Protein AF-0000000085059309 (afdb_homodimer)

Secondary structure (DSSP, 8-state):
-HHHHHHHHHHHHHHHHHS---HHHH-TT-SHHHHHHHHHHHHHHHHHHHHHHHHHHHHHHHHHHHHHHIIIIIIIIIIT-TT--HHHHHHHHHHHHHHHHHHHHHHHHHHHHHHHHHHHHHHHHHHHHHHHHHHHHHHHHHHHHHHHHHHHHHHHHHHHHHHHHHHHHHHHHHHHHH-TTS-HHHHHHHHHHHHHHHHHHHHHHHHHHHHHHHHHHHHHHIIIIIHHHHHHHHHHHHHHHHHHHHHHHHHHHHHHHTHHHHHHHHHHHHHHHHHT--HHHHHHHHHHHH---PPPPPPPPP---------S---------------------S--GGGTTS-HHHHHHHHHHHHHHHHHHHHHHHHHHHHHHHHHHHGGG-HHHHHHHHHHHHHHHHHHHHHHHHHHHHHHHHHHTT---SGGG--------S---------EEEEESS-B--SSTTB--B-TT-EEEEEEE-TTSEEEEEETTEEEEEEGGGEEEE--/-HHHHHHHHHHHHHHHHHS---HHHH-TT-SHHHHHHHHHHHHHHHHHHHHHHHHHHHHHHHHHHHHHHIIIIIIIIIIT-TT--HHHHHHHHHHHHHHHHHHHHHHHHHHHHHHHHHHHHHHHHHHHHHHHHHHHHHHHHHHHHHHHHHHHHHHHHHHHHHHHHHHHHHHHHHHHHH-TTS-HHHHHHHHHHHHHHHHHHHHHHHHHHHHHHHHHHHHHHIIIIIHHHHHHHHHHHHHHHHHHHHHHHHHHHHHHHTHHHHHHHHHHHHHHHHHT--HHHHHHHHHHHH---PPPPPPPPP---------S---------------------S--GGGTTS-HHHHHHHHHHHHHHHHHHHHHHHHHHHHHHHHHHHGGG-HHHHHHHHHHHHHHHHHHHHHHHHHHHHHHHHHHTT----STT------------------EEEEESS-B--SSTTBPPB-TT-EEEEEEE-TTSEEEEEETTEEEEEEGGGEEEE--

Radius of gyration: 59.21 Å; Cα contacts (8 Å, |Δi|>4): 1140; chains: 2; bounding box: 83×201×114 Å

InterPro domains:
  IPR001060 FCH domain [PF00611] (30-107)
  IPR001060 FCH domain [SM00055] (21-113)
  IPR001452 SH3 domain [PF14604] (449-496)
  IPR001452 SH3 domain [PR00452] (444-454)
  IPR001452 SH3 domain [PR00452] (458-473)
  IPR001452 SH3 domain [PR00452] (475-484)
  IPR001452 SH3 domain [PR00452] (486-498)
  IPR001452 SH3 domain [PS50002] (441-500)
  IPR001452 SH3 domain [SM00326] (444-499)
  IPR011072 HR1 rho-binding domain [PS51860] (340-416)
  IPR027267 AH/BAR domain superfamily [G3DSA:1.20.1270.60] (18-317)
  IPR027267 AH/BAR domain superfamily [SSF103657] (21-305)
  IPR031160 F-BAR domain [PS51741] (21-282)
  IPR036028 SH3-like domain superfamily [SSF50044] (441-499)
  IPR036274 HR1 repeat superfamily [SSF46585] (342-405)
  IPR057870 TOCA, HR1 domain [PF25610] (341-417)

Foldseek 3Di:
DVVVVVVVVVVCVVVVVVPPDALLPPVLVACVVLLVVLVVVLVVLLVVLVVLLVLLVVLLVVLVVLLCCLPVCQVPPPLPDPPDDDLRSVLSVLLSVLSNLLSVLSNVLSVLSNVLSVLSVVLSVVLVVVSVVLVVLRVVLVVVLVVLVVVLVVLVVQLVVLVVVLVVLVVVLVVQVPDPPHDPVVSVVSVVSSVVSVVSSVVSVVVSVVSVVVSVVSVCCSSVPSSSVSSVSSRVSVVVSVVSVVVSVVSNVVSVVVNVVSNVVSVVSSVVSVVSDDPVVGVVVVCLLPPPPDDDDDDDDDDDDDDDPPDDCPVPPLPPPDPPPPPPPVPDFADDPVCPPPDLVRNLVSLVVSLVVLVVVLVVLVVVLVVLVVVLVVCVPPVVVNVVSVVVNVVSVVVSVVSVVSSVRSVVNNVVSPPDPPPVPPPCSVSVSPPVPVPPLPQFWKFFCAFDDPSDQQADTDHGGFTWRFNADDPNQWTWTDGPRGTHTDGNVRIGGDDD/DVVVVVVVVVVCVVVVVVPPDALLPPVLVACVVLLVVLVVVLVVLLVVLVVLLVLLVVLLVVLVVQLCCLPVCQVPPPLPDPPDDDLRSVLSVLLSVLSNLLSVLSNVLSVLSNVLSVLSVVLSVVLVVVSVVLVVLRVVLVVVLVVLVVVLVVLVVQLVVLVVVLVVLVVVLVVQVPDPVHDPVVSVVSVVSSVVSVVSSVVSVVVSVVSVVVSVVSVCCSSVPSSSVSSVSSRVSVVVSVVSVVVSVVSNVVSVVVNVVSVVVSVVSSVVSVVSDDPVVGVVVVCVLQALQADDDDDDDDDDDDDDPPDDPPVPPPPPPDPDPPDPPVPDFADDPVCPPPDLVRNLVSLVVSLVVLVVVLVVLVVVLVVLVVVLVVCVPPVVVNVVSVVVNVVSVVVSVVSVVSSVRSVVNNVVSPDDPPPPPPCCCCPSNRRPPQDPQPFFWKFFCAFDDDPDQQADTDHGGFIWGFRADDPVQWTWTDGPRDIHIDGNVRIGGDDD

pLDDT: mean 81.45, std 21.54, range [22.08, 98.88]

Solvent-accessible surface area (backbone atoms only — not comparable to full-atom values): 52315 Å² total; per-residue (Å²): 113,71,65,57,52,47,46,48,47,43,43,50,47,42,46,55,56,65,58,58,65,38,49,44,78,34,43,67,82,59,56,65,70,55,54,52,46,57,52,42,37,41,52,49,44,49,51,50,18,48,47,28,40,51,50,13,51,53,31,38,52,45,15,52,52,47,40,46,46,38,46,58,50,42,44,63,50,46,65,62,30,88,61,49,52,57,38,58,36,50,23,49,54,51,36,44,51,35,50,41,51,46,19,51,50,32,40,51,48,14,52,51,28,39,49,51,16,50,52,42,46,51,50,41,54,55,47,49,55,52,48,51,51,52,50,52,51,49,50,50,55,52,48,52,52,50,52,44,52,50,52,37,52,51,32,47,49,50,18,42,51,32,39,51,50,17,50,50,31,42,52,50,29,52,52,42,69,70,36,83,84,53,54,68,70,59,42,53,52,33,47,52,50,20,51,51,30,42,50,52,17,51,51,30,44,53,50,26,53,51,40,46,52,53,40,37,52,50,49,50,44,40,62,71,44,54,49,28,53,52,29,44,51,53,45,50,52,50,44,50,52,45,50,53,50,33,49,50,43,35,50,50,16,56,56,48,49,61,48,28,62,56,42,43,48,31,16,51,52,27,32,52,31,25,68,60,42,39,53,69,61,32,49,33,53,50,42,53,56,65,46,76,81,56,70,79,79,73,75,75,76,88,77,80,75,81,76,82,71,81,73,63,87,61,81,73,74,70,72,71,77,71,81,72,72,76,79,75,71,82,71,82,74,55,89,51,84,86,53,67,81,50,52,73,65,54,47,46,50,51,40,51,51,47,47,54,49,47,51,50,48,43,53,51,44,51,52,52,39,53,51,34,56,51,46,31,63,68,26,66,85,38,64,69,57,21,50,52,32,46,51,50,38,52,52,40,50,52,50,43,51,52,47,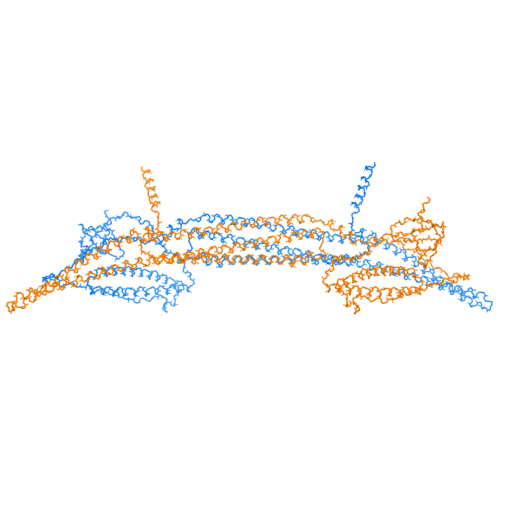51,51,40,46,50,50,29,52,52,54,40,49,70,70,66,48,64,71,75,67,68,69,62,68,77,66,65,44,66,56,61,73,71,61,70,59,74,71,62,66,40,30,23,26,24,71,41,68,38,75,45,89,50,88,58,30,39,60,45,44,52,68,39,68,26,38,35,80,39,85,45,94,83,39,46,24,37,26,35,51,99,89,43,62,16,34,32,55,41,90,38,40,40,88,41,79,133,110,72,65,57,50,45,45,46,47,43,43,49,46,41,48,55,55,66,58,58,65,39,48,44,78,36,43,69,83,59,57,67,71,54,54,51,47,59,53,42,38,42,54,47,44,49,51,50,19,49,48,28,41,51,50,13,51,53,29,37,53,45,15,54,51,48,39,47,46,36,48,59,48,40,44,64,48,45,66,62,30,88,60,50,53,58,38,57,38,50,24,49,53,51,37,44,52,35,51,40,50,47,19,51,50,32,39,51,47,13,53,52,29,39,49,52,17,50,53,42,46,50,52,44,56,55,47,50,55,52,48,52,51,52,49,50,51,50,51,49,53,54,50,52,52,51,50,45,53,50,51,36,53,51,32,45,50,50,19,41,52,32,38,50,50,17,51,52,31,43,51,50,29,53,54,42,69,70,36,82,86,54,55,70,70,57,41,52,52,34,46,52,50,19,51,52,29,41,49,52,18,52,52,29,44,54,50,26,52,51,39,45,53,54,41,37,52,49,51,51,45,39,61,71,44,53,48,28,52,52,28,45,51,53,45,49,52,50,45,51,51,46,50,54,51,34,50,51,43,36,49,50,16,56,56,48,49,61,49,27,63,56,42,42,48,31,16,51,52,27,32,54,32,25,68,59,41,40,53,67,61,33,50,32,52,51,41,71,74,65,40,20,47,43,63,79,78,74,75,74,76,88,78,79,76,78,76,81,68,79,76,61,88,62,82,75,74,73,70,70,77,71,82,73,75,76,80,75,72,82,69,83,74,55,90,52,84,86,52,67,83,50,52,74,66,54,47,45,50,50,41,51,53,45,49,53,48,47,52,50,48,41,53,50,45,52,51,52,37,52,52,36,56,51,46,31,64,70,27,66,84,37,64,70,58,23,50,52,31,48,51,49,38,52,52,42,50,52,50,44,51,53,48,52,52,42,47,51,49,30,53,52,53,41,51,71,71,67,49,69,73,68,77,68,66,66,71,75,68,65,76,61,68,31,27,74,53,74,64,86,59,68,69,43,34,25,28,25,70,43,69,38,76,45,89,50,88,60,30,40,61,45,45,53,67,40,68,26,42,30,70,42,85,47,94,84,40,46,24,36,30,35,50,99,91,42,64,18,34,33,53,41,92,38,41,39,85,41,79,132

Structure (mmCIF, N/CA/C/O backbone):
data_AF-0000000085059309-model_v1
#
loop_
_entity.id
_entity.type
_entity.pdbx_description
1 polymer 'SH3 domain-containing protein'
#
loop_
_atom_site.group_PDB
_atom_site.id
_atom_site.type_symbol
_atom_site.label_atom_id
_atom_site.label_alt_id
_atom_site.label_comp_id
_atom_site.label_asym_id
_atom_site.label_entity_id
_atom_site.label_seq_id
_atom_site.pdbx_PDB_ins_code
_atom_site.Cartn_x
_atom_site.Cartn_y
_atom_site.Cartn_z
_atom_site.occupancy
_atom_site.B_iso_or_equiv
_atom_site.auth_seq_id
_atom_site.auth_comp_id
_atom_site.auth_asym_id
_atom_site.auth_atom_id
_atom_site.pdbx_PDB_model_num
ATOM 1 N N . MET A 1 1 ? 29.406 34.688 46.656 1 37.22 1 MET A N 1
ATOM 2 C CA . MET A 1 1 ? 29.359 35.375 45.344 1 37.22 1 MET A CA 1
ATOM 3 C C . MET A 1 1 ? 28.703 34.469 44.312 1 37.22 1 MET A C 1
ATOM 5 O O . MET A 1 1 ? 27.859 34.938 43.531 1 37.22 1 MET A O 1
ATOM 9 N N . LEU A 1 2 ? 29.016 33.188 44.375 1 51.56 2 LEU A N 1
ATOM 10 C CA . LEU A 1 2 ? 28.438 32.188 43.469 1 51.56 2 LEU A CA 1
ATOM 11 C C . LEU A 1 2 ? 26.984 31.922 43.781 1 51.56 2 LEU A C 1
ATOM 13 O O . LEU A 1 2 ? 26.156 31.719 42.906 1 51.56 2 LEU A O 1
ATOM 17 N N . SER A 1 3 ? 26.656 32.062 45.062 1 51.34 3 SER A N 1
ATOM 18 C CA . SER A 1 3 ? 25.281 31.781 45.469 1 51.34 3 SER A CA 1
ATOM 19 C C . SER A 1 3 ? 24.344 32.906 45.094 1 51.34 3 SER A C 1
ATOM 21 O O . SER A 1 3 ? 23.188 32.688 44.75 1 51.34 3 SER A O 1
ATOM 23 N N . ILE A 1 4 ? 24.797 34.125 45.125 1 48.16 4 ILE A N 1
ATOM 24 C CA . ILE A 1 4 ? 23.953 35.25 44.75 1 48.16 4 ILE A CA 1
ATOM 25 C C . ILE A 1 4 ? 23.781 35.312 43.25 1 48.16 4 ILE A C 1
ATOM 27 O O . ILE A 1 4 ? 22.672 35.562 42.75 1 48.16 4 ILE A O 1
ATOM 31 N N . ILE A 1 5 ? 24.766 34.875 42.438 1 47.62 5 ILE A N 1
ATOM 32 C CA . ILE A 1 5 ? 24.641 34.875 40.969 1 47.62 5 ILE A CA 1
ATOM 33 C C . ILE A 1 5 ? 23.672 33.75 40.562 1 47.62 5 ILE A C 1
ATOM 35 O O . ILE A 1 5 ? 22.844 33.938 39.656 1 47.62 5 ILE A O 1
ATOM 39 N N . LYS A 1 6 ? 23.562 32.781 41.344 1 52.72 6 LYS A N 1
ATOM 40 C CA . LYS A 1 6 ? 22.609 31.734 41.031 1 52.72 6 LYS A CA 1
ATOM 41 C C . LYS A 1 6 ? 21.188 32.156 41.375 1 52.72 6 LYS A C 1
ATOM 43 O O . LYS A 1 6 ? 20.234 31.812 40.688 1 52.72 6 LYS A O 1
ATOM 48 N N . ARG A 1 7 ? 21.297 32.875 42.375 1 52.75 7 ARG A N 1
ATOM 49 C CA . ARG A 1 7 ? 19.969 33.312 42.781 1 52.75 7 ARG A CA 1
ATOM 50 C C . ARG A 1 7 ? 19.438 34.406 41.844 1 52.75 7 ARG A C 1
ATOM 52 O O . ARG A 1 7 ? 18.266 34.406 41.5 1 52.75 7 ARG A O 1
ATOM 59 N N . ILE A 1 8 ? 20.312 35.219 41.344 1 49.66 8 ILE A N 1
ATOM 60 C CA . ILE A 1 8 ? 19.875 36.188 40.375 1 49.66 8 ILE A CA 1
ATOM 61 C C . ILE A 1 8 ? 19.625 35.5 39.031 1 49.66 8 ILE A C 1
ATOM 63 O O . ILE A 1 8 ? 18.625 35.781 38.344 1 49.66 8 ILE A O 1
ATOM 67 N N . GLN A 1 9 ? 20.438 34.5 38.719 1 48 9 GLN A N 1
ATOM 68 C CA . GLN A 1 9 ? 20.156 33.719 37.5 1 48 9 GLN A CA 1
ATOM 69 C C . GLN A 1 9 ? 18.875 32.906 37.688 1 48 9 GLN A C 1
ATOM 71 O O . GLN A 1 9 ? 18.078 32.781 36.75 1 48 9 GLN A O 1
ATOM 76 N N . ILE A 1 10 ? 18.609 32.469 38.875 1 49.62 10 ILE A N 1
ATOM 77 C CA . ILE A 1 10 ? 17.375 31.734 39.125 1 49.62 10 ILE A CA 1
ATOM 78 C C . ILE A 1 10 ? 16.203 32.719 39.156 1 49.62 10 ILE A C 1
ATOM 80 O O . ILE A 1 10 ? 15.148 32.438 38.594 1 49.62 10 ILE A O 1
ATOM 84 N N . VAL A 1 11 ? 16.375 33.875 39.812 1 46.16 11 VAL A N 1
ATOM 85 C CA . VAL A 1 11 ? 15.297 34.844 39.781 1 46.16 11 VAL A CA 1
ATOM 86 C C . VAL A 1 11 ? 15.148 35.406 38.375 1 46.16 11 VAL A C 1
ATOM 88 O O . VAL A 1 11 ? 14.023 35.594 37.875 1 46.16 11 VAL A O 1
ATOM 91 N N . SER A 1 12 ? 16.219 35.812 37.688 1 45.59 12 SER A N 1
ATOM 92 C CA . SER A 1 12 ? 16.109 36.188 36.25 1 45.59 12 SER A CA 1
ATOM 93 C C . SER A 1 12 ? 15.555 35.031 35.438 1 45.59 12 SER A C 1
ATOM 95 O O . SER A 1 12 ? 14.695 35.219 34.562 1 45.59 12 SER A O 1
ATOM 97 N N . LEU A 1 13 ? 16.062 33.812 35.656 1 45.56 13 LEU A N 1
ATOM 98 C CA . LEU A 1 13 ? 15.453 32.625 35.031 1 45.56 13 LEU A CA 1
ATOM 99 C C . LEU A 1 13 ? 14.031 32.406 35.531 1 45.56 13 LEU A C 1
ATOM 101 O O . LEU A 1 13 ? 13.141 32.062 34.75 1 45.56 13 LEU A O 1
ATOM 105 N N . TYR A 1 14 ? 13.805 32.562 36.844 1 43.19 14 TYR A N 1
ATOM 106 C CA . TYR A 1 14 ? 12.453 32.531 37.406 1 43.19 14 TYR A CA 1
ATOM 107 C C . TYR A 1 14 ? 11.633 33.688 36.906 1 43.19 14 TYR A C 1
ATOM 109 O O . TYR A 1 14 ? 10.469 33.531 36.531 1 43.19 14 TYR A O 1
ATOM 117 N N . LEU A 1 15 ? 12.125 34.938 37.031 1 42.12 15 LEU A N 1
ATOM 118 C CA . LEU A 1 15 ? 11.438 36.062 36.438 1 42.12 15 LEU A CA 1
ATOM 119 C C . LEU A 1 15 ? 11.32 35.906 34.938 1 42.12 15 LEU A C 1
ATOM 121 O O . LEU A 1 15 ? 10.305 36.281 34.344 1 42.12 15 LEU A O 1
ATOM 125 N N . LEU A 1 16 ? 12.328 35.562 34.219 1 43.34 16 LEU A N 1
ATOM 126 C CA . LEU A 1 16 ? 12.234 35.125 32.812 1 43.34 16 LEU A CA 1
ATOM 127 C C . LEU A 1 16 ? 11.273 33.969 32.688 1 43.34 16 LEU A C 1
ATOM 129 O O . LEU A 1 16 ? 10.547 33.844 31.688 1 43.34 16 LEU A O 1
ATOM 133 N N . TYR A 1 17 ? 11.367 33 33.562 1 43.72 17 TYR A N 1
ATOM 134 C CA . TYR A 1 17 ? 10.383 31.922 33.625 1 43.72 17 TYR A CA 1
ATOM 135 C C . TYR A 1 17 ? 8.984 32.469 33.875 1 43.72 17 TYR A C 1
ATOM 137 O O . TYR A 1 17 ? 8.008 31.984 33.281 1 43.72 17 TYR A O 1
ATOM 145 N N . LEU A 1 18 ? 8.789 33.344 35 1 43.78 18 LEU A N 1
ATOM 146 C CA . LEU A 1 18 ? 7.465 33.875 35.312 1 43.78 18 LEU A CA 1
ATOM 147 C C . LEU A 1 18 ? 6.969 34.781 34.188 1 43.78 18 LEU A C 1
ATOM 149 O O . LEU A 1 18 ? 5.762 34.938 33.969 1 43.78 18 LEU A O 1
ATOM 153 N N . TYR A 1 19 ? 7.801 35.656 33.656 1 51.78 19 TYR A N 1
ATOM 154 C CA . TYR A 1 19 ? 7.262 36.5 32.594 1 51.78 19 TYR A CA 1
ATOM 155 C C . TYR A 1 19 ? 6.98 35.688 31.328 1 51.78 19 TYR A C 1
ATOM 157 O O . TYR A 1 19 ? 7.867 35.5 30.5 1 51.78 19 TYR A O 1
ATOM 165 N N . LYS A 1 20 ? 6.234 34.688 31.438 1 67.81 20 LYS A N 1
ATOM 166 C CA . LYS A 1 20 ? 5.797 33.875 30.312 1 67.81 20 LYS A CA 1
ATOM 167 C C . LYS A 1 20 ? 5.207 34.75 29.203 1 67.81 20 LYS A C 1
ATOM 169 O O . LYS A 1 20 ? 4.156 35.375 29.391 1 67.81 20 LYS A O 1
ATOM 174 N N . MET A 1 21 ? 6.027 35 28.156 1 79.88 21 MET A N 1
ATOM 175 C CA . MET A 1 21 ? 5.559 35.688 26.969 1 79.88 21 MET A CA 1
ATOM 176 C C . MET A 1 21 ? 4.191 35.188 26.531 1 79.88 21 MET A C 1
ATOM 178 O O . MET A 1 21 ? 3.959 33.969 26.5 1 79.88 21 MET A O 1
ATOM 182 N N . SER A 1 22 ? 3.26 36.062 26.578 1 90.81 22 SER A N 1
ATOM 183 C CA . SER A 1 22 ? 1.893 35.781 26.172 1 90.81 22 SER A CA 1
ATOM 184 C C . SER A 1 22 ? 1.353 36.812 25.219 1 90.81 22 SER A C 1
ATOM 186 O O . SER A 1 22 ? 1.965 37.875 25.031 1 90.81 22 SER A O 1
ATOM 188 N N . TYR A 1 23 ? 0.246 36.5 24.562 1 94.38 23 TYR A N 1
ATOM 189 C CA . TYR A 1 23 ? -0.404 37.469 23.688 1 94.38 23 TYR A CA 1
ATOM 190 C C . TYR A 1 23 ? -0.783 38.75 24.453 1 94.38 23 TYR A C 1
ATOM 192 O O . TYR A 1 23 ? -0.503 39.844 24.016 1 94.38 23 TYR A O 1
ATOM 200 N N . SER A 1 24 ? -1.328 38.562 25.688 1 92.62 24 SER A N 1
ATOM 201 C CA . SER A 1 24 ? -1.916 39.656 26.453 1 92.62 24 SER A CA 1
ATOM 202 C C . SER A 1 24 ? -0.841 40.594 27 1 92.62 24 SER A C 1
ATOM 204 O O . SER A 1 24 ? -1.099 41.75 27.234 1 92.62 24 SER A O 1
ATOM 206 N N . THR A 1 25 ? 0.399 40.125 27.156 1 89 25 THR A N 1
ATOM 207 C CA . THR A 1 25 ? 1.445 40.938 27.766 1 89 25 THR A CA 1
ATOM 208 C C . THR A 1 25 ? 2.363 41.531 26.688 1 89 25 THR A C 1
ATOM 210 O O . THR A 1 25 ? 2.949 42.594 26.891 1 89 25 THR A O 1
ATOM 213 N N . ASP A 1 26 ? 2.375 40.875 25.516 1 91.5 26 ASP A N 1
ATOM 214 C CA . ASP A 1 26 ? 3.494 41.188 24.641 1 91.5 26 ASP A CA 1
ATOM 215 C C . ASP A 1 26 ? 3 41.656 23.266 1 91.5 26 ASP A C 1
ATOM 217 O O . ASP A 1 26 ? 3.793 42.094 22.438 1 91.5 26 ASP A O 1
ATOM 221 N N . LEU A 1 27 ? 1.688 41.562 23 1 92.12 27 LEU A N 1
ATOM 222 C CA . LEU A 1 27 ? 1.18 41.938 21.688 1 92.12 27 LEU A CA 1
ATOM 223 C C . LEU A 1 27 ? 0.144 43.062 21.797 1 92.12 27 LEU A C 1
ATOM 225 O O . LEU A 1 27 ? -0.947 42.969 21.234 1 92.12 27 LEU A O 1
ATOM 229 N N . LEU A 1 28 ? 0.563 44.062 22.438 1 88 28 LEU A N 1
ATOM 230 C CA . LEU A 1 28 ? -0.391 45.125 22.75 1 88 28 LEU A CA 1
ATOM 231 C C . LEU A 1 28 ? -0.456 46.156 21.625 1 88 28 LEU A C 1
ATOM 233 O O . LEU A 1 28 ? -1.072 47.219 21.781 1 88 28 LEU A O 1
ATOM 237 N N . ASP A 1 29 ? 0.149 45.969 20.422 1 84.31 29 ASP A N 1
ATOM 238 C CA . ASP A 1 29 ? 0.228 46.938 19.312 1 84.31 29 ASP A CA 1
ATOM 239 C C . ASP A 1 29 ? -0.991 46.812 18.391 1 84.31 29 ASP A C 1
ATOM 241 O O . ASP A 1 29 ? -1.099 47.531 17.406 1 84.31 29 ASP A O 1
ATOM 245 N N . GLY A 1 30 ? -1.979 45.938 18.75 1 84.94 30 GLY A N 1
ATOM 246 C CA . GLY A 1 30 ? -3.15 45.75 17.906 1 84.94 30 GLY A CA 1
ATOM 247 C C . GLY A 1 30 ? -3.402 44.281 17.562 1 84.94 30 GLY A C 1
ATOM 248 O O . GLY A 1 30 ? -2.734 43.406 18.094 1 84.94 30 GLY A O 1
ATOM 249 N N . PHE A 1 31 ? -4.449 44.188 16.734 1 94.88 31 PHE A N 1
ATOM 250 C CA . PHE A 1 31 ? -4.922 42.812 16.5 1 94.88 31 PHE A CA 1
ATOM 251 C C . PHE A 1 31 ? -4.625 42.375 15.07 1 94.88 31 PHE A C 1
ATOM 253 O O . PHE A 1 31 ? -4.879 41.25 14.703 1 94.88 31 PHE A O 1
ATOM 260 N N . ASP A 1 32 ? -4.023 43.281 14.203 1 93.31 32 ASP A N 1
ATOM 261 C CA . ASP A 1 32 ? -3.865 43 12.781 1 93.31 32 ASP A CA 1
ATOM 262 C C . ASP A 1 32 ? -3.018 41.75 12.547 1 93.31 32 ASP A C 1
ATOM 264 O O . ASP A 1 32 ? -3.357 40.906 11.719 1 93.31 32 ASP A O 1
ATOM 268 N N . THR A 1 33 ? -1.92 41.625 13.289 1 94.69 33 THR A N 1
ATOM 269 C CA . THR A 1 33 ? -1.039 40.469 13.156 1 94.69 33 THR A CA 1
ATOM 270 C C . THR A 1 33 ? -1.776 39.188 13.523 1 94.69 33 THR A C 1
ATOM 272 O O . THR A 1 33 ? -1.569 38.156 12.891 1 94.69 33 THR A O 1
ATOM 275 N N . LEU A 1 34 ? -2.674 39.25 14.492 1 97.12 34 LEU A N 1
ATOM 276 C CA . LEU A 1 34 ? -3.41 38.062 14.945 1 97.12 34 LEU A CA 1
ATOM 277 C C . LEU A 1 34 ? -4.508 37.688 13.953 1 97.12 34 LEU A C 1
ATOM 279 O O . LEU A 1 34 ? -4.816 36.5 13.781 1 97.12 34 LEU A O 1
ATOM 283 N N . TYR A 1 35 ? -5.102 38.781 13.328 1 97.25 35 TYR A N 1
ATOM 284 C CA . TYR A 1 35 ? -6.086 38.5 12.289 1 97.25 35 TYR A CA 1
ATOM 285 C C . TYR A 1 35 ? -5.473 37.656 11.172 1 97.25 35 TYR A C 1
ATOM 287 O O . TYR A 1 35 ? -6.051 36.656 10.734 1 97.25 35 TYR A O 1
ATOM 295 N N . LYS A 1 36 ? -4.297 38.031 10.766 1 96.19 36 LYS A N 1
ATOM 296 C CA . LYS A 1 36 ? -3.592 37.312 9.695 1 96.19 36 LYS A CA 1
ATOM 297 C C . LYS A 1 36 ? -3.162 35.938 10.133 1 96.19 36 LYS A C 1
ATOM 299 O O . LYS A 1 36 ? -3.299 34.969 9.383 1 96.19 36 LYS A O 1
ATOM 304 N N . ARG A 1 37 ? -2.689 35.812 11.336 1 97.5 37 ARG A N 1
ATOM 305 C CA . ARG A 1 37 ? -2.197 34.531 11.844 1 97.5 37 ARG A CA 1
ATOM 306 C C . ARG A 1 37 ? -3.326 33.5 11.938 1 97.5 37 ARG A C 1
ATOM 308 O O . ARG A 1 37 ? -3.176 32.375 11.5 1 97.5 37 ARG A O 1
ATOM 315 N N . THR A 1 38 ? -4.445 33.938 12.547 1 98.31 38 THR A N 1
ATOM 316 C CA . THR A 1 38 ? -5.539 33 12.75 1 98.31 38 THR A CA 1
ATOM 317 C C . THR A 1 38 ? -6.094 32.531 11.406 1 98.31 38 THR A C 1
ATOM 319 O O . THR A 1 38 ? -6.473 31.359 11.273 1 98.31 38 THR A O 1
ATOM 322 N N . GLU A 1 39 ? -6.102 33.438 10.445 1 98 39 GLU A N 1
ATOM 323 C CA . GLU A 1 39 ? -6.539 33.031 9.117 1 98 39 GLU A CA 1
ATOM 324 C C . GLU A 1 39 ? -5.547 32.062 8.477 1 98 39 GLU A C 1
ATOM 326 O O . GLU A 1 39 ? -5.945 31.031 7.926 1 98 39 GLU A O 1
ATOM 331 N N . GLY A 1 40 ? -4.324 32.344 8.555 1 98.06 40 GLY A N 1
ATOM 332 C CA . GLY A 1 40 ? -3.273 31.547 7.949 1 98.06 40 GLY A CA 1
ATOM 333 C C . GLY A 1 40 ? -3.158 30.156 8.555 1 98.06 40 GLY A C 1
ATOM 334 O O . GLY A 1 40 ? -3.014 29.172 7.836 1 98.06 40 GLY A O 1
ATOM 335 N N . VAL A 1 41 ? -3.219 30.047 9.875 1 98.56 41 VAL A N 1
ATOM 336 C CA . VAL A 1 41 ? -3.049 28.766 10.539 1 98.56 41 VAL A CA 1
ATOM 337 C C . VAL A 1 41 ? -4.238 27.859 10.219 1 98.56 41 VAL A C 1
ATOM 339 O O . VAL A 1 41 ? -4.086 26.641 10.109 1 98.56 41 VAL A O 1
ATOM 342 N N . LEU A 1 42 ? -5.406 28.453 10.086 1 98.62 42 LEU A N 1
ATOM 343 C CA . LEU A 1 42 ? -6.562 27.641 9.734 1 98.62 42 LEU A CA 1
ATOM 344 C C . LEU A 1 42 ? -6.445 27.125 8.305 1 98.62 42 LEU A C 1
ATOM 346 O O . LEU A 1 42 ? -6.832 25.984 8.023 1 98.62 42 LEU A O 1
ATOM 350 N N . LYS A 1 43 ? -5.957 27.953 7.379 1 97.75 43 LYS A N 1
ATOM 351 C CA . LYS A 1 43 ? -5.703 27.484 6.02 1 97.75 43 LYS A CA 1
ATOM 352 C C . LYS A 1 43 ? -4.684 26.344 6.016 1 97.75 43 LYS A C 1
ATOM 354 O O . LYS A 1 43 ? -4.805 25.406 5.234 1 97.75 43 LYS A O 1
ATOM 359 N N . CYS A 1 44 ? -3.717 26.469 6.859 1 98.38 44 CYS A N 1
ATOM 360 C CA . CYS A 1 44 ? -2.717 25.422 7 1 98.38 44 CYS A CA 1
ATOM 361 C C . CYS A 1 44 ? -3.355 24.125 7.48 1 98.38 44 CYS A C 1
ATOM 363 O O . CYS A 1 44 ? -3.047 23.047 6.965 1 98.38 44 CYS A O 1
ATOM 365 N N . ASN A 1 45 ? -4.203 24.219 8.461 1 98.62 45 ASN A N 1
ATOM 366 C CA . ASN A 1 45 ? -4.906 23.031 8.938 1 98.62 45 ASN A CA 1
ATOM 367 C C . ASN A 1 45 ? -5.781 22.422 7.848 1 98.62 45 ASN A C 1
ATOM 369 O O . ASN A 1 45 ? -5.957 21.203 7.797 1 98.62 45 ASN A O 1
ATOM 373 N N . GLN A 1 46 ? -6.363 23.281 7.062 1 98.25 46 GLN A N 1
ATOM 374 C CA . GLN A 1 46 ? -7.125 22.766 5.93 1 98.25 46 GLN A CA 1
ATOM 375 C C . GLN A 1 46 ? -6.234 21.953 4.992 1 98.25 46 GLN A C 1
ATOM 377 O O . GLN A 1 46 ? -6.664 20.922 4.449 1 98.25 46 GLN A O 1
ATOM 382 N N . GLU A 1 47 ? -5.059 22.359 4.746 1 98 47 GLU A N 1
ATOM 383 C CA . GLU A 1 47 ? -4.094 21.609 3.941 1 98 47 GLU A CA 1
ATOM 384 C C . GLU A 1 47 ? -3.76 20.266 4.582 1 98 47 GLU A C 1
ATOM 386 O O . GLU A 1 47 ? -3.535 19.281 3.881 1 98 47 GLU A O 1
ATOM 391 N N . MET A 1 48 ? -3.68 20.266 5.914 1 98.31 48 MET A N 1
ATOM 392 C CA . MET A 1 48 ? -3.465 19.016 6.637 1 98.31 48 MET A CA 1
ATOM 393 C C . MET A 1 48 ? -4.609 18.047 6.387 1 98.31 48 MET A C 1
ATOM 395 O O . MET A 1 48 ? -4.375 16.844 6.172 1 98.31 48 MET A O 1
ATOM 399 N N . SER A 1 49 ? -5.816 18.578 6.457 1 98.62 49 SER A N 1
ATOM 400 C CA . SER A 1 49 ? -6.98 17.766 6.141 1 98.62 49 SER A CA 1
ATOM 401 C C . SER A 1 49 ? -6.887 17.188 4.73 1 98.62 49 SER A C 1
ATOM 403 O O . SER A 1 49 ? -7.188 16.016 4.512 1 98.62 49 SER A O 1
ATOM 405 N N . ASN A 1 50 ? -6.488 17.969 3.783 1 98.06 50 ASN A N 1
ATOM 406 C CA . ASN A 1 50 ? -6.312 17.547 2.4 1 98.06 50 ASN A CA 1
ATOM 407 C C . ASN A 1 50 ? -5.273 16.438 2.285 1 98.06 50 ASN A C 1
ATOM 409 O O . ASN A 1 50 ? -5.434 15.508 1.485 1 98.06 50 ASN A O 1
ATOM 413 N N . PHE A 1 51 ? -4.207 16.531 3.033 1 98.75 51 PHE A N 1
ATOM 414 C CA . PHE A 1 51 ? -3.186 15.492 3.047 1 98.75 51 PHE A CA 1
ATOM 415 C C . PHE A 1 51 ? -3.783 14.156 3.465 1 98.75 51 PHE A C 1
ATOM 417 O O . PHE A 1 51 ? -3.566 13.141 2.805 1 98.75 51 PHE A O 1
ATOM 424 N N . PHE A 1 52 ? -4.504 14.18 4.543 1 98.62 52 PHE A N 1
ATOM 425 C CA . PHE A 1 52 ? -5.102 12.945 5.047 1 98.62 52 PHE A CA 1
ATOM 426 C C . PHE A 1 52 ? -6.113 12.391 4.051 1 98.62 52 PHE A C 1
ATOM 428 O O . PHE A 1 52 ? -6.25 11.172 3.916 1 98.62 52 PHE A O 1
ATOM 435 N N . ARG A 1 53 ? -6.844 13.297 3.371 1 98.5 53 ARG A N 1
ATOM 436 C CA . ARG A 1 53 ? -7.789 12.859 2.348 1 98.5 53 ARG A CA 1
ATOM 437 C C . ARG A 1 53 ? -7.074 12.148 1.206 1 98.5 53 ARG A C 1
ATOM 439 O O . ARG A 1 53 ? -7.543 11.117 0.722 1 98.5 53 ARG A O 1
ATOM 446 N N . LYS A 1 54 ? -6.008 12.672 0.753 1 98.56 54 LYS A N 1
ATOM 447 C CA . LYS A 1 54 ? -5.23 12.062 -0.325 1 98.56 54 LYS A CA 1
ATOM 448 C C . LYS A 1 54 ? -4.598 10.75 0.122 1 98.56 54 LYS A C 1
ATOM 450 O O . LYS A 1 54 ? -4.52 9.797 -0.657 1 98.56 54 LYS A O 1
ATOM 455 N N . LEU A 1 55 ? -4.141 10.727 1.398 1 98.69 55 LEU A N 1
ATOM 456 C CA . LEU A 1 55 ? -3.613 9.484 1.952 1 98.69 55 LEU A CA 1
ATOM 457 C C . LEU A 1 55 ? -4.691 8.406 1.985 1 98.69 55 LEU A C 1
ATOM 459 O O . LEU A 1 55 ? -4.422 7.242 1.664 1 98.69 55 LEU A O 1
ATOM 463 N N . SER A 1 56 ? -5.887 8.828 2.393 1 98.81 56 SER A N 1
ATOM 464 C CA . SER A 1 56 ? -7.023 7.914 2.406 1 98.81 56 SER A CA 1
ATOM 465 C C . SER A 1 56 ? -7.293 7.348 1.016 1 98.81 56 SER A C 1
ATOM 467 O O . SER A 1 56 ? -7.48 6.137 0.859 1 98.81 56 SER A O 1
ATOM 469 N N . THR A 1 57 ? -7.293 8.18 -0 1 98.69 57 THR A N 1
ATOM 470 C CA . THR A 1 57 ? -7.562 7.77 -1.375 1 98.69 57 THR A CA 1
ATOM 471 C C . THR A 1 57 ? -6.48 6.824 -1.88 1 98.69 57 THR A C 1
ATOM 473 O O . THR A 1 57 ? -6.781 5.809 -2.514 1 98.69 57 THR A O 1
ATOM 476 N N . LEU A 1 58 ? -5.266 7.156 -1.616 1 98.44 58 LEU A N 1
ATOM 477 C CA . LEU A 1 58 ? -4.121 6.344 -2.01 1 98.44 58 LEU A CA 1
ATOM 478 C C . LEU A 1 58 ? -4.207 4.949 -1.396 1 98.44 58 LEU A C 1
ATOM 480 O O . LEU A 1 58 ? -3.979 3.949 -2.082 1 98.44 58 LEU A O 1
ATOM 484 N N . GLU A 1 59 ? -4.531 4.852 -0.142 1 98.62 59 GLU A N 1
ATOM 485 C CA . GLU A 1 59 ? -4.66 3.58 0.565 1 98.62 59 GLU A CA 1
ATOM 486 C C . GLU A 1 59 ? -5.84 2.773 0.038 1 98.62 59 GLU A C 1
ATOM 488 O O . GLU A 1 59 ? -5.777 1.544 -0.032 1 98.62 59 GLU A O 1
ATOM 493 N N . SER A 1 60 ? -6.898 3.465 -0.266 1 98.75 60 SER A N 1
ATOM 494 C CA . SER A 1 60 ? -8.055 2.811 -0.864 1 98.75 60 SER A CA 1
ATOM 495 C C . SER A 1 60 ? -7.707 2.186 -2.211 1 98.75 60 SER A C 1
ATOM 497 O O . SER A 1 60 ? -8.094 1.051 -2.492 1 98.75 60 SER A O 1
ATOM 499 N N . ASP A 1 61 ? -6.988 2.896 -3.027 1 98.62 61 ASP A N 1
ATOM 500 C CA . ASP A 1 61 ? -6.578 2.404 -4.34 1 98.62 61 ASP A CA 1
ATOM 501 C C . ASP A 1 61 ? -5.676 1.181 -4.207 1 98.62 61 ASP A C 1
ATOM 503 O O . ASP A 1 61 ? -5.82 0.214 -4.961 1 98.62 61 ASP A O 1
ATOM 507 N N . TYR A 1 62 ? -4.754 1.217 -3.309 1 98.69 62 TYR A N 1
ATOM 508 C CA . TYR A 1 62 ? -3.863 0.091 -3.055 1 98.69 62 TYR A CA 1
ATOM 509 C C . TYR A 1 62 ? -4.648 -1.139 -2.615 1 98.69 62 TYR A C 1
ATOM 511 O O . TYR A 1 62 ? -4.434 -2.238 -3.131 1 98.69 62 TYR A O 1
ATOM 519 N N . SER A 1 63 ? -5.531 -0.936 -1.624 1 98.75 63 SER A N 1
ATOM 520 C CA . SER A 1 63 ? -6.363 -2.021 -1.121 1 98.75 63 SER A CA 1
ATOM 521 C C . SER A 1 63 ? -7.172 -2.664 -2.244 1 98.75 63 SER A C 1
ATOM 523 O O . SER A 1 63 ? -7.152 -3.887 -2.41 1 98.75 63 SER A O 1
ATOM 525 N N . LYS A 1 64 ? -7.844 -1.908 -3.035 1 98.56 64 LYS A N 1
ATOM 526 C CA . LYS A 1 64 ? -8.688 -2.402 -4.117 1 98.56 64 LYS A CA 1
ATOM 527 C C . LYS A 1 64 ? -7.867 -3.156 -5.156 1 98.56 64 LYS A C 1
ATOM 529 O O . LYS A 1 64 ? -8.297 -4.195 -5.66 1 98.56 64 LYS A O 1
ATOM 534 N N . ALA A 1 65 ? -6.715 -2.633 -5.492 1 98.69 65 ALA A N 1
ATOM 535 C CA . ALA A 1 65 ? -5.848 -3.275 -6.473 1 98.69 65 ALA A CA 1
ATOM 536 C C . ALA A 1 65 ? -5.363 -4.637 -5.977 1 98.69 65 ALA A C 1
ATOM 538 O O . ALA A 1 65 ? -5.32 -5.605 -6.738 1 98.69 65 ALA A O 1
ATOM 539 N N . LEU A 1 66 ? -4.957 -4.688 -4.703 1 98.69 66 LEU A N 1
ATOM 540 C CA . LEU A 1 66 ? -4.48 -5.938 -4.121 1 98.69 66 LEU A CA 1
ATOM 541 C C . LEU A 1 66 ? -5.598 -6.973 -4.07 1 98.69 66 LEU A C 1
ATOM 543 O O . LEU A 1 66 ? -5.387 -8.141 -4.414 1 98.69 66 LEU A O 1
ATOM 547 N N . LEU A 1 67 ? -6.777 -6.543 -3.666 1 98.69 67 LEU A N 1
ATOM 548 C CA . LEU A 1 67 ? -7.922 -7.445 -3.594 1 98.69 67 LEU A CA 1
ATOM 549 C C . LEU A 1 67 ? -8.32 -7.926 -4.984 1 98.69 67 LEU A C 1
ATOM 551 O O . LEU A 1 67 ? -8.688 -9.094 -5.16 1 98.69 67 LEU A O 1
ATOM 555 N N . LYS A 1 68 ? -8.258 -7.066 -5.949 1 98.62 68 LYS A N 1
ATOM 556 C CA . LYS A 1 68 ? -8.547 -7.441 -7.332 1 98.62 68 LYS A CA 1
ATOM 557 C C . LYS A 1 68 ? -7.539 -8.461 -7.848 1 98.62 68 LYS A C 1
ATOM 559 O O . LYS A 1 68 ? -7.91 -9.422 -8.523 1 98.62 68 LYS A O 1
ATOM 564 N N . LEU A 1 69 ? -6.273 -8.273 -7.562 1 98.62 69 LEU A N 1
ATOM 565 C CA . LEU A 1 69 ? -5.23 -9.203 -7.973 1 98.62 69 LEU A CA 1
ATOM 566 C C . LEU A 1 69 ? -5.48 -10.586 -7.383 1 98.62 69 LEU A C 1
ATOM 568 O O . LEU A 1 69 ? -5.371 -11.594 -8.086 1 98.62 69 LEU A O 1
ATOM 572 N N . VAL A 1 70 ? -5.801 -10.648 -6.094 1 98.56 70 VAL A N 1
ATOM 573 C CA . VAL A 1 70 ? -6.051 -11.906 -5.395 1 98.56 70 VAL A CA 1
ATOM 574 C C . VAL A 1 70 ? -7.23 -12.625 -6.035 1 98.56 70 VAL A C 1
ATOM 576 O O . VAL A 1 70 ? -7.168 -13.836 -6.277 1 98.56 70 VAL A O 1
ATOM 579 N N . LYS A 1 71 ? -8.258 -11.914 -6.371 1 97.62 71 LYS A N 1
ATOM 580 C CA . LYS A 1 71 ? -9.477 -12.508 -6.902 1 97.62 71 LYS A CA 1
ATOM 581 C C . LYS A 1 71 ? -9.305 -12.898 -8.367 1 97.62 71 LYS A C 1
ATOM 583 O O . LYS A 1 71 ? -9.562 -14.039 -8.75 1 97.62 71 LYS A O 1
ATOM 588 N N . SER A 1 72 ? -8.852 -12.039 -9.219 1 96.19 72 SER A N 1
ATOM 589 C CA . SER A 1 72 ? -8.852 -12.211 -10.672 1 96.19 72 SER A CA 1
ATOM 590 C C . SER A 1 72 ? -7.715 -13.117 -11.125 1 96.19 72 SER A C 1
ATOM 592 O O . SER A 1 72 ? -7.914 -14 -11.961 1 96.19 72 SER A O 1
ATOM 594 N N . THR A 1 73 ? -6.531 -12.898 -10.602 1 93.44 73 THR A N 1
ATOM 595 C CA . THR A 1 73 ? -5.387 -13.711 -11.008 1 93.44 73 THR A CA 1
ATOM 596 C C . THR A 1 73 ? -5.184 -14.883 -10.055 1 93.44 73 THR A C 1
ATOM 598 O O . THR A 1 73 ? -4.93 -16 -10.492 1 93.44 73 THR A O 1
ATOM 601 N N . GLY A 1 74 ? -5.348 -14.602 -8.758 1 95.44 74 GLY A N 1
ATOM 602 C CA . GLY A 1 74 ? -5.113 -15.633 -7.762 1 95.44 74 GLY A CA 1
ATOM 603 C C . GLY A 1 74 ? -6.18 -16.719 -7.766 1 95.44 74 GLY A C 1
ATOM 604 O O . GLY A 1 74 ? -5.891 -17.875 -8.062 1 95.44 74 GLY A O 1
ATOM 605 N N . GLN A 1 75 ? -7.379 -16.375 -7.574 1 94.38 75 GLN A N 1
ATOM 606 C CA . GLN A 1 75 ? -8.461 -17.344 -7.43 1 94.38 75 GLN A CA 1
ATOM 607 C C . GLN A 1 75 ? -8.961 -17.812 -8.789 1 94.38 75 GLN A C 1
ATOM 609 O O . GLN A 1 75 ? -8.984 -19.016 -9.062 1 94.38 75 GLN A O 1
ATOM 614 N N . LYS A 1 76 ? -9.211 -17.016 -9.734 1 94.5 76 LYS A N 1
ATOM 615 C CA . LYS A 1 76 ? -9.883 -17.359 -10.984 1 94.5 76 LYS A CA 1
ATOM 616 C C . LYS A 1 76 ? -8.922 -18.031 -11.961 1 94.5 76 LYS A C 1
ATOM 618 O O . LYS A 1 76 ? -9.336 -18.875 -12.758 1 94.5 76 LYS A O 1
ATOM 623 N N . LYS A 1 77 ? -7.672 -17.688 -11.875 1 95.12 77 LYS A N 1
ATOM 624 C CA . LYS A 1 77 ? -6.738 -18.25 -12.852 1 95.12 77 LYS A CA 1
ATOM 625 C C . LYS A 1 77 ? -5.871 -19.328 -12.211 1 95.12 77 LYS A C 1
ATOM 627 O O . LYS A 1 77 ? -5.746 -20.438 -12.75 1 95.12 77 LYS A O 1
ATOM 632 N N . LEU A 1 78 ? -5.328 -19.062 -11.031 1 96.12 78 LEU A N 1
ATOM 633 C CA . LEU A 1 78 ? -4.367 -19.984 -10.43 1 96.12 78 LEU A CA 1
ATOM 634 C C . LEU A 1 78 ? -5.086 -21.125 -9.711 1 96.12 78 LEU A C 1
ATOM 636 O O . LEU A 1 78 ? -4.938 -22.297 -10.07 1 96.12 78 LEU A O 1
ATOM 640 N N . ILE A 1 79 ? -5.906 -20.766 -8.758 1 96.75 79 ILE A N 1
ATOM 641 C CA . ILE A 1 79 ? -6.559 -21.766 -7.934 1 96.75 79 ILE A CA 1
ATOM 642 C C . ILE A 1 79 ? -7.48 -22.625 -8.797 1 96.75 79 ILE A C 1
ATOM 644 O O . ILE A 1 79 ? -7.621 -23.828 -8.57 1 96.75 79 ILE A O 1
ATOM 648 N N . SER A 1 80 ? -8.094 -22.109 -9.844 1 95.19 80 SER A N 1
ATOM 649 C CA . SER A 1 80 ? -9.031 -22.828 -10.711 1 95.19 80 SER A CA 1
ATOM 650 C C . SER A 1 80 ? -8.297 -23.641 -11.766 1 95.19 80 SER A C 1
ATOM 652 O O . SER A 1 80 ? -8.914 -24.438 -12.477 1 95.19 80 SER A O 1
ATOM 654 N N . ASN A 1 81 ? -6.977 -23.469 -11.852 1 96.25 81 ASN A N 1
ATOM 655 C CA . ASN A 1 81 ? -6.195 -24.234 -12.812 1 96.25 81 ASN A CA 1
ATOM 656 C C . ASN A 1 81 ? -6.176 -25.719 -12.469 1 96.25 81 ASN A C 1
ATOM 658 O O . ASN A 1 81 ? -5.766 -26.094 -11.367 1 96.25 81 ASN A O 1
ATOM 662 N N . PRO A 1 82 ? -6.574 -26.578 -13.367 1 94.62 82 PRO A N 1
ATOM 663 C CA . PRO A 1 82 ? -6.656 -28.016 -13.07 1 94.62 82 PRO A CA 1
ATOM 664 C C . PRO A 1 82 ? -5.289 -28.641 -12.812 1 94.62 82 PRO A C 1
ATOM 666 O O . PRO A 1 82 ? -5.203 -29.734 -12.266 1 94.62 82 PRO A O 1
ATOM 669 N N . PHE A 1 83 ? -4.195 -27.969 -13.148 1 96.62 83 PHE A N 1
ATOM 670 C CA . PHE A 1 83 ? -2.859 -28.531 -13 1 96.62 83 PHE A CA 1
ATOM 671 C C . PHE A 1 83 ? -2.215 -28.062 -11.703 1 96.62 83 PHE A C 1
ATOM 673 O O . PHE A 1 83 ? -1.069 -28.406 -11.414 1 96.62 83 PHE A O 1
ATOM 680 N N . LEU A 1 84 ? -2.895 -27.25 -11.008 1 96.94 84 LEU A N 1
ATOM 681 C CA . LEU A 1 84 ? -2.494 -26.922 -9.648 1 96.94 84 LEU A CA 1
ATOM 682 C C . LEU A 1 84 ? -3.23 -27.797 -8.633 1 96.94 84 LEU A C 1
ATOM 684 O O . LEU A 1 84 ? -4.449 -27.672 -8.477 1 96.94 84 LEU A O 1
ATOM 688 N N . ASP A 1 85 ? -2.496 -28.578 -7.961 1 95.62 85 ASP A N 1
ATOM 689 C CA . ASP A 1 85 ? -3.123 -29.531 -7.055 1 95.62 85 ASP A CA 1
ATOM 690 C C . ASP A 1 85 ? -2.213 -29.844 -5.867 1 95.62 85 ASP A C 1
ATOM 692 O O . ASP A 1 85 ? -1.146 -29.25 -5.723 1 95.62 85 ASP A O 1
ATOM 696 N N . GLY A 1 86 ? -2.803 -30.609 -4.91 1 96.69 86 GLY A N 1
ATOM 697 C CA . GLY A 1 86 ? -2.039 -31.094 -3.775 1 96.69 86 GLY A CA 1
ATOM 698 C C . GLY A 1 86 ? -1.705 -30.016 -2.768 1 96.69 86 GLY A C 1
ATOM 699 O O . GLY A 1 86 ? -2.475 -29.062 -2.588 1 96.69 86 GLY A O 1
ATOM 700 N N . SER A 1 87 ? -0.646 -30.219 -2.047 1 98.06 87 SER A N 1
ATOM 701 C CA . SER A 1 87 ? -0.215 -29.312 -0.993 1 98.06 87 SER A CA 1
ATOM 702 C C . SER A 1 87 ? 0.253 -27.984 -1.573 1 98.06 87 SER A C 1
ATOM 704 O O . SER A 1 87 ? 0.183 -26.938 -0.905 1 98.06 87 SER A O 1
ATOM 706 N N . LEU A 1 88 ? 0.725 -28 -2.816 1 97.88 88 LEU A N 1
ATOM 707 C CA . LEU A 1 88 ? 1.1 -26.75 -3.477 1 97.88 88 LEU A CA 1
ATOM 708 C C . LEU A 1 88 ? -0.116 -25.844 -3.664 1 97.88 88 LEU A C 1
ATOM 710 O O . LEU A 1 88 ? -0.034 -24.641 -3.451 1 97.88 88 LEU A O 1
ATOM 714 N N . LYS A 1 89 ? -1.227 -26.406 -4.105 1 98 89 LYS A N 1
ATOM 715 C CA . LYS A 1 89 ? -2.469 -25.656 -4.246 1 98 89 LYS A CA 1
ATOM 716 C C . LYS A 1 89 ? -2.912 -25.062 -2.91 1 98 89 LYS A C 1
ATOM 718 O O . LYS A 1 89 ? -3.34 -23.906 -2.844 1 98 89 LYS A O 1
ATOM 723 N N . GLU A 1 90 ? -2.809 -25.859 -1.911 1 98.12 90 GLU A N 1
ATOM 724 C CA . GLU A 1 90 ? -3.205 -25.391 -0.584 1 98.12 90 GLU A CA 1
ATOM 725 C C . GLU A 1 90 ? -2.332 -24.234 -0.121 1 98.12 90 GLU A C 1
ATOM 727 O O . GLU A 1 90 ? -2.828 -23.281 0.488 1 98.12 90 GLU A O 1
ATOM 732 N N . SER A 1 91 ? -1.076 -24.328 -0.358 1 98.62 91 SER A N 1
ATOM 733 C CA . SER A 1 91 ? -0.168 -23.234 -0.013 1 98.62 91 SER A CA 1
ATOM 734 C C . SER A 1 91 ? -0.566 -21.938 -0.713 1 98.62 91 SER A C 1
ATOM 736 O O . SER A 1 91 ? -0.561 -20.875 -0.1 1 98.62 91 SER A O 1
ATOM 738 N N . TRP A 1 92 ? -0.922 -22.016 -1.937 1 98.56 92 TRP A N 1
ATOM 739 C CA . TRP A 1 92 ? -1.363 -20.844 -2.695 1 98.56 92 TRP A CA 1
ATOM 740 C C . TRP A 1 92 ? -2.678 -20.297 -2.146 1 98.56 92 TRP A C 1
ATOM 742 O O . TRP A 1 92 ? -2.855 -19.094 -2.025 1 98.56 92 TRP A O 1
ATOM 752 N N . ARG A 1 93 ? -3.551 -21.203 -1.87 1 98.38 93 ARG A N 1
ATOM 753 C CA . ARG A 1 93 ? -4.836 -20.781 -1.312 1 98.38 93 ARG A CA 1
ATOM 754 C C . ARG A 1 93 ? -4.641 -19.984 -0.034 1 98.38 93 ARG A C 1
ATOM 756 O O . ARG A 1 93 ? -5.238 -18.906 0.129 1 98.38 93 ARG A O 1
ATOM 763 N N . ILE A 1 94 ? -3.818 -20.469 0.851 1 98.75 94 ILE A N 1
ATOM 764 C CA . ILE A 1 94 ? -3.545 -19.797 2.121 1 98.75 94 ILE A CA 1
ATOM 765 C C . ILE A 1 94 ? -2.865 -18.453 1.868 1 98.75 94 ILE A C 1
ATOM 767 O O . ILE A 1 94 ? -3.229 -17.453 2.471 1 98.75 94 ILE A O 1
ATOM 771 N N . THR A 1 95 ? -1.904 -18.469 0.972 1 98.75 95 THR A N 1
ATOM 772 C CA . THR A 1 95 ? -1.173 -17.25 0.637 1 98.75 95 THR A CA 1
ATOM 773 C C . THR A 1 95 ? -2.123 -16.172 0.123 1 98.75 95 THR A C 1
ATOM 775 O O . THR A 1 95 ? -2.053 -15.016 0.552 1 98.75 95 THR A O 1
ATOM 778 N N . LEU A 1 96 ? -2.992 -16.531 -0.744 1 98.69 96 LEU A N 1
ATOM 779 C CA . LEU A 1 96 ? -3.953 -15.578 -1.299 1 98.69 96 LEU A CA 1
ATOM 780 C C . LEU A 1 96 ? -4.895 -15.062 -0.216 1 98.69 96 LEU A C 1
ATOM 782 O O . LEU A 1 96 ? -5.266 -13.883 -0.216 1 98.69 96 LEU A O 1
ATOM 786 N N . GLY A 1 97 ? -5.25 -15.945 0.688 1 98.75 97 GLY A N 1
ATOM 787 C CA . GLY A 1 97 ? -6.062 -15.523 1.814 1 98.75 97 GLY A CA 1
ATOM 788 C C . GLY A 1 97 ? -5.379 -14.484 2.688 1 98.75 97 GLY A C 1
ATOM 789 O O . GLY A 1 97 ? -6.008 -13.531 3.139 1 98.75 97 GLY A O 1
ATOM 790 N N . GLU A 1 98 ? -4.125 -14.664 2.914 1 98.81 98 GLU A N 1
ATOM 791 C CA . GLU A 1 98 ? -3.357 -13.727 3.727 1 98.81 98 GLU A CA 1
ATOM 792 C C . GLU A 1 98 ? -3.184 -12.391 3.012 1 98.81 98 GLU A C 1
ATOM 794 O O . GLU A 1 98 ? -3.234 -11.328 3.643 1 98.81 98 GLU A O 1
ATOM 799 N N . LEU A 1 99 ? -2.947 -12.406 1.731 1 98.75 99 LEU A N 1
ATOM 800 C CA . LEU A 1 99 ? -2.852 -11.172 0.962 1 98.75 99 LEU A CA 1
ATOM 801 C C . LEU A 1 99 ? -4.176 -10.414 0.978 1 98.75 99 LEU A C 1
ATOM 803 O O . LEU A 1 99 ? -4.195 -9.18 1.004 1 98.75 99 LEU A O 1
ATOM 807 N N . GLU A 1 100 ? -5.234 -11.164 0.917 1 98.69 100 GLU A N 1
ATOM 808 C CA . GLU A 1 100 ? -6.555 -10.555 1.052 1 98.69 100 GLU A CA 1
ATOM 809 C C . GLU A 1 100 ? -6.703 -9.852 2.398 1 98.69 100 GLU A C 1
ATOM 811 O O . GLU A 1 100 ? -7.25 -8.75 2.473 1 98.69 100 GLU A O 1
ATOM 816 N N . SER A 1 101 ? -6.227 -10.445 3.461 1 98.81 101 SER A N 1
ATOM 817 C CA . SER A 1 101 ? -6.258 -9.844 4.789 1 98.81 101 SER A CA 1
ATOM 818 C C . SER A 1 101 ? -5.469 -8.539 4.824 1 98.81 101 SER A C 1
ATOM 820 O O . SER A 1 101 ? -5.887 -7.57 5.461 1 98.81 101 SER A O 1
ATOM 822 N N . ILE A 1 102 ? -4.34 -8.547 4.191 1 98.75 102 ILE A N 1
ATOM 823 C CA . ILE A 1 102 ? -3.531 -7.34 4.109 1 98.75 102 ILE A CA 1
ATOM 824 C C . ILE A 1 102 ? -4.301 -6.254 3.357 1 98.75 102 ILE A C 1
ATOM 826 O O . ILE A 1 102 ? -4.344 -5.102 3.791 1 98.75 102 ILE A O 1
ATOM 830 N N . GLY A 1 103 ? -4.906 -6.629 2.199 1 98.81 103 GLY A N 1
ATOM 831 C CA . GLY A 1 103 ? -5.73 -5.688 1.459 1 98.81 103 GLY A CA 1
ATOM 832 C C . GLY A 1 103 ? -6.852 -5.09 2.291 1 98.81 103 GLY A C 1
ATOM 833 O O . GLY A 1 103 ? -7.09 -3.881 2.248 1 98.81 103 GLY A O 1
ATOM 834 N N . ASN A 1 104 ? -7.492 -5.887 3.086 1 98.81 104 ASN A N 1
ATOM 835 C CA . ASN A 1 104 ? -8.586 -5.434 3.941 1 98.81 104 ASN A CA 1
ATOM 836 C C . ASN A 1 104 ? -8.086 -4.496 5.039 1 98.81 104 ASN A C 1
ATOM 838 O O . ASN A 1 104 ? -8.773 -3.545 5.41 1 98.81 104 ASN A O 1
ATOM 842 N N . GLN A 1 105 ? -6.949 -4.809 5.559 1 98.81 105 GLN A N 1
ATOM 843 C CA . GLN A 1 105 ? -6.371 -3.938 6.574 1 98.81 105 GLN A CA 1
ATOM 844 C C . GLN A 1 105 ? -6.082 -2.549 6.012 1 98.81 105 GLN A C 1
ATOM 846 O O . GLN A 1 105 ? -6.27 -1.542 6.699 1 98.81 105 GLN A O 1
ATOM 851 N N . HIS A 1 106 ? -5.629 -2.459 4.801 1 98.75 106 HIS A N 1
ATOM 852 C CA . HIS A 1 106 ? -5.355 -1.17 4.176 1 98.75 106 HIS A CA 1
ATOM 853 C C . HIS A 1 106 ? -6.648 -0.435 3.834 1 98.75 106 HIS A C 1
ATOM 855 O O . HIS A 1 106 ? -6.68 0.797 3.811 1 98.75 106 HIS A O 1
ATOM 861 N N . ALA A 1 107 ? -7.746 -1.159 3.584 1 98.69 107 ALA A N 1
ATOM 862 C CA . ALA A 1 107 ? -9.055 -0.527 3.465 1 98.69 107 ALA A CA 1
ATOM 863 C C . ALA A 1 107 ? -9.469 0.135 4.777 1 98.69 107 ALA A C 1
ATOM 865 O O . ALA A 1 107 ? -9.992 1.251 4.777 1 98.69 107 ALA A O 1
ATOM 866 N N . THR A 1 108 ? -9.219 -0.586 5.848 1 98.81 108 THR A N 1
ATOM 867 C CA . THR A 1 108 ? -9.508 -0.04 7.168 1 98.81 108 THR A CA 1
ATOM 868 C C . THR A 1 108 ? -8.68 1.218 7.426 1 98.81 108 THR A C 1
ATOM 870 O O . THR A 1 108 ? -9.211 2.223 7.91 1 98.81 108 THR A O 1
ATOM 873 N N . PHE A 1 109 ? -7.398 1.158 7.105 1 98.81 109 PHE A N 1
ATOM 874 C CA . PHE A 1 109 ? -6.516 2.305 7.285 1 98.81 109 PHE A CA 1
ATOM 875 C C . PHE A 1 109 ? -6.992 3.488 6.453 1 98.81 109 PHE A C 1
ATOM 877 O O . PHE A 1 109 ? -6.949 4.633 6.906 1 98.81 109 PHE A O 1
ATOM 884 N N . SER A 1 110 ? -7.418 3.25 5.234 1 98.69 110 SER A N 1
ATOM 885 C CA . SER A 1 110 ? -7.977 4.277 4.363 1 98.69 110 SER A CA 1
ATOM 886 C C . SER A 1 110 ? -9.156 4.984 5.027 1 98.69 110 SER A C 1
ATOM 888 O O . SER A 1 110 ? -9.219 6.215 5.035 1 98.69 110 SER A O 1
ATOM 890 N N . ASN A 1 111 ? -10.047 4.215 5.633 1 98.69 111 ASN A N 1
ATOM 891 C CA . ASN A 1 111 ? -11.219 4.773 6.293 1 98.69 111 ASN A CA 1
ATOM 892 C C . ASN A 1 111 ? -10.836 5.617 7.504 1 98.69 111 ASN A C 1
ATOM 894 O O . ASN A 1 111 ? -11.438 6.664 7.75 1 98.69 111 ASN A O 1
ATOM 898 N N . LEU A 1 112 ? -9.891 5.168 8.203 1 98.56 112 LEU A N 1
ATOM 899 C CA . LEU A 1 112 ? -9.43 5.887 9.383 1 98.56 112 LEU A CA 1
ATOM 900 C C . LEU A 1 112 ? -8.773 7.203 8.992 1 98.56 112 LEU A C 1
ATOM 902 O O . LEU A 1 112 ? -8.961 8.219 9.672 1 98.56 112 LEU A O 1
ATOM 906 N N . ASP A 1 113 ? -8 7.164 7.922 1 98.19 113 ASP A N 1
ATOM 907 C CA . ASP A 1 113 ? -7.402 8.391 7.414 1 98.19 113 ASP A CA 1
ATOM 908 C C . ASP A 1 113 ? -8.477 9.383 6.965 1 98.19 113 ASP A C 1
ATOM 910 O O . ASP A 1 113 ? -8.32 10.594 7.141 1 98.19 113 ASP A O 1
ATOM 914 N N . ASN A 1 114 ? -9.5 8.891 6.352 1 98.44 114 ASN A N 1
ATOM 915 C CA . ASN A 1 114 ? -10.625 9.742 5.973 1 98.44 114 ASN A CA 1
ATOM 916 C C . ASN A 1 114 ? -11.289 10.367 7.195 1 98.44 114 ASN A C 1
ATOM 918 O O . ASN A 1 114 ? -11.68 11.539 7.164 1 98.44 114 ASN A O 1
ATOM 922 N N . ASP A 1 115 ? -11.406 9.617 8.211 1 98.31 115 ASP A N 1
ATOM 923 C CA . ASP A 1 115 ? -11.953 10.125 9.469 1 98.31 115 ASP A CA 1
ATOM 924 C C . ASP A 1 115 ? -11.086 11.242 10.031 1 98.31 115 ASP A C 1
ATOM 926 O O . ASP A 1 115 ? -11.594 12.234 10.562 1 98.31 115 ASP A O 1
ATOM 930 N N . LEU A 1 116 ? -9.797 11.055 9.969 1 98.25 116 LEU A N 1
ATOM 931 C CA . LEU A 1 116 ? -8.867 12.078 10.43 1 98.25 116 LEU A CA 1
ATOM 932 C C . LEU A 1 116 ? -9.055 13.375 9.648 1 98.25 116 LEU A C 1
ATOM 934 O O . LEU A 1 116 ? -9.031 14.461 10.227 1 98.25 116 LEU A O 1
ATOM 938 N N . ALA A 1 117 ? -9.18 13.266 8.312 1 98.56 117 ALA A N 1
ATOM 939 C CA . ALA A 1 117 ? -9.438 14.43 7.473 1 98.56 117 ALA A CA 1
ATOM 940 C C . ALA A 1 117 ? -10.711 15.148 7.91 1 98.56 117 ALA A C 1
ATOM 942 O O . ALA A 1 117 ? -10.742 16.375 8.008 1 98.56 117 ALA A O 1
ATOM 943 N N . ASN A 1 118 ? -11.742 14.406 8.266 1 98.56 118 ASN A N 1
ATOM 944 C CA . ASN A 1 118 ? -13.016 14.969 8.688 1 98.56 118 ASN A CA 1
ATOM 945 C C . ASN A 1 118 ? -12.898 15.672 10.039 1 98.56 118 ASN A C 1
ATOM 947 O O . ASN A 1 118 ? -13.523 16.719 10.25 1 98.56 118 ASN A O 1
ATOM 951 N N . ILE A 1 119 ? -12.141 15.094 10.898 1 98.38 119 ILE A N 1
ATOM 952 C CA . ILE A 1 119 ? -11.93 15.664 12.219 1 98.38 119 ILE A CA 1
ATOM 953 C C . ILE A 1 119 ? -11.273 17.031 12.094 1 98.38 119 ILE A C 1
ATOM 955 O O . ILE A 1 119 ? -11.711 18 12.719 1 98.38 119 ILE A O 1
ATOM 959 N N . ILE A 1 120 ? -10.25 17.156 11.25 1 98.62 120 ILE A N 1
ATOM 960 C CA . ILE A 1 120 ? -9.531 18.406 11.062 1 98.62 120 ILE A CA 1
ATOM 961 C C . ILE A 1 120 ? -10.43 19.422 10.352 1 98.62 120 ILE A C 1
ATOM 963 O O . ILE A 1 120 ? -10.438 20.609 10.688 1 98.62 120 ILE A O 1
ATOM 967 N N . GLU A 1 121 ? -11.18 18.953 9.406 1 98.38 121 GLU A N 1
ATOM 968 C CA . GLU A 1 121 ? -12.102 19.828 8.688 1 98.38 121 GLU A CA 1
ATOM 969 C C . GLU A 1 121 ? -13.141 20.422 9.633 1 98.38 121 GLU A C 1
ATOM 971 O O . GLU A 1 121 ? -13.469 21.609 9.539 1 98.38 121 GLU A O 1
ATOM 976 N N . LYS A 1 122 ? -13.672 19.609 10.453 1 98.56 122 LYS A N 1
ATOM 977 C CA . LYS A 1 122 ? -14.641 20.078 11.438 1 98.56 122 LYS A CA 1
ATOM 978 C C . LYS A 1 122 ? -14.008 21.094 12.383 1 98.56 122 LYS A C 1
ATOM 980 O O . LYS A 1 122 ? -14.625 22.109 12.711 1 98.56 122 LYS A O 1
ATOM 985 N N . MET A 1 123 ? -12.812 20.797 12.852 1 98.5 123 MET A N 1
ATOM 986 C CA . MET A 1 123 ? -12.078 21.734 13.703 1 98.5 123 MET A CA 1
ATOM 987 C C . MET A 1 123 ? -11.914 23.078 13.016 1 98.5 123 MET A C 1
ATOM 989 O O . MET A 1 123 ? -12.133 24.125 13.625 1 98.5 123 MET A O 1
ATOM 993 N N . VAL A 1 124 ? -11.562 23.062 11.727 1 98.69 124 VAL A N 1
ATOM 994 C CA . VAL A 1 124 ? -11.344 24.281 10.953 1 98.69 124 VAL A CA 1
ATOM 995 C C . VAL A 1 124 ? -12.648 25.078 10.883 1 98.69 124 VAL A C 1
ATOM 997 O O . VAL A 1 124 ? -12.648 26.297 11.07 1 98.69 124 VAL A O 1
ATOM 1000 N N . LYS A 1 125 ? -13.742 24.438 10.664 1 98.38 125 LYS A N 1
ATOM 1001 C CA . LYS A 1 125 ? -15.039 25.094 10.586 1 98.38 125 LYS A CA 1
ATOM 1002 C C . LYS A 1 125 ? -15.422 25.734 11.914 1 98.38 125 LYS A C 1
ATOM 1004 O O . LYS A 1 125 ? -15.859 26.891 11.953 1 98.38 125 LYS A O 1
ATOM 1009 N N . ASP A 1 126 ? -15.234 25.016 12.969 1 98.56 126 ASP A N 1
ATOM 1010 C CA . ASP A 1 126 ? -15.539 25.516 14.297 1 98.56 126 ASP A CA 1
ATOM 1011 C C . ASP A 1 126 ? -14.656 26.719 14.641 1 98.56 126 ASP A C 1
ATOM 1013 O O . ASP A 1 126 ? -15.141 27.719 15.18 1 98.56 126 ASP A O 1
ATOM 1017 N N . LYS A 1 127 ? -13.414 26.625 14.297 1 98.62 127 LYS A N 1
ATOM 1018 C CA . LYS A 1 127 ? -12.461 27.672 14.648 1 98.62 127 LYS A CA 1
ATOM 1019 C C . LYS A 1 127 ? -12.641 28.906 13.758 1 98.62 127 LYS A C 1
ATOM 1021 O O . LYS A 1 127 ? -12.352 30.031 14.18 1 98.62 127 LYS A O 1
ATOM 1026 N N . GLU A 1 128 ? -13.133 28.641 12.562 1 98.62 128 GLU A N 1
ATOM 1027 C CA . GLU A 1 128 ? -13.469 29.766 11.703 1 98.62 128 GLU A CA 1
ATOM 1028 C C . GLU A 1 128 ? -14.562 30.625 12.328 1 98.62 128 GLU A C 1
ATOM 1030 O O . GLU A 1 128 ? -14.508 31.859 12.25 1 98.62 128 GLU A O 1
ATOM 1035 N N . ASN A 1 129 ? -15.531 30.047 12.977 1 98.44 129 ASN A N 1
ATOM 1036 C CA . ASN A 1 129 ? -16.578 30.781 13.672 1 98.44 129 ASN A CA 1
ATOM 1037 C C . ASN A 1 129 ? -16.016 31.562 14.852 1 98.44 129 ASN A C 1
ATOM 1039 O O . ASN A 1 129 ? -16.406 32.719 15.07 1 98.44 129 ASN A O 1
ATOM 1043 N N . VAL A 1 130 ? -15.109 30.969 15.555 1 98.69 130 VAL A N 1
ATOM 1044 C CA . VAL A 1 130 ? -14.469 31.625 16.672 1 98.69 130 VAL A CA 1
ATOM 1045 C C . VAL A 1 130 ? -13.641 32.812 16.172 1 98.69 130 VAL A C 1
ATOM 1047 O O . VAL A 1 130 ? -13.68 33.906 16.75 1 98.69 130 VAL A O 1
ATOM 1050 N N . ARG A 1 131 ? -12.922 32.562 15.094 1 98.56 131 ARG A N 1
ATOM 1051 C CA . ARG A 1 131 ? -12.078 33.594 14.5 1 98.56 131 ARG A CA 1
ATOM 1052 C C . ARG A 1 131 ? -12.914 34.812 14.086 1 98.56 131 ARG A C 1
ATOM 1054 O O . ARG A 1 131 ? -12.531 35.938 14.336 1 98.56 131 ARG A O 1
ATOM 1061 N N . LYS A 1 132 ? -14.039 34.562 13.484 1 98.31 132 LYS A N 1
ATOM 1062 C CA . LYS A 1 132 ? -14.93 35.656 13.047 1 98.31 132 LYS A CA 1
ATOM 1063 C C . LYS A 1 132 ? -15.391 36.5 14.227 1 98.31 132 LYS A C 1
ATOM 1065 O O . LYS A 1 132 ? -15.398 37.719 14.148 1 98.31 132 LYS A O 1
ATOM 1070 N N . LYS A 1 133 ? -15.742 35.875 15.242 1 98.56 133 LYS A N 1
ATOM 1071 C CA . LYS A 1 133 ? -16.172 36.562 16.438 1 98.56 133 LYS A CA 1
ATOM 1072 C C . LYS A 1 133 ? -15.039 37.406 17.047 1 98.56 133 LYS A C 1
ATOM 1074 O O . LYS A 1 133 ? -15.227 38.562 17.375 1 98.56 133 LYS A O 1
ATOM 1079 N N . LEU A 1 134 ? -13.875 36.844 17.188 1 98.56 134 LEU A N 1
ATOM 1080 C CA . LEU A 1 134 ? -12.727 37.5 17.781 1 98.56 134 LEU A CA 1
ATOM 1081 C C . LEU A 1 134 ? -12.312 38.719 16.938 1 98.56 134 LEU A C 1
ATOM 1083 O O . LEU A 1 134 ? -12.008 39.781 17.469 1 98.56 134 LEU A O 1
ATOM 1087 N N . THR A 1 135 ? -12.344 38.531 15.617 1 98.31 135 THR A N 1
ATOM 1088 C CA . THR A 1 135 ? -11.977 39.594 14.695 1 98.31 135 THR A CA 1
ATOM 1089 C C . THR A 1 135 ? -12.977 40.75 14.781 1 98.31 135 THR A C 1
ATOM 1091 O O . THR A 1 135 ? -12.594 41.906 14.789 1 98.31 135 THR A O 1
ATOM 1094 N N . ALA A 1 136 ? -14.289 40.375 14.859 1 98.31 136 ALA A N 1
ATOM 1095 C CA . ALA A 1 136 ? -15.328 41.406 14.992 1 98.31 136 ALA A CA 1
ATOM 1096 C C . ALA A 1 136 ? -15.164 42.188 16.297 1 98.31 136 ALA A C 1
ATOM 1098 O O . ALA A 1 136 ? -15.297 43.406 16.312 1 98.31 136 ALA A O 1
ATOM 1099 N N . ASP A 1 137 ? -14.859 41.469 17.359 1 98.31 137 ASP A N 1
ATOM 1100 C CA . ASP A 1 137 ? -14.656 42.094 18.656 1 98.31 137 ASP A CA 1
ATOM 1101 C C . ASP A 1 137 ? -13.438 43.031 18.625 1 98.31 137 ASP A C 1
ATOM 1103 O O . ASP A 1 137 ? -13.477 44.125 19.172 1 98.31 137 ASP A O 1
ATOM 1107 N N . GLY A 1 138 ? -12.352 42.5 18 1 98 138 GLY A N 1
ATOM 1108 C CA . GLY A 1 138 ? -11.148 43.312 17.891 1 98 138 GLY A CA 1
ATOM 1109 C C . GLY A 1 138 ? -11.359 44.562 17.062 1 98 138 GLY A C 1
ATOM 1110 O O . GLY A 1 138 ? -10.883 45.656 17.438 1 98 138 GLY A O 1
ATOM 1111 N N . GLN A 1 139 ? -12.07 44.531 15.977 1 97.38 139 GLN A N 1
ATOM 1112 C CA . GLN A 1 139 ? -12.359 45.656 15.109 1 97.38 139 GLN A CA 1
ATOM 1113 C C . GLN A 1 139 ? -13.242 46.688 15.82 1 97.38 139 GLN A C 1
ATOM 1115 O O . GLN A 1 139 ? -13.008 47.875 15.727 1 97.38 139 GLN A O 1
ATOM 1120 N N . LYS A 1 140 ? -14.242 46.156 16.5 1 98.12 140 LYS A N 1
ATOM 1121 C CA . LYS A 1 140 ? -15.117 47.031 17.266 1 98.12 140 LYS A CA 1
ATOM 1122 C C . LYS A 1 140 ? -14.344 47.812 18.344 1 98.12 140 LYS A C 1
ATOM 1124 O O . LYS A 1 140 ? -14.508 49.031 18.484 1 98.12 140 LYS A O 1
ATOM 1129 N N . LEU A 1 141 ? -13.516 47.062 19.078 1 97.06 141 LEU A N 1
ATOM 1130 C CA . LEU A 1 141 ? -12.719 47.656 20.141 1 97.06 141 LEU A CA 1
ATOM 1131 C C . LEU A 1 141 ? -11.805 48.75 19.594 1 97.06 141 LEU A C 1
ATOM 1133 O O . LEU A 1 141 ? -11.711 49.844 20.156 1 97.06 141 LEU A O 1
ATOM 1137 N N . THR A 1 142 ? -11.117 48.531 18.5 1 96.06 142 THR A N 1
ATOM 1138 C CA . THR A 1 142 ? -10.188 49.469 17.875 1 96.06 142 THR A CA 1
ATOM 1139 C C . THR A 1 142 ? -10.93 50.688 17.328 1 96.06 142 THR A C 1
ATOM 1141 O O . THR A 1 142 ? -10.477 51.812 17.484 1 96.06 142 THR A O 1
ATOM 1144 N N . LYS A 1 143 ? -12.07 50.438 16.719 1 96.62 143 LYS A N 1
ATOM 1145 C CA . LYS A 1 143 ? -12.875 51.5 16.156 1 96.62 143 LYS A CA 1
ATOM 1146 C C . LYS A 1 143 ? -13.398 52.438 17.25 1 96.62 143 LYS A C 1
ATOM 1148 O O . LYS A 1 143 ? -13.383 53.656 17.094 1 96.62 143 LYS A O 1
ATOM 1153 N N . ASP A 1 144 ? -13.875 51.844 18.344 1 97.25 144 ASP A N 1
ATOM 1154 C CA . ASP A 1 144 ? -14.398 52.625 19.453 1 97.25 144 ASP A CA 1
ATOM 1155 C C . ASP A 1 144 ? -13.328 53.531 20.031 1 97.25 144 ASP A C 1
ATOM 1157 O O . ASP A 1 144 ? -13.594 54.719 20.344 1 97.25 144 ASP A O 1
ATOM 1161 N N . MET A 1 145 ? -12.195 53 20.219 1 95.69 145 MET A N 1
ATOM 1162 C CA . MET A 1 145 ? -11.094 53.781 20.766 1 95.69 145 MET A CA 1
ATOM 1163 C C . MET A 1 145 ? -10.688 54.906 19.812 1 95.69 145 MET A C 1
ATOM 1165 O O . MET A 1 145 ? -10.453 56.031 20.234 1 95.69 145 MET A O 1
ATOM 1169 N N . LYS A 1 146 ? -10.602 54.625 18.531 1 94.88 146 LYS A N 1
ATOM 1170 C CA . LYS A 1 146 ? -10.273 55.625 17.516 1 94.88 146 LYS A CA 1
ATOM 1171 C C . LYS A 1 146 ? -11.32 56.75 17.484 1 94.88 146 LYS A C 1
ATOM 1173 O O . LYS A 1 146 ? -10.977 57.938 17.406 1 94.88 146 LYS A O 1
ATOM 1178 N N . THR A 1 147 ? -12.586 56.312 17.562 1 97.62 147 THR A N 1
ATOM 1179 C CA . THR A 1 147 ? -13.68 57.281 17.562 1 97.62 147 THR A CA 1
ATOM 1180 C C . THR A 1 147 ? -13.562 58.25 18.75 1 97.62 147 THR A C 1
ATOM 1182 O O . THR A 1 147 ? -13.766 59.438 18.609 1 97.62 147 THR A O 1
ATOM 1185 N N . GLN A 1 148 ? -13.25 57.656 19.906 1 97.44 148 GLN A N 1
ATOM 1186 C CA . GLN A 1 148 ? -13.109 58.469 21.109 1 97.44 148 GLN A CA 1
ATOM 1187 C C . GLN A 1 148 ? -11.945 59.438 20.984 1 97.44 148 GLN A C 1
ATOM 1189 O O . GLN A 1 148 ? -12.039 60.594 21.406 1 97.44 148 GLN A O 1
ATOM 1194 N N . LEU A 1 149 ? -10.859 59 20.422 1 96.25 149 LEU A N 1
ATOM 1195 C CA . LEU A 1 149 ? -9.695 59.844 20.203 1 96.25 149 LEU A CA 1
ATOM 1196 C C . LEU A 1 149 ? -10.016 60.969 19.219 1 96.25 149 LEU A C 1
ATOM 1198 O O . LEU A 1 149 ? -9.57 62.094 19.391 1 96.25 149 LEU A O 1
ATOM 1202 N N . ASP A 1 150 ? -10.773 60.688 18.203 1 96.75 150 ASP A N 1
ATOM 1203 C CA . ASP A 1 150 ? -11.211 61.688 17.234 1 96.75 150 ASP A CA 1
ATOM 1204 C C . ASP A 1 150 ? -12.086 62.75 17.906 1 96.75 150 ASP A C 1
ATOM 1206 O O . ASP A 1 150 ? -11.969 63.938 17.609 1 96.75 150 ASP A O 1
ATOM 1210 N N . LEU A 1 151 ? -13.008 62.312 18.797 1 97.69 151 LEU A N 1
ATOM 1211 C CA . LEU A 1 151 ? -13.867 63.219 19.531 1 97.69 151 LEU A CA 1
ATOM 1212 C C . LEU A 1 151 ? -13.031 64.188 20.391 1 97.69 151 LEU A C 1
ATOM 1214 O O . LEU A 1 151 ? -13.336 65.375 20.484 1 97.69 151 LEU A O 1
ATOM 1218 N N . LEU A 1 152 ? -12.023 63.625 20.984 1 97.44 152 LEU A N 1
ATOM 1219 C CA . LEU A 1 152 ? -11.141 64.438 21.812 1 97.44 152 LEU A CA 1
ATOM 1220 C C . LEU A 1 152 ? -10.414 65.5 20.953 1 97.44 152 LEU A C 1
ATOM 1222 O O . LEU A 1 152 ? -10.305 66.625 21.344 1 97.44 152 LEU A O 1
ATOM 1226 N N . THR A 1 153 ? -9.914 65.062 19.828 1 96.62 153 THR A N 1
ATOM 1227 C CA . THR A 1 153 ? -9.227 66 18.906 1 96.62 153 THR A CA 1
ATOM 1228 C C . THR A 1 153 ? -10.156 67.125 18.469 1 96.62 153 THR A C 1
ATOM 1230 O O . THR A 1 153 ? -9.75 68.312 18.453 1 96.62 153 THR A O 1
ATOM 1233 N N . LYS A 1 154 ? -11.375 66.812 18.203 1 97.25 154 LYS A N 1
ATOM 1234 C CA . LYS A 1 154 ? -12.359 67.812 17.781 1 97.25 154 LYS A CA 1
ATOM 1235 C C . LYS A 1 154 ? -12.672 68.812 18.922 1 97.25 154 LYS A C 1
ATOM 1237 O O . LYS A 1 154 ? -12.797 70 18.688 1 97.25 154 LYS A O 1
ATOM 1242 N N . ALA A 1 155 ? -12.812 68.25 20.125 1 97.56 155 ALA A N 1
ATOM 1243 C CA . ALA A 1 155 ? -13.086 69.062 21.281 1 97.56 155 ALA A CA 1
ATOM 1244 C C . ALA A 1 155 ? -11.938 70 21.547 1 97.56 155 ALA A C 1
ATOM 1246 O O . ALA A 1 155 ? -12.164 71.188 21.859 1 97.56 155 ALA A O 1
ATOM 1247 N N . LYS A 1 156 ? -10.766 69.562 21.422 1 96.44 156 LYS A N 1
ATOM 1248 C CA . LYS A 1 156 ? -9.57 70.375 21.594 1 96.44 156 LYS A CA 1
ATOM 1249 C C . LYS A 1 156 ? -9.508 71.5 20.547 1 96.44 156 LYS A C 1
ATOM 1251 O O . LYS A 1 156 ? -9.273 72.625 20.891 1 96.44 156 LYS A O 1
ATOM 1256 N N . MET A 1 157 ? -9.781 71.188 19.375 1 96.5 157 MET A N 1
ATOM 1257 C CA . MET A 1 157 ? -9.734 72.125 18.281 1 96.5 157 MET A CA 1
ATOM 1258 C C . MET A 1 157 ? -10.805 73.188 18.453 1 96.5 157 MET A C 1
ATOM 1260 O O . MET A 1 157 ? -10.555 74.375 18.219 1 96.5 157 MET A O 1
ATOM 1264 N N . ASN A 1 158 ? -11.961 72.75 18.844 1 97.31 158 ASN A N 1
ATOM 1265 C CA . ASN A 1 158 ? -13.047 73.688 19.062 1 97.31 158 ASN A CA 1
ATOM 1266 C C . ASN A 1 158 ? -12.727 74.688 20.203 1 97.31 158 ASN A C 1
ATOM 1268 O O . ASN A 1 158 ? -13 75.875 20.094 1 97.31 158 ASN A O 1
ATOM 1272 N N . TYR A 1 159 ? -12.172 74.125 21.281 1 97.19 159 TYR A N 1
ATOM 1273 C CA . TYR A 1 159 ? -11.758 74.938 22.406 1 97.19 159 TYR A CA 1
ATOM 1274 C C . TYR A 1 159 ? -10.719 76 21.984 1 97.19 159 TYR A C 1
ATOM 1276 O O . TYR A 1 159 ? -10.852 77.188 22.281 1 97.19 159 TYR A O 1
ATOM 1284 N N . HIS A 1 160 ? -9.734 75.562 21.266 1 94.69 160 HIS A N 1
ATOM 1285 C CA . HIS A 1 160 ? -8.68 76.438 20.812 1 94.69 160 HIS A CA 1
ATOM 1286 C C . HIS A 1 160 ? -9.219 77.5 19.859 1 94.69 160 HIS A C 1
ATOM 1288 O O . HIS A 1 160 ? -8.836 78.688 19.938 1 94.69 160 HIS A O 1
ATOM 1294 N N . LYS A 1 161 ? -10.062 77.125 18.984 1 95.94 161 LYS A N 1
ATOM 1295 C CA . LYS A 1 161 ? -10.68 78.062 18.047 1 95.94 161 LYS A CA 1
ATOM 1296 C C . LYS A 1 161 ? -11.469 79.125 18.781 1 95.94 161 LYS A C 1
ATOM 1298 O O . LYS A 1 161 ? -11.289 80.312 18.516 1 95.94 161 LYS A O 1
ATOM 1303 N N . LEU A 1 162 ? -12.312 78.688 19.703 1 96.62 162 LEU A N 1
ATOM 1304 C CA . LEU A 1 162 ? -13.172 79.625 20.422 1 96.62 162 LEU A CA 1
ATOM 1305 C C . LEU A 1 162 ? -12.359 80.5 21.375 1 96.62 162 LEU A C 1
ATOM 1307 O O . LEU A 1 162 ? -12.711 81.625 21.625 1 96.62 162 LEU A O 1
ATOM 1311 N N . SER A 1 163 ? -11.281 79.875 21.906 1 95 163 SER A N 1
ATOM 1312 C CA . SER A 1 163 ? -10.375 80.688 22.75 1 95 163 SER A CA 1
ATOM 1313 C C . SER A 1 163 ? -9.672 81.75 21.953 1 95 163 SER A C 1
ATOM 1315 O O . SER A 1 163 ? -9.492 82.875 22.438 1 95 163 SER A O 1
ATOM 1317 N N . LYS A 1 164 ? -9.32 81.5 20.766 1 94.5 164 LYS A N 1
ATOM 1318 C CA . LYS A 1 164 ? -8.719 82.5 19.891 1 94.5 164 LYS A CA 1
ATOM 1319 C C . LYS A 1 164 ? -9.711 83.562 19.562 1 94.5 164 LYS A C 1
ATOM 1321 O O . LYS A 1 164 ? -9.352 84.75 19.547 1 94.5 164 LYS A O 1
ATOM 1326 N N . GLU A 1 165 ? -10.906 83.188 19.281 1 95.31 165 GLU A N 1
ATOM 1327 C CA . GLU A 1 165 ? -11.961 84.188 19.016 1 95.31 165 GLU A CA 1
ATOM 1328 C C . GLU A 1 165 ? -12.211 85.062 20.219 1 95.31 165 GLU A C 1
ATOM 1330 O O . GLU A 1 165 ? -12.43 86.25 20.078 1 95.31 165 GLU A O 1
ATOM 1335 N N . ALA A 1 166 ? -12.227 84.375 21.391 1 94.94 166 ALA A N 1
ATOM 1336 C CA . ALA A 1 166 ? -12.422 85.125 22.625 1 94.94 166 ALA A CA 1
ATOM 1337 C C . ALA A 1 166 ? -11.281 86.125 22.844 1 94.94 166 ALA A C 1
ATOM 1339 O O . ALA A 1 166 ? -11.5 87.25 23.281 1 94.94 166 ALA A O 1
ATOM 1340 N N . GLU A 1 167 ? -10.102 85.688 22.562 1 93.19 167 GLU A N 1
ATOM 1341 C CA . GLU A 1 167 ? -8.938 86.562 22.672 1 93.19 167 GLU A CA 1
ATOM 1342 C C . GLU A 1 167 ? -9.023 87.75 21.703 1 93.19 167 GLU A C 1
ATOM 1344 O O . GLU A 1 167 ? -8.734 88.875 22.078 1 93.19 167 GLU A O 1
ATOM 1349 N N . LEU A 1 168 ? -9.43 87.5 20.516 1 93.75 168 LEU A N 1
ATOM 1350 C CA . LEU A 1 168 ? -9.578 88.5 19.5 1 93.75 168 LEU A CA 1
ATOM 1351 C C . LEU A 1 168 ? -10.664 89.5 19.891 1 93.75 168 LEU A C 1
ATOM 1353 O O . LEU A 1 168 ? -10.5 90.75 19.719 1 93.75 168 LEU A O 1
ATOM 1357 N N . ALA A 1 169 ? -11.758 89 20.391 1 95.06 169 ALA A N 1
ATOM 1358 C CA . ALA A 1 169 ? -12.859 89.875 20.828 1 95.06 169 ALA A CA 1
ATOM 1359 C C . ALA A 1 169 ? -12.43 90.75 22 1 95.06 169 ALA A C 1
ATOM 1361 O O . ALA A 1 169 ? -12.812 91.938 22.062 1 95.06 169 ALA A O 1
ATOM 1362 N N . GLN A 1 170 ? -11.703 90.188 22.844 1 93.12 170 GLN A N 1
ATOM 1363 C CA . GLN A 1 170 ? -11.211 90.938 24 1 93.12 170 GLN A CA 1
ATOM 1364 C C . GLN A 1 170 ? -10.219 92 23.562 1 93.12 170 GLN A C 1
ATOM 1366 O O . GLN A 1 170 ? -10.227 93.125 24.109 1 93.12 170 GLN A O 1
ATOM 1371 N N . THR A 1 171 ? -9.352 91.75 22.578 1 92.12 171 THR A N 1
ATOM 1372 C CA . THR A 1 171 ? -8.398 92.688 22.047 1 92.12 171 THR A CA 1
ATOM 1373 C C . THR A 1 171 ? -9.125 93.812 21.344 1 92.12 171 THR A C 1
ATOM 1375 O O . THR A 1 171 ? -8.75 95 21.5 1 92.12 171 THR A O 1
ATOM 1378 N N . THR A 1 172 ? -10.164 93.5 20.625 1 92.88 172 THR A N 1
ATOM 1379 C CA . THR A 1 172 ? -10.969 94.5 19.938 1 92.88 172 THR A CA 1
ATOM 1380 C C . THR A 1 172 ? -11.664 95.438 20.938 1 92.88 172 THR A C 1
ATOM 1382 O O . THR A 1 172 ? -11.75 96.625 20.703 1 92.88 172 THR A O 1
ATOM 1385 N N . LEU A 1 173 ? -12.156 94.875 21.969 1 93.88 173 LEU A N 1
ATOM 1386 C CA . LEU A 1 173 ? -12.805 95.625 23.016 1 93.88 173 LEU A CA 1
ATOM 1387 C C . LEU A 1 173 ? -11.82 96.562 23.688 1 93.88 173 LEU A C 1
ATOM 1389 O O . LEU A 1 173 ? -12.125 97.75 23.906 1 93.88 173 LEU A O 1
ATOM 1393 N N . THR A 1 174 ? -10.625 96.062 23.969 1 91.38 174 THR A N 1
ATOM 1394 C CA . THR A 1 174 ? -9.586 96.875 24.609 1 91.38 174 THR A CA 1
ATOM 1395 C C . THR A 1 174 ? -9.188 98 23.703 1 91.38 174 THR A C 1
ATOM 1397 O O . THR A 1 174 ? -9.023 99.125 24.188 1 91.38 174 THR A O 1
ATOM 1400 N N . LYS A 1 175 ? -9.125 97.812 22.469 1 90.38 175 LYS A N 1
ATOM 1401 C CA . LYS A 1 175 ? -8.797 98.875 21.516 1 90.38 175 LYS A CA 1
ATOM 1402 C C . LYS A 1 175 ? -9.93 99.875 21.391 1 90.38 175 LYS A C 1
ATOM 1404 O O . LYS A 1 175 ? -9.68 101.062 21.266 1 90.38 175 LYS A O 1
ATOM 1409 N N . GLY A 1 176 ? -11.102 99.312 21.453 1 89.31 176 GLY A N 1
ATOM 1410 C CA . GLY A 1 176 ? -12.266 100.188 21.391 1 89.31 176 GLY A CA 1
ATOM 1411 C C . GLY A 1 176 ? -12.422 101.062 22.609 1 89.31 176 GLY A C 1
ATOM 1412 O O . GLY A 1 176 ? -12.797 102.25 22.5 1 89.31 176 GLY A O 1
ATOM 1413 N N . GLN A 1 177 ? -12.102 100.562 23.75 1 88.75 177 GLN A N 1
ATOM 1414 C CA . GLN A 1 177 ? -12.18 101.312 25.016 1 88.75 177 GLN A CA 1
ATOM 1415 C C . GLN A 1 177 ? -11.094 102.375 25.078 1 88.75 177 GLN A C 1
ATOM 1417 O O . GLN A 1 177 ? -11.273 103.438 25.703 1 88.75 177 GLN A O 1
ATOM 1422 N N . ALA A 1 178 ? -9.984 102.125 24.375 1 86.62 178 ALA A N 1
ATOM 1423 C CA . ALA A 1 178 ? -8.852 103.062 24.391 1 86.62 178 ALA A CA 1
ATOM 1424 C C . ALA A 1 178 ? -9.031 104.188 23.359 1 86.62 178 ALA A C 1
ATOM 1426 O O . ALA A 1 178 ? -8.344 105.188 23.391 1 86.62 178 ALA A O 1
ATOM 1427 N N . ASP A 1 179 ? -9.969 104 22.516 1 88.5 179 ASP A N 1
ATOM 1428 C CA . ASP A 1 179 ? -10.211 105 21.469 1 88.5 179 ASP A CA 1
ATOM 1429 C C . ASP A 1 179 ? -11.172 106.062 21.953 1 88.5 179 ASP A C 1
ATOM 1431 O O . ASP A 1 179 ? -12.359 105.812 22.141 1 88.5 179 ASP A O 1
ATOM 1435 N N . PRO A 1 180 ? -10.703 107.25 22.188 1 86.44 180 PRO A N 1
ATOM 1436 C CA . PRO A 1 180 ? -11.547 108.312 22.719 1 86.44 180 PRO A CA 1
ATOM 1437 C C . PRO A 1 180 ? -12.648 108.75 21.75 1 86.44 180 PRO A C 1
ATOM 1439 O O . PRO A 1 180 ? -13.648 109.312 22.156 1 86.44 180 PRO A O 1
ATOM 1442 N N . LYS A 1 181 ? -12.508 108.5 20.5 1 90.81 181 LYS A N 1
ATOM 1443 C CA . LYS A 1 181 ? -13.492 108.938 19.5 1 90.81 181 LYS A CA 1
ATOM 1444 C C . LYS A 1 181 ? -14.633 107.938 19.406 1 90.81 181 LYS A C 1
ATOM 1446 O O . LYS A 1 181 ? -15.664 108.188 18.797 1 90.81 181 LYS A O 1
ATOM 1451 N N . MET A 1 182 ? -14.508 106.938 20.078 1 88.44 182 MET A N 1
ATOM 1452 C CA . MET A 1 182 ? -15.5 105.875 19.938 1 88.44 182 MET A CA 1
ATOM 1453 C C . MET A 1 182 ? -16.703 106.125 20.844 1 88.44 182 MET A C 1
ATOM 1455 O O . MET A 1 182 ? -16.547 106.438 22.016 1 88.44 182 MET A O 1
ATOM 1459 N N . LYS A 1 183 ? -17.891 106 20.297 1 92.56 183 LYS A N 1
ATOM 1460 C CA . LYS A 1 183 ? -19.125 106.25 21.031 1 92.56 183 LYS A CA 1
ATOM 1461 C C . LYS A 1 183 ? -19.359 105.188 22.094 1 92.56 183 LYS A C 1
ATOM 1463 O O . LYS A 1 183 ? -18.969 104 21.922 1 92.56 183 LYS A O 1
ATOM 1468 N N . GLN A 1 184 ? -19.984 105.5 23.047 1 87 184 GLN A N 1
ATOM 1469 C CA . GLN A 1 184 ? -20.219 104.625 24.203 1 87 184 GLN A CA 1
ATOM 1470 C C . GLN A 1 184 ? -21.078 103.438 23.812 1 87 184 GLN A C 1
ATOM 1472 O O . GLN A 1 184 ? -20.922 102.375 24.359 1 87 184 GLN A O 1
ATOM 1477 N N . ASP A 1 185 ? -21.953 103.625 22.844 1 89.88 185 ASP A N 1
ATOM 1478 C CA . ASP A 1 185 ? -22.828 102.562 22.391 1 89.88 185 ASP A CA 1
ATOM 1479 C C . ASP A 1 185 ? -22.031 101.438 21.688 1 89.88 185 ASP A C 1
ATOM 1481 O O . ASP A 1 185 ? -22.312 100.25 21.859 1 89.88 185 ASP A O 1
ATOM 1485 N N . LYS A 1 186 ? -21 101.875 20.969 1 91.38 186 LYS A N 1
ATOM 1486 C CA . LYS A 1 186 ? -20.172 100.938 20.25 1 91.38 186 LYS A CA 1
ATOM 1487 C C . LYS A 1 186 ? -19.281 100.125 21.219 1 91.38 186 LYS A C 1
ATOM 1489 O O . LYS A 1 186 ? -19.031 98.938 21.016 1 91.38 186 LYS A O 1
ATOM 1494 N N . VAL A 1 187 ? -18.844 100.75 22.219 1 90.19 187 VAL A N 1
ATOM 1495 C CA . VAL A 1 187 ? -18.016 100.125 23.234 1 90.19 187 VAL A CA 1
ATOM 1496 C C . VAL A 1 187 ? -18.844 99.062 24 1 90.19 187 VAL A C 1
ATOM 1498 O O . VAL A 1 187 ? -18.328 98 24.328 1 90.19 187 VAL A O 1
ATOM 1501 N N . SER A 1 188 ? -20.109 99.375 24.234 1 89.62 188 SER A N 1
ATOM 1502 C CA . SER A 1 188 ? -21 98.438 24.922 1 89.62 188 SER A CA 1
ATOM 1503 C C . SER A 1 188 ? -21.266 97.25 24.078 1 89.62 188 SER A C 1
ATOM 1505 O O . SER A 1 188 ? -21.359 96.125 24.609 1 89.62 188 SER A O 1
ATOM 1507 N N . GLN A 1 189 ? -21.344 97.438 22.734 1 92.75 189 GLN A N 1
ATOM 1508 C CA . GLN A 1 189 ? -21.531 96.312 21.812 1 92.75 189 GLN A CA 1
ATOM 1509 C C . GLN A 1 189 ? -20.312 95.438 21.797 1 92.75 189 GLN A C 1
ATOM 1511 O O . GLN A 1 189 ? -20.422 94.188 21.781 1 92.75 189 GLN A O 1
ATOM 1516 N N . LEU A 1 190 ? -19.109 96 21.781 1 93.06 190 LEU A N 1
ATOM 1517 C CA . LEU A 1 190 ? -17.859 95.25 21.812 1 93.06 190 LEU A CA 1
ATOM 1518 C C . LEU A 1 190 ? -17.719 94.438 23.109 1 93.06 190 LEU A C 1
ATOM 1520 O O . LEU A 1 190 ? -17.203 93.312 23.125 1 93.06 190 LEU A O 1
ATOM 1524 N N . SER A 1 191 ? -18.188 95.062 24.188 1 90.62 191 SER A N 1
ATOM 1525 C CA . SER A 1 191 ? -18.125 94.438 25.5 1 90.62 191 SER A CA 1
ATOM 1526 C C . SER A 1 191 ? -19.016 93.188 25.547 1 90.62 191 SER A C 1
ATOM 1528 O O . SER A 1 191 ? -18.641 92.125 26.109 1 90.62 191 SER A O 1
ATOM 1530 N N . THR A 1 192 ? -20.234 93.31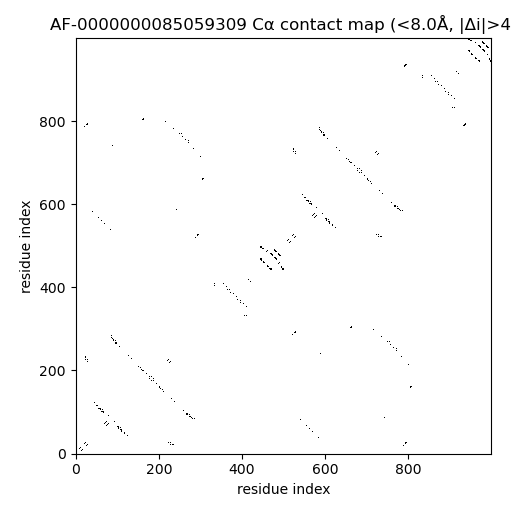2 24.953 1 93.44 192 THR A N 1
ATOM 1531 C CA . THR A 1 192 ? -21.156 92.188 24.906 1 93.44 192 THR A CA 1
ATOM 1532 C C . THR A 1 192 ? -20.578 91.062 24.047 1 93.44 192 THR A C 1
ATOM 1534 O O . THR A 1 192 ? -20.672 89.875 24.422 1 93.44 192 THR A O 1
ATOM 1537 N N . LYS A 1 193 ? -19.984 91.438 22.953 1 93.81 193 LYS A N 1
ATOM 1538 C CA . LYS A 1 193 ? -19.375 90.438 22.078 1 93.81 193 LYS A CA 1
ATOM 1539 C C . LYS A 1 193 ? -18.203 89.75 22.766 1 93.81 193 LYS A C 1
ATOM 1541 O O . LYS A 1 193 ? -18.062 88.5 22.641 1 93.81 193 LYS A O 1
ATOM 1546 N N . ALA A 1 194 ? -17.344 90.375 23.438 1 93.12 194 ALA A N 1
ATOM 1547 C CA . ALA A 1 194 ? -16.203 89.812 24.141 1 93.12 194 ALA A CA 1
ATOM 1548 C C . ALA A 1 194 ? -16.672 88.875 25.266 1 93.12 194 ALA A C 1
ATOM 1550 O O . ALA A 1 194 ? -16.078 87.812 25.484 1 93.12 194 ALA A O 1
ATOM 1551 N N . SER A 1 195 ? -17.734 89.375 25.938 1 93.38 195 SER A N 1
ATOM 1552 C CA . SER A 1 195 ? -18.281 88.5 27.016 1 93.38 195 SER A CA 1
ATOM 1553 C C . SER A 1 195 ? -18.859 87.25 26.484 1 93.38 195 SER A C 1
ATOM 1555 O O . SER A 1 195 ? -18.672 86.188 27.078 1 93.38 195 SER A O 1
ATOM 1557 N N . GLN A 1 196 ? -19.547 87.375 25.375 1 95.19 196 GLN A N 1
ATOM 1558 C CA . GLN A 1 196 ? -20.156 86.188 24.766 1 95.19 196 GLN A CA 1
ATOM 1559 C C . GLN A 1 196 ? -19.078 85.25 24.234 1 95.19 196 GLN A C 1
ATOM 1561 O O . GLN A 1 196 ? -19.203 84 24.391 1 95.19 196 GLN A O 1
ATOM 1566 N N . ALA A 1 197 ? -18.062 85.75 23.641 1 95.88 197 ALA A N 1
ATOM 1567 C CA . ALA A 1 197 ? -16.969 84.875 23.141 1 95.88 197 ALA A CA 1
ATOM 1568 C C . ALA A 1 197 ? -16.234 84.188 24.281 1 95.88 197 ALA A C 1
ATOM 1570 O O . ALA A 1 197 ? -15.82 83.062 24.141 1 95.88 197 ALA A O 1
ATOM 1571 N N . SER A 1 198 ? -16.047 84.875 25.328 1 93.5 198 SER A N 1
ATOM 1572 C CA . SER A 1 198 ? -15.383 84.312 26.5 1 93.5 198 SER A CA 1
ATOM 1573 C C . SER A 1 198 ? -16.203 83.188 27.094 1 93.5 198 SER A C 1
ATOM 1575 O O . SER A 1 198 ? -15.656 82.188 27.531 1 93.5 198 SER A O 1
ATOM 1577 N N . GLU A 1 199 ? -17.531 83.375 27.125 1 95.12 199 GLU A N 1
ATOM 1578 C CA . GLU A 1 199 ? -18.422 82.375 27.641 1 95.12 199 GLU A CA 1
ATOM 1579 C C . GLU A 1 199 ? -18.375 81.125 26.781 1 95.12 199 GLU A C 1
ATOM 1581 O O . GLU A 1 199 ? -18.344 80 27.312 1 95.12 199 GLU A O 1
ATOM 1586 N N . LYS A 1 200 ? -18.375 81.312 25.516 1 96.75 200 LYS A N 1
ATOM 1587 C CA . LYS A 1 200 ? -18.297 80.188 24.594 1 96.75 200 LYS A CA 1
ATOM 1588 C C . LYS A 1 200 ? -16.969 79.438 24.75 1 96.75 200 LYS A C 1
ATOM 1590 O O . LYS A 1 200 ? -16.922 78.25 24.688 1 96.75 200 LYS A O 1
ATOM 1595 N N . SER A 1 201 ? -15.898 80.188 24.875 1 95.94 201 SER A N 1
ATOM 1596 C CA . SER A 1 201 ? -14.586 79.562 25.078 1 95.94 201 SER A CA 1
ATOM 1597 C C . SER A 1 201 ? -14.523 78.75 26.375 1 95.94 201 SER A C 1
ATOM 1599 O O . SER A 1 201 ? -13.969 77.688 26.406 1 95.94 201 SER A O 1
ATOM 1601 N N . ASN A 1 202 ? -15.141 79.375 27.422 1 93.62 202 ASN A N 1
ATOM 1602 C CA . ASN A 1 202 ? -15.164 78.688 28.703 1 93.62 202 ASN A CA 1
ATOM 1603 C C . ASN A 1 202 ? -15.969 77.375 28.641 1 93.62 202 ASN A C 1
ATOM 1605 O O . ASN A 1 202 ? -15.594 76.375 29.234 1 93.62 202 ASN A O 1
ATOM 1609 N N . GLN A 1 203 ? -17.062 77.5 27.938 1 95.94 203 GLN A N 1
ATOM 1610 C CA . GLN A 1 203 ? -17.859 76.25 27.766 1 95.94 203 GLN A CA 1
ATOM 1611 C C . GLN A 1 203 ? -17.109 75.188 26.969 1 95.94 203 GLN A C 1
ATOM 1613 O O . GLN A 1 203 ? -17.156 74 27.312 1 95.94 203 GLN A O 1
ATOM 1618 N N . ALA A 1 204 ? -16.453 75.562 25.938 1 97.19 204 ALA A N 1
ATOM 1619 C CA . ALA A 1 204 ? -15.656 74.688 25.141 1 97.19 204 ALA A CA 1
ATOM 1620 C C . ALA A 1 204 ? -14.516 74.062 25.953 1 97.19 204 ALA A C 1
ATOM 1622 O O . ALA A 1 204 ? -14.148 72.938 25.766 1 97.19 204 ALA A O 1
ATOM 1623 N N . ASP A 1 205 ? -13.914 74.875 26.797 1 95.5 205 ASP A N 1
ATOM 1624 C CA . ASP A 1 205 ? -12.859 74.375 27.688 1 95.5 205 ASP A CA 1
ATOM 1625 C C . ASP A 1 205 ? -13.375 73.25 28.594 1 95.5 205 ASP A C 1
ATOM 1627 O O . ASP A 1 205 ? -12.719 72.25 28.781 1 95.5 205 ASP A O 1
ATOM 1631 N N . GLN A 1 206 ? -14.633 73.562 29.156 1 94.62 206 GLN A N 1
ATOM 1632 C CA . GLN A 1 206 ? -15.25 72.562 30.031 1 94.62 206 GLN A CA 1
ATOM 1633 C C . GLN A 1 206 ? -15.539 71.25 29.266 1 94.62 206 GLN A C 1
ATOM 1635 O O . GLN A 1 206 ? -15.297 70.125 29.766 1 94.62 206 GLN A O 1
ATOM 1640 N N . GLU A 1 207 ? -16.016 71.438 28.078 1 97 207 GLU A N 1
ATOM 1641 C CA . GLU A 1 207 ? -16.297 70.25 27.234 1 97 207 GLU A CA 1
ATOM 1642 C C . GLU A 1 207 ? -15.016 69.5 26.891 1 97 207 GLU A C 1
ATOM 1644 O O . GLU A 1 207 ? -15.008 68.312 26.891 1 97 207 GLU A O 1
ATOM 1649 N N . TYR A 1 208 ? -13.914 70.188 26.531 1 97.38 208 TYR A N 1
ATOM 1650 C CA . TYR A 1 208 ? -12.617 69.562 26.234 1 97.38 208 TYR A CA 1
ATOM 1651 C C . TYR A 1 208 ? -12.086 68.812 27.438 1 97.38 208 TYR A C 1
ATOM 1653 O O . TYR A 1 208 ? -11.641 67.625 27.312 1 97.38 208 TYR A O 1
ATOM 1661 N N . ARG A 1 209 ? -12.188 69.375 28.594 1 95.31 209 ARG A N 1
ATOM 1662 C CA . ARG A 1 209 ? -11.719 68.75 29.828 1 95.31 209 ARG A CA 1
ATOM 1663 C C . ARG A 1 209 ? -12.523 67.5 30.125 1 95.31 209 ARG A C 1
ATOM 1665 O O . ARG A 1 209 ? -11.969 66.438 30.547 1 95.31 209 ARG A O 1
ATOM 1672 N N . GLU A 1 210 ? -13.828 67.625 29.953 1 95.88 210 GLU A N 1
ATOM 1673 C CA . GLU A 1 210 ? -14.688 66.438 30.172 1 95.88 210 GLU A CA 1
ATOM 1674 C C . GLU A 1 210 ? -14.367 65.312 29.172 1 95.88 210 GLU A C 1
ATOM 1676 O O . GLU A 1 210 ? -14.281 64.188 29.562 1 95.88 210 GLU A O 1
ATOM 1681 N N . CYS A 1 211 ? -14.219 65.688 27.906 1 97.38 211 CYS A N 1
ATOM 1682 C CA . CYS A 1 211 ? -13.891 64.75 26.875 1 97.38 211 CYS A CA 1
ATOM 1683 C C . CYS A 1 211 ? -12.531 64.062 27.141 1 97.38 211 CYS A C 1
ATOM 1685 O O . CYS A 1 211 ? -12.352 62.906 26.906 1 97.38 211 CYS A O 1
ATOM 1687 N N . LEU A 1 212 ? -11.586 64.875 27.578 1 96.56 212 LEU A N 1
ATOM 1688 C CA . LEU A 1 212 ? -10.25 64.375 27.922 1 96.56 212 LEU A CA 1
ATOM 1689 C C . LEU A 1 212 ? -10.32 63.344 29.031 1 96.56 212 LEU A C 1
ATOM 1691 O O . LEU A 1 212 ? -9.672 62.312 28.938 1 96.56 212 LEU A O 1
ATOM 1695 N N . ASN A 1 213 ? -11.148 63.656 30.078 1 95.88 213 ASN A N 1
ATOM 1696 C CA . ASN A 1 213 ? -11.328 62.719 31.172 1 95.88 213 ASN A CA 1
ATOM 1697 C C . ASN A 1 213 ? -11.93 61.406 30.688 1 95.88 213 ASN A C 1
ATOM 1699 O O . ASN A 1 213 ? -11.445 60.344 31.047 1 95.88 213 ASN A O 1
ATOM 1703 N N . VAL A 1 214 ? -12.977 61.5 29.891 1 97.19 214 VAL A N 1
ATOM 1704 C CA . VAL A 1 214 ? -13.641 60.312 29.359 1 97.19 214 VAL A CA 1
ATOM 1705 C C . VAL A 1 214 ? -12.664 59.5 28.5 1 97.19 214 VAL A C 1
ATOM 1707 O O . VAL A 1 214 ? -12.625 58.281 28.578 1 97.19 214 VAL A O 1
ATOM 1710 N N . THR A 1 215 ? -11.883 60.156 27.641 1 97.75 215 THR A N 1
ATOM 1711 C CA . THR A 1 215 ? -10.93 59.531 26.75 1 97.75 215 THR A CA 1
ATOM 1712 C C . THR A 1 215 ? -9.852 58.781 27.547 1 97.75 215 THR A C 1
ATOM 1714 O O . THR A 1 215 ? -9.477 57.656 27.219 1 97.75 215 THR A O 1
ATOM 1717 N N . ASN A 1 216 ? -9.344 59.406 28.578 1 95.56 216 ASN A N 1
ATOM 1718 C CA . ASN A 1 216 ? -8.305 58.812 29.406 1 95.56 216 ASN A CA 1
ATOM 1719 C C . ASN A 1 216 ? -8.82 57.562 30.125 1 95.56 216 ASN A C 1
ATOM 1721 O O . ASN A 1 216 ? -8.102 56.594 30.266 1 95.56 216 ASN A O 1
ATOM 1725 N N . VAL A 1 217 ? -10.062 57.656 30.594 1 96.12 217 VAL A N 1
ATOM 1726 C CA . VAL A 1 217 ? -10.672 56.469 31.234 1 96.12 217 VAL A CA 1
ATOM 1727 C C . VAL A 1 217 ? -10.805 55.344 30.219 1 96.12 217 VAL A C 1
ATOM 1729 O O . VAL A 1 217 ? -10.461 54.188 30.516 1 96.12 217 VAL A O 1
ATOM 1732 N N . LYS A 1 218 ? -11.281 55.688 29.062 1 97.12 218 LYS A N 1
ATOM 1733 C CA . LYS A 1 218 ? -11.461 54.688 28 1 97.12 218 LYS A CA 1
ATOM 1734 C C . LYS A 1 218 ? -10.125 54.094 27.562 1 97.12 218 LYS A C 1
ATOM 1736 O O . LYS A 1 218 ? -10.031 52.875 27.297 1 97.12 218 LYS A O 1
ATOM 1741 N N . GLN A 1 219 ? -9.141 54.938 27.438 1 95.19 219 GLN A N 1
ATOM 1742 C CA . GLN A 1 219 ? -7.812 54.5 27.047 1 95.19 219 GLN A CA 1
ATOM 1743 C C . GLN A 1 219 ? -7.238 53.531 28.062 1 95.19 219 GLN A C 1
ATOM 1745 O O . GLN A 1 219 ? -6.656 52.5 27.703 1 95.19 219 GLN A O 1
ATOM 1750 N N . ASN A 1 220 ? -7.363 53.906 29.344 1 93.88 220 ASN A N 1
ATOM 1751 C CA . ASN A 1 220 ? -6.91 53.031 30.406 1 93.88 220 ASN A CA 1
ATOM 1752 C C . ASN A 1 220 ? -7.633 51.688 30.359 1 93.88 220 ASN A C 1
ATOM 1754 O O . ASN A 1 220 ? -7.008 50.625 30.484 1 93.88 220 ASN A O 1
ATOM 1758 N N . GLU A 1 221 ? -8.953 51.688 30.172 1 95.5 221 GLU A N 1
ATOM 1759 C CA . GLU A 1 221 ? -9.742 50.469 30.078 1 95.5 221 GLU A CA 1
ATOM 1760 C C . GLU A 1 221 ? -9.336 49.625 28.859 1 95.5 221 GLU A C 1
ATOM 1762 O O . GLU A 1 221 ? -9.273 48.406 28.938 1 95.5 221 GLU A O 1
ATOM 1767 N N . TYR A 1 222 ? -9.117 50.312 27.781 1 96 222 TYR A N 1
ATOM 1768 C CA . TYR A 1 222 ? -8.727 49.688 26.516 1 96 222 TYR A CA 1
ATOM 1769 C C . TYR A 1 222 ? -7.441 48.875 26.688 1 96 222 TYR A C 1
ATOM 1771 O O . TYR A 1 222 ? -7.395 47.688 26.359 1 96 222 TYR A O 1
ATOM 1779 N N . TYR A 1 223 ? -6.383 49.406 27.281 1 93.38 223 TYR A N 1
ATOM 1780 C CA . TYR A 1 223 ? -5.059 48.812 27.297 1 93.38 223 TYR A CA 1
ATOM 1781 C C . TYR A 1 223 ? -4.875 47.906 28.5 1 93.38 223 TYR A C 1
ATOM 1783 O O . TYR A 1 223 ? -4.074 46.969 28.484 1 93.38 223 TYR A O 1
ATOM 1791 N N . MET A 1 224 ? -5.625 48.094 29.578 1 92.06 224 MET A N 1
ATOM 1792 C CA . MET A 1 224 ? -5.395 47.375 30.828 1 92.06 224 MET A CA 1
ATOM 1793 C C . MET A 1 224 ? -6.344 46.188 30.922 1 92.06 224 MET A C 1
ATOM 1795 O O . MET A 1 224 ? -6.031 45.188 31.578 1 92.06 224 MET A O 1
ATOM 1799 N N . ASN A 1 225 ? -7.531 46.281 30.219 1 94.69 225 ASN A N 1
ATOM 1800 C CA . ASN A 1 225 ? -8.523 45.219 30.422 1 94.69 225 ASN A CA 1
ATOM 1801 C C . ASN A 1 225 ? -9.039 44.688 29.094 1 94.69 225 ASN A C 1
ATOM 1803 O O . ASN A 1 225 ? -8.891 43.5 28.797 1 94.69 225 ASN A O 1
ATOM 1807 N N . GLU A 1 226 ? -9.57 45.469 28.219 1 96.5 226 GLU A N 1
ATOM 1808 C CA . GLU A 1 226 ? -10.297 45 27.031 1 96.5 226 GLU A CA 1
ATOM 1809 C C . GLU A 1 226 ? -9.352 44.312 26.062 1 96.5 226 GLU A C 1
ATOM 1811 O O . GLU A 1 226 ? -9.609 43.188 25.625 1 96.5 226 GLU A O 1
ATOM 1816 N N . MET A 1 227 ? -8.273 45.062 25.719 1 95.56 227 MET A N 1
ATOM 1817 C CA . MET A 1 227 ? -7.332 44.5 24.75 1 95.56 227 MET A CA 1
ATOM 1818 C C . MET A 1 227 ? -6.652 43.25 25.312 1 95.56 227 MET A C 1
ATOM 1820 O O . MET A 1 227 ? -6.645 42.219 24.656 1 95.56 227 MET A O 1
ATOM 1824 N N . PRO A 1 228 ? -6.098 43.219 26.547 1 94.44 228 PRO A N 1
ATOM 1825 C CA . PRO A 1 228 ? -5.477 42.031 27.094 1 94.44 228 PRO A CA 1
ATOM 1826 C C . PRO A 1 228 ? -6.445 40.844 27.172 1 94.44 228 PRO A C 1
ATOM 1828 O O . PRO A 1 228 ? -6.055 39.719 26.906 1 94.44 228 PRO A O 1
ATOM 1831 N N . ASN A 1 229 ? -7.723 41.094 27.484 1 97 229 ASN A N 1
ATOM 1832 C CA . ASN A 1 229 ? -8.711 40.031 27.562 1 97 229 ASN A CA 1
ATOM 1833 C C . ASN A 1 229 ? -8.969 39.375 26.203 1 97 229 ASN A C 1
ATOM 1835 O O . ASN A 1 229 ? -9.07 38.156 26.078 1 97 229 ASN A O 1
ATOM 1839 N N . LEU A 1 230 ? -9.094 40.25 25.219 1 98.06 230 LEU A N 1
ATOM 1840 C CA . LEU A 1 230 ? -9.305 39.719 23.859 1 98.06 230 LEU A CA 1
ATOM 1841 C C . LEU A 1 230 ? -8.07 38.969 23.375 1 98.06 230 LEU A C 1
ATOM 1843 O O . LEU A 1 230 ? -8.195 37.969 22.672 1 98.06 230 LEU A O 1
ATOM 1847 N N . LEU A 1 231 ? -6.883 39.5 23.703 1 97.19 231 LEU A N 1
ATOM 1848 C CA . LEU A 1 231 ? -5.637 38.844 23.344 1 97.19 231 LEU A CA 1
ATOM 1849 C C . LEU A 1 231 ? -5.543 37.469 23.984 1 97.19 231 LEU A C 1
ATOM 1851 O O . LEU A 1 231 ? -5.039 36.5 23.375 1 97.19 231 LEU A O 1
ATOM 1855 N N . LYS A 1 232 ? -6.023 37.312 25.203 1 97.25 232 LYS A N 1
ATOM 1856 C CA . LYS A 1 232 ? -6.082 36 25.875 1 97.25 232 LYS A CA 1
ATOM 1857 C C . LYS A 1 232 ? -6.98 35.031 25.109 1 97.25 232 LYS A C 1
ATOM 1859 O O . LYS A 1 232 ? -6.68 33.844 25.031 1 97.25 232 LYS A O 1
ATOM 1864 N N . GLU A 1 233 ? -8.07 35.562 24.625 1 98.19 233 GLU A N 1
ATOM 1865 C CA . GLU A 1 233 ? -8.977 34.719 23.844 1 98.19 233 GLU A CA 1
ATOM 1866 C C . GLU A 1 233 ? -8.32 34.25 22.547 1 98.19 233 GLU A C 1
ATOM 1868 O O . GLU A 1 233 ? -8.492 33.094 22.125 1 98.19 233 GLU A O 1
ATOM 1873 N N . PHE A 1 234 ? -7.57 35.156 21.906 1 98.38 234 PHE A N 1
ATOM 1874 C CA . PHE A 1 234 ? -6.824 34.781 20.703 1 98.38 234 PHE A CA 1
ATOM 1875 C C . PHE A 1 234 ? -5.801 33.688 21.031 1 98.38 234 PHE A C 1
ATOM 1877 O O . PHE A 1 234 ? -5.578 32.781 20.234 1 98.38 234 PHE A O 1
ATOM 1884 N N . GLN A 1 235 ? -5.168 33.812 22.125 1 97.75 235 GLN A N 1
ATOM 1885 C CA . GLN A 1 235 ? -4.18 32.844 22.531 1 97.75 235 GLN A CA 1
ATOM 1886 C C . GLN A 1 235 ? -4.84 31.484 22.797 1 97.75 235 GLN A C 1
ATOM 1888 O O . GLN A 1 235 ? -4.297 30.438 22.438 1 97.75 235 GLN A O 1
ATOM 1893 N N . THR A 1 236 ? -5.965 31.5 23.469 1 98.31 236 THR A N 1
ATOM 1894 C CA . THR A 1 236 ? -6.723 30.281 23.703 1 98.31 236 THR A CA 1
ATOM 1895 C C . THR A 1 236 ? -7.086 29.594 22.391 1 98.31 236 THR A C 1
ATOM 1897 O O . THR A 1 236 ? -7.043 28.375 22.281 1 98.31 236 THR A O 1
ATOM 1900 N N . PHE A 1 237 ? -7.477 30.422 21.438 1 98.56 237 PHE A N 1
ATOM 1901 C CA . PHE A 1 237 ? -7.734 29.938 20.094 1 98.56 237 PHE A CA 1
ATOM 1902 C C . PHE A 1 237 ? -6.551 29.125 19.562 1 98.56 237 PHE A C 1
ATOM 1904 O O . PHE A 1 237 ? -6.719 28.016 19.078 1 98.56 237 PHE A O 1
ATOM 1911 N N . GLU A 1 238 ? -5.41 29.656 19.672 1 98.19 238 GLU A N 1
ATOM 1912 C CA . GLU A 1 238 ? -4.199 29.016 19.156 1 98.19 238 GLU A CA 1
ATOM 1913 C C . GLU A 1 238 ? -3.838 27.781 19.969 1 98.19 238 GLU A C 1
ATOM 1915 O O . GLU A 1 238 ? -3.443 26.75 19.391 1 98.19 238 GLU A O 1
ATOM 1920 N N . GLU A 1 239 ? -3.924 27.859 21.266 1 98.06 239 GLU A N 1
ATOM 1921 C CA . GLU A 1 239 ? -3.648 26.719 22.125 1 98.06 239 GLU A CA 1
ATOM 1922 C C . GLU A 1 239 ? -4.531 25.531 21.766 1 98.06 239 GLU A C 1
ATOM 1924 O O . GLU A 1 239 ? -4.047 24.406 21.656 1 98.06 239 GLU A O 1
ATOM 1929 N N . ASP A 1 240 ? -5.758 25.812 21.594 1 98.38 240 ASP A N 1
ATOM 1930 C CA . ASP A 1 240 ? -6.715 24.75 21.25 1 98.38 240 ASP A CA 1
ATOM 1931 C C . ASP A 1 240 ? -6.402 24.156 19.875 1 98.38 240 ASP A C 1
ATOM 1933 O O . ASP A 1 240 ? -6.504 22.938 19.688 1 98.38 240 ASP A O 1
ATOM 1937 N N . ARG A 1 241 ? -6.148 25 18.984 1 98.44 241 ARG A N 1
ATOM 1938 C CA . ARG A 1 241 ? -5.836 24.547 17.625 1 98.44 241 ARG A CA 1
ATOM 1939 C C . ARG A 1 241 ? -4.637 23.609 17.625 1 98.44 241 ARG A C 1
ATOM 1941 O O . ARG A 1 241 ? -4.68 22.531 17.016 1 98.44 241 ARG A O 1
ATOM 1948 N N . ILE A 1 242 ? -3.561 23.953 18.281 1 98.56 242 ILE A N 1
ATOM 1949 C CA . ILE A 1 242 ? -2.35 23.141 18.344 1 98.56 242 ILE A CA 1
ATOM 1950 C C . ILE A 1 242 ? -2.646 21.812 19.031 1 98.56 242 ILE A C 1
ATOM 1952 O O . ILE A 1 242 ? -2.221 20.75 18.562 1 98.56 242 ILE A O 1
ATOM 1956 N N . SER A 1 243 ? -3.42 21.891 20.094 1 98.44 243 SER A N 1
ATOM 1957 C CA . SER A 1 243 ? -3.752 20.688 20.844 1 98.44 243 SER A CA 1
ATOM 1958 C C . SER A 1 243 ? -4.562 19.703 20 1 98.44 243 SER A C 1
ATOM 1960 O O . SER A 1 243 ? -4.312 18.5 20.031 1 98.44 243 SER A O 1
ATOM 1962 N N . GLN A 1 244 ? -5.52 20.203 19.312 1 98.38 244 GLN A N 1
ATOM 1963 C CA . GLN A 1 244 ? -6.355 19.344 18.469 1 98.38 244 GLN A CA 1
ATOM 1964 C C . GLN A 1 244 ? -5.555 18.75 17.328 1 98.38 244 GLN A C 1
ATOM 1966 O O . GLN A 1 244 ? -5.777 17.594 16.938 1 98.38 244 GLN A O 1
ATOM 1971 N N . THR A 1 245 ? -4.672 19.516 16.75 1 98.31 245 THR A N 1
ATOM 1972 C CA . THR A 1 245 ? -3.816 19 15.688 1 98.31 245 THR A CA 1
ATOM 1973 C C . THR A 1 245 ? -2.881 17.922 16.219 1 98.31 245 THR A C 1
ATOM 1975 O O . THR A 1 245 ? -2.648 16.906 15.562 1 98.31 245 THR A O 1
ATOM 1978 N N . LYS A 1 246 ? -2.324 18.203 17.422 1 98.5 246 LYS A N 1
ATOM 1979 C CA . LYS A 1 246 ? -1.516 17.188 18.109 1 98.5 246 LYS A CA 1
ATOM 1980 C C . LYS A 1 246 ? -2.281 15.883 18.266 1 98.5 246 LYS A C 1
ATOM 1982 O O . LYS A 1 246 ? -1.733 14.805 18.016 1 98.5 246 LYS A O 1
ATOM 1987 N N . ASP A 1 247 ? -3.48 15.961 18.656 1 98.5 247 ASP A N 1
ATOM 1988 C CA . ASP A 1 247 ? -4.324 14.789 18.844 1 98.5 247 ASP A CA 1
ATOM 1989 C C . ASP A 1 247 ? -4.5 14.031 17.516 1 98.5 247 ASP A C 1
ATOM 1991 O O . ASP A 1 247 ? -4.512 12.797 17.5 1 98.5 247 ASP A O 1
ATOM 1995 N N . ALA A 1 248 ? -4.699 14.773 16.484 1 98.31 248 ALA A N 1
ATOM 1996 C CA . ALA A 1 248 ? -4.859 14.156 15.172 1 98.31 248 ALA A CA 1
ATOM 1997 C C . ALA A 1 248 ? -3.6 13.391 14.773 1 98.31 248 ALA A C 1
ATOM 1999 O O . ALA A 1 248 ? -3.682 12.273 14.242 1 98.31 248 ALA A O 1
ATOM 2000 N N . MET A 1 249 ? -2.445 13.945 15.031 1 98.12 249 MET A N 1
ATOM 2001 C CA . MET A 1 249 ? -1.183 13.289 14.711 1 98.12 249 MET A CA 1
ATOM 2002 C C . MET A 1 249 ? -1.001 12.023 15.547 1 98.12 249 MET A C 1
ATOM 2004 O O . MET A 1 249 ? -0.505 11.008 15.047 1 98.12 249 MET A O 1
ATOM 2008 N N . HIS A 1 250 ? -1.396 12.156 16.781 1 98.5 250 HIS A N 1
ATOM 2009 C CA . HIS A 1 250 ? -1.34 10.992 17.656 1 98.5 250 HIS A CA 1
ATOM 2010 C C . HIS A 1 250 ? -2.242 9.875 17.141 1 98.5 250 HIS A C 1
ATOM 2012 O O . HIS A 1 250 ? -1.853 8.703 17.156 1 98.5 250 HIS A O 1
ATOM 2018 N N . LYS A 1 251 ? -3.412 10.172 16.734 1 98.56 251 LYS A N 1
ATOM 2019 C CA . LYS A 1 251 ? -4.34 9.195 16.188 1 98.56 251 LYS A CA 1
ATOM 2020 C C . LYS A 1 251 ? -3.752 8.523 14.945 1 98.56 251 LYS A C 1
ATOM 2022 O O . LYS A 1 251 ? -3.908 7.32 14.75 1 98.56 251 LYS A O 1
ATOM 2027 N N . LEU A 1 252 ? -3.107 9.328 14.094 1 98.69 252 LEU A N 1
ATOM 2028 C CA . LEU A 1 252 ? -2.461 8.75 12.922 1 98.69 252 LEU A CA 1
ATOM 2029 C C . LEU A 1 252 ? -1.496 7.641 13.312 1 98.69 252 LEU A C 1
ATOM 2031 O O . LEU A 1 252 ? -1.464 6.586 12.68 1 98.69 252 LEU A O 1
ATOM 2035 N N . SER A 1 253 ? -0.666 7.895 14.344 1 98.62 253 SER A N 1
ATOM 2036 C CA . SER A 1 253 ? 0.304 6.898 14.789 1 98.62 253 SER A CA 1
ATOM 2037 C C . SER A 1 253 ? -0.387 5.617 15.242 1 98.62 253 SER A C 1
ATOM 2039 O O . SER A 1 253 ? 0.1 4.516 14.977 1 98.62 253 SER A O 1
ATOM 2041 N N . LEU A 1 254 ? -1.535 5.734 15.914 1 98.5 254 LEU A N 1
ATOM 2042 C CA . LEU A 1 254 ? -2.297 4.578 16.375 1 98.5 254 LEU A CA 1
ATOM 2043 C C . LEU A 1 254 ? -2.838 3.783 15.188 1 98.5 254 LEU A C 1
ATOM 2045 O O . LEU A 1 254 ? -2.854 2.549 15.219 1 98.5 254 LEU A O 1
ATOM 2049 N N . TYR A 1 255 ? -3.295 4.5 14.203 1 98.62 255 TYR A N 1
ATOM 2050 C CA . TYR A 1 255 ? -3.844 3.852 13.016 1 98.62 255 TYR A CA 1
ATOM 2051 C C . TYR A 1 255 ? -2.758 3.092 12.266 1 98.62 255 TYR A C 1
ATOM 2053 O O . TYR A 1 255 ? -2.982 1.969 11.805 1 98.62 255 TYR A O 1
ATOM 2061 N N . ILE A 1 256 ? -1.579 3.684 12.102 1 98.69 256 ILE A N 1
ATOM 2062 C CA . ILE A 1 256 ? -0.461 3.018 11.438 1 98.69 256 ILE A CA 1
ATOM 2063 C C . ILE A 1 256 ? -0.065 1.771 12.227 1 98.69 256 ILE A C 1
ATOM 2065 O O . ILE A 1 256 ? 0.271 0.739 11.641 1 98.69 256 ILE A O 1
ATOM 2069 N N . LYS A 1 257 ? -0.129 1.803 13.5 1 98.44 257 LYS A N 1
ATOM 2070 C CA . LYS A 1 257 ? 0.315 0.744 14.406 1 98.44 257 LYS A CA 1
ATOM 2071 C C . LYS A 1 257 ? -0.548 -0.506 14.25 1 98.44 257 LYS A C 1
ATOM 2073 O O . LYS A 1 257 ? -0.137 -1.602 14.641 1 98.44 257 LYS A O 1
ATOM 2078 N N . GLU A 1 258 ? -1.7 -0.417 13.633 1 98.5 258 GLU A N 1
ATOM 2079 C CA . GLU A 1 258 ? -2.613 -1.541 13.453 1 98.5 258 GLU A CA 1
ATOM 2080 C C . GLU A 1 258 ? -2.178 -2.42 12.281 1 98.5 258 GLU A C 1
ATOM 2082 O O . GLU A 1 258 ? -2.631 -3.559 12.148 1 98.5 258 GLU A O 1
ATOM 2087 N N . ILE A 1 259 ? -1.291 -2.018 11.445 1 98.75 259 ILE A N 1
ATOM 2088 C CA . ILE A 1 259 ? -0.977 -2.684 10.188 1 98.75 259 ILE A CA 1
ATOM 2089 C C . ILE A 1 259 ? 0.044 -3.793 10.43 1 98.75 259 ILE A C 1
ATOM 2091 O O . ILE A 1 259 ? -0.14 -4.926 9.977 1 98.75 259 ILE A O 1
ATOM 2095 N N . PRO A 1 260 ? 1.112 -3.549 11.242 1 98.69 260 PRO A N 1
ATOM 2096 C CA . PRO A 1 260 ? 2.213 -4.512 11.336 1 98.69 260 PRO A CA 1
ATOM 2097 C C . PRO A 1 260 ? 1.765 -5.867 11.875 1 98.69 260 PRO A C 1
ATOM 2099 O O . PRO A 1 260 ? 2.195 -6.906 11.367 1 98.69 260 PRO A O 1
ATOM 2102 N N . PRO A 1 261 ? 0.861 -6.012 12.812 1 98.69 261 PRO A N 1
ATOM 2103 C CA . PRO A 1 261 ? 0.456 -7.34 13.281 1 98.69 261 PRO A CA 1
ATOM 2104 C C . PRO A 1 261 ? -0.197 -8.18 12.188 1 98.69 261 PRO A C 1
ATOM 2106 O O . PRO A 1 261 ? 0.026 -9.391 12.117 1 98.69 261 PRO A O 1
ATOM 2109 N N . VAL A 1 262 ? -1.004 -7.559 11.367 1 98.81 262 VAL A N 1
ATOM 2110 C CA . VAL A 1 262 ? -1.693 -8.266 10.297 1 98.81 262 VAL A CA 1
ATOM 2111 C C . VAL A 1 262 ? -0.677 -8.766 9.273 1 98.81 262 VAL A C 1
ATOM 2113 O O . VAL A 1 262 ? -0.743 -9.922 8.836 1 98.81 262 VAL A O 1
ATOM 2116 N N . VAL A 1 263 ? 0.265 -7.953 8.891 1 98.75 263 VAL A N 1
ATOM 2117 C CA . VAL A 1 263 ? 1.261 -8.297 7.883 1 98.75 263 VAL A CA 1
ATOM 2118 C C . VAL A 1 263 ? 2.223 -9.344 8.438 1 98.75 263 VAL A C 1
ATOM 2120 O O . VAL A 1 263 ? 2.627 -10.266 7.73 1 98.75 263 VAL A O 1
ATOM 2123 N N . SER A 1 264 ? 2.625 -9.203 9.734 1 98.75 264 SER A N 1
ATOM 2124 C CA . SER A 1 264 ? 3.48 -10.195 10.375 1 98.75 264 SER A CA 1
ATOM 2125 C C . SER A 1 264 ? 2.807 -11.562 10.414 1 98.75 264 SER A C 1
ATOM 2127 O O . SER A 1 264 ? 3.445 -12.578 10.141 1 98.75 264 SER A O 1
ATOM 2129 N N . HIS A 1 265 ? 1.56 -11.531 10.781 1 98.81 265 HIS A N 1
ATOM 2130 C CA . HIS A 1 265 ? 0.793 -12.773 10.789 1 98.81 265 HIS A CA 1
ATOM 2131 C C . HIS A 1 265 ? 0.746 -13.398 9.406 1 98.81 265 HIS A C 1
ATOM 2133 O O . HIS A 1 265 ? 0.932 -14.609 9.258 1 98.81 265 HIS A O 1
ATOM 2139 N N . ALA A 1 266 ? 0.48 -12.617 8.391 1 98.75 266 ALA A N 1
ATOM 2140 C CA . ALA A 1 266 ? 0.429 -13.086 7.012 1 98.75 266 ALA A CA 1
ATOM 2141 C C . ALA A 1 266 ? 1.749 -13.742 6.605 1 98.75 266 ALA A C 1
ATOM 2143 O O . ALA A 1 266 ? 1.759 -14.812 6.004 1 98.75 266 ALA A O 1
ATOM 2144 N N . ALA A 1 267 ? 2.873 -13.086 6.953 1 98.62 267 ALA A N 1
ATOM 2145 C CA . ALA A 1 267 ? 4.191 -13.617 6.617 1 98.62 267 ALA A CA 1
ATOM 2146 C C . ALA A 1 267 ? 4.414 -14.977 7.266 1 98.62 267 ALA A C 1
ATOM 2148 O O . ALA A 1 267 ? 4.887 -15.914 6.617 1 98.62 267 ALA A O 1
ATOM 2149 N N . ASP A 1 268 ? 4.031 -15.109 8.5 1 98.81 268 ASP A N 1
ATOM 2150 C CA . ASP A 1 268 ? 4.227 -16.344 9.242 1 98.81 268 ASP A CA 1
ATOM 2151 C C . ASP A 1 268 ? 3.361 -17.469 8.68 1 98.81 268 ASP A C 1
ATOM 2153 O O . ASP A 1 268 ? 3.822 -18.609 8.539 1 98.81 268 ASP A O 1
ATOM 2157 N N . VAL A 1 269 ? 2.127 -17.141 8.406 1 98.88 269 VAL A N 1
ATOM 2158 C CA . VAL A 1 269 ? 1.187 -18.141 7.91 1 98.88 269 VAL A CA 1
ATOM 2159 C C . VAL A 1 269 ? 1.598 -18.594 6.512 1 98.88 269 VAL A C 1
ATOM 2161 O O . VAL A 1 269 ? 1.524 -19.781 6.188 1 98.88 269 VAL A O 1
ATOM 2164 N N . VAL A 1 270 ? 2.031 -17.688 5.645 1 98.75 270 VAL A N 1
ATOM 2165 C CA . VAL A 1 270 ? 2.51 -18.016 4.309 1 98.75 270 VAL A CA 1
ATOM 2166 C C . VAL A 1 270 ? 3.742 -18.922 4.406 1 98.75 270 VAL A C 1
ATOM 2168 O O . VAL A 1 270 ? 3.885 -19.875 3.645 1 98.75 270 VAL A O 1
ATOM 2171 N N . GLN A 1 271 ? 4.605 -18.578 5.332 1 98.81 271 GLN A N 1
ATOM 2172 C CA . GLN A 1 271 ? 5.801 -19.406 5.543 1 98.81 271 GLN A CA 1
ATOM 2173 C C . GLN A 1 271 ? 5.43 -20.828 5.941 1 98.81 271 GLN A C 1
ATOM 2175 O O . GLN A 1 271 ? 5.973 -21.781 5.398 1 98.81 271 GLN A O 1
ATOM 2180 N N . GLN A 1 272 ? 4.535 -20.922 6.855 1 98.81 272 GLN A N 1
ATOM 2181 C CA . GLN A 1 272 ? 4.098 -22.234 7.324 1 98.81 272 GLN A CA 1
ATOM 2182 C C . GLN A 1 272 ? 3.434 -23.031 6.203 1 98.81 272 GLN A C 1
ATOM 2184 O O . GLN A 1 272 ? 3.652 -24.234 6.074 1 98.81 272 GLN A O 1
ATOM 2189 N N . ALA A 1 273 ? 2.607 -22.344 5.398 1 98.69 273 ALA A N 1
ATOM 2190 C CA . ALA A 1 273 ? 1.943 -22.984 4.273 1 98.69 273 ALA A CA 1
ATOM 2191 C C . ALA A 1 273 ? 2.961 -23.516 3.268 1 98.69 273 ALA A C 1
ATOM 2193 O O . ALA A 1 273 ? 2.809 -24.625 2.742 1 98.69 273 ALA A O 1
ATOM 2194 N N . ALA A 1 274 ? 3.998 -22.719 2.986 1 98.62 274 ALA A N 1
ATOM 2195 C CA . ALA A 1 274 ? 5.055 -23.156 2.07 1 98.62 274 ALA A CA 1
ATOM 2196 C C . ALA A 1 274 ? 5.785 -24.375 2.609 1 98.62 274 ALA A C 1
ATOM 2198 O O . ALA A 1 274 ? 6.105 -25.297 1.854 1 98.62 274 ALA A O 1
ATOM 2199 N N . GLU A 1 275 ? 6.008 -24.406 3.891 1 98.38 275 GLU A N 1
ATOM 2200 C CA . GLU A 1 275 ? 6.73 -25.5 4.527 1 98.38 275 GLU A CA 1
ATOM 2201 C C . GLU A 1 275 ? 5.926 -26.797 4.484 1 98.38 275 GLU A C 1
ATOM 2203 O O . GLU A 1 275 ? 6.492 -27.891 4.539 1 98.38 275 GLU A O 1
ATOM 2208 N N . GLN A 1 276 ? 4.66 -26.719 4.344 1 98.31 276 GLN A N 1
ATOM 2209 C CA . GLN A 1 276 ? 3.775 -27.875 4.363 1 98.31 276 GLN A CA 1
ATOM 2210 C C . GLN A 1 276 ? 3.654 -28.5 2.973 1 98.31 276 GLN A C 1
ATOM 2212 O O . GLN A 1 276 ? 3.047 -29.562 2.812 1 98.31 276 GLN A O 1
ATOM 2217 N N . VAL A 1 277 ? 4.234 -27.859 1.921 1 98.62 277 VAL A N 1
ATOM 2218 C CA . VAL A 1 277 ? 4.23 -28.453 0.583 1 98.62 277 VAL A CA 1
ATOM 2219 C C . VAL A 1 277 ? 5.031 -29.75 0.582 1 98.62 277 VAL A C 1
ATOM 2221 O O . VAL A 1 277 ? 6.207 -29.766 0.958 1 98.62 277 VAL A O 1
ATOM 2224 N N . ASP A 1 278 ? 4.395 -30.797 0.224 1 98 278 ASP A N 1
ATOM 2225 C CA . ASP A 1 278 ? 4.977 -32.125 0.234 1 98 278 ASP A CA 1
ATOM 2226 C C . ASP A 1 278 ? 4.949 -32.75 -1.161 1 98 278 ASP A C 1
ATOM 2228 O O . ASP A 1 278 ? 3.963 -33.375 -1.549 1 98 278 ASP A O 1
ATOM 2232 N N . LYS A 1 279 ? 6.098 -32.656 -1.844 1 97.19 279 LYS A N 1
ATOM 2233 C CA . LYS A 1 279 ? 6.164 -33.094 -3.229 1 97.19 279 LYS A CA 1
ATOM 2234 C C . LYS A 1 279 ? 5.867 -34.594 -3.33 1 97.19 279 LYS A C 1
ATOM 2236 O O . LYS A 1 279 ? 5.215 -35.031 -4.277 1 97.19 279 LYS A O 1
ATOM 2241 N N . ASP A 1 280 ? 6.324 -35.438 -2.361 1 96.56 280 ASP A N 1
ATOM 2242 C CA . ASP A 1 280 ? 6.109 -36.875 -2.4 1 96.56 280 ASP A CA 1
ATOM 2243 C C . ASP A 1 280 ? 4.629 -37.219 -2.242 1 96.56 280 ASP A C 1
ATOM 2245 O O . ASP A 1 280 ? 4.094 -38.031 -2.98 1 96.56 280 ASP A O 1
ATOM 2249 N N . ALA A 1 281 ? 4.023 -36.531 -1.271 1 95.88 281 ALA A N 1
ATOM 2250 C CA . ALA A 1 281 ? 2.596 -36.75 -1.054 1 95.88 281 ALA A CA 1
ATOM 2251 C C . ALA A 1 281 ? 1.784 -36.312 -2.266 1 95.88 281 ALA A C 1
ATOM 2253 O O . ALA A 1 281 ? 0.813 -36.969 -2.648 1 95.88 281 ALA A O 1
ATOM 2254 N N . ASP A 1 282 ? 2.184 -35.25 -2.902 1 96.88 282 ASP A N 1
ATOM 2255 C CA . ASP A 1 282 ? 1.485 -34.719 -4.074 1 96.88 282 ASP A CA 1
ATOM 2256 C C . ASP A 1 282 ? 1.584 -35.688 -5.25 1 96.88 282 ASP A C 1
ATOM 2258 O O . ASP A 1 282 ? 0.59 -35.969 -5.93 1 96.88 282 ASP A O 1
ATOM 2262 N N . ILE A 1 283 ? 2.768 -36.156 -5.445 1 96.56 283 ILE A N 1
ATOM 2263 C CA . ILE A 1 283 ? 2.996 -37.062 -6.559 1 96.56 283 ILE A CA 1
ATOM 2264 C C . ILE A 1 283 ? 2.232 -38.375 -6.316 1 96.56 283 ILE A C 1
ATOM 2266 O O . ILE A 1 283 ? 1.575 -38.906 -7.227 1 96.56 283 ILE A O 1
ATOM 2270 N N . ARG A 1 284 ? 2.258 -38.906 -5.121 1 94.88 284 ARG A N 1
ATOM 2271 C CA . ARG A 1 284 ? 1.529 -40.125 -4.785 1 94.88 284 ARG A CA 1
ATOM 2272 C C . ARG A 1 284 ? 0.032 -39.938 -5.012 1 94.88 284 ARG A C 1
ATOM 2274 O O . ARG A 1 284 ? -0.628 -40.844 -5.547 1 94.88 284 ARG A O 1
ATOM 2281 N N . GLN A 1 285 ? -0.449 -38.812 -4.562 1 94.19 285 GLN A N 1
ATOM 2282 C CA . GLN A 1 285 ? -1.87 -38.531 -4.738 1 94.19 285 GLN A CA 1
ATOM 2283 C C . GLN A 1 285 ? -2.238 -38.469 -6.219 1 94.19 285 GLN A C 1
ATOM 2285 O O . GLN A 1 285 ? -3.258 -39.031 -6.633 1 94.19 285 GLN A O 1
ATOM 2290 N N . TRP A 1 286 ? -1.435 -37.844 -7.012 1 95.75 286 TRP A N 1
ATOM 2291 C CA . TRP A 1 286 ? -1.729 -37.719 -8.438 1 95.75 286 TRP A CA 1
ATOM 2292 C C . TRP A 1 286 ? -1.659 -39.094 -9.117 1 95.75 286 TRP A C 1
ATOM 2294 O O . TRP A 1 286 ? -2.492 -39.406 -9.969 1 95.75 286 TRP A O 1
ATOM 2304 N N . VAL A 1 287 ? -0.624 -39.875 -8.766 1 95.06 287 VAL A N 1
ATOM 2305 C CA . VAL A 1 287 ? -0.471 -41.219 -9.336 1 95.06 287 VAL A CA 1
ATOM 2306 C C . VAL A 1 287 ? -1.689 -42.062 -8.992 1 95.06 287 VAL A C 1
ATOM 2308 O O . VAL A 1 287 ? -2.223 -42.781 -9.844 1 95.06 287 VAL A O 1
ATOM 2311 N N . ALA A 1 288 ? -2.188 -41.969 -7.77 1 91.81 288 ALA A N 1
ATOM 2312 C CA . ALA A 1 288 ? -3.355 -42.719 -7.32 1 91.81 288 ALA A CA 1
ATOM 2313 C C . ALA A 1 288 ? -4.59 -42.375 -8.141 1 91.81 288 ALA A C 1
ATOM 2315 O O . ALA A 1 288 ? -5.426 -43.219 -8.422 1 91.81 288 ALA A O 1
ATOM 2316 N N . GLU A 1 289 ? -4.629 -41.156 -8.57 1 90.81 289 GLU A N 1
ATOM 2317 C CA . GLU A 1 289 ? -5.797 -40.656 -9.289 1 90.81 289 GLU A CA 1
ATOM 2318 C C . GLU A 1 289 ? -5.691 -40.969 -10.781 1 90.81 289 GLU A C 1
ATOM 2320 O O . GLU A 1 289 ? -6.699 -40.969 -11.492 1 90.81 289 GLU A O 1
ATOM 2325 N N . ASN A 1 290 ? -4.457 -41.25 -11.281 1 91.12 290 ASN A N 1
ATOM 2326 C CA . ASN A 1 290 ? -4.281 -41.344 -12.727 1 91.12 290 ASN A CA 1
ATOM 2327 C C . ASN A 1 290 ? -3.713 -42.688 -13.141 1 91.12 290 ASN A C 1
ATOM 2329 O O . ASN A 1 290 ? -3.449 -42.906 -14.32 1 91.12 290 ASN A O 1
ATOM 2333 N N . LYS A 1 291 ? -3.553 -43.625 -12.164 1 88.19 291 LYS A N 1
ATOM 2334 C CA . LYS A 1 291 ? -3.016 -44.938 -12.484 1 88.19 291 LYS A CA 1
ATOM 2335 C C . LYS A 1 291 ? -4.008 -45.75 -13.32 1 88.19 291 LYS A C 1
ATOM 2337 O O . LYS A 1 291 ? -5.219 -45.594 -13.18 1 88.19 291 LYS A O 1
ATOM 2342 N N . THR A 1 292 ? -3.629 -46.438 -14.328 1 77.62 292 THR A N 1
ATOM 2343 C CA . THR A 1 292 ? -4.484 -47.25 -15.18 1 77.62 292 THR A CA 1
ATOM 2344 C C . THR A 1 292 ? -4.32 -48.719 -14.828 1 77.62 292 THR A C 1
ATOM 2346 O O . THR A 1 292 ? -5.066 -49.562 -15.328 1 77.62 292 THR A O 1
ATOM 2349 N N . ASN A 1 293 ? -3.5 -49.281 -13.906 1 77.81 293 ASN A N 1
ATOM 2350 C CA . ASN A 1 293 ? -3.256 -50.625 -13.438 1 77.81 293 ASN A CA 1
ATOM 2351 C C . ASN A 1 293 ? -2.885 -51.562 -14.594 1 77.81 293 ASN A C 1
ATOM 2353 O O . ASN A 1 293 ? -3.283 -52.719 -14.609 1 77.81 293 ASN A O 1
ATOM 2357 N N . VAL A 1 294 ? -2.24 -51 -15.625 1 80.88 294 VAL A N 1
ATOM 2358 C CA . VAL A 1 294 ? -1.773 -51.812 -16.75 1 80.88 294 VAL A CA 1
ATOM 2359 C C . VAL A 1 294 ? -0.6 -52.688 -16.312 1 80.88 294 VAL A C 1
ATOM 2361 O O . VAL A 1 294 ? 0.281 -52.219 -15.586 1 80.88 294 VAL A O 1
ATOM 2364 N N . THR A 1 295 ? -0.689 -53.969 -16.641 1 84.12 295 THR A N 1
ATOM 2365 C CA . THR A 1 295 ? 0.417 -54.875 -16.391 1 84.12 295 THR A CA 1
ATOM 2366 C C . THR A 1 295 ? 1.171 -55.188 -17.688 1 84.12 295 THR A C 1
ATOM 2368 O O . THR A 1 295 ? 0.563 -55.312 -18.75 1 84.12 295 THR A O 1
ATOM 2371 N N . PRO A 1 296 ? 2.527 -55.156 -17.609 1 87.19 296 PRO A N 1
ATOM 2372 C CA . PRO A 1 296 ? 3.303 -55.531 -18.797 1 87.19 296 PRO A CA 1
ATOM 2373 C C . PRO A 1 296 ? 2.828 -56.844 -19.438 1 87.19 296 PRO A C 1
ATOM 2375 O O . PRO A 1 296 ? 2.496 -57.781 -18.734 1 87.19 296 PRO A O 1
ATOM 2378 N N . PRO A 1 297 ? 2.691 -56.812 -20.766 1 87.94 297 PRO A N 1
ATOM 2379 C CA . PRO A 1 297 ? 2.23 -58.031 -21.453 1 87.94 297 PRO A CA 1
ATOM 2380 C C . PRO A 1 297 ? 3.248 -59.156 -21.391 1 87.94 297 PRO A C 1
ATOM 2382 O O . PRO A 1 297 ? 4.449 -58.906 -21.266 1 87.94 297 PRO A O 1
ATOM 2385 N N . GLY A 1 298 ? 2.787 -60.406 -21.344 1 87.62 298 GLY A N 1
ATOM 2386 C CA . GLY A 1 298 ? 3.668 -61.562 -21.484 1 87.62 298 GLY A CA 1
ATOM 2387 C C . GLY A 1 298 ? 4.223 -61.719 -22.875 1 87.62 298 GLY A C 1
ATOM 2388 O O . GLY A 1 298 ? 3.891 -60.969 -23.781 1 87.62 298 GLY A O 1
ATOM 2389 N N . PRO A 1 299 ? 5.184 -62.688 -23 1 91.5 299 PRO A N 1
ATOM 2390 C CA . PRO A 1 299 ? 5.738 -62.938 -24.328 1 91.5 299 PRO A CA 1
ATOM 2391 C C . PRO A 1 299 ? 4.672 -63.312 -25.344 1 91.5 299 PRO A C 1
ATOM 2393 O O . PRO A 1 299 ? 3.715 -64 -25.016 1 91.5 299 PRO A O 1
ATOM 2396 N N . ILE A 1 300 ? 4.852 -62.812 -26.5 1 93.69 300 ILE A N 1
ATOM 2397 C CA . ILE A 1 300 ? 3.955 -63.156 -27.594 1 93.69 300 ILE A CA 1
ATOM 2398 C C . ILE A 1 300 ? 4.215 -64.562 -28.047 1 93.69 300 ILE A C 1
ATOM 2400 O O . ILE A 1 300 ? 5.367 -65 -28.219 1 93.69 300 ILE A O 1
ATOM 2404 N N . ASP A 1 301 ? 3.199 -65.312 -28.188 1 92 301 ASP A N 1
ATOM 2405 C CA . ASP A 1 301 ? 3.312 -66.75 -28.531 1 92 301 ASP A CA 1
ATOM 2406 C C . ASP A 1 301 ? 3.43 -66.938 -30.047 1 92 301 ASP A C 1
ATOM 2408 O O . ASP A 1 301 ? 2.977 -66.125 -30.828 1 92 301 ASP A O 1
ATOM 2412 N N . TYR A 1 302 ? 4.164 -68.062 -30.328 1 94.25 302 TYR A N 1
ATOM 2413 C CA . TYR A 1 302 ? 4.219 -68.438 -31.719 1 94.25 302 TYR A CA 1
ATOM 2414 C C . TYR A 1 302 ? 2.889 -69.062 -32.188 1 94.25 302 TYR A C 1
ATOM 2416 O O . TYR A 1 302 ? 2.297 -69.875 -31.469 1 94.25 302 TYR A O 1
ATOM 2424 N N . TYR A 1 303 ? 2.408 -68.625 -33.344 1 90.44 303 TYR A N 1
ATOM 2425 C CA . TYR A 1 303 ? 1.177 -69.188 -33.938 1 90.44 303 TYR A CA 1
ATOM 2426 C C . TYR A 1 303 ? 1.444 -69.875 -35.25 1 90.44 303 TYR A C 1
ATOM 2428 O O . TYR A 1 303 ? 1.562 -69.188 -36.281 1 90.44 303 TYR A O 1
ATOM 2436 N N . PRO A 1 304 ? 1.578 -71.188 -35.25 1 88.5 304 PRO A N 1
ATOM 2437 C CA . PRO A 1 304 ? 1.831 -71.875 -36.5 1 88.5 304 PRO A CA 1
ATOM 2438 C C . PRO A 1 304 ? 0.647 -71.812 -37.469 1 88.5 304 PRO A C 1
ATOM 2440 O O . PRO A 1 304 ? -0.479 -71.562 -37.031 1 88.5 304 PRO A O 1
ATOM 2443 N N . PHE A 1 305 ? 1.027 -72 -38.812 1 88.88 305 PHE A N 1
ATOM 2444 C CA . PHE A 1 305 ? -0.026 -72.125 -39.812 1 88.88 305 PHE A CA 1
ATOM 2445 C C . PHE A 1 305 ? -0.81 -73.438 -39.656 1 88.88 305 PHE A C 1
ATOM 2447 O O . PHE A 1 305 ? -0.224 -74.5 -39.594 1 88.88 305 PHE A O 1
ATOM 2454 N N . GLU A 1 306 ? -2.188 -73.562 -39.406 1 77 306 GLU A N 1
ATOM 2455 C CA . GLU A 1 306 ? -3.043 -74.75 -39.312 1 77 306 GLU A CA 1
ATOM 2456 C C . GLU A 1 306 ? -3.736 -75.062 -40.625 1 77 306 GLU A C 1
ATOM 2458 O O . GLU A 1 306 ? -4.391 -74.188 -41.219 1 77 306 GLU A O 1
ATOM 2463 N N . GLY A 1 307 ? -3.168 -76 -41.562 1 63.09 307 GLY A N 1
ATOM 2464 C CA . GLY A 1 307 ? -3.637 -76.438 -42.875 1 63.09 307 GLY A CA 1
ATOM 2465 C C . GLY A 1 307 ? -5.148 -76.562 -42.938 1 63.09 307 GLY A C 1
ATOM 2466 O O . GLY A 1 307 ? -5.84 -76.438 -41.938 1 63.09 307 GLY A O 1
ATOM 2467 N N . GLU A 1 308 ? -5.727 -76.625 -44.25 1 49.22 308 GLU A N 1
ATOM 2468 C CA . GLU A 1 308 ? -7.105 -77 -44.531 1 49.22 308 GLU A CA 1
ATOM 2469 C C . GLU A 1 308 ? -7.344 -78.438 -44.188 1 49.22 308 GLU A C 1
ATOM 2471 O O . GLU A 1 308 ? -6.699 -79.375 -44.75 1 49.22 308 GLU A O 1
ATOM 2476 N N . ALA A 1 309 ? -7.516 -79.125 -43.094 1 39.62 309 ALA A N 1
ATOM 2477 C CA . ALA A 1 309 ? -8 -80.5 -42.969 1 39.62 309 ALA A CA 1
ATOM 2478 C C . ALA A 1 309 ? -8.844 -80.875 -44.188 1 39.62 309 ALA A C 1
ATOM 2480 O O . ALA A 1 309 ? -9.477 -80 -44.812 1 39.62 309 ALA A O 1
ATOM 2481 N N . GLN A 1 310 ? -8.555 -82 -45 1 34.91 310 GLN A N 1
ATOM 2482 C CA . GLN A 1 310 ? -9.617 -82.625 -45.75 1 34.91 310 GLN A CA 1
ATOM 2483 C C . GLN A 1 310 ? -10.969 -82.5 -45.062 1 34.91 310 GLN A C 1
ATOM 2485 O O . GLN A 1 310 ? -11.102 -82.812 -43.875 1 34.91 310 GLN A O 1
ATOM 2490 N N . ALA A 1 311 ? -11.812 -81.75 -45.625 1 35.25 311 ALA A N 1
ATOM 2491 C CA . ALA A 1 311 ? -13.211 -81.5 -45.281 1 35.25 311 ALA A CA 1
ATOM 2492 C C . ALA A 1 311 ? -13.945 -82.75 -44.938 1 35.25 311 ALA A C 1
ATOM 2494 O O . ALA A 1 311 ? -14.32 -83.562 -45.812 1 35.25 311 ALA A O 1
ATOM 2495 N N . SER A 1 312 ? -13.57 -83.812 -44.25 1 27.73 312 SER A N 1
ATOM 2496 C CA . SER A 1 312 ? -14.82 -84.5 -43.906 1 27.73 312 SER A CA 1
ATOM 2497 C C . SER A 1 312 ? -15.906 -83.5 -43.531 1 27.73 312 SER A C 1
ATOM 2499 O O . SER A 1 312 ? -15.641 -82.312 -43.406 1 27.73 312 SER A O 1
ATOM 2501 N N . ASN A 1 313 ? -17.125 -84 -42.781 1 25.38 313 ASN A N 1
ATOM 2502 C CA . ASN A 1 313 ? -18.453 -83.375 -42.562 1 25.38 313 ASN A CA 1
ATOM 2503 C C . ASN A 1 313 ? -18.344 -82.062 -41.875 1 25.38 313 ASN A C 1
ATOM 2505 O O . ASN A 1 313 ? -18 -81.938 -40.719 1 25.38 313 ASN A O 1
ATOM 2509 N N . SER A 1 314 ? -17.828 -81.188 -42.5 1 25.48 314 SER A N 1
ATOM 2510 C CA . SER A 1 314 ? -17.859 -79.812 -42.031 1 25.48 314 SER A CA 1
ATOM 2511 C C . SER A 1 314 ? -19.25 -79.438 -41.562 1 25.48 314 SER A C 1
ATOM 2513 O O . SER A 1 314 ? -20.234 -79.5 -42.312 1 25.48 314 SER A O 1
ATOM 2515 N N . PRO A 1 315 ? -19.656 -79.875 -40.25 1 25.12 315 PRO A N 1
ATOM 2516 C CA . PRO A 1 315 ? -20.984 -79.375 -39.906 1 25.12 315 PRO A CA 1
ATOM 2517 C C . PRO A 1 315 ? -21.203 -77.938 -40.406 1 25.12 315 PRO A C 1
ATOM 2519 O O . PRO A 1 315 ? -20.328 -77.062 -40.188 1 25.12 315 PRO A O 1
ATOM 2522 N N . SER A 1 316 ? -21.734 -77.812 -41.625 1 24.05 316 SER A N 1
ATOM 2523 C CA . SER A 1 316 ? -22.203 -76.625 -42.406 1 24.05 316 SER A CA 1
ATOM 2524 C C . SER A 1 316 ? -22.766 -75.562 -41.5 1 24.05 316 SER A C 1
ATOM 2526 O O . SER A 1 316 ? -22.781 -74.375 -41.875 1 24.05 316 SER A O 1
ATOM 2528 N N . ASN A 1 317 ? -23.672 -76 -40.5 1 22.58 317 ASN A N 1
ATOM 2529 C CA . ASN A 1 317 ? -24.734 -75.062 -40.188 1 22.58 317 ASN A CA 1
ATOM 2530 C C . ASN A 1 317 ? -24.25 -73.938 -39.281 1 22.58 317 ASN A C 1
ATOM 2532 O O . ASN A 1 317 ? -24.578 -73.875 -38.125 1 22.58 317 ASN A O 1
ATOM 2536 N N . PHE A 1 318 ? -23 -73.812 -39.219 1 23.28 318 PHE A N 1
ATOM 2537 C CA . PHE A 1 318 ? -22.703 -72.75 -38.219 1 23.28 318 PHE A CA 1
ATOM 2538 C C . PHE A 1 318 ? -23.312 -71.438 -38.625 1 23.28 318 PHE A C 1
ATOM 2540 O O . PHE A 1 318 ? -22.828 -70.75 -39.562 1 23.28 318 PHE A O 1
ATOM 2547 N N . ARG A 1 319 ? -24.734 -71.438 -38.656 1 23.64 319 ARG A N 1
ATOM 2548 C CA . ARG A 1 319 ? -25.469 -70.188 -38.938 1 23.64 319 ARG A CA 1
ATOM 2549 C C . ARG A 1 319 ? -24.891 -69 -38.125 1 23.64 319 ARG A C 1
ATOM 2551 O O . ARG A 1 319 ? -24.766 -69.125 -36.906 1 23.64 319 ARG A O 1
ATOM 2558 N N . VAL A 1 320 ? -24 -68.438 -38.625 1 25.23 320 VAL A N 1
ATOM 2559 C CA . VAL A 1 320 ? -23.422 -67.125 -38.188 1 25.23 320 VAL A CA 1
ATOM 2560 C C . VAL A 1 320 ? -24.531 -66.188 -37.719 1 25.23 320 VAL A C 1
ATOM 2562 O O . VAL A 1 320 ? -25.438 -65.875 -38.5 1 25.23 320 VAL A O 1
ATOM 2565 N N . GLY A 1 321 ? -25.078 -66.5 -36.5 1 25.33 321 GLY A N 1
ATOM 2566 C CA . GLY A 1 321 ? -26.094 -65.562 -36 1 25.33 321 GLY A CA 1
ATOM 2567 C C . GLY A 1 321 ? -25.75 -64.125 -36.25 1 25.33 321 GLY A C 1
ATOM 2568 O O . GLY A 1 321 ? -24.625 -63.688 -35.969 1 25.33 321 GLY A O 1
ATOM 2569 N N . THR A 1 322 ? -26.234 -63.562 -37.281 1 26.52 322 THR A N 1
ATOM 2570 C CA . THR A 1 322 ? -26.219 -62.156 -37.688 1 26.52 322 THR A CA 1
ATOM 2571 C C . THR A 1 322 ? -26.578 -61.25 -36.531 1 26.52 322 THR A C 1
ATOM 2573 O O . THR A 1 322 ? -27.469 -61.594 -35.75 1 26.52 322 THR A O 1
ATOM 2576 N N . TYR A 1 323 ? -25.672 -60.531 -35.938 1 27.27 323 TYR A N 1
ATOM 2577 C CA . TYR A 1 323 ? -25.922 -59.438 -35 1 27.27 323 TYR A CA 1
ATOM 2578 C C . TYR A 1 323 ? -27.125 -58.594 -35.469 1 27.27 323 TYR A C 1
ATOM 2580 O O . TYR A 1 323 ? -27.172 -58.156 -36.625 1 27.27 323 TYR A O 1
ATOM 2588 N N . LYS A 1 324 ? -28.344 -59 -35.031 1 29.66 324 LYS A N 1
ATOM 2589 C CA . LYS A 1 324 ? -29.453 -58.094 -35.312 1 29.66 324 LYS A CA 1
ATOM 2590 C C . LYS A 1 324 ? -29.219 -56.719 -34.656 1 29.66 324 LYS A C 1
ATOM 2592 O O . LYS A 1 324 ? -28.922 -56.625 -33.469 1 29.66 324 LYS A O 1
ATOM 2597 N N . PRO A 1 325 ? -28.953 -55.656 -35.344 1 29.98 325 PRO A N 1
ATOM 2598 C CA . PRO A 1 325 ? -28.828 -54.281 -34.844 1 29.98 325 PRO A CA 1
ATOM 2599 C C . PRO A 1 325 ? -29.938 -53.906 -33.875 1 29.98 325 PRO A C 1
ATOM 2601 O O . PRO A 1 325 ? -31.094 -54.312 -34.062 1 29.98 325 PRO A O 1
ATOM 2604 N N . PRO A 1 326 ? -29.688 -53.812 -32.625 1 31.42 326 PRO A N 1
ATOM 2605 C CA . PRO A 1 326 ? -30.781 -53.312 -31.781 1 31.42 326 PRO A CA 1
ATOM 2606 C C . PRO A 1 326 ? -31.594 -52.219 -32.469 1 31.42 326 PRO A C 1
ATOM 2608 O O . PRO A 1 326 ? -31.062 -51.5 -33.281 1 31.42 326 PRO A O 1
ATOM 2611 N N . THR A 1 327 ? -32.812 -52.531 -32.812 1 32.28 327 THR A N 1
ATOM 2612 C CA . THR A 1 327 ? -33.781 -51.562 -33.344 1 32.28 327 THR A CA 1
ATOM 2613 C C . THR A 1 327 ? -33.594 -50.188 -32.688 1 32.28 327 THR A C 1
ATOM 2615 O O . THR A 1 327 ? -33.5 -50.094 -31.469 1 32.28 327 THR A O 1
ATOM 2618 N N . SER A 1 328 ? -32.844 -49.281 -33.344 1 36.25 328 SER A N 1
ATOM 2619 C CA . SER A 1 328 ? -32.688 -47.844 -33.031 1 36.25 328 SER A CA 1
ATOM 2620 C C . SER A 1 328 ? -34.031 -47.219 -32.656 1 36.25 328 SER A C 1
ATOM 2622 O O . SER A 1 328 ? -34.875 -47 -33.531 1 36.25 328 SER A O 1
ATOM 2624 N N . GLN A 1 329 ? -34.781 -47.719 -31.75 1 36.84 329 GLN A N 1
ATOM 2625 C CA . GLN A 1 329 ? -35.875 -46.781 -31.453 1 36.84 329 GLN A CA 1
ATOM 2626 C C . GLN A 1 329 ? -35.344 -45.375 -31.25 1 36.84 329 GLN A C 1
ATOM 2628 O O . GLN A 1 329 ? -34.438 -45.125 -30.469 1 36.84 329 GLN A O 1
ATOM 2633 N N . THR A 1 330 ? -35.406 -44.531 -32.25 1 46.47 330 THR A N 1
ATOM 2634 C CA . THR A 1 330 ? -35.125 -43.125 -32.25 1 46.47 330 THR A CA 1
ATOM 2635 C C . THR A 1 330 ? -35.812 -42.406 -31.078 1 46.47 330 THR A C 1
ATOM 2637 O O . THR A 1 330 ? -37.031 -42.188 -31.109 1 46.47 330 THR A O 1
ATOM 2640 N N . LYS A 1 331 ? -35.5 -42.719 -29.859 1 60.38 331 LYS A N 1
ATOM 2641 C CA . LYS A 1 331 ? -36.062 -42 -28.734 1 60.38 331 LYS A CA 1
ATOM 2642 C C . LYS A 1 331 ? -35.688 -40.5 -28.828 1 60.38 331 LYS A C 1
ATOM 2644 O O . LYS A 1 331 ? -34.562 -40.156 -29.109 1 60.38 331 LYS A O 1
ATOM 2649 N N . ASP A 1 332 ? -36.531 -39.656 -28.828 1 67.75 332 ASP A N 1
ATOM 2650 C CA . ASP A 1 332 ? -36.375 -38.219 -28.828 1 67.75 332 ASP A CA 1
ATOM 2651 C C . ASP A 1 332 ? -35.844 -37.719 -27.5 1 67.75 332 ASP A C 1
ATOM 2653 O O . ASP A 1 332 ? -36.469 -37.875 -26.453 1 67.75 332 ASP A O 1
ATOM 2657 N N . TRP A 1 333 ? -34.469 -37.375 -27.516 1 75.69 333 TRP A N 1
ATOM 2658 C CA . TRP A 1 333 ? -33.781 -36.875 -26.328 1 75.69 333 TRP A CA 1
ATOM 2659 C C . TRP A 1 333 ? -33.969 -35.344 -26.219 1 75.69 333 TRP A C 1
ATOM 2661 O O . TRP A 1 333 ? -34.031 -34.656 -27.234 1 75.69 333 TRP A O 1
ATOM 2671 N N . GLY A 1 334 ? -34.219 -34.875 -25.094 1 77.12 334 GLY A N 1
ATOM 2672 C CA . GLY A 1 334 ? -34.406 -33.469 -24.844 1 77.12 334 GLY A CA 1
ATOM 2673 C C . GLY A 1 334 ? -35.875 -33.062 -24.781 1 77.12 334 GLY A C 1
ATOM 2674 O O . GLY A 1 334 ? -36.75 -33.906 -24.844 1 77.12 334 GLY A O 1
ATOM 2675 N N . LEU A 1 335 ? -36.125 -31.828 -24.531 1 80 335 LEU A N 1
ATOM 2676 C CA . LEU A 1 335 ? -37.469 -31.297 -24.547 1 80 335 LEU A CA 1
ATOM 2677 C C . LEU A 1 335 ? -37.969 -31.125 -25.969 1 80 335 LEU A C 1
ATOM 2679 O O . LEU A 1 335 ? -37.25 -30.625 -26.844 1 80 335 LEU A O 1
ATOM 2683 N N . THR A 1 336 ? -39.156 -31.812 -26.391 1 74.19 336 THR A N 1
ATOM 2684 C CA . THR A 1 336 ? -39.781 -31.734 -27.703 1 74.19 336 THR A CA 1
ATOM 2685 C C . THR A 1 336 ? -41.031 -30.828 -27.672 1 74.19 336 THR A C 1
ATOM 2687 O O . THR A 1 336 ? -41.5 -30.453 -26.578 1 74.19 336 THR A O 1
ATOM 2690 N N . PRO A 1 337 ? -41.531 -30.312 -28.672 1 74.69 337 PRO A N 1
ATOM 2691 C CA . PRO A 1 337 ? -42.75 -29.469 -28.688 1 74.69 337 PRO A CA 1
ATOM 2692 C C . PRO A 1 337 ? -43.906 -30.109 -27.953 1 74.69 337 PRO A C 1
ATOM 2694 O O . PRO A 1 337 ? -44.812 -29.391 -27.5 1 74.69 337 PRO A O 1
ATOM 2697 N N . LYS A 1 338 ? -43.906 -31.359 -27.734 1 76.75 338 LYS A N 1
ATOM 2698 C CA . LYS A 1 338 ? -44.969 -32.062 -27.016 1 76.75 338 LYS A CA 1
ATOM 2699 C C . LYS A 1 338 ? -44.875 -31.812 -25.516 1 76.75 338 LYS A C 1
ATOM 2701 O O . LYS A 1 338 ? -45.812 -32.062 -24.781 1 76.75 338 LYS A O 1
ATOM 2706 N N . ASP A 1 339 ? -43.562 -31.375 -25.125 1 76.56 339 ASP A N 1
ATOM 2707 C CA . ASP A 1 339 ? -43.312 -31.141 -23.703 1 76.56 339 ASP A CA 1
ATOM 2708 C C . ASP A 1 339 ? -43.531 -29.688 -23.328 1 76.56 339 ASP A C 1
ATOM 2710 O O . ASP A 1 339 ? -43.188 -29.266 -22.219 1 76.56 339 ASP A O 1
ATOM 2714 N N . SER A 1 340 ? -44.062 -28.906 -24.172 1 76.88 340 SER A N 1
ATOM 2715 C CA . SER A 1 340 ? -44.281 -27.484 -23.969 1 76.88 340 SER A CA 1
ATOM 2716 C C . SER A 1 340 ? -45.281 -27.234 -22.828 1 76.88 340 SER A C 1
ATOM 2718 O O . SER A 1 340 ? -45.188 -26.203 -22.156 1 76.88 340 SER A O 1
ATOM 2720 N N . GLY A 1 341 ? -46.188 -28.094 -22.531 1 77.69 341 GLY A N 1
ATOM 2721 C CA . GLY A 1 341 ? -47.188 -27.938 -21.484 1 77.69 341 GLY A CA 1
ATOM 2722 C C . GLY A 1 341 ? -46.688 -28.328 -20.109 1 77.69 341 GLY A C 1
ATOM 2723 O O . GLY A 1 341 ? -47.375 -28.156 -19.109 1 77.69 341 GLY A O 1
ATOM 2724 N N . LEU A 1 342 ? -45.562 -28.906 -20.047 1 76.62 342 LEU A N 1
ATOM 2725 C CA . LEU A 1 342 ? -45 -29.359 -18.781 1 76.62 342 LEU A CA 1
ATOM 2726 C C . LEU A 1 342 ? -44.531 -28.172 -17.953 1 76.62 342 LEU A C 1
ATOM 2728 O O . LEU A 1 342 ? -44.094 -27.156 -18.516 1 76.62 342 LEU A O 1
ATOM 2732 N N . THR A 1 343 ? -44.719 -28.188 -16.672 1 79 343 THR A N 1
ATOM 2733 C CA . THR A 1 343 ? -44.219 -27.172 -15.773 1 79 343 THR A CA 1
ATOM 2734 C C . THR A 1 343 ? -42.688 -27.203 -15.734 1 79 343 THR A C 1
ATOM 2736 O O . THR A 1 343 ? -42.062 -28.203 -16.125 1 79 343 THR A O 1
ATOM 2739 N N . PRO A 1 344 ? -41.969 -26.188 -15.406 1 74.44 344 PRO A N 1
ATOM 2740 C CA . PRO A 1 344 ? -40.5 -26.156 -15.344 1 74.44 344 PRO A CA 1
ATOM 2741 C C . PRO A 1 344 ? -39.938 -27.281 -14.469 1 74.44 344 PRO A C 1
ATOM 2743 O O . PRO A 1 344 ? -38.875 -27.844 -14.805 1 74.44 344 PRO A O 1
ATOM 2746 N N . ASP A 1 345 ? -40.562 -27.578 -13.531 1 78.62 345 ASP A N 1
ATOM 2747 C CA . ASP A 1 345 ? -40.156 -28.656 -12.641 1 78.62 345 ASP A CA 1
ATOM 2748 C C . ASP A 1 345 ? -40.281 -30.016 -13.32 1 78.62 345 ASP A C 1
ATOM 2750 O O . ASP A 1 345 ? -39.406 -30.875 -13.172 1 78.62 345 ASP A O 1
ATOM 2754 N N . GLN A 1 346 ? -41.344 -30.203 -14.016 1 79.19 346 GLN A N 1
ATOM 2755 C CA . GLN A 1 346 ? -41.562 -31.438 -14.758 1 79.19 346 GLN A CA 1
ATOM 2756 C C . GLN A 1 346 ? -40.594 -31.594 -15.906 1 79.19 346 GLN A C 1
ATOM 2758 O O . GLN A 1 346 ? -40.125 -32.719 -16.188 1 79.19 346 GLN A O 1
ATOM 2763 N N . LYS A 1 347 ? -40.281 -30.531 -16.469 1 80.44 347 LYS A N 1
ATOM 2764 C CA . LYS A 1 347 ? -39.281 -30.516 -17.516 1 80.44 347 LYS A CA 1
ATOM 2765 C C . LYS A 1 347 ? -37.906 -30.891 -16.969 1 80.44 347 LYS A C 1
ATOM 2767 O O . LYS A 1 347 ? -37.156 -31.672 -17.594 1 80.44 347 LYS A O 1
ATOM 2772 N N . THR A 1 348 ? -37.719 -30.359 -15.859 1 79.81 348 THR A N 1
ATOM 2773 C CA . THR A 1 348 ? -36.438 -30.656 -15.195 1 79.81 348 THR A CA 1
ATOM 2774 C C . THR A 1 348 ? -36.375 -32.125 -14.812 1 79.81 348 THR A C 1
ATOM 2776 O O . THR A 1 348 ? -35.344 -32.781 -14.992 1 79.81 348 THR A O 1
ATOM 2779 N N . GLN A 1 349 ? -37.406 -32.656 -14.328 1 80.75 349 GLN A N 1
ATOM 2780 C CA . GLN A 1 349 ? -37.469 -34.062 -13.938 1 80.75 349 GLN A CA 1
ATOM 2781 C C . GLN A 1 349 ? -37.312 -34.969 -15.148 1 80.75 349 GLN A C 1
ATOM 2783 O O . GLN A 1 349 ? -36.594 -35.969 -15.086 1 80.75 349 GLN A O 1
ATOM 2788 N N . LYS A 1 350 ? -37.938 -34.594 -16.203 1 81.31 350 LYS A N 1
ATOM 2789 C CA . LYS A 1 350 ? -37.812 -35.344 -17.438 1 81.31 350 LYS A CA 1
ATOM 2790 C C . LYS A 1 350 ? -36.375 -35.312 -17.969 1 81.31 350 LYS A C 1
ATOM 2792 O O . LYS A 1 350 ? -35.844 -36.375 -18.359 1 81.31 350 LYS A O 1
ATOM 2797 N N . LEU A 1 351 ? -35.875 -34.188 -17.906 1 81.56 351 LEU A N 1
ATOM 2798 C CA . LEU A 1 351 ? -34.5 -34.031 -18.391 1 81.56 351 LEU A CA 1
ATOM 2799 C C . LEU A 1 351 ? -33.531 -34.75 -17.484 1 81.56 351 LEU A C 1
ATOM 2801 O O . LEU A 1 351 ? -32.562 -35.375 -17.969 1 81.56 351 LEU A O 1
ATOM 2805 N N . GLU A 1 352 ? -33.781 -34.719 -16.203 1 81.25 352 GLU A N 1
ATOM 2806 C CA . GLU A 1 352 ? -32.969 -35.469 -15.258 1 81.25 352 GLU A CA 1
ATOM 2807 C C . GLU A 1 352 ? -33.062 -36.969 -15.477 1 81.25 352 GLU A C 1
ATOM 2809 O O . GLU A 1 352 ? -32.062 -37.688 -15.43 1 81.25 352 GLU A O 1
ATOM 2814 N N . SER A 1 353 ? -34.25 -37.438 -15.727 1 80.94 353 SER A N 1
ATOM 2815 C CA . SER A 1 353 ? -34.469 -38.844 -16.031 1 80.94 353 SER A CA 1
ATOM 2816 C C . SER A 1 353 ? -33.812 -39.25 -17.344 1 80.94 353 SER A C 1
ATOM 2818 O O . SER A 1 353 ? -33.156 -40.281 -17.422 1 80.94 353 SER A O 1
ATOM 2820 N N . GLN A 1 354 ? -33.906 -38.344 -18.25 1 80.69 354 GLN A N 1
ATOM 2821 C CA . GLN A 1 354 ? -33.281 -38.594 -19.547 1 80.69 354 GLN A CA 1
ATOM 2822 C C . GLN A 1 354 ? -31.75 -38.594 -19.422 1 80.69 354 GLN A C 1
ATOM 2824 O O . GLN A 1 354 ? -31.062 -39.375 -20.078 1 80.69 354 GLN A O 1
ATOM 2829 N N . LEU A 1 355 ? -31.359 -37.688 -18.594 1 81.25 355 LEU A N 1
ATOM 2830 C CA . LEU A 1 355 ? -29.922 -37.594 -18.391 1 81.25 355 LEU A CA 1
ATOM 2831 C C . LEU A 1 355 ? -29.375 -38.875 -17.75 1 81.25 355 LEU A C 1
ATOM 2833 O O . LEU A 1 355 ? -28.312 -39.344 -18.141 1 81.25 355 LEU A O 1
ATOM 2837 N N . SER A 1 356 ? -30.062 -39.375 -16.766 1 80.88 356 SER A N 1
ATOM 2838 C CA . SER A 1 356 ? -29.688 -40.625 -16.141 1 80.88 356 SER A CA 1
ATOM 2839 C C . SER A 1 356 ? -29.75 -41.781 -17.125 1 80.88 356 SER A C 1
ATOM 2841 O O . SER A 1 356 ? -28.844 -42.625 -17.188 1 80.88 356 SER A O 1
ATOM 2843 N N . GLU A 1 357 ? -30.75 -41.781 -17.953 1 79 357 GLU A N 1
ATOM 2844 C CA . GLU A 1 357 ? -30.953 -42.844 -18.938 1 79 357 GLU A CA 1
ATOM 2845 C C . GLU A 1 357 ? -29.875 -42.812 -20.016 1 79 357 GLU A C 1
ATOM 2847 O O . GLU A 1 357 ? -29.312 -43.844 -20.359 1 79 357 GLU A O 1
ATOM 2852 N N . ILE A 1 358 ? -29.625 -41.625 -20.484 1 80.25 358 ILE A N 1
ATOM 2853 C CA . ILE A 1 358 ? -28.672 -41.5 -21.594 1 80.25 358 ILE A CA 1
ATOM 2854 C C . ILE A 1 358 ? -27.266 -41.781 -21.094 1 80.25 358 ILE A C 1
ATOM 2856 O O . ILE A 1 358 ? -26.453 -42.375 -21.797 1 80.25 358 ILE A O 1
ATOM 2860 N N . SER A 1 359 ? -27.031 -41.406 -19.844 1 80.25 359 SER A N 1
ATOM 2861 C CA . SER A 1 359 ? -25.734 -41.719 -19.234 1 80.25 359 SER A CA 1
ATOM 2862 C C . SER A 1 359 ? -25.547 -43.219 -19.094 1 80.25 359 SER A C 1
ATOM 2864 O O . SER A 1 359 ? -24.469 -43.75 -19.375 1 80.25 359 SER A O 1
ATOM 2866 N N . ASN A 1 360 ? -26.547 -43.938 -18.703 1 78.31 360 ASN A N 1
ATOM 2867 C CA . ASN A 1 360 ? -26.516 -45.375 -18.578 1 78.31 360 ASN A CA 1
ATOM 2868 C C . ASN A 1 360 ? -26.391 -46.062 -19.953 1 78.31 360 ASN A C 1
ATOM 2870 O O . ASN A 1 360 ? -25.672 -47.031 -20.094 1 78.31 360 ASN A O 1
ATOM 2874 N N . THR A 1 361 ? -27.078 -45.469 -20.875 1 77.38 361 THR A N 1
ATOM 2875 C CA . THR A 1 361 ? -27.031 -46.031 -22.234 1 77.38 361 THR A CA 1
ATOM 2876 C C . THR A 1 361 ? -25.625 -45.875 -22.828 1 77.38 361 THR A C 1
ATOM 2878 O O . THR A 1 361 ? -25.125 -46.781 -23.469 1 77.38 361 THR A O 1
ATOM 2881 N N . ILE A 1 362 ? -25.078 -44.719 -22.562 1 80.12 362 ILE A N 1
ATOM 2882 C CA . ILE A 1 362 ? -23.719 -44.5 -23.047 1 80.12 362 ILE A CA 1
ATOM 2883 C C . ILE A 1 362 ? -22.766 -45.5 -22.406 1 80.12 362 ILE A C 1
ATOM 2885 O O . ILE A 1 362 ? -21.906 -46.062 -23.078 1 80.12 362 ILE A O 1
ATOM 2889 N N . LYS A 1 363 ? -22.938 -45.719 -21.109 1 76.19 363 LYS A N 1
ATOM 2890 C CA . LYS A 1 363 ? -22.109 -46.656 -20.391 1 76.19 363 LYS A CA 1
ATOM 2891 C C . LYS A 1 363 ? -22.266 -48.062 -20.969 1 76.19 363 LYS A C 1
ATOM 2893 O O . LYS A 1 363 ? -21.266 -48.781 -21.188 1 76.19 363 LYS A O 1
ATOM 2898 N N . GLN A 1 364 ? -23.422 -48.469 -21.312 1 70.31 364 GLN A N 1
ATOM 2899 C CA . GLN A 1 364 ? -23.703 -49.781 -21.875 1 70.31 364 GLN A CA 1
ATOM 2900 C C . GLN A 1 364 ? -23.109 -49.906 -23.281 1 70.31 364 GLN A C 1
ATOM 2902 O O . GLN A 1 364 ? -22.531 -50.938 -23.609 1 70.31 364 GLN A O 1
ATOM 2907 N N . GLU A 1 365 ? -23.25 -48.812 -23.984 1 74.12 365 GLU A N 1
ATOM 2908 C CA . GLU A 1 365 ? -22.734 -48.812 -25.344 1 74.12 365 GLU A CA 1
ATOM 2909 C C . GLU A 1 365 ? -21.203 -48.875 -25.359 1 74.12 365 GLU A C 1
ATOM 2911 O O . GLU A 1 365 ? -20.594 -49.531 -26.203 1 74.12 365 GLU A O 1
ATOM 2916 N N . ILE A 1 366 ? -20.656 -48.188 -24.422 1 76.38 366 ILE A N 1
ATOM 2917 C CA . ILE A 1 366 ? -19.203 -48.188 -24.281 1 76.38 366 ILE A CA 1
ATOM 2918 C C . ILE A 1 366 ? -18.719 -49.594 -23.906 1 76.38 366 ILE A C 1
ATOM 2920 O O . ILE A 1 366 ? -17.719 -50.062 -24.453 1 76.38 366 ILE A O 1
ATOM 2924 N N . GLN A 1 367 ? -19.406 -50.25 -23.094 1 65.69 367 GLN A N 1
ATOM 2925 C CA . GLN A 1 367 ? -19.078 -51.625 -22.688 1 65.69 367 GLN A CA 1
ATOM 2926 C C . GLN A 1 367 ? -19.266 -52.594 -23.859 1 65.69 367 GLN A C 1
ATOM 2928 O O . GLN A 1 367 ? -18.422 -53.469 -24.078 1 65.69 367 GLN A O 1
ATOM 2933 N N . ALA A 1 368 ? -20.328 -52.406 -24.609 1 65.5 368 ALA A N 1
ATOM 2934 C CA . ALA A 1 368 ? -20.562 -53.219 -25.797 1 65.5 368 ALA A CA 1
ATOM 2935 C C . ALA A 1 368 ? -19.453 -53 -26.828 1 65.5 368 ALA A C 1
ATOM 2937 O O . ALA A 1 368 ? -18.984 -53.969 -27.453 1 65.5 368 ALA A O 1
ATOM 2938 N N . ARG A 1 369 ? -19.062 -51.719 -27 1 74.94 369 ARG A N 1
ATOM 2939 C CA . ARG A 1 369 ? -17.969 -51.344 -27.891 1 74.94 369 ARG A CA 1
ATOM 2940 C C . ARG A 1 369 ? -16.688 -52.062 -27.484 1 74.94 369 ARG A C 1
ATOM 2942 O O . ARG A 1 369 ? -15.953 -52.562 -28.344 1 74.94 369 ARG A O 1
ATOM 2949 N N . ALA A 1 370 ? -16.359 -52.156 -26.188 1 70.44 370 ALA A N 1
ATOM 2950 C CA . ALA A 1 370 ? -15.18 -52.812 -25.672 1 70.44 370 ALA A CA 1
ATOM 2951 C C . ALA A 1 370 ? -15.219 -54.312 -25.984 1 70.44 370 ALA A C 1
ATOM 2953 O O . ALA A 1 370 ? -14.195 -54.906 -26.312 1 70.44 370 ALA A O 1
ATOM 2954 N N . GLY A 1 371 ? -16.359 -54.875 -25.922 1 61.44 371 GLY A N 1
ATOM 2955 C CA . GLY A 1 371 ? -16.562 -56.281 -26.312 1 61.44 371 GLY A CA 1
ATOM 2956 C C . GLY A 1 371 ? -16.281 -56.531 -27.781 1 61.44 371 GLY A C 1
ATOM 2957 O O . GLY A 1 371 ? -15.641 -57.5 -28.141 1 61.44 371 GLY A O 1
ATOM 2958 N N . ILE A 1 372 ? -16.75 -55.594 -28.641 1 67.25 372 ILE A N 1
ATOM 2959 C CA . ILE A 1 372 ? -16.516 -55.688 -30.078 1 67.25 372 ILE A CA 1
ATOM 2960 C C . ILE A 1 372 ? -15.031 -55.562 -30.375 1 67.25 372 ILE A C 1
ATOM 2962 O O . ILE A 1 372 ? -14.5 -56.312 -31.219 1 67.25 372 ILE A O 1
ATOM 2966 N N . GLU A 1 373 ? -14.391 -54.688 -29.656 1 70.81 373 GLU A N 1
ATOM 2967 C CA . GLU A 1 373 ? -12.953 -54.531 -29.828 1 70.81 373 GLU A CA 1
ATOM 2968 C C . GLU A 1 373 ? -12.195 -55.812 -29.516 1 70.81 373 GLU A C 1
ATOM 2970 O O . GLU A 1 373 ? -11.258 -56.188 -30.219 1 70.81 373 GLU A O 1
ATOM 2975 N N . LYS A 1 374 ? -12.602 -56.5 -28.516 1 63.69 374 LYS A N 1
ATOM 2976 C CA . LYS A 1 374 ? -12.016 -57.781 -28.156 1 63.69 374 LYS A CA 1
ATOM 2977 C C . LYS A 1 374 ? -12.328 -58.844 -29.219 1 63.69 374 LYS A C 1
ATOM 2979 O O . LYS A 1 374 ? -11.461 -59.656 -29.562 1 63.69 374 LYS A O 1
ATOM 2984 N N . LEU A 1 375 ? -13.492 -58.75 -29.75 1 57.25 375 LEU A N 1
ATOM 2985 C CA . LEU A 1 375 ? -13.891 -59.688 -30.812 1 57.25 375 LEU A CA 1
ATOM 2986 C C . LEU A 1 375 ? -13.062 -59.469 -32.062 1 57.25 375 LEU A C 1
ATOM 2988 O O . LEU A 1 375 ? -12.68 -60.438 -32.75 1 57.25 375 LEU A O 1
ATOM 2992 N N . ILE A 1 376 ? -12.781 -58.25 -32.344 1 63.78 376 ILE A N 1
ATOM 2993 C CA . ILE A 1 376 ? -11.922 -57.938 -33.5 1 63.78 376 ILE A CA 1
ATOM 2994 C C . ILE A 1 376 ? -10.555 -58.594 -33.312 1 63.78 376 ILE A C 1
ATOM 2996 O O . ILE A 1 376 ? -9.984 -59.125 -34.25 1 63.78 376 ILE A O 1
ATOM 3000 N N . GLN A 1 377 ? -10.102 -58.562 -32.094 1 60.38 377 GLN A N 1
ATOM 3001 C CA . GLN A 1 377 ? -8.828 -59.188 -31.797 1 60.38 377 GLN A CA 1
ATOM 3002 C C . GLN A 1 377 ? -8.914 -60.688 -31.922 1 60.38 377 GLN A C 1
ATOM 3004 O O . GLN A 1 377 ? -7.969 -61.344 -32.406 1 60.38 377 GLN A O 1
ATOM 3009 N N . PHE A 1 378 ? -10.023 -61.219 -31.625 1 52.5 378 PHE A N 1
ATOM 3010 C CA . PHE A 1 378 ? -10.25 -62.656 -31.703 1 52.5 378 PHE A CA 1
ATOM 3011 C C . PHE A 1 378 ? -10.406 -63.094 -33.156 1 52.5 378 PHE A C 1
ATOM 3013 O O . PHE A 1 378 ? -9.961 -64.188 -33.5 1 52.5 378 PHE A O 1
ATOM 3020 N N . TYR A 1 379 ? -10.953 -62.312 -34 1 49.31 379 TYR A N 1
ATOM 3021 C CA . TYR A 1 379 ? -11.148 -62.656 -35.406 1 49.31 379 TYR A CA 1
ATOM 3022 C C . TYR A 1 379 ? -9.938 -62.25 -36.219 1 49.31 379 TYR A C 1
ATOM 3024 O O . TYR A 1 379 ? -10.039 -62.125 -37.469 1 49.31 379 TYR A O 1
ATOM 3032 N N . ALA A 1 380 ? -8.938 -62.062 -35.625 1 53.34 380 ALA A N 1
ATOM 3033 C CA . ALA A 1 380 ? -7.746 -61.594 -36.344 1 53.34 380 ALA A CA 1
ATOM 3034 C C . ALA A 1 380 ? -7.418 -62.531 -37.531 1 53.34 380 ALA A C 1
ATOM 3036 O O . ALA A 1 380 ? -6.914 -62.062 -38.562 1 53.34 380 ALA A O 1
ATOM 3037 N N . ASN A 1 381 ? -7.887 -63.719 -37.5 1 52.88 381 ASN A N 1
ATOM 3038 C CA . ASN A 1 381 ? -7.523 -64.688 -38.531 1 52.88 381 ASN A CA 1
ATOM 3039 C C . ASN A 1 381 ? -8.664 -64.938 -39.531 1 52.88 381 ASN A C 1
ATOM 3041 O O . ASN A 1 381 ? -8.578 -65.75 -40.406 1 52.88 381 ASN A O 1
ATOM 3045 N N . ASP A 1 382 ? -9.844 -64.375 -39.406 1 49.38 382 ASP A N 1
ATOM 3046 C CA . ASP A 1 382 ? -10.961 -64.438 -40.344 1 49.38 382 ASP A CA 1
ATOM 3047 C C . ASP A 1 382 ? -11.328 -63 -40.844 1 49.38 382 ASP A C 1
ATOM 3049 O O . ASP A 1 382 ? -12.086 -62.312 -40.188 1 49.38 382 ASP A O 1
ATOM 3053 N N . PRO A 1 383 ? -10.625 -62.688 -41.906 1 62.12 383 PRO A N 1
ATOM 3054 C CA . PRO A 1 383 ? -10.773 -61.312 -42.375 1 62.12 383 PRO A CA 1
ATOM 3055 C C . PRO A 1 383 ? -12.234 -60.906 -42.594 1 62.12 383 PRO A C 1
ATOM 3057 O O . PRO A 1 383 ? -12.594 -59.75 -42.375 1 62.12 383 PRO A O 1
ATOM 3060 N N . LYS A 1 384 ? -13.039 -61.844 -42.969 1 60.97 384 LYS A N 1
ATOM 3061 C CA . LYS A 1 384 ? -14.438 -61.531 -43.25 1 60.97 384 LYS A CA 1
ATOM 3062 C C . LYS A 1 384 ? -15.172 -61.188 -41.938 1 60.97 384 LYS A C 1
ATOM 3064 O O . LYS A 1 384 ? -15.906 -60.188 -41.875 1 60.97 384 LYS A O 1
ATOM 3069 N N . GLU A 1 385 ? -14.883 -61.938 -41 1 60.81 385 GLU A N 1
ATOM 3070 C CA . GLU A 1 385 ? -15.523 -61.719 -39.719 1 60.81 385 GLU A CA 1
ATOM 3071 C C . GLU A 1 385 ? -14.883 -60.531 -38.969 1 60.81 385 GLU A C 1
ATOM 3073 O O . GLU A 1 385 ? -15.578 -59.781 -38.281 1 60.81 385 GLU A O 1
ATOM 3078 N N . GLN A 1 386 ? -13.672 -60.344 -39.219 1 64.31 386 GLN A N 1
ATOM 3079 C CA . GLN A 1 386 ? -12.977 -59.188 -38.656 1 64.31 386 GLN A CA 1
ATOM 3080 C C . GLN A 1 386 ? -13.516 -57.875 -39.219 1 64.31 386 GLN A C 1
ATOM 3082 O O . GLN A 1 386 ? -13.734 -56.906 -38.469 1 64.31 386 GLN A O 1
ATOM 3087 N N . LYS A 1 387 ? -13.672 -57.875 -40.469 1 72 387 LYS A N 1
ATOM 3088 C CA . LYS A 1 387 ? -14.219 -56.688 -41.125 1 72 387 LYS A CA 1
ATOM 3089 C C . LYS A 1 387 ? -15.641 -56.406 -40.656 1 72 387 LYS A C 1
ATOM 3091 O O . LYS A 1 387 ? -16.016 -55.25 -40.438 1 72 387 LYS A O 1
ATOM 3096 N N . LYS A 1 388 ? -16.359 -57.438 -40.531 1 68.94 388 LYS A N 1
ATOM 3097 C CA . LYS A 1 388 ? -17.719 -57.312 -40 1 68.94 388 LYS A CA 1
ATOM 3098 C C . LYS A 1 388 ? -17.719 -56.75 -38.594 1 68.94 388 LYS A C 1
ATOM 3100 O O . LYS A 1 388 ? -18.5 -55.875 -38.281 1 68.94 388 LYS A O 1
ATOM 3105 N N . ALA A 1 389 ? -16.75 -57.156 -37.844 1 68.12 389 ALA A N 1
ATOM 3106 C CA . ALA A 1 389 ? -16.625 -56.719 -36.438 1 68.12 389 ALA A CA 1
ATOM 3107 C C . ALA A 1 389 ? -16.109 -55.281 -36.375 1 68.12 389 ALA A C 1
ATOM 3109 O O . ALA A 1 389 ? -16.547 -54.5 -35.531 1 68.12 389 ALA A O 1
ATOM 3110 N N . GLU A 1 390 ? -15.328 -54.969 -37.281 1 75.12 390 GLU A N 1
ATOM 3111 C CA . GLU A 1 390 ? -14.859 -53.594 -37.406 1 75.12 390 GLU A CA 1
ATOM 3112 C C . GLU A 1 390 ? -15.992 -52.656 -37.781 1 75.12 390 GLU A C 1
ATOM 3114 O O . GLU A 1 390 ? -16.078 -51.531 -37.281 1 75.12 390 GLU A O 1
ATOM 3119 N N . GLY A 1 391 ? -16.766 -53.156 -38.75 1 74.94 391 GLY A N 1
ATOM 3120 C CA . GLY A 1 391 ? -17.953 -52.406 -39.094 1 74.94 391 GLY A CA 1
ATOM 3121 C C . GLY A 1 391 ? -18.906 -52.219 -37.938 1 74.94 391 GLY A C 1
ATOM 3122 O O . GLY A 1 391 ? -19.438 -51.125 -37.75 1 74.94 391 GLY A O 1
ATOM 3123 N N . GLU A 1 392 ? -18.984 -53.156 -37.156 1 72.19 392 GLU A N 1
ATOM 3124 C CA . GLU A 1 392 ? -19.812 -53.094 -35.969 1 72.19 392 GLU A CA 1
ATOM 3125 C C . GLU A 1 392 ? -19.219 -52.125 -34.938 1 72.19 392 GLU A C 1
ATOM 3127 O O . GLU A 1 392 ? -19.953 -51.406 -34.25 1 72.19 392 GLU A O 1
ATOM 3132 N N . LEU A 1 393 ? -17.938 -52.125 -34.938 1 76.62 393 LEU A N 1
ATOM 3133 C CA . LEU A 1 393 ? -17.234 -51.219 -34.031 1 76.62 393 LEU A CA 1
ATOM 3134 C C . LEU A 1 393 ? -17.453 -49.781 -34.438 1 76.62 393 LEU A C 1
ATOM 3136 O O . LEU A 1 393 ? -17.688 -48.906 -33.594 1 76.62 393 LEU A O 1
ATOM 3140 N N . MET A 1 394 ? -17.438 -49.562 -35.719 1 78.56 394 MET A N 1
ATOM 3141 C CA . MET A 1 394 ? -17.688 -48.219 -36.25 1 78.56 394 MET A CA 1
ATOM 3142 C C . MET A 1 394 ? -19.125 -47.781 -35.969 1 78.56 394 MET A C 1
ATOM 3144 O O . MET A 1 394 ? -19.359 -46.625 -35.625 1 78.56 394 MET A O 1
ATOM 3148 N N . GLU A 1 395 ? -20.031 -48.656 -36.094 1 76.06 395 GLU A N 1
ATOM 3149 C CA . GLU A 1 395 ? -21.422 -48.375 -35.812 1 76.06 395 GLU A CA 1
ATOM 3150 C C . GLU A 1 395 ? -21.641 -48.094 -34.312 1 76.06 395 GLU A C 1
ATOM 3152 O O . GLU A 1 395 ? -22.406 -47.188 -33.969 1 76.06 395 GLU A O 1
ATOM 3157 N N . ALA A 1 396 ? -20.922 -48.812 -33.531 1 75.5 396 ALA A N 1
ATOM 3158 C CA . ALA A 1 396 ? -21 -48.594 -32.062 1 75.5 396 ALA A CA 1
ATOM 3159 C C . ALA A 1 396 ? -20.438 -47.219 -31.703 1 75.5 396 ALA A C 1
ATOM 3161 O O . ALA A 1 396 ? -21 -46.531 -30.875 1 75.5 396 ALA A O 1
ATOM 3162 N N . ASP A 1 397 ? -19.406 -46.906 -32.375 1 80.12 397 ASP A N 1
ATOM 3163 C CA . ASP A 1 397 ? -18.797 -45.594 -32.156 1 80.12 397 ASP A CA 1
ATOM 3164 C C . ASP A 1 397 ? -19.734 -44.469 -32.562 1 80.12 397 ASP A C 1
ATOM 3166 O O . ASP A 1 397 ? -19.859 -43.469 -31.875 1 80.12 397 ASP A O 1
ATOM 3170 N N . LYS A 1 398 ? -20.375 -44.625 -33.688 1 80.06 398 LYS A N 1
ATOM 3171 C CA . LYS A 1 398 ? -21.328 -43.625 -34.188 1 80.06 398 LYS A CA 1
ATOM 3172 C C . LYS A 1 398 ? -22.5 -43.5 -33.219 1 80.06 398 LYS A C 1
ATOM 3174 O O . LYS A 1 398 ? -22.938 -42.375 -32.938 1 80.06 398 LYS A O 1
ATOM 3179 N N . LYS A 1 399 ? -22.922 -44.469 -32.688 1 78.56 399 LYS A N 1
ATOM 3180 C CA . LYS A 1 399 ? -24.031 -44.469 -31.75 1 78.56 399 LYS A CA 1
ATOM 3181 C C . LYS A 1 399 ? -23.641 -43.812 -30.438 1 78.56 399 LYS A C 1
ATOM 3183 O O . LYS A 1 399 ? -24.391 -43 -29.906 1 78.56 399 LYS A O 1
ATOM 3188 N N . ILE A 1 400 ? -22.484 -44.125 -30 1 81 400 ILE A N 1
ATOM 3189 C CA . ILE A 1 400 ? -21.984 -43.531 -28.766 1 81 400 ILE A CA 1
ATOM 3190 C C . ILE A 1 400 ? -21.844 -42.031 -28.938 1 81 400 ILE A C 1
ATOM 3192 O O . ILE A 1 400 ? -22.234 -41.25 -28.062 1 81 400 ILE A O 1
ATOM 3196 N N . ASN A 1 401 ? -21.328 -41.656 -30.062 1 81.81 401 ASN A N 1
ATOM 3197 C CA . ASN A 1 401 ? -21.172 -40.25 -30.359 1 81.81 401 ASN A CA 1
ATOM 3198 C C . ASN A 1 401 ? -22.531 -39.531 -30.422 1 81.81 401 ASN A C 1
ATOM 3200 O O . ASN A 1 401 ? -22.688 -38.438 -29.906 1 81.81 401 ASN A O 1
ATOM 3204 N N . ALA A 1 402 ? -23.469 -40.188 -31 1 80.69 402 ALA A N 1
ATOM 3205 C CA . ALA A 1 402 ? -24.828 -39.625 -31.094 1 80.69 402 ALA A CA 1
ATOM 3206 C C . ALA A 1 402 ? -25.453 -39.5 -29.719 1 80.69 402 ALA A C 1
ATOM 3208 O O . ALA A 1 402 ? -26.094 -38.469 -29.422 1 80.69 402 ALA A O 1
ATOM 3209 N N . LEU A 1 403 ? -25.219 -40.406 -28.875 1 81.81 403 LEU A N 1
ATOM 3210 C CA . LEU A 1 403 ? -25.75 -40.375 -27.516 1 81.81 403 LEU A CA 1
ATOM 3211 C C . LEU A 1 403 ? -25.078 -39.312 -26.703 1 81.81 403 LEU A C 1
ATOM 3213 O O . LEU A 1 403 ? -25.734 -38.594 -25.922 1 81.81 403 LEU A O 1
ATOM 3217 N N . LYS A 1 404 ? -23.797 -39.125 -26.906 1 83 404 LYS A N 1
ATOM 3218 C CA . LYS A 1 404 ? -23.062 -38.094 -26.203 1 83 404 LYS A CA 1
ATOM 3219 C C . LYS A 1 404 ? -23.531 -36.688 -26.656 1 83 404 LYS A C 1
ATOM 3221 O O . LYS A 1 404 ? -23.625 -35.781 -25.844 1 83 404 LYS A O 1
ATOM 3226 N N . GLU A 1 405 ? -23.828 -36.594 -27.906 1 81.56 405 GLU A N 1
ATOM 3227 C CA . GLU A 1 405 ? -24.391 -35.344 -28.406 1 81.56 405 GLU A CA 1
ATOM 3228 C C . GLU A 1 405 ? -25.75 -35.031 -27.797 1 81.56 405 GLU A C 1
ATOM 3230 O O . GLU A 1 405 ? -26.047 -33.906 -27.422 1 81.56 405 GLU A O 1
ATOM 3235 N N . ASN A 1 406 ? -26.516 -36 -27.625 1 81.75 406 ASN A N 1
ATOM 3236 C CA . ASN A 1 406 ? -27.812 -35.844 -26.984 1 81.75 406 ASN A CA 1
ATOM 3237 C C . ASN A 1 406 ? -27.688 -35.562 -25.5 1 81.75 406 ASN A C 1
ATOM 3239 O O . ASN A 1 406 ? -28.469 -34.781 -24.938 1 81.75 406 ASN A O 1
ATOM 3243 N N . GLN A 1 407 ? -26.734 -36.156 -24.906 1 80.81 407 GLN A N 1
ATOM 3244 C CA . GLN A 1 407 ? -26.438 -35.875 -23.5 1 80.81 407 GLN A CA 1
ATOM 3245 C C . GLN A 1 407 ? -26.094 -34.406 -23.297 1 80.81 407 GLN A C 1
ATOM 3247 O O . GLN A 1 407 ? -26.547 -33.781 -22.328 1 80.81 407 GLN A O 1
ATOM 3252 N N . ARG A 1 408 ? -25.281 -33.906 -24.188 1 83.5 408 ARG A N 1
ATOM 3253 C CA . ARG A 1 408 ? -24.938 -32.5 -24.156 1 83.5 408 ARG A CA 1
ATOM 3254 C C . ARG A 1 408 ? -26.188 -31.625 -24.328 1 83.5 408 ARG A C 1
ATOM 3256 O O . ARG A 1 408 ? -26.328 -30.609 -23.641 1 83.5 408 ARG A O 1
ATOM 3263 N N . LEU A 1 409 ? -27.031 -32.062 -25.203 1 81 409 LEU A N 1
ATOM 3264 C CA . LEU A 1 409 ? -28.266 -31.328 -25.469 1 81 409 LEU A CA 1
ATOM 3265 C C . LEU A 1 409 ? -29.156 -31.281 -24.219 1 81 409 LEU A C 1
ATOM 3267 O O . LEU A 1 409 ? -29.688 -30.234 -23.875 1 81 409 LEU A O 1
ATOM 3271 N N . ILE A 1 410 ? -29.25 -32.312 -23.562 1 82.62 410 ILE A N 1
ATOM 3272 C CA . ILE A 1 410 ? -30.047 -32.406 -22.344 1 82.62 410 ILE A CA 1
ATOM 3273 C C . ILE A 1 410 ? -29.438 -31.531 -21.266 1 82.62 410 ILE A C 1
ATOM 3275 O O . ILE A 1 410 ? -30.156 -30.797 -20.562 1 82.62 410 ILE A O 1
ATOM 3279 N N . SER A 1 411 ? -28.141 -31.594 -21.141 1 81.31 411 SER A N 1
ATOM 3280 C CA . SER A 1 411 ? -27.422 -30.781 -20.156 1 81.31 411 SER A CA 1
ATOM 3281 C C . SER A 1 411 ? -27.609 -29.297 -20.422 1 81.31 411 SER A C 1
ATOM 3283 O O . SER A 1 411 ? -27.781 -28.516 -19.5 1 81.31 411 SER A O 1
ATOM 3285 N N . GLN A 1 412 ? -27.578 -28.938 -21.625 1 81.19 412 GLN A N 1
ATOM 3286 C CA . GLN A 1 412 ? -27.797 -27.547 -22.031 1 81.19 412 GLN A CA 1
ATOM 3287 C C . GLN A 1 412 ? -29.219 -27.094 -21.719 1 81.19 412 GLN A C 1
ATOM 3289 O O . GLN A 1 412 ? -29.422 -25.984 -21.219 1 81.19 412 GLN A O 1
ATOM 3294 N N . GLN A 1 413 ? -30.188 -27.859 -21.875 1 81 413 GLN A N 1
ATOM 3295 C CA . GLN A 1 413 ? -31.594 -27.547 -21.625 1 81 413 GLN A CA 1
ATOM 3296 C C . GLN A 1 413 ? -31.875 -27.453 -20.125 1 81 413 GLN A C 1
ATOM 3298 O O . GLN A 1 413 ? -32.656 -26.609 -19.688 1 81 413 GLN A O 1
ATOM 3303 N N . MET A 1 414 ? -31.203 -28.234 -19.438 1 79.88 414 MET A N 1
ATOM 3304 C CA . MET A 1 414 ? -31.297 -28.156 -17.984 1 79.88 414 MET A CA 1
ATOM 3305 C C . MET A 1 414 ? -30.734 -26.828 -17.469 1 79.88 414 MET A C 1
ATOM 3307 O O . MET A 1 414 ? -31.312 -26.219 -16.562 1 79.88 414 MET A O 1
ATOM 3311 N N . GLU A 1 415 ? -29.578 -26.422 -17.938 1 79.12 415 GLU A N 1
ATOM 3312 C CA . GLU A 1 415 ? -28.984 -25.141 -17.578 1 79.12 415 GLU A CA 1
ATOM 3313 C C . GLU A 1 415 ? -29.906 -23.969 -17.922 1 79.12 415 GLU A C 1
ATOM 3315 O O . GLU A 1 415 ? -30.016 -23.016 -17.156 1 79.12 415 GLU A O 1
ATOM 3320 N N . GLU A 1 416 ? -30.594 -24.047 -18.922 1 77.94 416 GLU A N 1
ATOM 3321 C CA . GLU A 1 416 ? -31.5 -23 -19.375 1 77.94 416 GLU A CA 1
ATOM 3322 C C . GLU A 1 416 ? -32.719 -22.891 -18.469 1 77.94 416 GLU A C 1
ATOM 3324 O O . GLU A 1 416 ? -33.312 -21.812 -18.328 1 77.94 416 GLU A O 1
ATOM 3329 N N . LEU A 1 417 ? -33.188 -23.938 -17.891 1 75.38 417 LEU A N 1
ATOM 3330 C CA . LEU A 1 417 ? -34.312 -23.922 -16.984 1 75.38 417 LEU A CA 1
ATOM 3331 C C . LEU A 1 417 ? -33.906 -23.5 -15.586 1 75.38 417 LEU A C 1
ATOM 3333 O O . LEU A 1 417 ? -34.719 -23.469 -14.672 1 75.38 417 LEU A O 1
ATOM 3337 N N . GLY A 1 418 ? -32.812 -22.797 -15.328 1 63.91 418 GLY A N 1
ATOM 3338 C CA . GLY A 1 418 ? -32.344 -22.109 -14.141 1 63.91 418 GLY A CA 1
ATOM 3339 C C . GLY A 1 418 ? -31.688 -23.047 -13.133 1 63.91 418 GLY A C 1
ATOM 3340 O O . GLY A 1 418 ? -31.438 -22.656 -11.992 1 63.91 418 GLY A O 1
ATOM 3341 N N . ARG A 1 419 ? -31.922 -24.281 -13.055 1 50.97 419 ARG A N 1
ATOM 3342 C CA . ARG A 1 419 ? -31.328 -25.141 -12.039 1 50.97 419 ARG A CA 1
ATOM 3343 C C . ARG A 1 419 ? -29.891 -25.5 -12.406 1 50.97 419 ARG A C 1
ATOM 3345 O O . ARG A 1 419 ? -29.625 -25.969 -13.516 1 50.97 419 ARG A O 1
ATOM 3352 N N . ALA A 1 420 ? -28.984 -24.719 -11.773 1 40.28 420 ALA A N 1
ATOM 3353 C CA . ALA A 1 420 ? -27.562 -25.078 -11.883 1 40.28 420 ALA A CA 1
ATOM 3354 C C . ALA A 1 420 ? -27.375 -26.578 -11.797 1 40.28 420 ALA A C 1
ATOM 3356 O O . ALA A 1 420 ? -28.016 -27.25 -10.977 1 40.28 420 ALA A O 1
ATOM 3357 N N . PRO A 1 421 ? -27 -27.125 -12.844 1 35.53 421 PRO A N 1
ATOM 3358 C CA . PRO A 1 421 ? -26.812 -28.562 -12.609 1 35.53 421 PRO A CA 1
ATOM 3359 C C . PRO A 1 421 ? -26.188 -28.859 -11.25 1 35.53 421 PRO A C 1
ATOM 3361 O O . PRO A 1 421 ? -25.297 -28.141 -10.797 1 35.53 421 PRO A O 1
ATOM 3364 N N . ALA A 1 422 ? -26.969 -29.031 -10.18 1 30.56 422 ALA A N 1
ATOM 3365 C CA . ALA A 1 422 ? -26.266 -29.297 -8.93 1 30.56 422 ALA A CA 1
ATOM 3366 C C . ALA A 1 422 ? -24.812 -29.719 -9.211 1 30.56 422 ALA A C 1
ATOM 3368 O O . ALA A 1 422 ? -23.875 -29.078 -8.711 1 30.56 422 ALA A O 1
ATOM 3369 N N . GLY A 1 423 ? -24.578 -30.875 -8.68 1 28.78 423 GLY A N 1
ATOM 3370 C CA . GLY A 1 423 ? -23.344 -31.578 -8.328 1 28.78 423 GLY A CA 1
ATOM 3371 C C . GLY A 1 423 ? -22.453 -31.859 -9.516 1 28.78 423 GLY A C 1
ATOM 3372 O O . GLY A 1 423 ? -21.656 -32.781 -9.492 1 28.78 423 GLY A O 1
ATOM 3373 N N . ALA A 1 424 ? -22.719 -31.141 -10.562 1 29.47 424 ALA A N 1
ATOM 3374 C CA . ALA A 1 424 ? -21.969 -31.812 -11.609 1 29.47 424 ALA A CA 1
ATOM 3375 C C . ALA A 1 424 ? -20.5 -31.953 -11.234 1 29.47 424 ALA A C 1
ATOM 3377 O O . ALA A 1 424 ? -19.688 -32.438 -12.039 1 29.47 424 ALA A O 1
ATOM 3378 N N . GLY A 1 425 ? -20.203 -30.922 -10.398 1 26.39 425 GLY A N 1
ATOM 3379 C CA . GLY A 1 425 ? -18.75 -30.859 -10.453 1 26.39 425 GLY A CA 1
ATOM 3380 C C . GLY A 1 425 ? -18.078 -32.156 -10 1 26.39 425 GLY A C 1
ATOM 3381 O O . GLY A 1 425 ? -16.875 -32.156 -9.75 1 26.39 425 GLY A O 1
ATOM 3382 N N . GLY A 1 426 ? -18.859 -32.875 -9.148 1 25.36 426 GLY A N 1
ATOM 3383 C CA . GLY A 1 426 ? -17.984 -33.906 -8.625 1 25.36 426 GLY A CA 1
ATOM 3384 C C . GLY A 1 426 ? -17.234 -34.656 -9.711 1 25.36 426 GLY A C 1
ATOM 3385 O O . GLY A 1 426 ? -17.812 -35.031 -10.742 1 25.36 426 GLY A O 1
ATOM 3386 N N . ASP A 1 427 ? -16.062 -34.062 -10.023 1 24.92 427 ASP A N 1
ATOM 3387 C CA . ASP A 1 427 ? -15.047 -34.844 -10.727 1 24.92 427 ASP A CA 1
ATOM 3388 C C . ASP A 1 427 ? -15.172 -36.344 -10.414 1 24.92 427 ASP A C 1
ATOM 3390 O O . ASP A 1 427 ? -15.117 -36.75 -9.258 1 24.92 427 ASP A O 1
ATOM 3394 N N . PHE A 1 428 ? -16.125 -36.906 -10.961 1 25.16 428 PHE A N 1
ATOM 3395 C CA . PHE A 1 428 ? -16.125 -38.375 -10.914 1 25.16 428 PHE A CA 1
ATOM 3396 C C . PHE A 1 428 ? -14.727 -38.938 -11.195 1 25.16 428 PHE A C 1
ATOM 3398 O O . PHE A 1 428 ? -14.43 -39.344 -12.32 1 25.16 428 PHE A O 1
ATOM 3405 N N . ASN A 1 429 ? -13.719 -37.969 -10.898 1 22.67 429 ASN A N 1
ATOM 3406 C CA . ASN A 1 429 ? -12.445 -38.688 -10.93 1 22.67 429 ASN A CA 1
ATOM 3407 C C . ASN A 1 429 ? -12.438 -39.875 -9.992 1 22.67 429 ASN A C 1
ATOM 3409 O O . ASN A 1 429 ? -12.219 -39.75 -8.789 1 22.67 429 ASN A O 1
ATOM 3413 N N . GLY A 1 430 ? -13.508 -40.531 -9.883 1 23.95 430 GLY A N 1
ATOM 3414 C CA . GLY A 1 430 ? -13.547 -41.75 -9.094 1 23.95 430 GLY A CA 1
ATOM 3415 C C . GLY A 1 430 ? -12.281 -42.562 -9.211 1 23.95 430 GLY A C 1
ATOM 3416 O O . GLY A 1 430 ? -11.992 -43.156 -10.258 1 23.95 430 GLY A O 1
ATOM 3417 N N . SER A 1 431 ? -11.156 -41.812 -9 1 22.53 431 SER A N 1
ATOM 3418 C CA . SER A 1 431 ? -10.008 -42.719 -8.938 1 22.53 431 SER A CA 1
ATOM 3419 C C . SER A 1 431 ? -10.32 -43.938 -8.102 1 22.53 431 SER A C 1
ATOM 3421 O O . SER A 1 431 ? -10.734 -43.844 -6.949 1 22.53 431 SER A O 1
ATOM 3423 N N . ALA A 1 432 ? -10.922 -44.844 -8.68 1 24.81 432 ALA A N 1
ATOM 3424 C CA . ALA A 1 432 ? -11.25 -46.219 -8.273 1 24.81 432 ALA A CA 1
ATOM 3425 C C . ALA A 1 432 ? -10.086 -46.844 -7.516 1 24.81 432 ALA A C 1
ATOM 3427 O O . ALA A 1 432 ? -10.078 -48.062 -7.273 1 24.81 432 ALA A O 1
ATOM 3428 N N . SER A 1 433 ? -9.148 -45.938 -7.18 1 24.06 433 SER A N 1
ATOM 3429 C CA . SER A 1 433 ? -8.062 -46.812 -6.781 1 24.06 433 SER A CA 1
ATOM 3430 C C . SER A 1 433 ? -8.453 -47.656 -5.559 1 24.06 433 SER A C 1
ATOM 3432 O O . SER A 1 433 ? -7.59 -48.25 -4.902 1 24.06 433 SER A O 1
ATOM 3434 N N . GLY A 1 434 ? -9.594 -47.219 -4.969 1 24.11 434 GLY A N 1
ATOM 3435 C CA . GLY A 1 434 ? -9.633 -48 -3.742 1 24.11 434 GLY A CA 1
ATOM 3436 C C . GLY A 1 434 ? -9.297 -49.438 -3.957 1 24.11 434 GLY A C 1
ATOM 3437 O O . GLY A 1 434 ? -9.367 -49.938 -5.082 1 24.11 434 GLY A O 1
ATOM 3438 N N . GLY A 1 435 ? -8.305 -49.844 -3.166 1 24.41 435 GLY A N 1
ATOM 3439 C CA . GLY A 1 435 ? -7.906 -51.25 -3.135 1 24.41 435 GLY A CA 1
ATOM 3440 C C . GLY A 1 435 ? -9.078 -52.188 -3.211 1 24.41 435 GLY A C 1
ATOM 3441 O O . GLY A 1 435 ? -10.07 -52.031 -2.492 1 24.41 435 GLY A O 1
ATOM 3442 N N . ILE A 1 436 ? -9.531 -52.375 -4.445 1 24.64 436 ILE A N 1
ATOM 3443 C CA . ILE A 1 436 ? -10.414 -53.5 -4.719 1 24.64 436 ILE A CA 1
ATOM 3444 C C . ILE A 1 436 ? -10.062 -54.656 -3.799 1 24.64 436 ILE A C 1
ATOM 3446 O O . ILE A 1 436 ? -8.969 -55.219 -3.9 1 24.64 436 ILE A O 1
ATOM 3450 N N . SER A 1 437 ? -10.141 -54.25 -2.498 1 26.97 437 SER A N 1
ATOM 3451 C CA . SER A 1 437 ? -10.109 -55.469 -1.699 1 26.97 437 SER A CA 1
ATOM 3452 C C . SER A 1 437 ? -10.859 -56.625 -2.395 1 26.97 437 SER A C 1
ATOM 3454 O O . SER A 1 437 ? -11.898 -56.375 -3.023 1 26.97 437 SER A O 1
ATOM 3456 N N . GLN A 1 438 ? -10.07 -57.406 -3.02 1 25.83 438 GLN A N 1
ATOM 3457 C CA . GLN A 1 438 ? -10.633 -58.656 -3.559 1 25.83 438 GLN A CA 1
ATOM 3458 C C . GLN A 1 438 ? -11.773 -59.156 -2.688 1 25.83 438 GLN A C 1
ATOM 3460 O O . GLN A 1 438 ? -11.578 -59.469 -1.514 1 25.83 438 GLN A O 1
ATOM 3465 N N . PRO A 1 439 ? -12.875 -58.375 -2.641 1 29.84 439 PRO A N 1
ATOM 3466 C CA . PRO A 1 439 ? -13.82 -59.156 -1.845 1 29.84 439 PRO A CA 1
ATOM 3467 C C . PRO A 1 439 ? -13.625 -60.656 -1.995 1 29.84 439 PRO A C 1
ATOM 3469 O O . PRO A 1 439 ? -13.055 -61.094 -2.992 1 29.84 439 PRO A O 1
ATOM 3472 N N . SER A 1 440 ? -13.336 -61.281 -0.889 1 32.22 440 SER A N 1
ATOM 3473 C CA . SER A 1 440 ? -13.43 -62.75 -0.958 1 32.22 440 SER A CA 1
ATOM 3474 C C . SER A 1 440 ? -14.492 -63.188 -1.961 1 32.22 440 SER A C 1
ATOM 3476 O O . SER A 1 440 ? -15.633 -62.719 -1.904 1 32.22 440 SER A O 1
ATOM 3478 N N . ALA A 1 441 ? -14.078 -63.219 -3.186 1 33.88 441 ALA A N 1
ATOM 3479 C CA . ALA A 1 441 ? -14.93 -63.781 -4.227 1 33.88 441 ALA A CA 1
ATOM 3480 C C . ALA A 1 441 ? -15.898 -64.812 -3.645 1 33.88 441 ALA A C 1
ATOM 3482 O O . ALA A 1 441 ? -15.477 -65.875 -3.199 1 33.88 441 ALA A O 1
ATOM 3483 N N . LYS A 1 442 ? -16.688 -64.25 -2.895 1 40.44 442 LYS A N 1
ATOM 3484 C CA . LYS A 1 442 ? -17.75 -65.188 -2.527 1 40.44 442 LYS A CA 1
ATOM 3485 C C . LYS A 1 442 ? -18.188 -66 -3.723 1 40.44 442 LYS A C 1
ATOM 3487 O O . LYS A 1 442 ? -18.578 -65.438 -4.758 1 40.44 442 LYS A O 1
ATOM 3492 N N . LEU A 1 443 ? -17.422 -67.125 -3.914 1 47.84 443 LEU A N 1
ATOM 3493 C CA . LEU A 1 443 ? -17.859 -68.188 -4.84 1 47.84 443 LEU A CA 1
ATOM 3494 C C . LEU A 1 443 ? -19.391 -68.188 -4.906 1 47.84 443 LEU A C 1
ATOM 3496 O O . LEU A 1 443 ? -20.047 -68.5 -3.91 1 47.84 443 LEU A O 1
ATOM 3500 N N . VAL A 1 444 ? -19.859 -67.25 -5.586 1 67.06 444 VAL A N 1
ATOM 3501 C CA . VAL A 1 444 ? -21.312 -67.312 -5.73 1 67.06 444 VAL A CA 1
ATOM 3502 C C . VAL A 1 444 ? -21.703 -68.5 -6.605 1 67.06 444 VAL A C 1
ATOM 3504 O O . VAL A 1 444 ? -21.188 -68.688 -7.715 1 67.06 444 VAL A O 1
ATOM 3507 N N . ARG A 1 445 ? -22.219 -69.375 -5.895 1 74.75 445 ARG A N 1
ATOM 3508 C CA . ARG A 1 445 ? -22.734 -70.562 -6.598 1 74.75 445 ARG A CA 1
ATOM 3509 C C . ARG A 1 445 ? -24.078 -70.25 -7.246 1 74.75 445 ARG A C 1
ATOM 3511 O O . ARG A 1 445 ? -24.922 -69.562 -6.648 1 74.75 445 ARG A O 1
ATOM 3518 N N . VAL A 1 446 ? -24.031 -70.438 -8.508 1 78.75 446 VAL A N 1
ATOM 3519 C CA . VAL A 1 446 ? -25.297 -70.25 -9.219 1 78.75 446 VAL A CA 1
ATOM 3520 C C . VAL A 1 446 ? -25.781 -71.562 -9.758 1 78.75 446 VAL A C 1
ATOM 3522 O O . VAL A 1 446 ? -24.984 -72.5 -10.016 1 78.75 446 VAL A O 1
ATOM 3525 N N . ARG A 1 447 ? -27.031 -71.75 -9.688 1 85.5 447 ARG A N 1
ATOM 3526 C CA . ARG A 1 447 ? -27.688 -73 -10.188 1 85.5 447 ARG A CA 1
ATOM 3527 C C . ARG A 1 447 ? -28.281 -72.75 -11.57 1 85.5 447 ARG A C 1
ATOM 3529 O O . ARG A 1 447 ? -28.906 -71.688 -11.812 1 85.5 447 ARG A O 1
ATOM 3536 N N . GLY A 1 448 ? -27.891 -73.562 -12.516 1 83.88 448 GLY A N 1
ATOM 3537 C CA . GLY A 1 448 ? -28.484 -73.5 -13.836 1 83.88 448 GLY A CA 1
ATOM 3538 C C . GLY A 1 448 ? -30 -73.625 -13.82 1 83.88 448 GLY A C 1
ATOM 3539 O O . GLY A 1 448 ? -30.531 -74.562 -13.273 1 83.88 448 GLY A O 1
ATOM 3540 N N . LEU A 1 449 ? -30.781 -72.625 -14.281 1 81.5 449 LEU A N 1
ATOM 3541 C CA . LEU A 1 449 ? -32.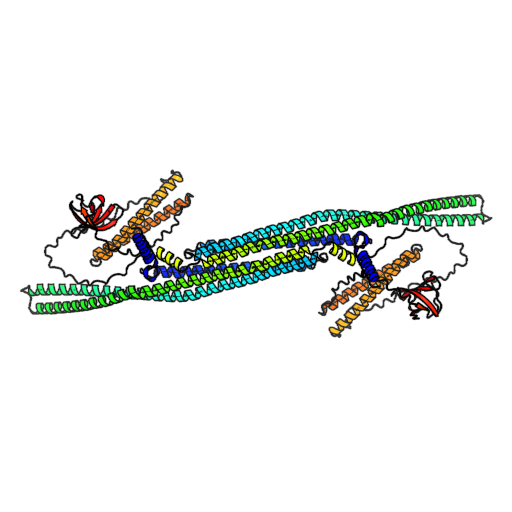25 -72.625 -14.375 1 81.5 449 LEU A CA 1
ATOM 3542 C C . LEU A 1 449 ? -32.719 -73.438 -15.555 1 81.5 449 LEU A C 1
ATOM 3544 O O . LEU A 1 449 ? -33.75 -74.125 -15.492 1 81.5 449 LEU A O 1
ATOM 3548 N N . TYR A 1 450 ? -32 -73.438 -16.688 1 80 450 TYR A N 1
ATOM 3549 C CA . TYR A 1 450 ? -32.281 -74.125 -17.938 1 80 450 TYR A CA 1
ATOM 3550 C C . TYR A 1 450 ? -31 -74.688 -18.531 1 80 450 TYR A C 1
ATOM 3552 O O . TYR A 1 450 ? -29.906 -74.25 -18.219 1 80 450 TYR A O 1
ATOM 3560 N N . ASP A 1 451 ? -31.141 -75.812 -19.219 1 79.88 451 ASP A N 1
ATOM 3561 C CA . ASP A 1 451 ? -29.984 -76.312 -19.969 1 79.88 451 ASP A CA 1
ATOM 3562 C C . ASP A 1 451 ? -29.422 -75.25 -20.891 1 79.88 451 ASP A C 1
ATOM 3564 O O . ASP A 1 451 ? -30.172 -74.5 -21.516 1 79.88 451 ASP A O 1
ATOM 3568 N N . TYR A 1 452 ? -28.094 -75.062 -20.734 1 79.62 452 TYR A N 1
ATOM 3569 C CA . TYR A 1 452 ? -27.375 -74.125 -21.641 1 79.62 452 TYR A CA 1
ATOM 3570 C C . TYR A 1 452 ? -26.25 -74.875 -22.359 1 79.62 452 TYR A C 1
ATOM 3572 O O . TYR A 1 452 ? -25.375 -75.438 -21.719 1 79.62 452 TYR A O 1
ATOM 3580 N N . GLU A 1 453 ? -26.438 -74.938 -23.547 1 78.06 453 GLU A N 1
ATOM 3581 C CA . GLU A 1 453 ? -25.375 -75.5 -24.391 1 78.06 453 GLU A CA 1
ATOM 3582 C C . GLU A 1 453 ? -24.516 -74.438 -25.016 1 78.06 453 GLU A C 1
ATOM 3584 O O . GLU A 1 453 ? -25.031 -73.562 -25.703 1 78.06 453 GLU A O 1
ATOM 3589 N N . ALA A 1 454 ? -23.172 -74.438 -24.531 1 74.38 454 ALA A N 1
ATOM 3590 C CA . ALA A 1 454 ? -22.219 -73.438 -25 1 74.38 454 ALA A CA 1
ATOM 3591 C C . ALA A 1 454 ? -22.219 -73.375 -26.531 1 74.38 454 ALA A C 1
ATOM 3593 O O . ALA A 1 454 ? -22.25 -74.375 -27.219 1 74.38 454 ALA A O 1
ATOM 3594 N N . SER A 1 455 ? -22.531 -72.312 -27.078 1 62.31 455 SER A N 1
ATOM 3595 C CA . SER A 1 455 ? -22.578 -72.062 -28.516 1 62.31 455 SER A CA 1
ATOM 3596 C C . SER A 1 455 ? -21.188 -71.875 -29.094 1 62.31 455 SER A C 1
ATOM 3598 O O . SER A 1 455 ? -20.984 -71.938 -30.312 1 62.31 455 SER A O 1
ATOM 3600 N N . CYS A 1 456 ? -20.219 -71.5 -28.188 1 60.81 456 CYS A N 1
ATOM 3601 C CA . CYS A 1 456 ? -18.812 -71.375 -28.547 1 60.81 456 CYS A CA 1
ATOM 3602 C C . CYS A 1 456 ? -17.906 -71.812 -27.391 1 60.81 456 CYS A C 1
ATOM 3604 O O . CYS A 1 456 ? -18.375 -72.062 -26.281 1 60.81 456 CYS A O 1
ATOM 3606 N N . ASP A 1 457 ? -16.547 -71.938 -27.656 1 64.38 457 ASP A N 1
ATOM 3607 C CA . ASP A 1 457 ? -15.586 -72.5 -26.719 1 64.38 457 ASP A CA 1
ATOM 3608 C C . ASP A 1 457 ? -15.406 -71.625 -25.484 1 64.38 457 ASP A C 1
ATOM 3610 O O . ASP A 1 457 ? -14.883 -72.062 -24.469 1 64.38 457 ASP A O 1
ATOM 3614 N N . THR A 1 458 ? -15.898 -70.5 -25.516 1 71.88 458 THR A N 1
ATOM 3615 C CA . THR A 1 458 ? -15.703 -69.562 -24.391 1 71.88 458 THR A CA 1
ATOM 3616 C C . THR A 1 458 ? -16.859 -69.688 -23.406 1 71.88 458 THR A C 1
ATOM 3618 O O . THR A 1 458 ? -16.797 -69.125 -22.297 1 71.88 458 THR A O 1
ATOM 3621 N N . GLU A 1 459 ? -17.891 -70.188 -23.938 1 73.75 459 GLU A N 1
ATOM 3622 C CA . GLU A 1 459 ? -19.047 -70.375 -23.078 1 73.75 459 GLU A CA 1
ATOM 3623 C C . GLU A 1 459 ? -19.016 -71.75 -22.391 1 73.75 459 GLU A C 1
ATOM 3625 O O . GLU A 1 459 ? -18.344 -72.688 -22.859 1 73.75 459 GLU A O 1
ATOM 3630 N N . LEU A 1 460 ? -19.672 -71.812 -21.266 1 80.12 460 LEU A N 1
ATOM 3631 C CA . LEU A 1 460 ? -19.766 -73 -20.469 1 80.12 460 LEU A CA 1
ATOM 3632 C C . LEU A 1 460 ? -21.141 -73.625 -20.594 1 80.12 460 LEU A C 1
ATOM 3634 O O . LEU A 1 460 ? -22.156 -72.938 -20.422 1 80.12 460 LEU A O 1
ATOM 3638 N N . SER A 1 461 ? -21.125 -74.875 -21.172 1 80.56 461 SER A N 1
ATOM 3639 C CA . SER A 1 461 ? -22.391 -75.625 -21.172 1 80.56 461 SER A CA 1
ATOM 3640 C C . SER A 1 461 ? -22.719 -76.125 -19.781 1 80.56 461 SER A C 1
ATOM 3642 O O . SER A 1 461 ? -21.828 -76.562 -19.031 1 80.56 461 SER A O 1
ATOM 3644 N N . PHE A 1 462 ? -23.984 -75.938 -19.375 1 83.62 462 PHE A N 1
ATOM 3645 C CA . PHE A 1 462 ? -24.438 -76.5 -18.125 1 83.62 462 PHE A CA 1
ATOM 3646 C C . PHE A 1 462 ? -25.891 -76.938 -18.234 1 83.62 462 PHE A C 1
ATOM 3648 O O . PHE A 1 462 ? -26.594 -76.625 -19.188 1 83.62 462 PHE A O 1
ATOM 3655 N N . LYS A 1 463 ? -26.234 -77.875 -17.438 1 83.62 463 LYS A N 1
ATOM 3656 C CA . LYS A 1 463 ? -27.594 -78.438 -17.359 1 83.62 463 LYS A CA 1
ATOM 3657 C C . LYS A 1 463 ? -28.391 -77.75 -16.234 1 83.62 463 LYS A C 1
ATOM 3659 O O . LYS A 1 463 ? -27.797 -77.25 -15.297 1 83.62 463 LYS A O 1
ATOM 3664 N N . GLU A 1 464 ? -29.688 -77.688 -16.531 1 82.5 464 GLU A N 1
ATOM 3665 C CA . GLU A 1 464 ? -30.547 -77.25 -15.453 1 82.5 464 GLU A CA 1
ATOM 3666 C C . GLU A 1 464 ? -30.203 -77.938 -14.141 1 82.5 464 GLU A C 1
ATOM 3668 O O . GLU A 1 464 ? -30.078 -79.188 -14.102 1 82.5 464 GLU A O 1
ATOM 3673 N N . GLY A 1 465 ? -29.922 -77.188 -13.031 1 82.69 465 GLY A N 1
ATOM 3674 C CA . GLY A 1 465 ? -29.625 -77.75 -11.711 1 82.69 465 GLY A CA 1
ATOM 3675 C C . GLY A 1 465 ? -28.141 -77.75 -11.406 1 82.69 465 GLY A C 1
ATOM 3676 O O . GLY A 1 465 ? -27.734 -77.938 -10.258 1 82.69 465 GLY A O 1
ATOM 3677 N N . ASP A 1 466 ? -27.266 -77.562 -12.43 1 82.31 466 ASP A N 1
ATOM 3678 C CA . ASP A 1 466 ? -25.828 -77.5 -12.188 1 82.31 466 ASP A CA 1
ATOM 3679 C C . ASP A 1 466 ? -25.453 -76.312 -11.336 1 82.31 466 ASP A C 1
ATOM 3681 O O . ASP A 1 466 ? -26.031 -75.188 -11.5 1 82.31 466 ASP A O 1
ATOM 3685 N N . ILE A 1 467 ? -24.609 -76.5 -10.281 1 86.25 467 ILE A N 1
ATOM 3686 C CA . ILE A 1 467 ? -24.109 -75.438 -9.445 1 86.25 467 ILE A CA 1
ATOM 3687 C C . ILE A 1 467 ? -22.766 -74.938 -9.992 1 86.25 467 ILE A C 1
ATOM 3689 O O . ILE A 1 467 ? -21.797 -75.688 -10.031 1 86.25 467 ILE A O 1
ATOM 3693 N N . LEU A 1 468 ? -22.781 -73.75 -10.586 1 81 468 LEU A N 1
ATOM 3694 C CA . LEU A 1 468 ? -21.609 -73.125 -11.172 1 81 468 LEU A CA 1
ATOM 3695 C C . LEU A 1 468 ? -20.969 -72.188 -10.188 1 81 468 LEU A C 1
ATOM 3697 O O . LEU A 1 468 ? -21.656 -71.562 -9.383 1 81 468 LEU A O 1
ATOM 3701 N N . SER A 1 469 ? -19.688 -72.188 -10.117 1 81.81 469 SER A N 1
ATOM 3702 C CA . SER A 1 469 ? -18.938 -71.188 -9.344 1 81.81 469 SER A CA 1
ATOM 3703 C C . SER A 1 469 ? -18.578 -70 -10.188 1 81.81 469 SER A C 1
ATOM 3705 O O . SER A 1 469 ? -17.797 -70.062 -11.133 1 81.81 469 SER A O 1
ATOM 3707 N N . VAL A 1 470 ? -19.359 -69 -9.945 1 76.81 470 VAL A N 1
ATOM 3708 C CA . VAL A 1 470 ? -19.188 -67.75 -10.703 1 76.81 470 VAL A CA 1
ATOM 3709 C C . VAL A 1 470 ? -18.016 -66.938 -10.125 1 76.81 470 VAL A C 1
ATOM 3711 O O . VAL A 1 470 ? -18.016 -66.625 -8.93 1 76.81 470 VAL A O 1
ATOM 3714 N N . THR A 1 471 ? -16.984 -66.75 -10.93 1 76.06 471 THR A N 1
ATOM 3715 C CA . THR A 1 471 ? -15.812 -66.062 -10.469 1 76.06 471 THR A CA 1
ATOM 3716 C C . THR A 1 471 ? -15.898 -64.562 -10.875 1 76.06 471 THR A C 1
ATOM 3718 O O . THR A 1 471 ? -15.25 -63.719 -10.258 1 76.06 471 THR A O 1
ATOM 3721 N N . GLU A 1 472 ? -16.609 -64.375 -11.992 1 72.75 472 GLU A N 1
ATOM 3722 C CA . GLU A 1 472 ? -16.75 -63 -12.453 1 72.75 472 GLU A CA 1
ATOM 3723 C C . GLU A 1 472 ? -18.188 -62.719 -12.898 1 72.75 472 GLU A C 1
ATOM 3725 O O . GLU A 1 472 ? -18.766 -63.469 -13.68 1 72.75 472 GLU A O 1
ATOM 3730 N N . GLN A 1 473 ? -18.844 -61.844 -12.188 1 70.06 473 GLN A N 1
ATOM 3731 C CA . GLN A 1 473 ? -20.156 -61.344 -12.555 1 70.06 473 GLN A CA 1
ATOM 3732 C C . GLN A 1 473 ? -20.062 -60.031 -13.312 1 70.06 473 GLN A C 1
ATOM 3734 O O . GLN A 1 473 ? -19.469 -59.062 -12.82 1 70.06 473 GLN A O 1
ATOM 3739 N N . ASP A 1 474 ? -20.25 -60.125 -14.602 1 62.09 474 ASP A N 1
ATOM 3740 C CA . ASP A 1 474 ? -20.203 -58.938 -15.453 1 62.09 474 ASP A CA 1
ATOM 3741 C C . ASP A 1 474 ? -21.609 -58.406 -15.688 1 62.09 474 ASP A C 1
ATOM 3743 O O . ASP A 1 474 ? -22.594 -59.156 -15.672 1 62.09 474 ASP A O 1
ATOM 3747 N N . SER A 1 475 ? -21.828 -57.156 -15.695 1 62.84 475 SER A N 1
ATOM 3748 C CA . SER A 1 475 ? -23.109 -56.469 -15.898 1 62.84 475 SER A CA 1
ATOM 3749 C C . SER A 1 475 ? -23.656 -56.75 -17.297 1 62.84 475 SER A C 1
ATOM 3751 O O . SER A 1 475 ? -24.812 -56.438 -17.594 1 62.84 475 SER A O 1
ATOM 3753 N N . SER A 1 476 ? -23 -57.344 -18.172 1 59 476 SER A N 1
ATOM 3754 C CA . SER A 1 476 ? -23.406 -57.688 -19.547 1 59 476 SER A CA 1
ATOM 3755 C C . SER A 1 476 ? -24.422 -58.812 -19.562 1 59 476 SER A C 1
ATOM 3757 O O . SER A 1 476 ? -25 -59.125 -20.609 1 59 476 SER A O 1
ATOM 3759 N N . GLY A 1 477 ? -24.625 -59.406 -18.484 1 67.12 477 GLY A N 1
ATOM 3760 C CA . GLY A 1 477 ? -25.484 -60.562 -18.391 1 67.12 477 GLY A CA 1
ATOM 3761 C C . GLY A 1 477 ? -24.766 -61.875 -18.609 1 67.12 477 GLY A C 1
ATOM 3762 O O . GLY A 1 477 ? -25.359 -62.969 -18.484 1 67.12 477 GLY A O 1
ATOM 3763 N N . TRP A 1 478 ? -23.469 -61.75 -19.047 1 71.62 478 TRP A N 1
ATOM 3764 C CA . TRP A 1 478 ? -22.641 -62.969 -19.125 1 71.62 478 TRP A CA 1
ATOM 3765 C C . TRP A 1 478 ? -21.703 -63.062 -17.938 1 71.62 478 TRP A C 1
ATOM 3767 O O . TRP A 1 478 ? -21.016 -62.094 -17.594 1 71.62 478 TRP A O 1
ATOM 3777 N N . TRP A 1 479 ? -21.812 -64.188 -17.172 1 76.31 479 TRP A N 1
ATOM 3778 C CA . TRP A 1 479 ? -20.969 -64.438 -16 1 76.31 479 TRP A CA 1
ATOM 3779 C C . TRP A 1 479 ? -19.938 -65.5 -16.312 1 76.31 479 TRP A C 1
ATOM 3781 O O . TRP A 1 479 ? -20.188 -66.438 -17.094 1 76.31 479 TRP A O 1
ATOM 3791 N N . PHE A 1 480 ? -18.703 -65.312 -15.875 1 78.69 480 PHE A N 1
ATOM 3792 C CA . PHE A 1 480 ? -17.672 -66.312 -16.031 1 78.69 480 PHE A CA 1
ATOM 3793 C C . PHE A 1 480 ? -17.75 -67.312 -14.891 1 78.69 480 PHE A C 1
ATOM 3795 O O . PHE A 1 480 ? -17.672 -66.938 -13.711 1 78.69 480 PHE A O 1
ATOM 3802 N N . ALA A 1 481 ? -18.062 -68.562 -15.336 1 80.69 481 ALA A N 1
ATOM 3803 C CA . ALA A 1 481 ? -18.359 -69.562 -14.344 1 80.69 481 ALA A CA 1
ATOM 3804 C C . ALA A 1 481 ? -17.516 -70.812 -14.586 1 80.69 481 ALA A C 1
ATOM 3806 O O . ALA A 1 481 ? -16.984 -71 -15.68 1 80.69 481 ALA A O 1
ATOM 3807 N N . GLU A 1 482 ? -17.281 -71.5 -13.484 1 81.69 482 GLU A N 1
ATOM 3808 C CA . GLU A 1 482 ? -16.609 -72.75 -13.516 1 81.69 482 GLU A CA 1
ATOM 3809 C C . GLU A 1 482 ? -17.562 -73.875 -13.164 1 81.69 482 GLU A C 1
ATOM 3811 O O . GLU A 1 482 ? -18.359 -73.75 -12.234 1 81.69 482 GLU A O 1
ATOM 3816 N N . LEU A 1 483 ? -17.625 -74.875 -14.07 1 81.62 483 LEU A N 1
ATOM 3817 C CA . LEU A 1 483 ? -18.391 -76.125 -13.828 1 81.62 483 LEU A CA 1
ATOM 3818 C C . LEU A 1 483 ? -17.562 -77.375 -14.133 1 81.62 483 LEU A C 1
ATOM 3820 O O . LEU A 1 483 ? -17.109 -77.562 -15.273 1 81.62 483 LEU A O 1
ATOM 3824 N N . ASN A 1 484 ? -17.266 -78.188 -13.117 1 79.56 484 ASN A N 1
ATOM 3825 C CA . ASN A 1 484 ? -16.531 -79.5 -13.227 1 79.56 484 ASN A CA 1
ATOM 3826 C C . ASN A 1 484 ? -15.188 -79.312 -13.914 1 79.56 484 ASN A C 1
ATOM 3828 O O . ASN A 1 484 ? -14.812 -80.062 -14.781 1 79.56 484 ASN A O 1
ATOM 3832 N N . GLY A 1 485 ? -14.469 -78.125 -13.648 1 75.44 485 GLY A N 1
ATOM 3833 C CA . GLY A 1 485 ? -13.133 -77.875 -14.156 1 75.44 485 GLY A CA 1
ATOM 3834 C C . GLY A 1 485 ? -13.109 -77.062 -15.445 1 75.44 485 GLY A C 1
ATOM 3835 O O . GLY A 1 485 ? -12.047 -76.625 -15.906 1 75.44 485 GLY A O 1
ATOM 3836 N N . SER A 1 486 ? -14.188 -76.938 -16.047 1 77.75 486 SER A N 1
ATOM 3837 C CA . SER A 1 486 ? -14.289 -76.125 -17.234 1 77.75 486 SER A CA 1
ATOM 3838 C C . SER A 1 486 ? -14.789 -74.688 -16.906 1 77.75 486 SER A C 1
ATOM 3840 O O . SER A 1 486 ? -15.641 -74.562 -16.031 1 77.75 486 SER A O 1
ATOM 3842 N N . THR A 1 487 ? -14.117 -73.75 -17.531 1 80.38 487 THR A N 1
ATOM 3843 C CA . THR A 1 487 ? -14.508 -72.375 -17.312 1 80.38 487 THR A CA 1
ATOM 3844 C C . THR A 1 487 ? -15.07 -71.75 -18.594 1 80.38 487 THR A C 1
ATOM 3846 O O . THR A 1 487 ? -14.742 -72.188 -19.688 1 80.38 487 THR A O 1
ATOM 3849 N N . GLY A 1 488 ? -16.016 -70.938 -18.484 1 77.75 488 GLY A N 1
ATOM 3850 C CA . GLY A 1 488 ? -16.594 -70.188 -19.594 1 77.75 488 GLY A CA 1
ATOM 3851 C C . GLY A 1 488 ? -17.656 -69.188 -19.172 1 77.75 488 GLY A C 1
ATOM 3852 O O . GLY A 1 488 ? -18 -69.125 -17.984 1 77.75 488 GLY A O 1
ATOM 3853 N N . PHE A 1 489 ? -18.125 -68.562 -20.125 1 77.94 489 PHE A N 1
ATOM 3854 C CA . PHE A 1 489 ? -19.172 -67.562 -19.891 1 77.94 489 PHE A CA 1
ATOM 3855 C C . PHE A 1 489 ? -20.547 -68.25 -19.875 1 77.94 489 PHE A C 1
ATOM 3857 O O . PHE A 1 489 ? -20.812 -69.125 -20.656 1 77.94 489 PHE A O 1
ATOM 3864 N N . VAL A 1 490 ? -21.344 -67.812 -18.922 1 81.12 490 VAL A N 1
ATOM 3865 C CA . VAL A 1 490 ? -22.719 -68.25 -18.812 1 81.12 490 VAL A CA 1
ATOM 3866 C C . VAL A 1 490 ? -23.688 -67.062 -18.766 1 81.12 490 VAL A C 1
ATOM 3868 O O . VAL A 1 490 ? -23.375 -66.062 -18.188 1 81.12 490 VAL A O 1
ATOM 3871 N N . PRO A 1 491 ? -24.734 -67.188 -19.547 1 76.88 491 PRO A N 1
ATOM 3872 C CA . PRO A 1 491 ? -25.719 -66.125 -19.484 1 76.88 491 PRO A CA 1
ATOM 3873 C C . PRO A 1 491 ? -26.391 -66 -18.125 1 76.88 491 PRO A C 1
ATOM 3875 O O . PRO A 1 491 ? -26.844 -67 -17.562 1 76.88 491 PRO A O 1
ATOM 3878 N N . GLN A 1 492 ? -26.438 -64.875 -17.688 1 77.81 492 GLN A N 1
ATOM 3879 C CA . GLN A 1 492 ? -26.969 -64.562 -16.359 1 77.81 492 GLN A CA 1
ATOM 3880 C C . GLN A 1 492 ? -28.422 -65 -16.234 1 77.81 492 GLN A C 1
ATOM 3882 O O . GLN A 1 492 ? -28.828 -65.5 -15.18 1 77.81 492 GLN A O 1
ATOM 3887 N N . ASN A 1 493 ? -29.203 -64.938 -17.281 1 76.62 493 ASN A N 1
ATOM 3888 C CA . ASN A 1 493 ? -30.625 -65.25 -17.234 1 76.62 493 ASN A CA 1
ATOM 3889 C C . ASN A 1 493 ? -30.875 -66.75 -17.203 1 76.62 493 ASN A C 1
ATOM 3891 O O . ASN A 1 493 ? -32 -67.188 -17.016 1 76.62 493 ASN A O 1
ATOM 3895 N N . TYR A 1 494 ? -29.766 -67.5 -17.391 1 78.81 494 TYR A N 1
ATOM 3896 C CA . TYR A 1 494 ? -29.906 -69 -17.344 1 78.81 494 TYR A CA 1
ATOM 3897 C C . TYR A 1 494 ? -29.5 -69.5 -15.977 1 78.81 494 TYR A C 1
ATOM 3899 O O . TYR A 1 494 ? -29.578 -70.75 -15.742 1 78.81 494 TYR A O 1
ATOM 3907 N N . VAL A 1 495 ? -28.938 -68.5 -15.133 1 80.88 495 VAL A N 1
ATOM 3908 C CA . VAL A 1 495 ? -28.469 -69 -13.836 1 80.88 495 VAL A CA 1
ATOM 3909 C C . VAL A 1 495 ? -29.094 -68.188 -12.719 1 80.88 495 VAL A C 1
ATOM 3911 O O . VAL A 1 495 ? -29.547 -67.062 -12.953 1 80.88 495 VAL A O 1
ATOM 3914 N N . GLU A 1 496 ? -29.375 -68.75 -11.586 1 81.19 496 GLU A N 1
ATOM 3915 C CA . GLU A 1 496 ? -29.859 -68.062 -10.391 1 81.19 496 GLU A CA 1
ATOM 3916 C C . GLU A 1 496 ? -28.875 -68.188 -9.234 1 81.19 496 GLU A C 1
ATOM 3918 O O . GLU A 1 496 ? -28.172 -69.188 -9.125 1 81.19 496 GLU A O 1
ATOM 3923 N N . LEU A 1 497 ? -28.859 -67.25 -8.469 1 78.62 497 LEU A N 1
ATOM 3924 C CA . LEU A 1 497 ? -28 -67.25 -7.297 1 78.62 497 LEU A CA 1
ATOM 3925 C C . LEU A 1 497 ? -28.375 -68.438 -6.383 1 78.62 497 LEU A C 1
ATOM 3927 O O . LEU A 1 497 ? -29.547 -68.625 -6.105 1 78.62 497 LEU A O 1
ATOM 3931 N N . TYR A 1 498 ? -27.328 -69.375 -6.242 1 78.06 498 TYR A N 1
ATOM 3932 C CA . TYR A 1 498 ? -27.5 -70.5 -5.355 1 78.06 498 TYR A CA 1
ATOM 3933 C C . TYR A 1 498 ? -26.891 -70.188 -3.984 1 78.06 498 TYR A C 1
ATOM 3935 O O . TYR A 1 498 ? -25.688 -70 -3.863 1 78.06 498 TYR A O 1
ATOM 3943 N N . GLU A 1 499 ? -27.562 -69.938 -2.971 1 68.12 499 GLU A N 1
ATOM 3944 C CA . GLU A 1 499 ? -27.156 -69.875 -1.573 1 68.12 499 GLU A CA 1
ATOM 3945 C C . GLU A 1 499 ? -27.156 -71.25 -0.948 1 68.12 499 GLU A C 1
ATOM 3947 O O . GLU A 1 499 ? -28.156 -72 -1.043 1 68.12 499 GLU A O 1
ATOM 3952 N N . ALA A 1 500 ? -26.078 -71.812 -0.568 1 50.94 500 ALA A N 1
ATOM 3953 C CA . ALA A 1 500 ? -26.125 -73.062 0.223 1 50.94 500 ALA A CA 1
ATOM 3954 C C . ALA A 1 500 ? -26.953 -72.875 1.493 1 50.94 500 ALA A C 1
ATOM 3956 O O . ALA A 1 500 ? -26.938 -71.75 2.092 1 50.94 500 ALA A O 1
ATOM 3957 N N . MET B 1 1 ? -3.447 -62.594 18.703 1 36.53 1 MET B N 1
ATOM 3958 C CA . MET B 1 1 ? -4.34 -62.25 17.578 1 36.53 1 MET B CA 1
ATOM 3959 C C . MET B 1 1 ? -4.273 -60.781 17.234 1 36.53 1 MET B C 1
ATOM 3961 O O . MET B 1 1 ? -4.203 -60.406 16.062 1 36.53 1 MET B O 1
ATOM 3965 N N . LEU B 1 2 ? -4.195 -59.938 18.266 1 50.53 2 LEU B N 1
ATOM 3966 C CA . LEU B 1 2 ? -4.062 -58.5 18.094 1 50.53 2 LEU B CA 1
ATOM 3967 C C . LEU B 1 2 ? -2.674 -58.156 17.578 1 50.53 2 LEU B C 1
ATOM 3969 O O . LEU B 1 2 ? -2.527 -57.219 16.75 1 50.53 2 LEU B O 1
ATOM 3973 N N . SER B 1 3 ? -1.703 -58.969 17.938 1 50.31 3 SER B N 1
ATOM 3974 C CA . SER B 1 3 ? -0.333 -58.688 17.531 1 50.31 3 SER B CA 1
ATOM 3975 C C . SER B 1 3 ? -0.107 -59.031 16.062 1 50.31 3 SER B C 1
ATOM 3977 O O . SER B 1 3 ? 0.612 -58.344 15.352 1 50.31 3 SER B O 1
ATOM 3979 N N . ILE B 1 4 ? -0.737 -60.062 15.586 1 47.72 4 ILE B N 1
ATOM 3980 C CA . ILE B 1 4 ? -0.579 -60.469 14.195 1 47.72 4 ILE B CA 1
ATOM 3981 C C . ILE B 1 4 ? -1.363 -59.531 13.289 1 47.72 4 ILE B C 1
ATOM 3983 O O . ILE B 1 4 ? -0.872 -59.125 12.234 1 47.72 4 ILE B O 1
ATOM 3987 N N . ILE B 1 5 ? -2.5 -58.938 13.75 1 46.53 5 ILE B N 1
ATOM 3988 C CA . ILE B 1 5 ? -3.262 -58 12.945 1 46.53 5 ILE B CA 1
ATOM 3989 C C . ILE B 1 5 ? -2.502 -56.656 12.852 1 46.53 5 ILE B C 1
ATOM 3991 O O . ILE B 1 5 ? -2.438 -56.062 11.789 1 46.53 5 ILE B O 1
ATOM 3995 N N . LYS B 1 6 ? -1.749 -56.375 13.82 1 50.44 6 LYS B N 1
ATOM 3996 C CA . LYS B 1 6 ? -0.942 -55.156 13.758 1 50.44 6 LYS B CA 1
ATOM 3997 C C . LYS B 1 6 ? 0.261 -55.344 12.836 1 50.44 6 LYS B C 1
ATOM 3999 O O . LYS B 1 6 ? 0.659 -54.406 12.133 1 50.44 6 LYS B O 1
ATOM 4004 N N . ARG B 1 7 ? 0.626 -56.562 13 1 50.97 7 ARG B N 1
ATOM 4005 C CA . ARG B 1 7 ? 1.781 -56.781 12.141 1 50.97 7 ARG B CA 1
ATOM 4006 C C . ARG B 1 7 ? 1.368 -56.844 10.68 1 50.97 7 ARG B C 1
ATOM 4008 O O . ARG B 1 7 ? 2.066 -56.344 9.805 1 50.97 7 ARG B O 1
ATOM 4015 N N . ILE B 1 8 ? 0.204 -57.375 10.453 1 48.44 8 ILE B N 1
ATOM 4016 C CA . ILE B 1 8 ? -0.281 -57.375 9.078 1 48.44 8 ILE B CA 1
ATOM 4017 C C . ILE B 1 8 ? -0.697 -55.938 8.688 1 48.44 8 ILE B C 1
ATOM 4019 O O . ILE B 1 8 ? -0.405 -55.5 7.574 1 48.44 8 ILE B O 1
ATOM 4023 N N . GLN B 1 9 ? -1.287 -55.219 9.609 1 47.5 9 GLN B N 1
ATOM 4024 C CA . GLN B 1 9 ? -1.572 -53.812 9.336 1 47.5 9 GLN B CA 1
ATOM 4025 C C . GLN B 1 9 ? -0.284 -53.031 9.18 1 47.5 9 GLN B C 1
ATOM 4027 O O . GLN B 1 9 ? -0.189 -52.156 8.312 1 47.5 9 GLN B O 1
ATOM 4032 N N . ILE B 1 10 ? 0.699 -53.375 9.938 1 49.12 10 ILE B N 1
ATOM 4033 C CA . ILE B 1 10 ? 1.985 -52.719 9.789 1 49.12 10 ILE B CA 1
ATOM 4034 C C . ILE B 1 10 ? 2.652 -53.156 8.492 1 49.12 10 ILE B C 1
ATOM 4036 O O . ILE B 1 10 ? 3.191 -52.344 7.746 1 49.12 10 ILE B O 1
ATOM 4040 N N . VAL B 1 11 ? 2.598 -54.469 8.219 1 45.81 11 VAL B N 1
ATOM 4041 C CA . VAL B 1 11 ? 3.168 -54.906 6.953 1 45.81 11 VAL B CA 1
ATOM 4042 C C . VAL B 1 11 ? 2.322 -54.406 5.797 1 45.81 11 VAL B C 1
ATOM 4044 O O . VAL B 1 11 ? 2.859 -53.938 4.781 1 45.81 11 VAL B O 1
ATOM 4047 N N . SER B 1 12 ? 0.989 -54.531 5.848 1 45.34 12 SER B N 1
ATOM 4048 C CA . SER B 1 12 ? 0.152 -53.875 4.832 1 45.34 12 SER B CA 1
ATOM 4049 C C . SER B 1 12 ? 0.38 -52.375 4.785 1 45.34 12 SER B C 1
ATOM 4051 O O . SER B 1 12 ? 0.497 -51.781 3.707 1 45.34 12 SER B O 1
ATOM 4053 N N . LEU B 1 13 ? 0.387 -51.75 5.945 1 45.25 13 LEU B N 1
ATOM 4054 C CA . LEU B 1 13 ? 0.789 -50.344 6.016 1 45.25 13 LEU B CA 1
ATOM 4055 C C . LEU B 1 13 ? 2.236 -50.156 5.566 1 45.25 13 LEU B C 1
ATOM 4057 O O . LEU B 1 13 ? 2.564 -49.188 4.879 1 45.25 13 LEU B O 1
ATOM 4061 N N . TYR B 1 14 ? 3.135 -51.031 6.035 1 43.16 14 TYR B N 1
ATOM 4062 C CA . TYR B 1 14 ? 4.508 -51.031 5.547 1 43.16 14 TYR B CA 1
ATOM 4063 C C . TYR B 1 14 ? 4.562 -51.406 4.062 1 43.16 14 TYR B C 1
ATOM 4065 O O . TYR B 1 14 ? 5.289 -50.75 3.297 1 43.16 14 TYR B O 1
ATOM 4073 N N . LEU B 1 15 ? 3.977 -52.531 3.658 1 41.84 15 LEU B N 1
ATOM 4074 C CA . LEU B 1 15 ? 3.889 -52.812 2.234 1 41.84 15 LEU B CA 1
ATOM 4075 C C . LEU B 1 15 ? 3.139 -51.719 1.492 1 41.84 15 LEU B C 1
ATOM 4077 O O . LEU B 1 15 ? 3.498 -51.375 0.367 1 41.84 15 LEU B O 1
ATOM 4081 N N . LEU B 1 16 ? 2.018 -51.25 1.913 1 43.47 16 LEU B N 1
ATOM 4082 C CA . LEU B 1 16 ? 1.403 -50.031 1.438 1 43.47 16 LEU B CA 1
ATOM 4083 C C . LEU B 1 16 ? 2.375 -48.844 1.552 1 43.47 16 LEU B C 1
ATOM 4085 O O . LEU B 1 16 ? 2.396 -47.969 0.687 1 43.47 16 LEU B O 1
ATOM 4089 N N . TYR B 1 17 ? 3.051 -48.75 2.676 1 43.72 17 TYR B N 1
ATOM 4090 C CA . TYR B 1 17 ? 4.113 -47.75 2.809 1 43.72 17 TYR B CA 1
ATOM 4091 C C . TYR B 1 17 ? 5.211 -48 1.776 1 43.72 17 TYR B C 1
ATOM 4093 O O . TYR B 1 17 ? 5.754 -47.031 1.211 1 43.72 17 TYR B O 1
ATOM 4101 N N . LEU B 1 18 ? 5.762 -49.312 1.697 1 43.81 18 LEU B N 1
ATOM 4102 C CA . LEU B 1 18 ? 6.844 -49.562 0.755 1 43.81 18 LEU B CA 1
ATOM 4103 C C . LEU B 1 18 ? 6.367 -49.406 -0.683 1 43.81 18 LEU B C 1
ATOM 4105 O O . LEU B 1 18 ? 7.152 -49.031 -1.563 1 43.81 18 LEU B O 1
ATOM 4109 N N . TYR B 1 19 ? 5.227 -49.938 -1.024 1 51.81 19 TYR B N 1
ATOM 4110 C CA . TYR B 1 19 ? 4.824 -49.75 -2.414 1 51.81 19 TYR B CA 1
ATOM 4111 C C . TYR B 1 19 ? 4.504 -48.281 -2.705 1 51.81 19 TYR B C 1
ATOM 4113 O O . TYR B 1 19 ? 3.377 -47.844 -2.494 1 51.81 19 TYR B O 1
ATOM 4121 N N . LYS B 1 20 ? 5.391 -47.438 -2.473 1 68.06 20 LYS B N 1
ATOM 4122 C CA . LYS B 1 20 ? 5.254 -46.031 -2.807 1 68.06 20 LYS B CA 1
ATOM 4123 C C . LYS B 1 20 ? 4.863 -45.844 -4.27 1 68.06 20 LYS B C 1
ATOM 4125 O O . LYS B 1 20 ? 5.641 -46.156 -5.172 1 68.06 20 LYS B O 1
ATOM 4130 N N . MET B 1 21 ? 3.543 -45.594 -4.484 1 79.81 21 MET B N 1
ATOM 4131 C CA . MET B 1 21 ? 3.053 -45.25 -5.82 1 79.81 21 MET B CA 1
ATOM 4132 C C . MET B 1 21 ? 3.99 -44.281 -6.512 1 79.81 21 MET B C 1
ATOM 4134 O O . MET B 1 21 ? 4.441 -43.312 -5.902 1 79.81 21 MET B O 1
ATOM 4138 N N . SER B 1 22 ? 4.531 -44.75 -7.594 1 91.06 22 SER B N 1
ATOM 4139 C CA . SER B 1 22 ? 5.43 -43.938 -8.398 1 91.06 22 SER B CA 1
ATOM 4140 C C . SER B 1 22 ? 5.047 -43.969 -9.875 1 91.06 22 SER B C 1
ATOM 4142 O O . SER B 1 22 ? 4.215 -44.812 -10.281 1 91.06 22 SER B O 1
ATOM 4144 N N . TYR B 1 23 ? 5.594 -43.094 -10.664 1 94.38 23 TYR B N 1
ATOM 4145 C CA . TYR B 1 23 ? 5.359 -43.094 -12.102 1 94.38 23 TYR B CA 1
ATOM 4146 C C . TYR B 1 23 ? 5.797 -44.406 -12.719 1 94.38 23 TYR B C 1
ATOM 4148 O O . TYR B 1 23 ? 5.051 -45.031 -13.492 1 94.38 23 TYR B O 1
ATOM 4156 N N . SER B 1 24 ? 7 -44.906 -12.273 1 92.75 24 SER B N 1
ATOM 4157 C CA . SER B 1 24 ? 7.637 -46.031 -12.914 1 92.75 24 SER B CA 1
ATOM 4158 C C . SER B 1 24 ? 6.887 -47.344 -12.609 1 92.75 24 SER B C 1
ATOM 4160 O O . SER B 1 24 ? 6.941 -48.281 -13.391 1 92.75 24 SER B O 1
ATOM 4162 N N . THR B 1 25 ? 6.109 -47.438 -11.547 1 89.06 25 THR B N 1
ATOM 4163 C CA . THR B 1 25 ? 5.449 -48.656 -11.148 1 89.06 25 THR B CA 1
ATOM 4164 C C . THR B 1 25 ? 3.975 -48.656 -11.539 1 89.06 25 THR B C 1
ATOM 4166 O O . THR B 1 25 ? 3.373 -49.688 -11.773 1 89.06 25 THR B O 1
ATOM 4169 N N . ASP B 1 26 ? 3.451 -47.406 -11.695 1 91.5 26 ASP B N 1
ATOM 4170 C CA . ASP B 1 26 ? 1.992 -47.375 -11.719 1 91.5 26 ASP B CA 1
ATOM 4171 C C . ASP B 1 26 ? 1.478 -46.719 -13.008 1 91.5 26 ASP B C 1
ATOM 4173 O O . ASP B 1 26 ? 0.272 -46.719 -13.266 1 91.5 26 ASP B O 1
ATOM 4177 N N . LEU B 1 27 ? 2.361 -46.156 -13.844 1 92.06 27 LEU B N 1
ATOM 4178 C CA . LEU B 1 27 ? 1.91 -45.5 -15.055 1 92.06 27 LEU B CA 1
ATOM 4179 C C . LEU B 1 27 ? 2.521 -46.125 -16.297 1 92.06 27 LEU B C 1
ATOM 4181 O O . LEU B 1 27 ? 3.076 -45.438 -17.156 1 92.06 27 LEU B O 1
ATOM 4185 N N . LEU B 1 28 ? 2.312 -47.344 -16.375 1 88.06 28 LEU B N 1
ATOM 4186 C CA . LEU B 1 28 ? 2.992 -48.094 -17.422 1 88.06 28 LEU B CA 1
ATOM 4187 C C . LEU B 1 28 ? 2.15 -48.125 -18.703 1 88.06 28 LEU B C 1
ATOM 4189 O O . LEU B 1 28 ? 2.473 -48.844 -19.641 1 88.06 28 LEU B O 1
ATOM 4193 N N . ASP B 1 29 ? 1 -47.406 -18.844 1 84 29 ASP B N 1
ATOM 4194 C CA . ASP B 1 29 ? 0.074 -47.438 -19.969 1 84 29 ASP B CA 1
ATOM 4195 C C . ASP B 1 29 ? 0.534 -46.469 -21.078 1 84 29 ASP B C 1
ATOM 4197 O O . ASP B 1 29 ? -0.118 -46.375 -22.109 1 84 29 ASP B O 1
ATOM 4201 N N . GLY B 1 30 ? 1.701 -45.812 -20.922 1 84.62 30 GLY B N 1
ATOM 4202 C CA . GLY B 1 30 ? 2.182 -44.844 -21.906 1 84.62 30 GLY B CA 1
ATOM 4203 C C . GLY B 1 30 ? 2.529 -43.5 -21.312 1 84.62 30 GLY B C 1
ATOM 4204 O O . GLY B 1 30 ? 2.52 -43.344 -20.094 1 84.62 30 GLY B O 1
ATOM 4205 N N . PHE B 1 31 ? 2.9 -42.656 -22.281 1 94.88 31 PHE B N 1
ATOM 4206 C CA . PHE B 1 31 ? 3.461 -41.375 -21.828 1 94.88 31 PHE B CA 1
ATOM 4207 C C . PHE B 1 31 ? 2.508 -40.219 -22.125 1 94.88 31 PHE B C 1
ATOM 4209 O O . PHE B 1 31 ? 2.766 -39.094 -21.719 1 94.88 31 PHE B O 1
ATOM 4216 N N . ASP B 1 32 ? 1.332 -40.469 -22.766 1 93.31 32 ASP B N 1
ATOM 4217 C CA . ASP B 1 32 ? 0.45 -39.406 -23.234 1 93.31 32 ASP B CA 1
ATOM 4218 C C . ASP B 1 32 ? -0.047 -38.531 -22.078 1 93.31 32 ASP B C 1
ATOM 4220 O O . ASP B 1 32 ? -0.056 -37.312 -22.172 1 93.31 32 ASP B O 1
ATOM 4224 N N . THR B 1 33 ? -0.453 -39.188 -20.984 1 94.75 33 THR B N 1
ATOM 4225 C CA . THR B 1 33 ? -0.937 -38.469 -19.812 1 94.75 33 THR B CA 1
ATOM 4226 C C . THR B 1 33 ? 0.156 -37.594 -19.234 1 94.75 33 THR B C 1
ATOM 4228 O O . THR B 1 33 ? -0.121 -36.469 -18.797 1 94.75 33 THR B O 1
ATOM 4231 N N . LEU B 1 34 ? 1.414 -38 -19.297 1 97.12 34 LEU B N 1
ATOM 4232 C CA . LEU B 1 34 ? 2.531 -37.25 -18.75 1 97.12 34 LEU B CA 1
ATOM 4233 C C . LEU B 1 34 ? 2.908 -36.094 -19.656 1 97.12 34 LEU B C 1
ATOM 4235 O O . LEU B 1 34 ? 3.33 -35.031 -19.172 1 97.12 34 LEU B O 1
ATOM 4239 N N . TYR B 1 35 ? 2.748 -36.344 -21 1 97.31 35 TYR B N 1
ATOM 4240 C CA . TYR B 1 35 ? 2.98 -35.25 -21.922 1 97.31 35 TYR B CA 1
ATOM 4241 C C . TYR B 1 35 ? 2.055 -34.094 -21.625 1 97.31 35 TYR B C 1
ATOM 4243 O O . TYR B 1 35 ? 2.5 -32.938 -21.562 1 97.31 35 TYR B O 1
ATOM 4251 N N . LYS B 1 36 ? 0.826 -34.375 -21.375 1 96.19 36 LYS B N 1
ATOM 4252 C CA . LYS B 1 36 ? -0.176 -33.344 -21.094 1 96.19 36 LYS B CA 1
ATOM 4253 C C . LYS B 1 36 ? 0.077 -32.719 -19.719 1 96.19 36 LYS B C 1
ATOM 4255 O O . LYS B 1 36 ? -0.013 -31.484 -19.578 1 96.19 36 LYS B O 1
ATOM 4260 N N . ARG B 1 37 ? 0.433 -33.5 -18.766 1 97.44 37 ARG B N 1
ATOM 4261 C CA . ARG B 1 37 ? 0.648 -33 -17.406 1 97.44 37 ARG B CA 1
ATOM 4262 C C . ARG B 1 37 ? 1.83 -32.031 -17.359 1 97.44 37 ARG B C 1
ATOM 4264 O O . ARG B 1 37 ? 1.731 -30.938 -16.781 1 97.44 37 ARG B O 1
ATOM 4271 N N . THR B 1 38 ? 2.947 -32.469 -17.953 1 98.31 38 THR B N 1
ATOM 4272 C CA . THR B 1 38 ? 4.145 -31.625 -17.891 1 98.31 38 THR B CA 1
ATOM 4273 C C . THR B 1 38 ? 3.922 -30.297 -18.594 1 98.31 38 THR B C 1
ATOM 4275 O O . THR B 1 38 ? 4.418 -29.266 -18.141 1 98.31 38 THR B O 1
ATOM 4278 N N . GLU B 1 39 ? 3.154 -30.344 -19.672 1 98 39 GLU B N 1
ATOM 4279 C CA . GLU B 1 39 ? 2.822 -29.109 -20.359 1 98 39 GLU B CA 1
ATOM 4280 C C . GLU B 1 39 ? 1.915 -28.219 -19.5 1 98 39 GLU B C 1
ATOM 4282 O O . GLU B 1 39 ? 2.154 -27.031 -19.359 1 98 39 GLU B O 1
ATOM 4287 N N . GLY B 1 40 ? 0.931 -28.766 -18.938 1 98.06 40 GLY B N 1
ATOM 4288 C CA . GLY B 1 40 ? -0.044 -28.047 -18.125 1 98.06 40 GLY B CA 1
ATOM 4289 C C . GLY B 1 40 ? 0.549 -27.438 -16.875 1 98.06 40 GLY B C 1
ATOM 4290 O O . GLY B 1 40 ? 0.259 -26.297 -16.531 1 98.06 40 GLY B O 1
ATOM 4291 N N . VAL B 1 41 ? 1.384 -28.188 -16.156 1 98.5 41 VAL B N 1
ATOM 4292 C CA . VAL B 1 41 ? 1.941 -27.703 -14.906 1 98.5 41 VAL B CA 1
ATOM 4293 C C . VAL B 1 41 ? 2.902 -26.547 -15.18 1 98.5 41 VAL B C 1
ATOM 4295 O O . VAL B 1 41 ? 3.014 -25.625 -14.383 1 98.5 41 VAL B O 1
ATOM 4298 N N . LEU B 1 42 ? 3.59 -26.625 -16.312 1 98.62 42 LEU B N 1
ATOM 4299 C CA . LEU B 1 42 ? 4.488 -25.516 -16.641 1 98.62 42 LEU B CA 1
ATOM 4300 C C . LEU B 1 42 ? 3.697 -24.266 -16.984 1 98.62 42 LEU B C 1
ATOM 4302 O O . LEU B 1 42 ? 4.109 -23.156 -16.625 1 98.62 42 LEU B O 1
ATOM 4306 N N . LYS B 1 43 ? 2.592 -24.406 -17.703 1 97.75 43 LYS B N 1
ATOM 4307 C CA . LYS B 1 43 ? 1.717 -23.266 -17.953 1 97.75 43 LYS B CA 1
ATOM 4308 C C . LYS B 1 43 ? 1.189 -22.672 -16.656 1 97.75 43 LYS B C 1
ATOM 4310 O O . LYS B 1 43 ? 1.062 -21.453 -16.531 1 97.75 43 LYS B O 1
ATOM 4315 N N . CYS B 1 44 ? 0.899 -23.531 -15.742 1 98.38 44 CYS B N 1
ATOM 4316 C CA . CYS B 1 44 ? 0.455 -23.078 -14.422 1 98.38 44 CYS B CA 1
ATOM 4317 C C . CYS B 1 44 ? 1.542 -22.266 -13.727 1 98.38 44 CYS B C 1
ATOM 4319 O O . CYS B 1 44 ? 1.263 -21.234 -13.133 1 98.38 44 CYS B O 1
ATOM 4321 N N . ASN B 1 45 ? 2.75 -22.75 -13.773 1 98.62 45 ASN B N 1
ATOM 4322 C CA . ASN B 1 45 ? 3.859 -22.016 -13.18 1 98.62 45 ASN B CA 1
ATOM 4323 C C . ASN B 1 45 ? 4.062 -20.672 -13.859 1 98.62 45 ASN B C 1
ATOM 4325 O O . ASN B 1 45 ? 4.465 -19.688 -13.219 1 98.62 45 ASN B O 1
ATOM 4329 N N . GLN B 1 46 ? 3.846 -20.656 -15.133 1 98.25 46 GLN B N 1
ATOM 4330 C CA . GLN B 1 46 ? 3.908 -19.375 -15.836 1 98.25 46 GLN B CA 1
ATOM 4331 C C . GLN B 1 46 ? 2.869 -18.391 -15.289 1 98.25 46 GLN B C 1
ATOM 4333 O O . GLN B 1 46 ? 3.137 -17.203 -15.172 1 98.25 46 GLN B O 1
ATOM 4338 N N . GLU B 1 47 ? 1.714 -18.828 -15 1 98 47 GLU B N 1
ATOM 4339 C CA . GLU B 1 47 ? 0.676 -18 -14.391 1 98 47 GLU B CA 1
ATOM 4340 C C . GLU B 1 47 ? 1.109 -17.5 -13.016 1 98 47 GLU B C 1
ATOM 4342 O O . GLU B 1 47 ? 0.77 -16.391 -12.625 1 98 47 GLU B O 1
ATOM 4347 N N . MET B 1 48 ? 1.816 -18.359 -12.289 1 98.31 48 MET B N 1
ATOM 4348 C CA . MET B 1 48 ? 2.367 -17.953 -11 1 98.31 48 MET B CA 1
ATOM 4349 C C . MET B 1 48 ? 3.35 -16.797 -11.172 1 98.31 48 MET B C 1
ATOM 4351 O O . MET B 1 48 ? 3.328 -15.836 -10.391 1 98.31 48 MET B O 1
ATOM 4355 N N . SER B 1 49 ? 4.203 -16.938 -12.164 1 98.62 49 SER B N 1
ATOM 4356 C CA . SER B 1 49 ? 5.125 -15.852 -12.484 1 98.62 49 SER B CA 1
ATOM 4357 C C . SER B 1 49 ? 4.375 -14.562 -12.789 1 98.62 49 SER B C 1
ATOM 4359 O O . SER B 1 49 ? 4.77 -13.484 -12.336 1 98.62 49 SER B O 1
ATOM 4361 N N . ASN B 1 50 ? 3.328 -14.641 -13.547 1 98.12 50 ASN B N 1
ATOM 4362 C CA . ASN B 1 50 ? 2.494 -13.5 -13.891 1 98.12 50 ASN B CA 1
ATOM 4363 C C . ASN B 1 50 ? 1.884 -12.852 -12.648 1 98.12 50 ASN B C 1
ATOM 4365 O O . ASN B 1 50 ? 1.767 -11.633 -12.57 1 98.12 50 ASN B O 1
ATOM 4369 N N . PHE B 1 51 ? 1.473 -13.664 -11.703 1 98.75 51 PHE B N 1
ATOM 4370 C CA . PHE B 1 51 ? 0.933 -13.148 -10.453 1 98.75 51 PHE B CA 1
ATOM 4371 C C . PHE B 1 51 ? 1.963 -12.289 -9.734 1 98.75 51 PHE B C 1
ATOM 4373 O O . PHE B 1 51 ? 1.655 -11.172 -9.305 1 98.75 51 PHE B O 1
ATOM 4380 N N . PHE B 1 52 ? 3.133 -12.805 -9.617 1 98.62 52 PHE B N 1
ATOM 4381 C CA . PHE B 1 52 ? 4.184 -12.078 -8.922 1 98.62 52 PHE B CA 1
ATOM 4382 C C . PHE B 1 52 ? 4.535 -10.789 -9.664 1 98.62 52 PHE B C 1
ATOM 4384 O O . PHE B 1 52 ? 4.863 -9.781 -9.047 1 98.62 52 PHE B O 1
ATOM 4391 N N . ARG B 1 53 ? 4.496 -10.844 -11 1 98.56 53 ARG B N 1
ATOM 4392 C CA . ARG B 1 53 ? 4.75 -9.648 -11.805 1 98.56 53 ARG B CA 1
ATOM 4393 C C . ARG B 1 53 ? 3.703 -8.578 -11.531 1 98.56 53 ARG B C 1
ATOM 4395 O O . ARG B 1 53 ? 4.039 -7.398 -11.398 1 98.56 53 ARG B O 1
ATOM 4402 N N . LYS B 1 54 ? 2.484 -8.945 -11.477 1 98.62 54 LYS B N 1
ATOM 4403 C CA . LYS B 1 54 ? 1.4 -8 -11.203 1 98.62 54 LYS B CA 1
ATOM 4404 C C . LYS B 1 54 ? 1.481 -7.469 -9.773 1 98.62 54 LYS B C 1
ATOM 4406 O O . LYS B 1 54 ? 1.197 -6.293 -9.531 1 98.62 54 LYS B O 1
ATOM 4411 N N . LEU B 1 55 ? 1.867 -8.367 -8.836 1 98.69 55 LEU B N 1
ATOM 4412 C CA . LEU B 1 55 ? 2.076 -7.926 -7.461 1 98.69 55 LEU B CA 1
ATOM 4413 C C . LEU B 1 55 ? 3.193 -6.891 -7.383 1 98.69 55 LEU B C 1
ATOM 4415 O O . LEU B 1 55 ? 3.076 -5.898 -6.66 1 98.69 55 LEU B O 1
ATOM 4419 N N . SER B 1 56 ? 4.258 -7.168 -8.133 1 98.81 56 SER B N 1
ATOM 4420 C CA . SER B 1 56 ? 5.371 -6.227 -8.203 1 98.81 56 SER B CA 1
ATOM 4421 C C . SER B 1 56 ? 4.914 -4.867 -8.719 1 98.81 56 SER B C 1
ATOM 4423 O O . SER B 1 56 ? 5.266 -3.832 -8.148 1 98.81 56 SER B O 1
ATOM 4425 N N . THR B 1 57 ? 4.121 -4.844 -9.766 1 98.69 57 THR B N 1
ATOM 4426 C CA . THR B 1 57 ? 3.637 -3.609 -10.375 1 98.69 57 THR B CA 1
ATOM 4427 C C . THR B 1 57 ? 2.727 -2.852 -9.414 1 98.69 57 THR B C 1
ATOM 4429 O O . THR B 1 57 ? 2.838 -1.632 -9.273 1 98.69 57 THR B O 1
ATOM 4432 N N . LEU B 1 58 ? 1.852 -3.564 -8.781 1 98.44 58 LEU B N 1
ATOM 4433 C CA . LEU B 1 58 ? 0.925 -2.986 -7.816 1 98.44 58 LEU B CA 1
ATOM 4434 C C . LEU B 1 58 ? 1.681 -2.328 -6.664 1 98.44 58 LEU B C 1
ATOM 4436 O O . LEU B 1 58 ? 1.347 -1.214 -6.258 1 98.44 58 LEU B O 1
ATOM 4440 N N . GLU B 1 59 ? 2.686 -2.969 -6.152 1 98.69 59 GLU B N 1
ATOM 4441 C CA . GLU B 1 59 ? 3.5 -2.449 -5.059 1 98.69 59 GLU B CA 1
ATOM 4442 C C . GLU B 1 59 ? 4.312 -1.236 -5.504 1 98.69 59 GLU B C 1
ATOM 4444 O O . GLU B 1 59 ? 4.516 -0.301 -4.727 1 98.69 59 GLU B O 1
ATOM 4449 N N . SER B 1 60 ? 4.793 -1.294 -6.703 1 98.75 60 SER B N 1
ATOM 4450 C CA . SER B 1 60 ? 5.508 -0.156 -7.27 1 98.75 60 SER B CA 1
ATOM 4451 C C . SER B 1 60 ? 4.609 1.07 -7.371 1 98.75 60 SER B C 1
ATOM 4453 O O . SER B 1 60 ? 5.023 2.18 -7.027 1 98.75 60 SER B O 1
ATOM 4455 N N . ASP B 1 61 ? 3.41 0.885 -7.816 1 98.62 61 ASP B N 1
ATOM 4456 C CA . ASP B 1 61 ? 2.451 1.978 -7.949 1 98.62 61 ASP B CA 1
ATOM 4457 C C . ASP B 1 61 ? 2.113 2.582 -6.59 1 98.62 61 ASP B C 1
ATOM 4459 O O . ASP B 1 61 ? 2.021 3.803 -6.453 1 98.62 61 ASP B O 1
ATOM 4463 N N . TYR B 1 62 ? 1.902 1.766 -5.621 1 98.69 62 TYR B N 1
ATOM 4464 C CA . TYR B 1 62 ? 1.623 2.223 -4.262 1 98.69 62 TYR B CA 1
ATOM 4465 C C . TYR B 1 62 ? 2.787 3.039 -3.713 1 98.69 62 TYR B C 1
ATOM 4467 O O . TYR B 1 62 ? 2.586 4.121 -3.16 1 98.69 62 TYR B O 1
ATOM 4475 N N . SER B 1 63 ? 4.004 2.475 -3.838 1 98.75 63 SER B N 1
ATOM 4476 C CA . SER B 1 63 ? 5.211 3.154 -3.373 1 98.75 63 SER B CA 1
ATOM 4477 C C . SER B 1 63 ? 5.348 4.531 -4.012 1 98.75 63 SER B C 1
ATOM 4479 O O . SER B 1 63 ? 5.535 5.531 -3.312 1 98.75 63 SER B O 1
ATOM 4481 N N . LYS B 1 64 ? 5.223 4.641 -5.281 1 98.56 64 LYS B N 1
ATOM 4482 C CA . LYS B 1 64 ? 5.379 5.891 -6.016 1 98.56 64 LYS B CA 1
ATOM 4483 C C . LYS B 1 64 ? 4.32 6.91 -5.605 1 98.56 64 LYS B C 1
ATOM 4485 O O . LYS B 1 64 ? 4.617 8.094 -5.457 1 98.56 64 LYS B O 1
ATOM 4490 N N . ALA B 1 65 ? 3.098 6.457 -5.438 1 98.69 65 ALA B N 1
ATOM 4491 C CA . ALA B 1 65 ? 2.006 7.34 -5.039 1 98.69 65 ALA B CA 1
ATOM 4492 C C . ALA B 1 65 ? 2.244 7.91 -3.643 1 98.69 65 ALA B C 1
ATOM 4494 O O . ALA B 1 65 ? 2.002 9.094 -3.4 1 98.69 65 ALA B O 1
ATOM 4495 N N . LEU B 1 66 ? 2.686 7.051 -2.732 1 98.62 66 LEU B N 1
ATOM 4496 C CA . LEU B 1 66 ? 2.949 7.488 -1.366 1 98.62 66 LEU B CA 1
ATOM 4497 C C . LEU B 1 66 ? 4.102 8.484 -1.329 1 98.62 66 LEU B C 1
ATOM 4499 O O . LEU B 1 66 ? 4.02 9.508 -0.646 1 98.62 66 LEU B O 1
ATOM 4503 N N . LEU B 1 67 ? 5.148 8.195 -2.072 1 98.69 67 LEU B N 1
ATOM 4504 C CA . LEU B 1 67 ? 6.301 9.094 -2.125 1 98.69 67 LEU B CA 1
ATOM 4505 C C . LEU B 1 67 ? 5.926 10.422 -2.77 1 98.69 67 LEU B C 1
ATOM 4507 O O . LEU B 1 67 ? 6.391 11.477 -2.334 1 98.69 67 LEU B O 1
ATOM 4511 N N . LYS B 1 68 ? 5.109 10.391 -3.766 1 98.62 68 LYS B N 1
ATOM 4512 C CA . LYS B 1 68 ? 4.625 11.609 -4.41 1 98.62 68 LYS B CA 1
ATOM 4513 C C . LYS B 1 68 ? 3.787 12.445 -3.447 1 98.62 68 LYS B C 1
ATOM 4515 O O . LYS B 1 68 ? 3.92 13.664 -3.402 1 98.62 68 LYS B O 1
ATOM 4520 N N . LEU B 1 69 ? 2.912 11.812 -2.697 1 98.62 69 LEU B N 1
ATOM 4521 C CA . LEU B 1 69 ? 2.086 12.5 -1.715 1 98.62 69 LEU B CA 1
ATOM 4522 C C . LEU B 1 69 ? 2.953 13.211 -0.677 1 98.62 69 LEU B C 1
ATOM 4524 O O . LEU B 1 69 ? 2.703 14.367 -0.338 1 98.62 69 LEU B O 1
ATOM 4528 N N . VAL B 1 70 ? 3.963 12.523 -0.175 1 98.56 70 VAL B N 1
ATOM 4529 C CA . VAL B 1 70 ? 4.867 13.062 0.836 1 98.56 70 VAL B CA 1
ATOM 4530 C C . VAL B 1 70 ? 5.594 14.289 0.282 1 98.56 70 VAL B C 1
ATOM 4532 O O . VAL B 1 70 ? 5.695 15.312 0.958 1 98.56 70 VAL B O 1
ATOM 4535 N N . LYS B 1 71 ? 6.027 14.219 -0.931 1 97.62 71 LYS B N 1
ATOM 4536 C CA . LYS B 1 71 ? 6.816 15.289 -1.534 1 97.62 71 LYS B CA 1
ATOM 4537 C C . LYS B 1 71 ? 5.93 16.469 -1.951 1 97.62 71 LYS B C 1
ATOM 4539 O O . LYS B 1 71 ? 6.188 17.609 -1.575 1 97.62 71 LYS B O 1
ATOM 4544 N N . SER B 1 72 ? 4.863 16.25 -2.666 1 96.25 72 SER B N 1
ATOM 4545 C CA . SER B 1 72 ? 4.07 17.297 -3.309 1 96.25 72 SER B CA 1
ATOM 4546 C C . SER B 1 72 ? 3.139 17.969 -2.312 1 96.25 72 SER B C 1
ATOM 4548 O O . SER B 1 72 ? 3.016 19.203 -2.305 1 96.25 72 SER B O 1
ATOM 4550 N N . THR B 1 73 ? 2.471 17.188 -1.487 1 93.94 73 THR B N 1
ATOM 4551 C CA . THR B 1 73 ? 1.534 17.766 -0.527 1 93.94 73 THR B CA 1
ATOM 4552 C C . THR B 1 73 ? 2.207 17.984 0.826 1 93.94 73 THR B C 1
ATOM 4554 O O . THR B 1 73 ? 2.029 19.016 1.458 1 93.94 73 THR B O 1
ATOM 4557 N N . GLY B 1 74 ? 3.027 17 1.213 1 95.5 74 GLY B N 1
ATOM 4558 C CA . GLY B 1 74 ? 3.668 17.062 2.516 1 95.5 74 GLY B CA 1
ATOM 4559 C C . GLY B 1 74 ? 4.758 18.125 2.588 1 95.5 74 GLY B C 1
ATOM 4560 O O . GLY B 1 74 ? 4.645 19.094 3.338 1 95.5 74 GLY B O 1
ATOM 4561 N N . GLN B 1 75 ? 5.723 18.047 1.778 1 94.5 75 GLN B N 1
ATOM 4562 C CA . GLN B 1 75 ? 6.887 18.938 1.841 1 94.5 75 GLN B CA 1
ATOM 4563 C C . GLN B 1 75 ? 6.605 20.266 1.155 1 94.5 75 GLN B C 1
ATOM 4565 O O . GLN B 1 75 ? 6.766 21.328 1.762 1 94.5 75 GLN B O 1
ATOM 4570 N N . LYS B 1 76 ? 6.059 20.328 0.019 1 94.62 76 LYS B N 1
ATOM 4571 C CA . LYS B 1 76 ? 5.945 21.531 -0.8 1 94.62 76 LYS B CA 1
ATOM 4572 C C . LYS B 1 76 ? 4.793 22.406 -0.326 1 94.62 76 LYS B C 1
ATOM 4574 O O . LYS B 1 76 ? 4.855 23.641 -0.44 1 94.62 76 LYS B O 1
ATOM 4579 N N . LYS B 1 77 ? 3.777 21.797 0.227 1 95.12 77 LYS B N 1
ATOM 4580 C CA . LYS B 1 77 ? 2.621 22.594 0.619 1 95.12 77 LYS B CA 1
ATOM 4581 C C . LYS B 1 77 ? 2.566 22.781 2.133 1 95.12 77 LYS B C 1
ATOM 4583 O O . LYS B 1 77 ? 2.408 23.906 2.623 1 95.12 77 LYS B O 1
ATOM 4588 N N . LEU B 1 78 ? 2.777 21.719 2.883 1 96.12 78 LEU B N 1
ATOM 4589 C CA . LEU B 1 78 ? 2.596 21.781 4.328 1 96.12 78 LEU B CA 1
ATOM 4590 C C . LEU B 1 78 ? 3.846 22.328 5.008 1 96.12 78 LEU B C 1
ATOM 4592 O O . LEU B 1 78 ? 3.799 23.375 5.652 1 96.12 78 LEU B O 1
ATOM 4596 N N . ILE B 1 79 ? 4.949 21.656 4.793 1 96.81 79 ILE B N 1
ATOM 4597 C CA . ILE B 1 79 ? 6.172 22.031 5.488 1 96.81 79 ILE B CA 1
ATOM 4598 C C . ILE B 1 79 ? 6.602 23.438 5.051 1 96.81 79 ILE B C 1
ATOM 4600 O O . ILE B 1 79 ? 7.133 24.203 5.852 1 96.81 79 ILE B O 1
ATOM 4604 N N . SER B 1 80 ? 6.352 23.875 3.834 1 95.31 80 SER B N 1
ATOM 4605 C CA . SER B 1 80 ? 6.758 25.172 3.301 1 95.31 80 SER B CA 1
ATOM 4606 C C . SER B 1 80 ? 5.773 26.266 3.699 1 95.31 80 SER B C 1
ATOM 4608 O O . SER B 1 80 ? 6.031 27.453 3.477 1 95.31 80 SER B O 1
ATOM 4610 N N . ASN B 1 81 ? 4.645 25.859 4.305 1 96.25 81 ASN B N 1
ATOM 4611 C CA . ASN B 1 81 ? 3.658 26.844 4.746 1 96.25 81 ASN B CA 1
ATOM 4612 C C . ASN B 1 81 ? 4.203 27.719 5.879 1 96.25 81 ASN B C 1
ATOM 4614 O O . ASN B 1 81 ? 4.605 27.203 6.922 1 96.25 81 ASN B O 1
ATOM 4618 N N . PRO B 1 82 ? 4.223 29.016 5.723 1 94.69 82 PRO B N 1
ATOM 4619 C CA . PRO B 1 82 ? 4.805 29.906 6.738 1 94.69 82 PRO B CA 1
ATOM 4620 C C . PRO B 1 82 ? 4.031 29.875 8.055 1 94.69 82 PRO B C 1
ATOM 4622 O O . PRO B 1 82 ? 4.547 30.312 9.086 1 94.69 82 PRO B O 1
ATOM 4625 N N . PHE B 1 83 ? 2.812 29.328 8.094 1 96.69 83 PHE B N 1
ATOM 4626 C CA . PHE B 1 83 ? 1.985 29.328 9.297 1 96.69 83 PHE B CA 1
ATOM 4627 C C . PHE B 1 83 ? 2.115 28 10.039 1 96.69 83 PHE B C 1
ATOM 4629 O O . PHE B 1 83 ? 1.473 27.797 11.07 1 96.69 83 PHE B O 1
ATOM 4636 N N . LEU B 1 84 ? 2.863 27.125 9.477 1 97 84 LEU B N 1
ATOM 4637 C CA . LEU B 1 84 ? 3.258 25.922 10.203 1 97 84 LEU B CA 1
ATOM 4638 C C . LEU B 1 84 ? 4.625 26.109 10.852 1 97 84 LEU B C 1
ATOM 4640 O O . LEU B 1 84 ? 5.637 26.219 10.156 1 97 84 LEU B O 1
ATOM 4644 N N . ASP B 1 85 ? 4.637 26.078 12.125 1 95.75 85 ASP B N 1
ATOM 4645 C CA . ASP B 1 85 ? 5.879 26.344 12.836 1 95.75 85 ASP B CA 1
ATOM 4646 C C . ASP B 1 85 ? 5.926 25.609 14.172 1 95.75 85 ASP B C 1
ATOM 4648 O O . ASP B 1 85 ? 5.031 24.828 14.484 1 95.75 85 ASP B O 1
ATOM 4652 N N . GLY B 1 86 ? 7.109 25.719 14.805 1 96.69 86 GLY B N 1
ATOM 4653 C CA . GLY B 1 86 ? 7.281 25.172 16.141 1 96.69 86 GLY B CA 1
ATOM 4654 C C . GLY B 1 86 ? 7.34 23.656 16.172 1 96.69 86 GLY B C 1
ATOM 4655 O O . GLY B 1 86 ? 7.816 23.031 15.219 1 96.69 86 GLY B O 1
ATOM 4656 N N . SER B 1 87 ? 6.98 23.094 17.281 1 98.12 87 SER B N 1
ATOM 4657 C CA . SER B 1 87 ? 7.031 21.656 17.484 1 98.12 87 SER B CA 1
ATOM 4658 C C . SER B 1 87 ? 6.016 20.938 16.609 1 98.12 87 SER B C 1
ATOM 4660 O O . SER B 1 87 ? 6.207 19.766 16.266 1 98.12 87 SER B O 1
ATOM 4662 N N . LEU B 1 88 ? 4.941 21.625 16.266 1 97.88 88 LEU B N 1
ATOM 4663 C CA . LEU B 1 88 ? 3.971 21.031 15.344 1 97.88 88 LEU B CA 1
ATOM 4664 C C . LEU B 1 88 ? 4.598 20.781 13.977 1 97.88 88 LEU B C 1
ATOM 4666 O O . LEU B 1 88 ? 4.359 19.734 13.359 1 97.88 88 LEU B O 1
ATOM 4670 N N . LYS B 1 89 ? 5.348 21.75 13.477 1 98 89 LYS B N 1
ATOM 4671 C CA . LYS B 1 89 ? 6.055 21.578 12.211 1 98 89 LYS B CA 1
ATOM 4672 C C . LYS B 1 89 ? 7.031 20.406 12.273 1 98 89 LYS B C 1
ATOM 4674 O O . LYS B 1 89 ? 7.129 19.625 11.328 1 98 89 LYS B O 1
ATOM 4679 N N . GLU B 1 90 ? 7.719 20.328 13.344 1 98.19 90 GLU B N 1
ATOM 4680 C CA . GLU B 1 90 ? 8.68 19.25 13.508 1 98.19 90 GLU B CA 1
ATOM 4681 C C . GLU B 1 90 ? 7.984 17.891 13.516 1 98.19 90 GLU B C 1
ATOM 4683 O O . GLU B 1 90 ? 8.492 16.922 12.945 1 98.19 90 GLU B O 1
ATOM 4688 N N . SER B 1 91 ? 6.887 17.797 14.172 1 98.62 91 SER B N 1
ATOM 4689 C CA . SER B 1 91 ? 6.113 16.562 14.188 1 98.62 91 SER B CA 1
ATOM 4690 C C . SER B 1 91 ? 5.715 16.141 12.773 1 98.62 91 SER B C 1
ATOM 4692 O O . SER B 1 91 ? 5.805 14.969 12.422 1 98.62 91 SER B O 1
ATOM 4694 N N . TRP B 1 92 ? 5.289 17.062 11.984 1 98.56 92 TRP B N 1
ATOM 4695 C CA . TRP B 1 92 ? 4.918 16.797 10.602 1 98.56 92 TRP B CA 1
ATOM 4696 C C . TRP B 1 92 ? 6.133 16.359 9.789 1 98.56 92 TRP B C 1
ATOM 4698 O O . TRP B 1 92 ? 6.047 15.438 8.977 1 98.56 92 TRP B O 1
ATOM 4708 N N . ARG B 1 93 ? 7.191 17.062 9.992 1 98.38 93 ARG B N 1
ATOM 4709 C CA . ARG B 1 93 ? 8.414 16.703 9.281 1 98.38 93 ARG B CA 1
ATOM 4710 C C . ARG B 1 93 ? 8.805 15.258 9.547 1 98.38 93 ARG B C 1
ATOM 4712 O O . ARG B 1 93 ? 9.109 14.516 8.609 1 98.38 93 ARG B O 1
ATOM 4719 N N . ILE B 1 94 ? 8.797 14.867 10.789 1 98.75 94 ILE B N 1
ATOM 4720 C CA . ILE B 1 94 ? 9.148 13.508 11.18 1 98.75 94 ILE B CA 1
ATOM 4721 C C . ILE B 1 94 ? 8.148 12.523 10.594 1 98.75 94 ILE B C 1
ATOM 4723 O O . ILE B 1 94 ? 8.531 11.484 10.055 1 98.75 94 ILE B O 1
ATOM 4727 N N . THR B 1 95 ? 6.883 12.859 10.688 1 98.75 95 THR B N 1
ATOM 4728 C CA . THR B 1 95 ? 5.828 12 10.164 1 98.75 95 THR B CA 1
ATOM 4729 C C . THR B 1 95 ? 6.016 11.766 8.664 1 98.75 95 THR B C 1
ATOM 4731 O O . THR B 1 95 ? 5.93 10.625 8.203 1 98.75 95 THR B O 1
ATOM 4734 N N . LEU B 1 96 ? 6.27 12.781 7.941 1 98.75 96 LEU B N 1
ATOM 4735 C CA . LEU B 1 96 ? 6.473 12.664 6.504 1 98.75 96 LEU B CA 1
ATOM 4736 C C . LEU B 1 96 ? 7.711 11.828 6.195 1 98.75 96 LEU B C 1
ATOM 4738 O O . LEU B 1 96 ? 7.719 11.047 5.234 1 98.75 96 LEU B O 1
ATOM 4742 N N . GLY B 1 97 ? 8.727 12 7.016 1 98.75 97 GLY B N 1
ATOM 4743 C CA . GLY B 1 97 ? 9.906 11.172 6.855 1 98.75 97 GLY B CA 1
ATOM 4744 C C . GLY B 1 97 ? 9.625 9.688 7.051 1 98.75 97 GLY B C 1
ATOM 4745 O O . GLY B 1 97 ? 10.148 8.852 6.312 1 98.75 97 GLY B O 1
ATOM 4746 N N . GLU B 1 98 ? 8.828 9.367 8.008 1 98.81 98 GLU B N 1
ATOM 4747 C CA . GLU B 1 98 ? 8.469 7.977 8.273 1 98.81 98 GLU B CA 1
ATOM 4748 C C . GLU B 1 98 ? 7.602 7.406 7.156 1 98.81 98 GLU B C 1
ATOM 4750 O O . GLU B 1 98 ? 7.75 6.238 6.785 1 98.81 98 GLU B O 1
ATOM 4755 N N . LEU B 1 99 ? 6.672 8.172 6.645 1 98.75 99 LEU B N 1
ATOM 4756 C CA . LEU B 1 99 ? 5.859 7.723 5.52 1 98.75 99 LEU B CA 1
ATOM 4757 C C . LEU B 1 99 ? 6.723 7.473 4.289 1 98.75 99 LEU B C 1
ATOM 4759 O O . LEU B 1 99 ? 6.453 6.551 3.512 1 98.75 99 LEU B O 1
ATOM 4763 N N . GLU B 1 100 ? 7.691 8.336 4.117 1 98.69 100 GLU B N 1
ATOM 4764 C CA . GLU B 1 100 ? 8.648 8.109 3.039 1 98.69 100 GLU B CA 1
ATOM 4765 C C . GLU B 1 100 ? 9.375 6.777 3.207 1 98.69 100 GLU B C 1
ATOM 4767 O O . GLU B 1 100 ? 9.578 6.051 2.232 1 98.69 100 GLU B O 1
ATOM 4772 N N . SER B 1 101 ? 9.766 6.43 4.41 1 98.81 101 SER B N 1
ATOM 4773 C CA . SER B 1 101 ? 10.406 5.148 4.695 1 98.81 101 SER B CA 1
ATOM 4774 C C . SER B 1 101 ? 9.492 3.98 4.344 1 98.81 101 SER B C 1
ATOM 4776 O O . SER B 1 101 ? 9.953 2.961 3.826 1 98.81 101 SER B O 1
ATOM 4778 N N . ILE B 1 102 ? 8.25 4.105 4.676 1 98.75 102 ILE B N 1
ATOM 4779 C CA . ILE B 1 102 ? 7.285 3.068 4.332 1 98.75 102 ILE B CA 1
ATOM 4780 C C . ILE B 1 102 ? 7.188 2.932 2.814 1 98.75 102 ILE B C 1
ATOM 4782 O O . ILE B 1 102 ? 7.195 1.819 2.281 1 98.75 102 ILE B O 1
ATOM 4786 N N . GLY B 1 103 ? 7.078 4.094 2.102 1 98.81 103 GLY B N 1
ATOM 4787 C CA . GLY B 1 103 ? 7.066 4.066 0.648 1 98.81 103 GLY B CA 1
ATOM 4788 C C . GLY B 1 103 ? 8.273 3.369 0.057 1 98.81 103 GLY B C 1
ATOM 4789 O O . GLY B 1 103 ? 8.148 2.566 -0.87 1 98.81 103 GLY B O 1
ATOM 4790 N N . ASN B 1 104 ? 9.43 3.617 0.602 1 98.81 104 ASN B N 1
ATOM 4791 C CA . ASN B 1 104 ? 10.664 3.002 0.125 1 98.81 104 ASN B CA 1
ATOM 4792 C C . ASN B 1 104 ? 10.688 1.499 0.39 1 98.81 104 ASN B C 1
ATOM 4794 O O . ASN B 1 104 ? 11.203 0.728 -0.417 1 98.81 104 ASN B O 1
ATOM 4798 N N . GLN B 1 105 ? 10.188 1.121 1.516 1 98.81 105 GLN B N 1
ATOM 4799 C CA . GLN B 1 105 ? 10.109 -0.303 1.823 1 98.81 105 GLN B CA 1
ATOM 4800 C C . GLN B 1 105 ? 9.227 -1.037 0.818 1 98.81 105 GLN B C 1
ATOM 4802 O O . GLN B 1 105 ? 9.531 -2.166 0.427 1 98.81 105 GLN B O 1
ATOM 4807 N N . HIS B 1 106 ? 8.148 -0.443 0.396 1 98.75 106 HIS B N 1
ATOM 4808 C CA . HIS B 1 106 ? 7.262 -1.063 -0.585 1 98.75 106 HIS B CA 1
ATOM 4809 C C . HIS B 1 106 ? 7.902 -1.079 -1.97 1 98.75 106 HIS B C 1
ATOM 4811 O O . HIS B 1 106 ? 7.621 -1.966 -2.777 1 98.75 106 HIS B O 1
ATOM 4817 N N . ALA B 1 107 ? 8.773 -0.117 -2.271 1 98.69 107 ALA B N 1
ATOM 4818 C CA . ALA B 1 107 ? 9.578 -0.193 -3.49 1 98.69 107 ALA B CA 1
ATOM 4819 C C . ALA B 1 107 ? 10.5 -1.411 -3.467 1 98.69 107 ALA B C 1
ATOM 4821 O O . ALA B 1 107 ? 10.641 -2.107 -4.477 1 98.69 107 ALA B O 1
ATOM 4822 N N . THR B 1 108 ? 11.102 -1.626 -2.324 1 98.81 108 THR B N 1
ATOM 4823 C CA . THR B 1 108 ? 11.961 -2.795 -2.156 1 98.81 108 THR B CA 1
ATOM 4824 C C . THR B 1 108 ? 11.156 -4.082 -2.342 1 98.81 108 THR B C 1
ATOM 4826 O O . THR B 1 108 ? 11.602 -5 -3.031 1 98.81 108 THR B O 1
ATOM 4829 N N . PHE B 1 109 ? 9.992 -4.141 -1.72 1 98.81 109 PHE B N 1
ATOM 4830 C CA . PHE B 1 109 ? 9.133 -5.309 -1.842 1 98.81 109 PHE B CA 1
ATOM 4831 C C . PHE B 1 109 ? 8.734 -5.539 -3.295 1 98.81 109 PHE B C 1
ATOM 4833 O O . PHE B 1 109 ? 8.688 -6.684 -3.758 1 98.81 109 PHE B O 1
ATOM 4840 N N . SER B 1 110 ? 8.406 -4.496 -4.02 1 98.69 110 SER B N 1
ATOM 4841 C CA . SER B 1 110 ? 8.102 -4.574 -5.441 1 98.69 110 SER B CA 1
ATOM 4842 C C . SER B 1 110 ? 9.234 -5.234 -6.219 1 98.69 110 SER B C 1
ATOM 4844 O O . SER B 1 110 ? 9 -6.129 -7.031 1 98.69 110 SER B O 1
ATOM 4846 N N . ASN B 1 111 ? 10.469 -4.816 -5.941 1 98.75 1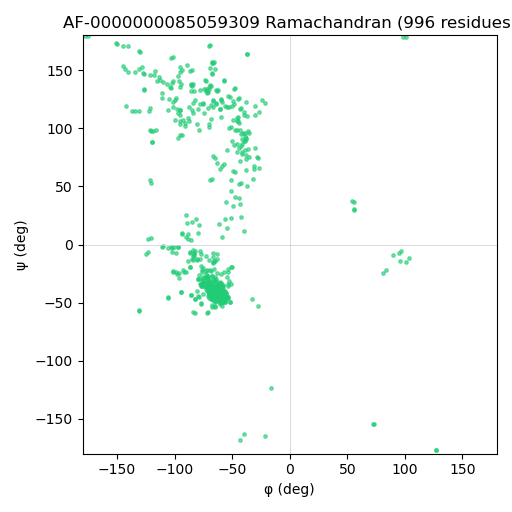11 ASN B N 1
ATOM 4847 C CA . ASN B 1 111 ? 11.633 -5.363 -6.633 1 98.75 111 ASN B CA 1
ATOM 4848 C C . ASN B 1 111 ? 11.828 -6.844 -6.32 1 98.75 111 ASN B C 1
ATOM 4850 O O . ASN B 1 111 ? 12.18 -7.629 -7.203 1 98.75 111 ASN B O 1
ATOM 4854 N N . LEU B 1 112 ? 11.609 -7.199 -5.125 1 98.56 112 LEU B N 1
ATOM 4855 C CA . LEU B 1 112 ? 11.758 -8.586 -4.703 1 98.56 112 LEU B CA 1
ATOM 4856 C C . LEU B 1 112 ? 10.703 -9.469 -5.363 1 98.56 112 LEU B C 1
ATOM 4858 O O . LEU B 1 112 ? 10.992 -10.594 -5.766 1 98.56 112 LEU B O 1
ATOM 4862 N N . ASP B 1 113 ? 9.484 -8.945 -5.445 1 98.25 113 ASP B N 1
ATOM 4863 C CA . ASP B 1 113 ? 8.43 -9.672 -6.141 1 98.25 113 ASP B CA 1
ATOM 4864 C C . ASP B 1 113 ? 8.766 -9.859 -7.617 1 98.25 113 ASP B C 1
ATOM 4866 O O . ASP B 1 113 ? 8.461 -10.898 -8.203 1 98.25 113 ASP B O 1
ATOM 4870 N N . ASN B 1 114 ? 9.336 -8.859 -8.211 1 98.5 114 ASN B N 1
ATOM 4871 C CA . ASN B 1 114 ? 9.789 -8.977 -9.594 1 98.5 114 ASN B CA 1
ATOM 4872 C C . ASN B 1 114 ? 10.859 -10.055 -9.734 1 98.5 114 ASN B C 1
ATOM 4874 O O . ASN B 1 114 ? 10.867 -10.797 -10.719 1 98.5 114 ASN B O 1
ATOM 4878 N N . ASP B 1 115 ? 11.727 -10.117 -8.805 1 98.38 115 ASP B N 1
ATOM 4879 C CA . ASP B 1 115 ? 12.758 -11.156 -8.797 1 98.38 115 ASP B CA 1
ATOM 4880 C C . ASP B 1 115 ? 12.125 -12.547 -8.711 1 98.38 115 ASP B C 1
ATOM 4882 O O . ASP B 1 115 ? 12.594 -13.484 -9.359 1 98.38 115 ASP B O 1
ATOM 4886 N N . LEU B 1 116 ? 11.141 -12.672 -7.879 1 98.31 116 LEU B N 1
ATOM 4887 C CA . LEU B 1 116 ? 10.438 -13.945 -7.754 1 98.31 116 LEU B CA 1
ATOM 4888 C C . LEU B 1 116 ? 9.828 -14.359 -9.086 1 98.31 116 LEU B C 1
ATOM 4890 O O . LEU B 1 116 ? 9.883 -15.531 -9.461 1 98.31 116 LEU B O 1
ATOM 4894 N N . ALA B 1 117 ? 9.164 -13.406 -9.773 1 98.56 117 ALA B N 1
ATOM 4895 C CA . ALA B 1 117 ? 8.609 -13.672 -11.094 1 98.56 117 ALA B CA 1
ATOM 4896 C C . ALA B 1 117 ? 9.68 -14.164 -12.055 1 98.56 117 ALA B C 1
ATOM 4898 O O . ALA B 1 117 ? 9.469 -15.133 -12.797 1 98.56 117 ALA B O 1
ATOM 4899 N N . ASN B 1 118 ? 10.867 -13.594 -12.008 1 98.56 118 ASN B N 1
ATOM 4900 C CA . ASN B 1 118 ? 11.977 -13.969 -12.875 1 98.56 118 ASN B CA 1
ATOM 4901 C C . ASN B 1 118 ? 12.492 -15.367 -12.562 1 98.56 118 ASN B C 1
ATOM 4903 O O . ASN B 1 118 ? 12.852 -16.125 -13.469 1 98.56 118 ASN B O 1
ATOM 4907 N N . ILE B 1 119 ? 12.539 -15.672 -11.312 1 98.44 119 ILE B N 1
ATOM 4908 C CA . ILE B 1 119 ? 13 -16.984 -10.867 1 98.44 119 ILE B CA 1
ATOM 4909 C C . ILE B 1 119 ? 12.078 -18.062 -11.43 1 98.44 119 ILE B C 1
ATOM 4911 O O . ILE B 1 119 ? 12.547 -19.062 -11.977 1 98.44 119 ILE B O 1
ATOM 4915 N N . ILE B 1 120 ? 10.766 -17.875 -11.344 1 98.62 120 ILE B N 1
ATOM 4916 C CA . ILE B 1 120 ? 9.805 -18.859 -11.82 1 98.62 120 ILE B CA 1
ATOM 4917 C C . ILE B 1 120 ? 9.852 -18.938 -13.344 1 98.62 120 ILE B C 1
ATOM 4919 O O . ILE B 1 120 ? 9.766 -20.016 -13.922 1 98.62 120 ILE B O 1
ATOM 4923 N N . GLU B 1 121 ? 9.992 -17.812 -13.969 1 98.38 121 GLU B N 1
ATOM 4924 C CA . GLU B 1 121 ? 10.086 -17.781 -15.422 1 98.38 121 GLU B CA 1
ATOM 4925 C C . GLU B 1 121 ? 11.297 -18.562 -15.914 1 98.38 121 GLU B C 1
ATOM 4927 O O . GLU B 1 121 ? 11.211 -19.297 -16.906 1 98.38 121 GLU B O 1
ATOM 4932 N N . LYS B 1 122 ? 12.398 -18.344 -15.273 1 98.56 122 LYS B N 1
ATOM 4933 C CA . LYS B 1 122 ? 13.609 -19.078 -15.625 1 98.56 122 LYS B CA 1
ATOM 4934 C C . LYS B 1 122 ? 13.422 -20.578 -15.414 1 98.56 122 LYS B C 1
ATOM 4936 O O . LYS B 1 122 ? 13.844 -21.391 -16.25 1 98.56 122 LYS B O 1
ATOM 4941 N N . MET B 1 123 ? 12.82 -20.953 -14.297 1 98.56 123 MET B N 1
ATOM 4942 C CA . MET B 1 123 ? 12.516 -22.359 -14.031 1 98.56 123 MET B CA 1
ATOM 4943 C C . MET B 1 123 ? 11.664 -22.953 -15.141 1 98.56 123 MET B C 1
ATOM 4945 O O . MET B 1 123 ? 11.93 -24.062 -15.617 1 98.56 123 MET B O 1
ATOM 4949 N N . VAL B 1 124 ? 10.641 -22.203 -15.586 1 98.69 124 VAL B N 1
ATOM 4950 C CA . VAL B 1 124 ? 9.742 -22.672 -16.641 1 98.69 124 VAL B CA 1
ATOM 4951 C C . VAL B 1 124 ? 10.516 -22.906 -17.922 1 98.69 124 VAL B C 1
ATOM 4953 O O . VAL B 1 124 ? 10.336 -23.922 -18.594 1 98.69 124 VAL B O 1
ATOM 4956 N N . LYS B 1 125 ? 11.398 -22.031 -18.266 1 98.38 125 LYS B N 1
ATOM 4957 C CA . LYS B 1 125 ? 12.211 -22.156 -19.469 1 98.38 125 LYS B CA 1
ATOM 4958 C C . LYS B 1 125 ? 13.117 -23.375 -19.406 1 98.38 125 LYS B C 1
ATOM 4960 O O . LYS B 1 125 ? 13.203 -24.156 -20.359 1 98.38 125 LYS B O 1
ATOM 4965 N N . ASP B 1 126 ? 13.766 -23.547 -18.281 1 98.56 126 ASP B N 1
ATOM 4966 C CA . ASP B 1 126 ? 14.648 -24.703 -18.094 1 98.56 126 ASP B CA 1
ATOM 4967 C C . ASP B 1 126 ? 13.867 -26 -18.172 1 98.56 126 ASP B C 1
ATOM 4969 O O . ASP B 1 126 ? 14.312 -26.969 -18.812 1 98.56 126 ASP B O 1
ATOM 4973 N N . LYS B 1 127 ? 12.727 -26.031 -17.578 1 98.62 127 LYS B N 1
ATOM 4974 C CA . LYS B 1 127 ? 11.93 -27.25 -17.516 1 98.62 127 LYS B CA 1
ATOM 4975 C C . LYS B 1 127 ? 11.266 -27.547 -18.859 1 98.62 127 LYS B C 1
ATOM 4977 O O . LYS B 1 127 ? 11.016 -28.703 -19.188 1 98.62 127 LYS B O 1
ATOM 4982 N N . GLU B 1 128 ? 11.008 -26.469 -19.578 1 98.62 128 GLU B N 1
ATOM 4983 C CA . GLU B 1 128 ? 10.508 -26.688 -20.938 1 98.62 128 GLU B CA 1
ATOM 4984 C C . GLU B 1 128 ? 11.508 -27.453 -21.781 1 98.62 128 GLU B C 1
ATOM 4986 O O . GLU B 1 128 ? 11.125 -28.328 -22.578 1 98.62 128 GLU B O 1
ATOM 4991 N N . ASN B 1 129 ? 12.797 -27.188 -21.641 1 98.44 129 ASN B N 1
ATOM 4992 C CA . ASN B 1 129 ? 13.836 -27.922 -22.344 1 98.44 129 ASN B CA 1
ATOM 4993 C C . ASN B 1 129 ? 13.891 -29.391 -21.906 1 98.44 129 ASN B C 1
ATOM 4995 O O . ASN B 1 129 ? 14.039 -30.281 -22.75 1 98.44 129 ASN B O 1
ATOM 4999 N N . VAL B 1 130 ? 13.742 -29.594 -20.656 1 98.69 130 VAL B N 1
ATOM 5000 C CA . VAL B 1 130 ? 13.727 -30.953 -20.125 1 98.69 130 VAL B CA 1
ATOM 5001 C C . VAL B 1 130 ? 12.508 -31.703 -20.656 1 98.69 130 VAL B C 1
ATOM 5003 O O . VAL B 1 130 ? 12.609 -32.875 -21.062 1 98.69 130 VAL B O 1
ATOM 5006 N N . ARG B 1 131 ? 11.359 -31.016 -20.641 1 98.56 131 ARG B N 1
ATOM 5007 C CA . ARG B 1 131 ? 10.117 -31.609 -21.125 1 98.56 131 ARG B CA 1
ATOM 5008 C C . ARG B 1 131 ? 10.242 -32.031 -22.578 1 98.56 131 ARG B C 1
ATOM 5010 O O . ARG B 1 131 ? 9.812 -33.125 -22.953 1 98.56 131 ARG B O 1
ATOM 5017 N N . LYS B 1 132 ? 10.828 -31.203 -23.391 1 98.31 132 LYS B N 1
ATOM 5018 C CA . LYS B 1 132 ? 11.008 -31.5 -24.812 1 98.31 132 LYS B CA 1
ATOM 5019 C C . LYS B 1 132 ? 11.844 -32.781 -25 1 98.31 132 LYS B C 1
ATOM 5021 O O . LYS B 1 132 ? 11.508 -33.625 -25.828 1 98.31 132 LYS B O 1
ATOM 5026 N N . LYS B 1 133 ? 12.867 -32.844 -24.281 1 98.56 133 LYS B N 1
ATOM 5027 C CA . LYS B 1 133 ? 13.727 -34.031 -24.359 1 98.56 133 LYS B CA 1
ATOM 5028 C C . LYS B 1 133 ? 12.984 -35.281 -23.922 1 98.56 133 LYS B C 1
ATOM 5030 O O . LYS B 1 133 ? 13.031 -36.312 -24.594 1 98.56 133 LYS B O 1
ATOM 5035 N N . LEU B 1 134 ? 12.297 -35.25 -22.812 1 98.56 134 LEU B N 1
ATOM 5036 C CA . LEU B 1 134 ? 11.57 -36.406 -22.266 1 98.56 134 LEU B CA 1
ATOM 5037 C C . LEU B 1 134 ? 10.477 -36.844 -23.234 1 98.56 134 LEU B C 1
ATOM 5039 O O . LEU B 1 134 ? 10.281 -38.031 -23.453 1 98.56 134 LEU B O 1
ATOM 5043 N N . THR B 1 135 ? 9.773 -35.875 -23.812 1 98.31 135 THR B N 1
ATOM 5044 C CA . THR B 1 135 ? 8.703 -36.156 -24.75 1 98.31 135 THR B CA 1
ATOM 5045 C C . THR B 1 135 ? 9.25 -36.812 -26.016 1 98.31 135 THR B C 1
ATOM 5047 O O . THR B 1 135 ? 8.672 -37.781 -26.531 1 98.31 135 THR B O 1
ATOM 5050 N N . ALA B 1 136 ? 10.406 -36.281 -26.5 1 98.31 136 ALA B N 1
ATOM 5051 C CA . ALA B 1 136 ? 11.047 -36.875 -27.672 1 98.31 136 ALA B CA 1
ATOM 5052 C C . ALA B 1 136 ? 11.484 -38.312 -27.406 1 98.31 136 ALA B C 1
ATOM 5054 O O . ALA B 1 136 ? 11.289 -39.188 -28.25 1 98.31 136 ALA B O 1
ATOM 5055 N N . ASP B 1 137 ? 12.039 -38.531 -26.234 1 98.38 137 ASP B N 1
ATOM 5056 C CA . ASP B 1 137 ? 12.477 -39.875 -25.859 1 98.38 137 ASP B CA 1
ATOM 5057 C C . ASP B 1 137 ? 11.289 -40.812 -25.75 1 98.38 137 ASP B C 1
ATOM 5059 O O . ASP B 1 137 ? 11.375 -41.969 -26.188 1 98.38 137 ASP B O 1
ATOM 5063 N N . GLY B 1 138 ? 10.203 -40.312 -25.109 1 98 138 GLY B N 1
ATOM 5064 C CA . GLY B 1 138 ? 9.008 -41.125 -24.984 1 98 138 GLY B CA 1
ATOM 5065 C C . GLY B 1 138 ? 8.391 -41.469 -26.328 1 98 138 GLY B C 1
ATOM 5066 O O . GLY B 1 138 ? 7.984 -42.625 -26.547 1 98 138 GLY B O 1
ATOM 5067 N N . GLN B 1 139 ? 8.32 -40.562 -27.266 1 97.44 139 GLN B N 1
ATOM 5068 C CA . GLN B 1 139 ? 7.773 -40.781 -28.609 1 97.44 139 GLN B CA 1
ATOM 5069 C C . GLN B 1 139 ? 8.633 -41.781 -29.391 1 97.44 139 GLN B C 1
ATOM 5071 O O . GLN B 1 139 ? 8.102 -42.656 -30.078 1 97.44 139 GLN B O 1
ATOM 5076 N N . LYS B 1 140 ? 9.922 -41.594 -29.281 1 98.12 140 LYS B N 1
ATOM 5077 C CA . LYS B 1 140 ? 10.836 -42.5 -29.953 1 98.12 140 LYS B CA 1
ATOM 5078 C C . LYS B 1 140 ? 10.664 -43.938 -29.438 1 98.12 140 LYS B C 1
ATOM 5080 O O . LYS B 1 140 ? 10.586 -44.875 -30.219 1 98.12 140 LYS B O 1
ATOM 5085 N N . LEU B 1 141 ? 10.633 -44.062 -28.109 1 97.12 141 LEU B N 1
ATOM 5086 C CA . LEU B 1 141 ? 10.484 -45.375 -27.484 1 97.12 141 LEU B CA 1
ATOM 5087 C C . LEU B 1 141 ? 9.188 -46.031 -27.922 1 97.12 141 LEU B C 1
ATOM 5089 O O . LEU B 1 141 ? 9.188 -47.219 -28.266 1 97.12 141 LEU B O 1
ATOM 5093 N N . THR B 1 142 ? 8.07 -45.375 -27.953 1 96.12 142 THR B N 1
ATOM 5094 C CA . THR B 1 142 ? 6.762 -45.875 -28.328 1 96.12 142 THR B CA 1
ATOM 5095 C C . THR B 1 142 ? 6.738 -46.25 -29.812 1 96.12 142 THR B C 1
ATOM 5097 O O . THR B 1 142 ? 6.191 -47.281 -30.188 1 96.12 142 THR B O 1
ATOM 5100 N N . LYS B 1 143 ? 7.324 -45.406 -30.625 1 96.69 143 LYS B N 1
ATOM 5101 C CA . LYS B 1 143 ? 7.371 -45.625 -32.062 1 96.69 143 LYS B CA 1
ATOM 5102 C C . LYS B 1 143 ? 8.188 -46.875 -32.406 1 96.69 143 LYS B C 1
ATOM 5104 O O . LYS B 1 143 ? 7.793 -47.688 -33.25 1 96.69 143 LYS B O 1
ATOM 5109 N N . ASP B 1 144 ? 9.328 -47 -31.734 1 97.31 144 ASP B N 1
ATOM 5110 C CA . ASP B 1 144 ? 10.195 -48.156 -31.953 1 97.31 144 ASP B CA 1
ATOM 5111 C C . ASP B 1 144 ? 9.477 -49.469 -31.625 1 97.31 144 ASP B C 1
ATOM 5113 O O . ASP B 1 144 ? 9.578 -50.438 -32.375 1 97.31 144 ASP B O 1
ATOM 5117 N N . MET B 1 145 ? 8.836 -49.469 -30.516 1 95.75 145 MET B N 1
ATOM 5118 C CA . MET B 1 145 ? 8.102 -50.656 -30.094 1 95.75 145 MET B CA 1
ATOM 5119 C C . MET B 1 145 ? 6.973 -50.969 -31.062 1 95.75 145 MET B C 1
ATOM 5121 O O . MET B 1 145 ? 6.762 -52.125 -31.438 1 95.75 145 MET B O 1
ATOM 5125 N N . LYS B 1 146 ? 6.215 -50 -31.516 1 94.88 146 LYS B N 1
ATOM 5126 C CA . LYS B 1 146 ? 5.141 -50.156 -32.469 1 94.88 146 LYS B CA 1
ATOM 5127 C C . LYS B 1 146 ? 5.676 -50.719 -33.812 1 94.88 146 LYS B C 1
ATOM 5129 O O . LYS B 1 146 ? 5.074 -51.625 -34.406 1 94.88 146 LYS B O 1
ATOM 5134 N N . THR B 1 147 ? 6.805 -50.156 -34.219 1 97.62 147 THR B N 1
ATOM 5135 C CA . THR B 1 147 ? 7.426 -50.594 -35.469 1 97.62 147 THR B CA 1
ATOM 5136 C C . THR B 1 147 ? 7.793 -52.062 -35.406 1 97.62 147 THR B C 1
ATOM 5138 O O . THR B 1 147 ? 7.57 -52.812 -36.344 1 97.62 147 THR B O 1
ATOM 5141 N N . GLN B 1 148 ? 8.367 -52.438 -34.25 1 97.44 148 GLN B N 1
ATOM 5142 C CA . GLN B 1 148 ? 8.758 -53.812 -34.062 1 97.44 148 GLN B CA 1
ATOM 5143 C C . GLN B 1 148 ? 7.535 -54.75 -34.062 1 97.44 148 GLN B C 1
ATOM 5145 O O . GLN B 1 148 ? 7.582 -55.844 -34.625 1 97.44 148 GLN B O 1
ATOM 5150 N N . LEU B 1 149 ? 6.465 -54.344 -33.469 1 96.31 149 LEU B N 1
ATOM 5151 C CA . LEU B 1 149 ? 5.234 -55.125 -33.438 1 96.31 149 LEU B CA 1
ATOM 5152 C C . LEU B 1 149 ? 4.645 -55.25 -34.844 1 96.31 149 LEU B C 1
ATOM 5154 O O . LEU B 1 149 ? 4.125 -56.281 -35.219 1 96.31 149 LEU B O 1
ATOM 5158 N N . ASP B 1 150 ? 4.707 -54.188 -35.625 1 96.75 150 ASP B N 1
ATOM 5159 C CA . ASP B 1 150 ? 4.25 -54.219 -37 1 96.75 150 ASP B CA 1
ATOM 5160 C C . ASP B 1 150 ? 5.066 -55.188 -37.844 1 96.75 150 ASP B C 1
ATOM 5162 O O . ASP B 1 150 ? 4.52 -55.906 -38.688 1 96.75 150 ASP B O 1
ATOM 5166 N N . LEU B 1 151 ? 6.41 -55.219 -37.656 1 97.81 151 LEU B N 1
ATOM 5167 C CA . LEU B 1 151 ? 7.289 -56.156 -38.344 1 97.81 151 LEU B CA 1
ATOM 5168 C C . LEU B 1 151 ? 6.906 -57.594 -38.031 1 97.81 151 LEU B C 1
ATOM 5170 O O . LEU B 1 151 ? 6.91 -58.438 -38.906 1 97.81 151 LEU B O 1
ATOM 5174 N N . LEU B 1 152 ? 6.609 -57.812 -36.781 1 97.5 152 LEU B N 1
ATOM 5175 C CA . LEU B 1 152 ? 6.195 -59.156 -36.375 1 97.5 152 LEU B CA 1
ATOM 5176 C C . LEU B 1 152 ? 4.895 -59.531 -37.062 1 97.5 152 LEU B C 1
ATOM 5178 O O . LEU B 1 152 ? 4.758 -60.688 -37.531 1 97.5 152 LEU B O 1
ATOM 5182 N N . THR B 1 153 ? 3.934 -58.656 -37.094 1 96.69 153 THR B N 1
ATOM 5183 C CA . THR B 1 153 ? 2.654 -58.906 -37.75 1 96.69 153 THR B CA 1
ATOM 5184 C C . THR B 1 153 ? 2.855 -59.25 -39.219 1 96.69 153 THR B C 1
ATOM 5186 O O . THR B 1 153 ? 2.25 -60.188 -39.75 1 96.69 153 THR B O 1
ATOM 5189 N N . LYS B 1 154 ? 3.723 -58.531 -39.875 1 97.31 154 LYS B N 1
ATOM 5190 C CA . LYS B 1 154 ? 4.016 -58.75 -41.281 1 97.31 154 LYS B CA 1
ATOM 5191 C C . LYS B 1 154 ? 4.672 -60.125 -41.5 1 97.31 154 LYS B C 1
ATOM 5193 O O . LYS B 1 154 ? 4.352 -60.844 -42.469 1 97.31 154 LYS B O 1
ATOM 5198 N N . ALA B 1 155 ? 5.625 -60.438 -40.594 1 97.62 155 ALA B N 1
ATOM 5199 C CA . ALA B 1 155 ? 6.309 -61.719 -40.688 1 97.62 155 ALA B CA 1
ATOM 5200 C C . ALA B 1 155 ? 5.324 -62.875 -40.531 1 97.62 155 ALA B C 1
ATOM 5202 O O . ALA B 1 155 ? 5.402 -63.875 -41.219 1 97.62 155 ALA B O 1
ATOM 5203 N N . LYS B 1 156 ? 4.457 -62.75 -39.594 1 96.56 156 LYS B N 1
ATOM 5204 C CA . LYS B 1 156 ? 3.43 -63.75 -39.344 1 96.56 156 LYS B CA 1
ATOM 5205 C C . LYS B 1 156 ? 2.516 -63.938 -40.562 1 96.56 156 LYS B C 1
ATOM 5207 O O . LYS B 1 156 ? 2.246 -65.062 -41 1 96.56 156 LYS B O 1
ATOM 5212 N N . MET B 1 157 ? 2.1 -62.875 -41.125 1 96.62 157 MET B N 1
ATOM 5213 C CA . MET B 1 157 ? 1.204 -62.906 -42.281 1 96.62 157 MET B CA 1
ATOM 5214 C C . MET B 1 157 ? 1.889 -63.562 -43.5 1 96.62 157 MET B C 1
ATOM 5216 O O . MET B 1 157 ? 1.272 -64.312 -44.219 1 96.62 157 MET B O 1
ATOM 5220 N N . ASN B 1 158 ? 3.115 -63.188 -43.688 1 97.44 158 ASN B N 1
ATOM 5221 C CA . ASN B 1 158 ? 3.877 -63.75 -44.781 1 97.44 158 ASN B CA 1
ATOM 5222 C C . ASN B 1 158 ? 4.043 -65.25 -44.625 1 97.44 158 ASN B C 1
ATOM 5224 O O . ASN B 1 158 ? 3.906 -66 -45.594 1 97.44 158 ASN B O 1
ATOM 5228 N N . TYR B 1 159 ? 4.371 -65.688 -43.406 1 97.31 159 TYR B N 1
ATOM 5229 C CA . TYR B 1 159 ? 4.492 -67.125 -43.125 1 97.31 159 TYR B CA 1
ATOM 5230 C C . TYR B 1 159 ? 3.186 -67.812 -43.406 1 97.31 159 TYR B C 1
ATOM 5232 O O . TYR B 1 159 ? 3.176 -68.875 -44.094 1 97.31 159 TYR B O 1
ATOM 5240 N N . HIS B 1 160 ? 2.104 -67.312 -42.906 1 94.62 160 HIS B N 1
ATOM 5241 C CA . HIS B 1 160 ? 0.802 -67.938 -43.125 1 94.62 160 HIS B CA 1
ATOM 5242 C C . HIS B 1 160 ? 0.424 -68 -44.594 1 94.62 160 HIS B C 1
ATOM 5244 O O . HIS B 1 160 ? -0.117 -69 -45.062 1 94.62 160 HIS B O 1
ATOM 5250 N N . LYS B 1 161 ? 0.675 -66.938 -45.281 1 96.06 161 LYS B N 1
ATOM 5251 C CA . LYS B 1 161 ? 0.397 -66.875 -46.688 1 96.06 161 LYS B CA 1
ATOM 5252 C C . LYS B 1 161 ? 1.172 -67.938 -47.469 1 96.06 161 LYS B C 1
ATOM 5254 O O . LYS B 1 161 ? 0.594 -68.688 -48.25 1 96.06 161 LYS B O 1
ATOM 5259 N N . LEU B 1 162 ? 2.473 -68 -47.188 1 96.69 162 LEU B N 1
ATOM 5260 C CA . LEU B 1 162 ? 3.33 -68.938 -47.906 1 96.69 162 LEU B CA 1
ATOM 5261 C C . LEU B 1 162 ? 3.037 -70.375 -47.5 1 96.69 162 LEU B C 1
ATOM 5263 O O . LEU B 1 162 ? 3.174 -71.312 -48.312 1 96.69 162 LEU B O 1
ATOM 5267 N N . SER B 1 163 ? 2.646 -70.562 -46.219 1 95.06 163 SER B N 1
ATOM 5268 C CA . SER B 1 163 ? 2.234 -71.875 -45.75 1 95.06 163 SER B CA 1
ATOM 5269 C C . SER B 1 163 ? 0.964 -72.312 -46.469 1 95.06 163 SER B C 1
ATOM 5271 O O . SER B 1 163 ? 0.836 -73.5 -46.844 1 95.06 163 SER B O 1
ATOM 5273 N N . LYS B 1 164 ? 0.069 -71.438 -46.688 1 94.5 164 LYS B N 1
ATOM 5274 C CA . LYS B 1 164 ? -1.146 -71.75 -47.438 1 94.5 164 LYS B CA 1
ATOM 5275 C C . LYS B 1 164 ? -0.823 -72.125 -48.906 1 94.5 164 LYS B C 1
ATOM 5277 O O . LYS B 1 164 ? -1.393 -73.062 -49.438 1 94.5 164 LYS B O 1
ATOM 5282 N N . GLU B 1 165 ? 0.053 -71.375 -49.469 1 95.5 165 GLU B N 1
ATOM 5283 C CA . GLU B 1 165 ? 0.489 -71.688 -50.844 1 95.5 165 GLU B CA 1
ATOM 5284 C C . GLU B 1 165 ? 1.168 -73 -50.938 1 95.5 165 GLU B C 1
ATOM 5286 O O . GLU B 1 165 ? 0.966 -73.75 -51.906 1 95.5 165 GLU B O 1
ATOM 5291 N N . ALA B 1 166 ? 2.014 -73.25 -49.906 1 95 166 ALA B N 1
ATOM 5292 C CA . ALA B 1 166 ? 2.697 -74.562 -49.875 1 95 166 ALA B CA 1
ATOM 5293 C C . ALA B 1 166 ? 1.698 -75.688 -49.719 1 95 166 ALA B C 1
ATOM 5295 O O . ALA B 1 166 ? 1.85 -76.75 -50.344 1 95 166 ALA B O 1
ATOM 5296 N N . GLU B 1 167 ? 0.718 -75.5 -48.938 1 93.31 167 GLU B N 1
ATOM 5297 C CA . GLU B 1 167 ? -0.333 -76.5 -48.75 1 93.31 167 GLU B CA 1
ATOM 5298 C C . GLU B 1 167 ? -1.106 -76.688 -50.062 1 93.31 167 GLU B C 1
ATOM 5300 O O . GLU B 1 167 ? -1.398 -77.875 -50.406 1 93.31 167 GLU B O 1
ATOM 5305 N N . LEU B 1 168 ? -1.428 -75.688 -50.719 1 93.88 168 LEU B N 1
ATOM 5306 C CA . LEU B 1 168 ? -2.145 -75.75 -52 1 93.88 168 LEU B CA 1
ATOM 5307 C C . LEU B 1 168 ? -1.305 -76.438 -53.062 1 93.88 168 LEU B C 1
ATOM 5309 O O . LEU B 1 168 ? -1.824 -77.25 -53.812 1 93.88 168 LEU B O 1
ATOM 5313 N N . ALA B 1 169 ? -0.039 -76.125 -53.094 1 95.12 169 ALA B N 1
ATOM 5314 C CA . ALA B 1 169 ? 0.87 -76.75 -54.031 1 95.12 169 ALA B CA 1
ATOM 5315 C C . ALA B 1 169 ? 0.995 -78.25 -53.75 1 95.12 169 ALA B C 1
ATOM 5317 O O . ALA B 1 169 ? 1.04 -79.062 -54.688 1 95.12 169 ALA B O 1
ATOM 5318 N N . GLN B 1 170 ? 1.057 -78.562 -52.562 1 93.12 170 GLN B N 1
ATOM 5319 C CA . GLN B 1 170 ? 1.149 -80 -52.156 1 93.12 170 GLN B CA 1
ATOM 5320 C C . GLN B 1 170 ? -0.133 -80.75 -52.5 1 93.12 170 GLN B C 1
ATOM 5322 O O . GLN B 1 170 ? -0.086 -81.875 -52.938 1 93.12 170 GLN B O 1
ATOM 5327 N N . THR B 1 171 ? -1.295 -80.125 -52.312 1 92.38 171 THR B N 1
ATOM 5328 C CA . THR B 1 171 ? -2.584 -80.688 -52.656 1 92.38 171 THR B CA 1
ATOM 5329 C C . THR B 1 171 ? -2.693 -80.875 -54.156 1 92.38 171 THR B C 1
ATOM 5331 O O . THR B 1 171 ? -3.168 -81.938 -54.625 1 92.38 171 THR B O 1
ATOM 5334 N N . THR B 1 172 ? -2.227 -80 -54.938 1 93 172 THR B N 1
ATOM 5335 C CA . THR B 1 172 ? -2.238 -80.062 -56.375 1 93 172 THR B CA 1
ATOM 5336 C C . THR B 1 172 ? -1.341 -81.188 -56.875 1 93 172 THR B C 1
ATOM 5338 O O . THR B 1 172 ? -1.693 -81.938 -57.781 1 93 172 THR B O 1
ATOM 5341 N N . LEU B 1 173 ? -0.203 -81.312 -56.219 1 93.81 173 LEU B N 1
ATOM 5342 C CA . LEU B 1 173 ? 0.722 -82.375 -56.562 1 93.81 173 LEU B CA 1
ATOM 5343 C C . LEU B 1 173 ? 0.102 -83.75 -56.25 1 93.81 173 LEU B C 1
ATOM 5345 O O . LEU B 1 173 ? 0.179 -84.688 -57.062 1 93.81 173 LEU B O 1
ATOM 5349 N N . THR B 1 174 ? -0.54 -83.812 -55.094 1 91.25 174 THR B N 1
ATOM 5350 C CA . THR B 1 174 ? -1.179 -85.062 -54.688 1 91.25 174 THR B CA 1
ATOM 5351 C C . THR B 1 174 ? -2.289 -85.5 -55.656 1 91.25 174 THR B C 1
ATOM 5353 O O . THR B 1 174 ? -2.414 -86.625 -56.031 1 91.25 174 THR B O 1
ATOM 5356 N N . LYS B 1 175 ? -3.01 -84.562 -56.094 1 90.5 175 LYS B N 1
ATOM 5357 C CA . LYS B 1 175 ? -4.074 -84.75 -57.094 1 90.5 175 LYS B CA 1
ATOM 5358 C C . LYS B 1 175 ? -3.504 -85.188 -58.438 1 90.5 175 LYS B C 1
ATOM 5360 O O . LYS B 1 175 ? -4.059 -86 -59.125 1 90.5 175 LYS B O 1
ATOM 5365 N N . GLY B 1 176 ? -2.408 -84.5 -58.75 1 89.5 176 GLY B N 1
ATOM 5366 C CA . GLY B 1 176 ? -1.747 -84.812 -60 1 89.5 176 GLY B CA 1
ATOM 5367 C C . GLY B 1 176 ? -1.131 -86.188 -60.031 1 89.5 176 GLY B C 1
ATOM 5368 O O . GLY B 1 176 ? -1.184 -86.875 -61.062 1 89.5 176 GLY B O 1
ATOM 5369 N N . GLN B 1 177 ? -0.604 -86.625 -58.938 1 88.56 177 GLN B N 1
ATOM 5370 C CA . GLN B 1 177 ? -0.004 -88 -58.812 1 88.56 177 GLN B CA 1
ATOM 5371 C C . GLN B 1 177 ? -1.07 -89.062 -58.812 1 88.56 177 GLN B C 1
ATOM 5373 O O . GLN B 1 177 ? -0.812 -90.188 -59.281 1 88.56 177 GLN B O 1
ATOM 5378 N N . ALA B 1 178 ? -2.291 -88.75 -58.375 1 86.56 178 ALA B N 1
ATOM 5379 C CA . ALA B 1 178 ? -3.385 -89.688 -58.312 1 86.56 178 ALA B CA 1
ATOM 5380 C C . ALA B 1 178 ? -4.102 -89.812 -59.656 1 86.56 178 ALA B C 1
ATOM 5382 O O . ALA B 1 178 ? -4.859 -90.75 -59.906 1 86.56 178 ALA B O 1
ATOM 5383 N N . ASP B 1 179 ? -3.789 -88.875 -60.5 1 88.62 179 ASP B N 1
ATOM 5384 C CA . ASP B 1 179 ? -4.434 -88.875 -61.812 1 88.62 179 ASP B CA 1
ATOM 5385 C C . ASP B 1 179 ? -3.66 -89.75 -62.812 1 88.62 179 ASP B C 1
ATOM 5387 O O . ASP B 1 179 ? -2.561 -89.375 -63.219 1 88.62 179 ASP B O 1
ATOM 5391 N N . PRO B 1 180 ? -4.191 -90.938 -63.156 1 86.56 180 PRO B N 1
ATOM 5392 C CA . PRO B 1 180 ? -3.482 -91.812 -64.062 1 86.56 180 PRO B CA 1
ATOM 5393 C C . PRO B 1 180 ? -3.281 -91.25 -65.438 1 86.56 180 PRO B C 1
ATOM 5395 O O . PRO B 1 180 ? -2.404 -91.688 -66.188 1 86.56 180 PRO B O 1
ATOM 5398 N N . LYS B 1 181 ? -4.047 -90.375 -65.875 1 90.88 181 LYS B N 1
ATOM 5399 C CA . LYS B 1 181 ? -3.951 -89.812 -67.25 1 90.88 181 LYS B CA 1
ATOM 5400 C C . LYS B 1 181 ? -2.865 -88.688 -67.312 1 90.88 181 LYS B C 1
ATOM 5402 O O . LYS B 1 181 ? -2.488 -88.25 -68.375 1 90.88 181 LYS B O 1
ATOM 5407 N N . MET B 1 182 ? -2.363 -88.375 -66.25 1 88.44 182 MET B N 1
ATOM 5408 C CA . MET B 1 182 ? -1.406 -87.312 -66.25 1 88.44 182 MET B CA 1
ATOM 5409 C C . MET B 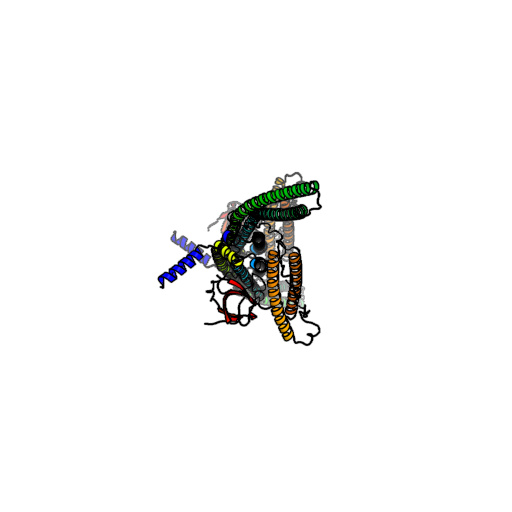1 182 ? -0.012 -87.75 -66.625 1 88.44 182 MET B C 1
ATOM 5411 O O . MET B 1 182 ? 0.463 -88.812 -66.125 1 88.44 182 MET B O 1
ATOM 5415 N N . LYS B 1 183 ? 0.61 -87.062 -67.5 1 92.44 183 LYS B N 1
ATOM 5416 C CA . LYS B 1 183 ? 1.94 -87.375 -68 1 92.44 183 LYS B CA 1
ATOM 5417 C C . LYS B 1 183 ? 2.992 -87.25 -66.875 1 92.44 183 LYS B C 1
ATOM 5419 O O . LYS B 1 183 ? 2.871 -86.375 -66 1 92.44 183 LYS B O 1
ATOM 5424 N N . GLN B 1 184 ? 3.963 -87.938 -66.938 1 87 184 GLN B N 1
ATOM 5425 C CA . GLN B 1 184 ? 5.012 -88 -65.938 1 87 184 GLN B CA 1
ATOM 5426 C C . GLN B 1 184 ? 5.758 -86.688 -65.875 1 87 184 GLN B C 1
ATOM 5428 O O . GLN B 1 184 ? 6.203 -86.25 -64.812 1 87 184 GLN B O 1
ATOM 5433 N N . ASP B 1 185 ? 5.855 -85.938 -67 1 89.81 185 ASP B N 1
ATOM 5434 C CA . ASP B 1 185 ? 6.539 -84.625 -67.062 1 89.81 185 ASP B CA 1
ATOM 5435 C C . ASP B 1 185 ? 5.777 -83.562 -66.25 1 89.81 185 ASP B C 1
ATOM 5437 O O . ASP B 1 185 ? 6.383 -82.75 -65.562 1 89.81 185 ASP B O 1
ATOM 5441 N N . LYS B 1 186 ? 4.441 -83.688 -66.312 1 90.94 186 LYS B N 1
ATOM 5442 C CA . LYS B 1 186 ? 3.613 -82.75 -65.562 1 90.94 186 LYS B CA 1
ATOM 5443 C C . LYS B 1 186 ? 3.652 -83 -64.062 1 90.94 186 LYS B C 1
ATOM 5445 O O . LYS B 1 186 ? 3.643 -82.062 -63.281 1 90.94 186 LYS B O 1
ATOM 5450 N N . VAL B 1 187 ? 3.758 -84.188 -63.688 1 90.06 187 VAL B N 1
ATOM 5451 C CA . VAL B 1 187 ? 3.842 -84.562 -62.281 1 90.06 187 VAL B CA 1
ATOM 5452 C C . VAL B 1 187 ? 5.168 -84.062 -61.719 1 90.06 187 VAL B C 1
ATOM 5454 O O . VAL B 1 187 ? 5.219 -83.625 -60.562 1 90.06 187 VAL B O 1
ATOM 5457 N N . SER B 1 188 ? 6.227 -84.188 -62.531 1 89.62 188 SER B N 1
ATOM 5458 C CA . SER B 1 188 ? 7.539 -83.688 -62.094 1 89.62 188 SER B CA 1
ATOM 5459 C C . SER B 1 188 ? 7.551 -82.188 -61.875 1 89.62 188 SER B C 1
ATOM 5461 O O . SER B 1 188 ? 8.211 -81.688 -60.969 1 89.62 188 SER B O 1
ATOM 5463 N N . GLN B 1 189 ? 6.781 -81.5 -62.781 1 92.88 189 GLN B N 1
ATOM 5464 C CA . GLN B 1 189 ? 6.664 -80.062 -62.656 1 92.88 189 GLN B CA 1
ATOM 5465 C C . GLN B 1 189 ? 5.906 -79.688 -61.375 1 92.88 189 GLN B C 1
ATOM 5467 O O . GLN B 1 189 ? 6.285 -78.75 -60.656 1 92.88 189 GLN B O 1
ATOM 5472 N N . LEU B 1 190 ? 4.844 -80.375 -61.031 1 93 190 LEU B N 1
ATOM 5473 C CA . LEU B 1 190 ? 4.062 -80.125 -59.812 1 93 190 LEU B CA 1
ATOM 5474 C C . LEU B 1 190 ? 4.883 -80.438 -58.562 1 93 190 LEU B C 1
ATOM 5476 O O . LEU B 1 190 ? 4.758 -79.75 -57.562 1 93 190 LEU B O 1
ATOM 5480 N N . SER B 1 191 ? 5.719 -81.375 -58.656 1 90.56 191 SER B N 1
ATOM 5481 C CA . SER B 1 191 ? 6.59 -81.75 -57.562 1 90.56 191 SER B CA 1
ATOM 5482 C C . SER B 1 191 ? 7.605 -80.688 -57.25 1 90.56 191 SER B C 1
ATOM 5484 O O . SER B 1 191 ? 7.871 -80.375 -56.094 1 90.56 191 SER B O 1
ATOM 5486 N N . THR B 1 192 ? 8.188 -80.125 -58.344 1 93.38 192 THR B N 1
ATOM 5487 C CA . THR B 1 192 ? 9.148 -79.062 -58.156 1 93.38 192 THR B CA 1
ATOM 5488 C C . THR B 1 192 ? 8.477 -77.812 -57.562 1 93.38 192 THR B C 1
ATOM 5490 O O . THR B 1 192 ? 9.039 -77.188 -56.656 1 93.38 192 THR B O 1
ATOM 5493 N N . LYS B 1 193 ? 7.281 -77.562 -58.031 1 94.06 193 LYS B N 1
ATOM 5494 C CA . LYS B 1 193 ? 6.531 -76.438 -57.531 1 94.06 193 LYS B CA 1
ATOM 5495 C C . LYS B 1 193 ? 6.188 -76.625 -56.062 1 94.06 193 LYS B C 1
ATOM 5497 O O . LYS B 1 193 ? 6.285 -75.688 -55.25 1 94.06 193 LYS B O 1
ATOM 5502 N N . ALA B 1 194 ? 5.754 -77.75 -55.625 1 93 194 ALA B N 1
ATOM 5503 C CA . ALA B 1 194 ? 5.41 -78.062 -54.219 1 93 194 ALA B CA 1
ATOM 5504 C C . ALA B 1 194 ? 6.637 -77.938 -53.312 1 93 194 ALA B C 1
ATOM 5506 O O . ALA B 1 194 ? 6.551 -77.438 -52.188 1 93 194 ALA B O 1
ATOM 5507 N N . SER B 1 195 ? 7.738 -78.438 -53.875 1 93.31 195 SER B N 1
ATOM 5508 C CA . SER B 1 195 ? 8.977 -78.375 -53.094 1 93.31 195 SER B CA 1
ATOM 5509 C C . SER B 1 195 ? 9.438 -76.938 -52.875 1 93.31 195 SER B C 1
ATOM 5511 O O . SER B 1 195 ? 9.891 -76.625 -51.781 1 93.31 195 SER B O 1
ATOM 5513 N N . GLN B 1 196 ? 9.312 -76.188 -53.938 1 95.06 196 GLN B N 1
ATOM 5514 C CA . GLN B 1 196 ? 9.711 -74.812 -53.844 1 95.06 196 GLN B CA 1
ATOM 5515 C C . GLN B 1 196 ? 8.805 -74 -52.906 1 95.06 196 GLN B C 1
ATOM 5517 O O . GLN B 1 196 ? 9.281 -73.188 -52.125 1 95.06 196 GLN B O 1
ATOM 5522 N N . ALA B 1 197 ? 7.535 -74.25 -52.938 1 96.12 197 ALA B N 1
ATOM 5523 C CA . ALA B 1 197 ? 6.582 -73.625 -52.062 1 96.12 197 ALA B CA 1
ATOM 5524 C C . ALA B 1 197 ? 6.828 -74 -50.594 1 96.12 197 ALA B C 1
ATOM 5526 O O . ALA B 1 197 ? 6.719 -73.125 -49.688 1 96.12 197 ALA B O 1
ATOM 5527 N N . SER B 1 198 ? 7.133 -75.188 -50.406 1 93.44 198 SER B N 1
ATOM 5528 C CA . SER B 1 198 ? 7.426 -75.688 -49.062 1 93.44 198 SER B CA 1
ATOM 5529 C C . SER B 1 198 ? 8.688 -75.062 -48.5 1 93.44 198 SER B C 1
ATOM 5531 O O . SER B 1 198 ? 8.75 -74.688 -47.312 1 93.44 198 SER B O 1
ATOM 5533 N N . GLU B 1 199 ? 9.68 -74.875 -49.344 1 95.06 199 GLU B N 1
ATOM 5534 C CA . GLU B 1 199 ? 10.93 -74.25 -48.938 1 95.06 199 GLU B CA 1
ATOM 5535 C C . GLU B 1 199 ? 10.695 -72.812 -48.531 1 95.06 199 GLU B C 1
ATOM 5537 O O . GLU B 1 199 ? 11.242 -72.312 -47.562 1 95.06 199 GLU B O 1
ATOM 5542 N N . LYS B 1 200 ? 9.914 -72.188 -49.375 1 96.75 200 LYS B N 1
ATOM 5543 C CA . LYS B 1 200 ? 9.594 -70.75 -49.062 1 96.75 200 LYS B CA 1
ATOM 5544 C C . LYS B 1 200 ? 8.82 -70.625 -47.75 1 96.75 200 LYS B C 1
ATOM 5546 O O . LYS B 1 200 ? 9.055 -69.688 -46.969 1 96.75 200 LYS B O 1
ATOM 5551 N N . SER B 1 201 ? 7.898 -71.5 -47.5 1 96.06 201 SER B N 1
ATOM 5552 C CA . SER B 1 201 ? 7.125 -71.5 -46.281 1 96.06 201 SER B CA 1
ATOM 5553 C C . SER B 1 201 ? 8.016 -71.75 -45.062 1 96.06 201 SER B C 1
ATOM 5555 O O . SER B 1 201 ? 7.863 -71.125 -44.031 1 96.06 201 SER B O 1
ATOM 5557 N N . ASN B 1 202 ? 8.969 -72.688 -45.25 1 93.44 202 ASN B N 1
ATOM 5558 C CA . ASN B 1 202 ? 9.891 -73 -44.156 1 93.44 202 ASN B CA 1
ATOM 5559 C C . ASN B 1 202 ? 10.789 -71.812 -43.812 1 93.44 202 ASN B C 1
ATOM 5561 O O . ASN B 1 202 ? 11.078 -71.562 -42.656 1 93.44 202 ASN B O 1
ATOM 5565 N N . GLN B 1 203 ? 11.227 -71.188 -44.875 1 95.81 203 GLN B N 1
ATOM 5566 C CA . GLN B 1 203 ? 12.039 -70 -44.688 1 95.81 203 GLN B CA 1
ATOM 5567 C C . GLN B 1 203 ? 11.242 -68.875 -43.969 1 95.81 203 GLN B C 1
ATOM 5569 O O . GLN B 1 203 ? 11.758 -68.25 -43.062 1 95.81 203 GLN B O 1
ATOM 5574 N N . ALA B 1 204 ? 10.039 -68.688 -44.375 1 97.19 204 ALA B N 1
ATOM 5575 C CA . ALA B 1 204 ? 9.172 -67.688 -43.75 1 97.19 204 ALA B CA 1
ATOM 5576 C C . ALA B 1 204 ? 8.891 -68.062 -42.312 1 97.19 204 ALA B C 1
ATOM 5578 O O . ALA B 1 204 ? 8.766 -67.188 -41.438 1 97.19 204 ALA B O 1
ATOM 5579 N N . ASP B 1 205 ? 8.719 -69.312 -42 1 95.56 205 ASP B N 1
ATOM 5580 C CA . ASP B 1 205 ? 8.523 -69.75 -40.656 1 95.56 205 ASP B CA 1
ATOM 5581 C C . ASP B 1 205 ? 9.719 -69.375 -39.75 1 95.56 205 ASP B C 1
ATOM 5583 O O . ASP B 1 205 ? 9.547 -68.938 -38.625 1 95.56 205 ASP B O 1
ATOM 5587 N N . GLN B 1 206 ? 10.945 -69.625 -40.344 1 94.5 206 GLN B N 1
ATOM 5588 C CA . GLN B 1 206 ? 12.164 -69.312 -39.625 1 94.5 206 GLN B CA 1
ATOM 5589 C C . GLN B 1 206 ? 12.266 -67.812 -39.375 1 94.5 206 GLN B C 1
ATOM 5591 O O . GLN B 1 206 ? 12.625 -67.375 -38.25 1 94.5 206 GLN B O 1
ATOM 5596 N N . GLU B 1 207 ? 11.914 -67.062 -40.375 1 96.88 207 GLU B N 1
ATOM 5597 C CA . GLU B 1 207 ? 11.938 -65.625 -40.219 1 96.88 207 GLU B CA 1
ATOM 5598 C C . GLU B 1 207 ? 10.922 -65.188 -39.188 1 96.88 207 GLU B C 1
ATOM 5600 O O . GLU B 1 207 ? 11.203 -64.25 -38.406 1 96.88 207 GLU B O 1
ATOM 5605 N N . TYR B 1 208 ? 9.703 -65.688 -39.156 1 97.31 208 TYR B N 1
ATOM 5606 C CA . TYR B 1 208 ? 8.664 -65.375 -38.188 1 97.31 208 TYR B CA 1
ATOM 5607 C C . TYR B 1 208 ? 9.125 -65.688 -36.75 1 97.31 208 TYR B C 1
ATOM 5609 O O . TYR B 1 208 ? 8.977 -64.875 -35.844 1 97.31 208 TYR B O 1
ATOM 5617 N N . ARG B 1 209 ? 9.734 -66.812 -36.594 1 95.25 209 ARG B N 1
ATOM 5618 C CA . ARG B 1 209 ? 10.219 -67.25 -35.281 1 95.25 209 ARG B CA 1
ATOM 5619 C C . ARG B 1 209 ? 11.328 -66.312 -34.781 1 95.25 209 ARG B C 1
ATOM 5621 O O . ARG B 1 209 ? 11.367 -65.938 -33.625 1 95.25 209 ARG B O 1
ATOM 5628 N N . GLU B 1 210 ? 12.211 -66 -35.719 1 95.88 210 GLU B N 1
ATOM 5629 C CA . GLU B 1 210 ? 13.289 -65.062 -35.344 1 95.88 210 GLU B CA 1
ATOM 5630 C C . GLU B 1 210 ? 12.734 -63.688 -34.969 1 95.88 210 GLU B C 1
ATOM 5632 O O . GLU B 1 210 ? 13.164 -63.094 -33.969 1 95.88 210 GLU B O 1
ATOM 5637 N N . CYS B 1 211 ? 11.797 -63.188 -35.781 1 97.44 211 CYS B N 1
ATOM 5638 C CA . CYS B 1 211 ? 11.172 -61.906 -35.531 1 97.44 211 CYS B CA 1
ATOM 5639 C C . CYS B 1 211 ? 10.43 -61.938 -34.188 1 97.44 211 CYS B C 1
ATOM 5641 O O . CYS B 1 211 ? 10.445 -60.969 -33.438 1 97.44 211 CYS B O 1
ATOM 5643 N N . LEU B 1 212 ? 9.766 -63.031 -33.906 1 96.62 212 LEU B N 1
ATOM 5644 C CA . LEU B 1 212 ? 9.039 -63.188 -32.656 1 96.62 212 LEU B CA 1
ATOM 5645 C C . LEU B 1 212 ? 9.977 -63.125 -31.453 1 96.62 212 LEU B C 1
ATOM 5647 O O . LEU B 1 212 ? 9.68 -62.438 -30.469 1 96.62 212 LEU B O 1
ATOM 5651 N N . ASN B 1 213 ? 11.133 -63.812 -31.609 1 95.75 213 ASN B N 1
ATOM 5652 C CA . ASN B 1 213 ? 12.133 -63.781 -30.547 1 95.75 213 ASN B CA 1
ATOM 5653 C C . ASN B 1 213 ? 12.641 -62.375 -30.297 1 95.75 213 ASN B C 1
ATOM 5655 O O . ASN B 1 213 ? 12.719 -61.906 -29.156 1 95.75 213 ASN B O 1
ATOM 5659 N N . VAL B 1 214 ? 13 -61.656 -31.375 1 97.12 214 VAL B N 1
ATOM 5660 C CA . VAL B 1 214 ? 13.5 -60.312 -31.281 1 97.12 214 VAL B CA 1
ATOM 5661 C C . VAL B 1 214 ? 12.43 -59.406 -30.641 1 97.12 214 VAL B C 1
ATOM 5663 O O . VAL B 1 214 ? 12.734 -58.562 -29.797 1 97.12 214 VAL B O 1
ATOM 5666 N N . THR B 1 215 ? 11.164 -59.531 -31.047 1 97.81 215 THR B N 1
ATOM 5667 C CA . THR B 1 215 ? 10.062 -58.719 -30.547 1 97.81 215 THR B CA 1
ATOM 5668 C C . THR B 1 215 ? 9.844 -58.938 -29.062 1 97.81 215 THR B C 1
ATOM 5670 O O . THR B 1 215 ? 9.633 -58 -28.297 1 97.81 215 THR B O 1
ATOM 5673 N N . ASN B 1 216 ? 9.898 -60.188 -28.641 1 95.69 216 ASN B N 1
ATOM 5674 C CA . ASN B 1 216 ? 9.703 -60.5 -27.234 1 95.69 216 ASN B CA 1
ATOM 5675 C C . ASN B 1 216 ? 10.82 -59.938 -26.359 1 95.69 216 ASN B C 1
ATOM 5677 O O . ASN B 1 216 ? 10.578 -59.469 -25.25 1 95.69 216 ASN B O 1
ATOM 5681 N N . VAL B 1 217 ? 12.031 -60 -26.875 1 96.19 217 VAL B N 1
ATOM 5682 C CA . VAL B 1 217 ? 13.156 -59.406 -26.156 1 96.19 217 VAL B CA 1
ATOM 5683 C C . VAL B 1 217 ? 12.945 -57.875 -26.031 1 96.19 217 VAL B C 1
ATOM 5685 O O . VAL B 1 217 ? 13.117 -57.312 -24.953 1 96.19 217 VAL B O 1
ATOM 5688 N N . LYS B 1 218 ? 12.578 -57.281 -27.125 1 97.06 218 LYS B N 1
ATOM 5689 C CA . LYS B 1 218 ? 12.352 -55.812 -27.141 1 97.06 218 LYS B CA 1
ATOM 5690 C C . LYS B 1 218 ? 11.195 -55.438 -26.219 1 97.06 218 LYS B C 1
ATOM 5692 O O . LYS B 1 218 ? 11.258 -54.406 -25.547 1 97.06 218 LYS B O 1
ATOM 5697 N N . GLN B 1 219 ? 10.148 -56.219 -26.266 1 95.44 219 GLN B N 1
ATOM 5698 C CA . GLN B 1 219 ? 8.992 -55.938 -25.406 1 95.44 219 GLN B CA 1
ATOM 5699 C C . GLN B 1 219 ? 9.375 -56.031 -23.938 1 95.44 219 GLN B C 1
ATOM 5701 O O . GLN B 1 219 ? 8.953 -55.188 -23.141 1 95.44 219 GLN B O 1
ATOM 5706 N N . ASN B 1 220 ? 10.109 -57.094 -23.594 1 93.94 220 ASN B N 1
ATOM 5707 C CA . ASN B 1 220 ? 10.578 -57.219 -22.219 1 93.94 220 ASN B CA 1
ATOM 5708 C C . ASN B 1 220 ? 11.445 -56.031 -21.812 1 93.94 220 ASN B C 1
ATOM 5710 O O . ASN B 1 220 ? 11.273 -55.5 -20.719 1 93.94 220 ASN B O 1
ATOM 5714 N N . GLU B 1 221 ? 12.391 -55.594 -22.656 1 95.44 221 GLU B N 1
ATOM 5715 C CA . GLU B 1 221 ? 13.242 -54.438 -22.391 1 95.44 221 GLU B CA 1
ATOM 5716 C C . GLU B 1 221 ? 12.422 -53.188 -22.266 1 95.44 221 GLU B C 1
ATOM 5718 O O . GLU B 1 221 ? 12.703 -52.344 -21.406 1 95.44 221 GLU B O 1
ATOM 5723 N N . TYR B 1 222 ? 11.445 -53.031 -23.125 1 96 222 TYR B N 1
ATOM 5724 C CA . TYR B 1 222 ? 10.562 -51.875 -23.156 1 96 222 TYR B CA 1
ATOM 5725 C C . TYR B 1 222 ? 9.852 -51.688 -21.828 1 96 222 TYR B C 1
ATOM 5727 O O . TYR B 1 222 ? 9.906 -50.625 -21.219 1 96 222 TYR B O 1
ATOM 5735 N N . TYR B 1 223 ? 9.25 -52.719 -21.234 1 93.5 223 TYR B N 1
ATOM 5736 C CA . TYR B 1 223 ? 8.367 -52.594 -20.078 1 93.5 223 TYR B CA 1
ATOM 5737 C C . TYR B 1 223 ? 9.148 -52.75 -18.781 1 93.5 223 TYR B C 1
ATOM 5739 O O . TYR B 1 223 ? 8.727 -52.25 -17.734 1 93.5 223 TYR B O 1
ATOM 5747 N N . MET B 1 224 ? 10.297 -53.406 -18.781 1 92.19 224 MET B N 1
ATOM 5748 C CA . MET B 1 224 ? 11.016 -53.688 -17.547 1 92.19 224 MET B CA 1
ATOM 5749 C C . MET B 1 224 ? 12.102 -52.656 -17.281 1 92.19 224 MET B C 1
ATOM 5751 O O . MET B 1 224 ? 12.477 -52.406 -16.141 1 92.19 224 MET B O 1
ATOM 5755 N N . ASN B 1 225 ? 12.586 -52 -18.406 1 94.81 225 ASN B N 1
ATOM 5756 C CA . ASN B 1 225 ? 13.734 -51.125 -18.203 1 94.81 225 ASN B CA 1
ATOM 5757 C C . ASN B 1 225 ? 13.5 -49.75 -18.844 1 94.81 225 ASN B C 1
ATOM 5759 O O . ASN B 1 225 ? 13.492 -48.719 -18.156 1 94.81 225 ASN B O 1
ATOM 5763 N N . GLU B 1 226 ? 13.227 -49.656 -20.109 1 96.56 226 GLU B N 1
ATOM 5764 C CA . GLU B 1 226 ? 13.219 -48.375 -20.844 1 96.56 226 GLU B CA 1
ATOM 5765 C C . GLU B 1 226 ? 12.078 -47.469 -20.375 1 96.56 226 GLU B C 1
ATOM 5767 O O . GLU B 1 226 ? 12.305 -46.312 -20.031 1 96.56 226 GLU B O 1
ATOM 5772 N N . MET B 1 227 ? 10.867 -48.062 -20.391 1 95.62 227 MET B N 1
ATOM 5773 C CA . MET B 1 227 ? 9.711 -47.25 -20 1 95.62 227 MET B CA 1
ATOM 5774 C C . MET B 1 227 ? 9.797 -46.875 -18.531 1 95.62 227 MET B C 1
ATOM 5776 O O . MET B 1 227 ? 9.664 -45.688 -18.203 1 95.62 227 MET B O 1
ATOM 5780 N N . PRO B 1 228 ? 10.078 -47.781 -17.547 1 94.5 228 PRO B N 1
ATOM 5781 C CA . PRO B 1 228 ? 10.203 -47.375 -16.141 1 94.5 228 PRO B CA 1
ATOM 5782 C C . PRO B 1 228 ? 11.273 -46.312 -15.922 1 94.5 228 PRO B C 1
ATOM 5784 O O . PRO B 1 228 ? 11.086 -45.406 -15.109 1 94.5 228 PRO B O 1
ATOM 5787 N N . ASN B 1 229 ? 12.406 -46.406 -16.641 1 97.06 229 ASN B N 1
ATOM 5788 C CA . ASN B 1 229 ? 13.477 -45.406 -16.484 1 97.06 229 ASN B CA 1
ATOM 5789 C C . ASN B 1 229 ? 13.039 -44.031 -16.938 1 97.06 229 ASN B C 1
ATOM 5791 O O . ASN B 1 229 ? 13.344 -43.031 -16.297 1 97.06 229 ASN B O 1
ATOM 5795 N N . LEU B 1 230 ? 12.367 -44 -18.078 1 98.06 230 LEU B N 1
ATOM 5796 C CA . LEU B 1 230 ? 11.875 -42.719 -18.578 1 98.06 230 LEU B CA 1
ATOM 5797 C C . LEU B 1 230 ? 10.805 -42.156 -17.656 1 98.06 230 LEU B C 1
ATOM 5799 O O . LEU B 1 230 ? 10.75 -40.938 -17.438 1 98.06 230 LEU B O 1
ATOM 5803 N N . LEU B 1 231 ? 9.961 -43.031 -17.109 1 97.25 231 LEU B N 1
ATOM 5804 C CA . LEU B 1 231 ? 8.938 -42.625 -16.172 1 97.25 231 LEU B CA 1
ATOM 5805 C C . LEU B 1 231 ? 9.562 -42.031 -14.906 1 97.25 231 LEU B C 1
ATOM 5807 O O . LEU B 1 231 ? 9.047 -41.062 -14.336 1 97.25 231 LEU B O 1
ATOM 5811 N N . LYS B 1 232 ? 10.672 -42.594 -14.445 1 97.25 232 LYS B N 1
ATOM 5812 C CA . LYS B 1 232 ? 11.414 -42.031 -13.312 1 97.25 232 LYS B CA 1
ATOM 5813 C C . LYS B 1 232 ? 11.906 -40.625 -13.609 1 97.25 232 LYS B C 1
ATOM 5815 O O . LYS B 1 232 ? 11.914 -39.75 -12.727 1 97.25 232 LYS B O 1
ATOM 5820 N N . GLU B 1 233 ? 12.359 -40.406 -14.836 1 98.19 233 GLU B N 1
ATOM 5821 C CA . GLU B 1 233 ? 12.812 -39.094 -15.227 1 98.19 233 GLU B CA 1
ATOM 5822 C C . GLU B 1 233 ? 11.664 -38.094 -15.227 1 98.19 233 GLU B C 1
ATOM 5824 O O . GLU B 1 233 ? 11.836 -36.938 -14.812 1 98.19 233 GLU B O 1
ATOM 5829 N N . PHE B 1 234 ? 10.492 -38.531 -15.68 1 98.38 234 PHE B N 1
ATOM 5830 C CA . PHE B 1 234 ? 9.312 -37.656 -15.633 1 98.38 234 PHE B CA 1
ATOM 5831 C C . PHE B 1 234 ? 8.961 -37.312 -14.188 1 98.38 234 PHE B C 1
ATOM 5833 O O . PHE B 1 234 ? 8.547 -36.188 -13.898 1 98.38 234 PHE B O 1
ATOM 5840 N N . GLN B 1 235 ? 9.07 -38.25 -13.344 1 97.75 235 GLN B N 1
ATOM 5841 C CA . GLN B 1 235 ? 8.766 -38 -11.938 1 97.75 235 GLN B CA 1
ATOM 5842 C C . GLN B 1 235 ? 9.766 -37.031 -11.32 1 97.75 235 GLN B C 1
ATOM 5844 O O . GLN B 1 235 ? 9.383 -36.156 -10.531 1 97.75 235 GLN B O 1
ATOM 5849 N N . THR B 1 236 ? 11.016 -37.219 -11.633 1 98.31 236 THR B N 1
ATOM 5850 C CA . THR B 1 236 ? 12.039 -36.281 -11.172 1 98.31 236 THR B CA 1
ATOM 5851 C C . THR B 1 236 ? 11.727 -34.844 -11.633 1 98.31 236 THR B C 1
ATOM 5853 O O . THR B 1 236 ? 11.93 -33.906 -10.883 1 98.31 236 THR B O 1
ATOM 5856 N N . PHE B 1 237 ? 11.289 -34.781 -12.875 1 98.56 237 PHE B N 1
ATOM 5857 C CA . PHE B 1 237 ? 10.828 -33.5 -13.414 1 98.56 237 PHE B CA 1
ATOM 5858 C C . PHE B 1 237 ? 9.797 -32.844 -12.492 1 98.56 237 PHE B C 1
ATOM 5860 O O . PHE B 1 237 ? 9.914 -31.672 -12.141 1 98.56 237 PHE B O 1
ATOM 5867 N N . GLU B 1 238 ? 8.844 -33.562 -12.102 1 98.19 238 GLU B N 1
ATOM 5868 C CA . GLU B 1 238 ? 7.754 -33.062 -11.273 1 98.19 238 GLU B CA 1
ATOM 5869 C C . GLU B 1 238 ? 8.234 -32.75 -9.859 1 98.19 238 GLU B C 1
ATOM 5871 O O . GLU B 1 238 ? 7.844 -31.734 -9.281 1 98.19 238 GLU B O 1
ATOM 5876 N N . GLU B 1 239 ? 9.031 -33.625 -9.297 1 98 239 GLU B N 1
ATOM 5877 C CA . GLU B 1 239 ? 9.594 -33.406 -7.969 1 98 239 GLU B CA 1
ATOM 5878 C C . GLU B 1 239 ? 10.359 -32.094 -7.906 1 98 239 GLU B C 1
ATOM 5880 O O . GLU B 1 239 ? 10.195 -31.297 -6.973 1 98 239 GLU B O 1
ATOM 5885 N N . ASP B 1 240 ? 11.156 -31.875 -8.875 1 98.31 240 ASP B N 1
ATOM 5886 C CA . ASP B 1 240 ? 11.953 -30.656 -8.945 1 98.31 240 ASP B CA 1
ATOM 5887 C C . ASP B 1 240 ? 11.07 -29.422 -9.094 1 98.31 240 ASP B C 1
ATOM 5889 O O . ASP B 1 240 ? 11.328 -28.391 -8.484 1 98.31 240 ASP B O 1
ATOM 5893 N N . ARG B 1 241 ? 10.141 -29.531 -9.938 1 98.44 241 ARG B N 1
ATOM 5894 C CA . ARG B 1 241 ? 9.219 -28.422 -10.18 1 98.44 241 ARG B CA 1
ATOM 5895 C C . ARG B 1 241 ? 8.5 -28.016 -8.891 1 98.44 241 ARG B C 1
ATOM 5897 O O . ARG B 1 241 ? 8.445 -26.828 -8.555 1 98.44 241 ARG B O 1
ATOM 5904 N N . ILE B 1 242 ? 7.969 -28.938 -8.156 1 98.56 242 ILE B N 1
ATOM 5905 C CA . ILE B 1 242 ? 7.25 -28.672 -6.914 1 98.56 242 ILE B CA 1
ATOM 5906 C C . ILE B 1 242 ? 8.195 -28.047 -5.887 1 98.56 242 ILE B C 1
ATOM 5908 O O . ILE B 1 242 ? 7.852 -27.078 -5.215 1 98.56 242 ILE B O 1
ATOM 5912 N N . SER B 1 243 ? 9.391 -28.578 -5.832 1 98.44 243 SER B N 1
ATOM 5913 C CA . SER B 1 243 ? 10.375 -28.094 -4.871 1 98.44 243 SER B CA 1
ATOM 5914 C C . SER B 1 243 ? 10.758 -26.656 -5.156 1 98.44 243 SER B C 1
ATOM 5916 O O . SER B 1 243 ? 10.867 -25.844 -4.234 1 98.44 243 SER B O 1
ATOM 5918 N N . GLN B 1 244 ? 10.984 -26.344 -6.371 1 98.38 244 GLN B N 1
ATOM 5919 C CA . GLN B 1 244 ? 11.367 -24.984 -6.746 1 98.38 244 GLN B CA 1
ATOM 5920 C C . GLN B 1 244 ? 10.219 -24.016 -6.492 1 98.38 244 GLN B C 1
ATOM 5922 O O . GLN B 1 244 ? 10.453 -22.875 -6.086 1 98.38 244 GLN B O 1
ATOM 5927 N N . THR B 1 245 ? 9.016 -24.422 -6.77 1 98.25 245 THR B N 1
ATOM 5928 C CA . THR B 1 245 ? 7.859 -23.578 -6.5 1 98.25 245 THR B CA 1
ATOM 5929 C C . THR B 1 245 ? 7.695 -23.344 -5 1 98.25 245 THR B C 1
ATOM 5931 O O . THR B 1 245 ? 7.375 -22.234 -4.57 1 98.25 245 THR B O 1
ATOM 5934 N N . LYS B 1 246 ? 7.887 -24.438 -4.234 1 98.5 246 LYS B N 1
ATOM 5935 C CA . LYS B 1 246 ? 7.891 -24.328 -2.777 1 98.5 246 LYS B CA 1
ATOM 5936 C C . LYS B 1 246 ? 8.891 -23.266 -2.311 1 98.5 246 LYS B C 1
ATOM 5938 O O . LYS B 1 246 ? 8.578 -22.453 -1.444 1 98.5 246 LYS B O 1
ATOM 5943 N N . ASP B 1 247 ? 10.039 -23.297 -2.846 1 98.56 247 ASP B N 1
ATOM 5944 C CA . ASP B 1 247 ? 11.078 -22.344 -2.496 1 98.56 247 ASP B CA 1
ATOM 5945 C C . ASP B 1 247 ? 10.641 -20.906 -2.801 1 98.56 247 ASP B C 1
ATOM 5947 O O . ASP B 1 247 ? 10.938 -19.984 -2.039 1 98.56 247 ASP B O 1
ATOM 5951 N N . ALA B 1 248 ? 10.023 -20.75 -3.916 1 98.31 248 ALA B N 1
ATOM 5952 C CA . ALA B 1 248 ? 9.531 -19.438 -4.301 1 98.31 248 ALA B CA 1
ATOM 5953 C C . ALA B 1 248 ? 8.5 -18.922 -3.301 1 98.31 248 ALA B C 1
ATOM 5955 O O . ALA B 1 248 ? 8.523 -17.75 -2.914 1 98.31 248 ALA B O 1
ATOM 5956 N N . MET B 1 249 ? 7.621 -19.781 -2.848 1 98.12 249 MET B N 1
ATOM 5957 C CA . MET B 1 249 ? 6.609 -19.391 -1.869 1 98.12 249 MET B CA 1
ATOM 5958 C C . MET B 1 249 ? 7.25 -19.031 -0.534 1 98.12 249 MET B C 1
ATOM 59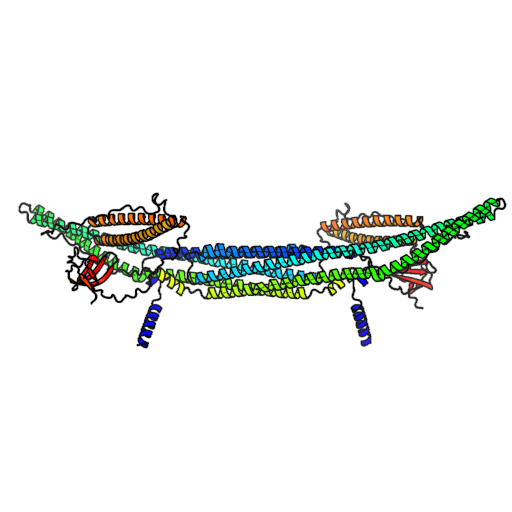60 O O . MET B 1 249 ? 6.82 -18.094 0.133 1 98.12 249 MET B O 1
ATOM 5964 N N . HIS B 1 250 ? 8.234 -19.797 -0.211 1 98.5 250 HIS B N 1
ATOM 5965 C CA . HIS B 1 250 ? 8.984 -19.516 1.011 1 98.5 250 HIS B CA 1
ATOM 5966 C C . HIS B 1 250 ? 9.656 -18.156 0.936 1 98.5 250 HIS B C 1
ATOM 5968 O O . HIS B 1 250 ? 9.633 -17.391 1.904 1 98.5 250 HIS B O 1
ATOM 5974 N N . LYS B 1 251 ? 10.266 -17.828 -0.144 1 98.56 251 LYS B N 1
ATOM 5975 C CA . LYS B 1 251 ? 10.898 -16.531 -0.346 1 98.56 251 LYS B CA 1
ATOM 5976 C C . LYS B 1 251 ? 9.883 -15.391 -0.227 1 98.56 251 LYS B C 1
ATOM 5978 O O . LYS B 1 251 ? 10.188 -14.344 0.347 1 98.56 251 LYS B O 1
ATOM 5983 N N . LEU B 1 252 ? 8.703 -15.609 -0.791 1 98.69 252 LEU B N 1
ATOM 5984 C CA . LEU B 1 252 ? 7.652 -14.609 -0.665 1 98.69 252 LEU B CA 1
ATOM 5985 C C . LEU B 1 252 ? 7.395 -14.273 0.801 1 98.69 252 LEU B C 1
ATOM 5987 O O . LEU B 1 252 ? 7.254 -13.102 1.159 1 98.69 252 LEU B O 1
ATOM 5991 N N . SER B 1 253 ? 7.289 -15.297 1.643 1 98.62 253 SER B N 1
ATOM 5992 C CA . SER B 1 253 ? 7.023 -15.078 3.061 1 98.62 253 SER B CA 1
ATOM 5993 C C . SER B 1 253 ? 8.133 -14.258 3.707 1 98.62 253 SER B C 1
ATOM 5995 O O . SER B 1 253 ? 7.867 -13.398 4.547 1 98.62 253 SER B O 1
ATOM 5997 N N . LEU B 1 254 ? 9.383 -14.492 3.318 1 98.5 254 LEU B N 1
ATOM 5998 C CA . LEU B 1 254 ? 10.523 -13.75 3.846 1 98.5 254 LEU B CA 1
ATOM 5999 C C . LEU B 1 254 ? 10.453 -12.281 3.426 1 98.5 254 LEU B C 1
ATOM 6001 O O . LEU B 1 254 ? 10.781 -11.391 4.215 1 98.5 254 LEU B O 1
ATOM 6005 N N . TYR B 1 255 ? 10.062 -12.078 2.207 1 98.62 255 TYR B N 1
ATOM 6006 C CA . TYR B 1 255 ? 9.969 -10.719 1.688 1 98.62 255 TYR B CA 1
ATOM 6007 C C . TYR B 1 255 ? 8.867 -9.938 2.398 1 98.62 255 TYR B C 1
ATOM 6009 O O . TYR B 1 255 ? 9.047 -8.773 2.746 1 98.62 255 TYR B O 1
ATOM 6017 N N . ILE B 1 256 ? 7.715 -10.555 2.625 1 98.69 256 ILE B N 1
ATOM 6018 C CA . ILE B 1 256 ? 6.617 -9.922 3.35 1 98.69 256 ILE B CA 1
ATOM 6019 C C . ILE B 1 256 ? 7.062 -9.594 4.773 1 98.69 256 ILE B C 1
ATOM 6021 O O . ILE B 1 256 ? 6.711 -8.547 5.316 1 98.69 256 ILE B O 1
ATOM 6025 N N . LYS B 1 257 ? 7.844 -10.406 5.375 1 98.44 257 LYS B N 1
ATOM 6026 C CA . LYS B 1 257 ? 8.273 -10.305 6.77 1 98.44 257 LYS B CA 1
ATOM 6027 C C . LYS B 1 257 ? 9.156 -9.078 6.984 1 98.44 257 LYS B C 1
ATOM 6029 O O . LYS B 1 257 ? 9.32 -8.617 8.117 1 98.44 257 LYS B O 1
ATOM 6034 N N . GLU B 1 258 ? 9.672 -8.469 5.941 1 98.5 258 GLU B N 1
ATOM 6035 C CA . GLU B 1 258 ? 10.547 -7.305 6.031 1 98.5 258 GLU B CA 1
ATOM 6036 C C . GLU B 1 258 ? 9.742 -6.023 6.23 1 98.5 258 GLU B C 1
ATOM 6038 O O . GLU B 1 258 ? 10.297 -4.992 6.621 1 98.5 258 GLU B O 1
ATOM 6043 N N . ILE B 1 259 ? 8.461 -6.012 6.062 1 98.75 259 ILE B N 1
ATOM 6044 C CA . ILE B 1 259 ? 7.652 -4.805 6.016 1 98.75 259 ILE B CA 1
ATOM 6045 C C . ILE B 1 259 ? 7.258 -4.391 7.434 1 98.75 259 ILE B C 1
ATOM 6047 O O . ILE B 1 259 ? 7.414 -3.225 7.809 1 98.75 259 ILE B O 1
ATOM 6051 N N . PRO B 1 260 ? 6.852 -5.332 8.312 1 98.69 260 PRO B N 1
ATOM 6052 C CA . PRO B 1 260 ? 6.285 -4.953 9.602 1 98.69 260 PRO B CA 1
ATOM 6053 C C . PRO B 1 260 ? 7.27 -4.184 10.484 1 98.69 260 PRO B C 1
ATOM 6055 O O . PRO B 1 260 ? 6.895 -3.205 11.133 1 98.69 260 PRO B O 1
ATOM 6058 N N . PRO B 1 261 ? 8.547 -4.465 10.531 1 98.69 261 PRO B N 1
ATOM 6059 C CA . PRO B 1 261 ? 9.453 -3.689 11.375 1 98.69 261 PRO B CA 1
ATOM 6060 C C . PRO B 1 261 ? 9.531 -2.221 10.961 1 98.69 261 PRO B C 1
ATOM 6062 O O . PRO B 1 261 ? 9.617 -1.339 11.82 1 98.69 261 PRO B O 1
ATOM 6065 N N . VAL B 1 262 ? 9.539 -1.957 9.688 1 98.81 262 VAL B N 1
ATOM 6066 C CA . VAL B 1 262 ? 9.625 -0.592 9.18 1 98.81 262 VAL B CA 1
ATOM 6067 C C . VAL B 1 262 ? 8.367 0.182 9.555 1 98.81 262 VAL B C 1
ATOM 6069 O O . VAL B 1 262 ? 8.445 1.323 10.016 1 98.81 262 VAL B O 1
ATOM 6072 N N . VAL B 1 263 ? 7.215 -0.409 9.391 1 98.75 263 VAL B N 1
ATOM 6073 C CA . VAL B 1 263 ? 5.938 0.245 9.664 1 98.75 263 VAL B CA 1
ATOM 6074 C C . VAL B 1 263 ? 5.762 0.431 11.164 1 98.75 263 VAL B C 1
ATOM 6076 O O . VAL B 1 263 ? 5.258 1.465 11.617 1 98.75 263 VAL B O 1
ATOM 6079 N N . SER B 1 264 ? 6.164 -0.583 11.977 1 98.75 264 SER B N 1
ATOM 6080 C CA . SER B 1 264 ? 6.109 -0.465 13.43 1 98.75 264 SER B CA 1
ATOM 6081 C C . SER B 1 264 ? 6.984 0.679 13.93 1 98.75 264 SER B C 1
ATOM 6083 O O . SER B 1 264 ? 6.578 1.448 14.797 1 98.75 264 SER B O 1
ATOM 6085 N N . HIS B 1 265 ? 8.164 0.725 13.383 1 98.81 265 HIS B N 1
ATOM 6086 C CA . HIS B 1 265 ? 9.062 1.815 13.727 1 98.81 265 HIS B CA 1
ATOM 6087 C C . HIS B 1 265 ? 8.453 3.17 13.375 1 98.81 265 HIS B C 1
ATOM 6089 O O . HIS B 1 265 ? 8.523 4.109 14.172 1 98.81 265 HIS B O 1
ATOM 6095 N N . ALA B 1 266 ? 7.879 3.281 12.203 1 98.75 266 ALA B N 1
ATOM 6096 C CA . ALA B 1 266 ? 7.234 4.516 11.758 1 98.75 266 ALA B CA 1
ATOM 6097 C C . ALA B 1 266 ? 6.129 4.938 12.727 1 98.75 266 ALA B C 1
ATOM 6099 O O . ALA B 1 266 ? 6.031 6.109 13.094 1 98.75 266 ALA B O 1
ATOM 6100 N N . ALA B 1 267 ? 5.305 3.961 13.141 1 98.62 267 ALA B N 1
ATOM 6101 C CA . ALA B 1 267 ? 4.211 4.25 14.062 1 98.62 267 ALA B CA 1
ATOM 6102 C C . ALA B 1 267 ? 4.738 4.785 15.391 1 98.62 267 ALA B C 1
ATOM 6104 O O . ALA B 1 267 ? 4.223 5.773 15.922 1 98.62 267 ALA B O 1
ATOM 6105 N N . ASP B 1 268 ? 5.77 4.203 15.883 1 98.81 268 ASP B N 1
ATOM 6106 C CA . ASP B 1 268 ? 6.348 4.598 17.156 1 98.81 268 ASP B CA 1
ATOM 6107 C C . ASP B 1 268 ? 6.965 5.992 17.078 1 98.81 268 ASP B C 1
ATOM 6109 O O . ASP B 1 268 ? 6.797 6.805 18 1 98.81 268 ASP B O 1
ATOM 6113 N N . VAL B 1 269 ? 7.695 6.215 16.031 1 98.88 269 VAL B N 1
ATOM 6114 C CA . VAL B 1 269 ? 8.383 7.488 15.859 1 98.88 269 VAL B CA 1
ATOM 6115 C C . VAL B 1 269 ? 7.367 8.609 15.656 1 98.88 269 VAL B C 1
ATOM 6117 O O . VAL B 1 269 ? 7.523 9.703 16.203 1 98.88 269 VAL B O 1
ATOM 6120 N N . VAL B 1 270 ? 6.301 8.383 14.898 1 98.75 270 VAL B N 1
ATOM 6121 C CA . VAL B 1 270 ? 5.238 9.359 14.688 1 98.75 270 VAL B CA 1
ATOM 6122 C C . VAL B 1 270 ? 4.547 9.664 16.016 1 98.75 270 VAL B C 1
ATOM 6124 O O . VAL B 1 270 ? 4.227 10.812 16.312 1 98.75 270 VAL B O 1
ATOM 6127 N N . GLN B 1 271 ? 4.336 8.633 16.781 1 98.81 271 GLN B N 1
ATOM 6128 C CA . GLN B 1 271 ? 3.719 8.805 18.094 1 98.81 271 GLN B CA 1
ATOM 6129 C C . GLN B 1 271 ? 4.582 9.688 18.984 1 98.81 271 GLN B C 1
ATOM 6131 O O . GLN B 1 271 ? 4.078 10.617 19.625 1 98.81 271 GLN B O 1
ATOM 6136 N N . GLN B 1 272 ? 5.828 9.414 19 1 98.81 272 GLN B N 1
ATOM 6137 C CA . GLN B 1 272 ? 6.758 10.188 19.828 1 98.81 272 GLN B CA 1
ATOM 6138 C C . GLN B 1 272 ? 6.82 11.641 19.359 1 98.81 272 GLN B C 1
ATOM 6140 O O . GLN B 1 272 ? 6.871 12.555 20.188 1 98.81 272 GLN B O 1
ATOM 6145 N N . ALA B 1 273 ? 6.84 11.836 18.031 1 98.69 273 ALA B N 1
ATOM 6146 C CA . ALA B 1 273 ? 6.867 13.188 17.469 1 98.69 273 ALA B CA 1
ATOM 6147 C C . ALA B 1 273 ? 5.617 13.969 17.875 1 98.69 273 ALA B C 1
ATOM 6149 O O . ALA B 1 273 ? 5.699 15.148 18.219 1 98.69 273 ALA B O 1
ATOM 6150 N N . ALA B 1 274 ? 4.457 13.305 17.828 1 98.62 274 ALA B N 1
ATOM 6151 C CA . ALA B 1 274 ? 3.207 13.945 18.234 1 98.62 274 ALA B CA 1
ATOM 6152 C C . ALA B 1 274 ? 3.242 14.328 19.719 1 98.62 274 ALA B C 1
ATOM 6154 O O . ALA B 1 274 ? 2.775 15.406 20.094 1 98.62 274 ALA B O 1
ATOM 6155 N N . GLU B 1 275 ? 3.822 13.492 20.516 1 98.38 275 GLU B N 1
ATOM 6156 C CA . GLU B 1 275 ? 3.891 13.719 21.953 1 98.38 275 GLU B CA 1
ATOM 6157 C C . GLU B 1 275 ? 4.812 14.891 22.297 1 98.38 275 GLU B C 1
ATOM 6159 O O . GLU B 1 275 ? 4.664 15.523 23.344 1 98.38 275 GLU B O 1
ATOM 6164 N N . GLN B 1 276 ? 5.688 15.227 21.438 1 98.31 276 GLN B N 1
ATOM 6165 C CA . GLN B 1 276 ? 6.672 16.281 21.656 1 98.31 276 GLN B CA 1
ATOM 6166 C C . GLN B 1 276 ? 6.113 17.656 21.266 1 98.31 276 GLN B C 1
ATOM 6168 O O . GLN B 1 276 ? 6.75 18.672 21.5 1 98.31 276 GLN B O 1
ATOM 6173 N N . VAL B 1 277 ? 4.891 17.688 20.656 1 98.62 277 VAL B N 1
ATOM 6174 C CA . VAL B 1 277 ? 4.262 18.969 20.344 1 98.62 277 VAL B CA 1
ATOM 6175 C C . VAL B 1 277 ? 3.947 19.734 21.625 1 98.62 277 VAL B C 1
ATOM 6177 O O . VAL B 1 277 ? 3.256 19.219 22.5 1 98.62 277 VAL B O 1
ATOM 6180 N N . ASP B 1 278 ? 4.496 20.891 21.734 1 97.94 278 ASP B N 1
ATOM 6181 C CA . ASP B 1 278 ? 4.371 21.734 22.922 1 97.94 278 ASP B CA 1
ATOM 6182 C C . ASP B 1 278 ? 3.734 23.078 22.578 1 97.94 278 ASP B C 1
ATOM 6184 O O . ASP B 1 278 ? 4.43 24.031 22.203 1 97.94 278 ASP B O 1
ATOM 6188 N N . LYS B 1 279 ? 2.42 23.156 22.828 1 97.19 279 LYS B N 1
ATOM 6189 C CA . LYS B 1 279 ? 1.678 24.344 22.438 1 97.19 279 LYS B CA 1
ATOM 6190 C C . LYS B 1 279 ? 2.211 25.578 23.156 1 97.19 279 LYS B C 1
ATOM 6192 O O . LYS B 1 279 ? 2.283 26.672 22.578 1 97.19 279 LYS B O 1
ATOM 6197 N N . ASP B 1 280 ? 2.623 25.484 24.453 1 96.62 280 ASP B N 1
ATOM 6198 C CA . ASP B 1 280 ? 3.117 26.609 25.219 1 96.62 280 ASP B CA 1
ATOM 6199 C C . ASP B 1 280 ? 4.449 27.125 24.672 1 96.62 280 ASP B C 1
ATOM 6201 O O . ASP B 1 280 ? 4.641 28.328 24.5 1 96.62 280 ASP B O 1
ATOM 6205 N N . ALA B 1 281 ? 5.324 26.156 24.391 1 96 281 ALA B N 1
ATOM 6206 C CA . ALA B 1 281 ? 6.617 26.516 23.828 1 96 281 ALA B CA 1
ATOM 6207 C C . ALA B 1 281 ? 6.445 27.141 22.438 1 96 281 ALA B C 1
ATOM 6209 O O . ALA B 1 281 ? 7.145 28.094 22.094 1 96 281 ALA B O 1
ATOM 6210 N N . ASP B 1 282 ? 5.492 26.656 21.688 1 96.88 282 ASP B N 1
ATOM 6211 C CA . ASP B 1 282 ? 5.238 27.188 20.344 1 96.88 282 ASP B CA 1
ATOM 6212 C C . ASP B 1 282 ? 4.719 28.625 20.406 1 96.88 282 ASP B C 1
ATOM 6214 O O . ASP B 1 282 ? 5.164 29.484 19.641 1 96.88 282 ASP B O 1
ATOM 6218 N N . ILE B 1 283 ? 3.805 28.812 21.266 1 96.56 283 ILE B N 1
ATOM 6219 C CA . ILE B 1 283 ? 3.209 30.141 21.391 1 96.56 283 ILE B CA 1
ATOM 6220 C C . ILE B 1 283 ? 4.258 31.125 21.891 1 96.56 283 ILE B C 1
ATOM 6222 O O . ILE B 1 283 ? 4.375 32.25 21.375 1 96.56 283 ILE B O 1
ATOM 6226 N N . ARG B 1 284 ? 5.055 30.734 22.859 1 94.88 284 ARG B N 1
ATOM 6227 C CA . ARG B 1 284 ? 6.113 31.594 23.391 1 94.88 284 ARG B CA 1
ATOM 6228 C C . ARG B 1 284 ? 7.113 31.953 22.297 1 94.88 284 ARG B C 1
ATOM 6230 O O . ARG B 1 284 ? 7.539 33.125 22.203 1 94.88 284 ARG B O 1
ATOM 6237 N N . GLN B 1 285 ? 7.469 30.984 21.531 1 94.25 285 GLN B N 1
ATOM 6238 C CA . GLN B 1 285 ? 8.406 31.234 20.453 1 94.25 285 GLN B CA 1
ATOM 6239 C C . GLN B 1 285 ? 7.832 32.219 19.438 1 94.25 285 GLN B C 1
ATOM 6241 O O . GLN B 1 285 ? 8.523 33.125 18.984 1 94.25 285 GLN B O 1
ATOM 6246 N N . TRP B 1 286 ? 6.578 32.031 19.078 1 95.69 286 TRP B N 1
ATOM 6247 C CA . TRP B 1 286 ? 5.965 32.906 18.109 1 95.69 286 TRP B CA 1
ATOM 6248 C C . TRP B 1 286 ? 5.848 34.344 18.656 1 95.69 286 TRP B C 1
ATOM 6250 O O . TRP B 1 286 ? 6.078 35.312 17.938 1 95.69 286 TRP B O 1
ATOM 6260 N N . VAL B 1 287 ? 5.453 34.469 19.922 1 95 287 VAL B N 1
ATOM 6261 C CA . VAL B 1 287 ? 5.332 35.781 20.562 1 95 287 VAL B CA 1
ATOM 6262 C C . VAL B 1 287 ? 6.691 36.469 20.578 1 95 287 VAL B C 1
ATOM 6264 O O . VAL B 1 287 ? 6.789 37.656 20.281 1 95 287 VAL B O 1
ATOM 6267 N N . ALA B 1 288 ? 7.746 35.75 20.859 1 91.88 288 ALA B N 1
ATOM 6268 C CA . ALA B 1 288 ? 9.102 36.281 20.891 1 91.88 288 ALA B CA 1
ATOM 6269 C C . ALA B 1 288 ? 9.508 36.844 19.531 1 91.88 288 ALA B C 1
ATOM 6271 O O . ALA B 1 288 ? 10.211 37.844 19.453 1 91.88 288 ALA B O 1
ATOM 6272 N N . GLU B 1 289 ? 8.992 36.219 18.531 1 91 289 GLU B N 1
ATOM 6273 C CA . GLU B 1 289 ? 9.375 36.625 17.172 1 91 289 GLU B CA 1
ATOM 6274 C C . GLU B 1 289 ? 8.508 37.75 16.656 1 91 289 GLU B C 1
ATOM 6276 O O . GLU B 1 289 ? 8.883 38.438 15.711 1 91 289 GLU B O 1
ATOM 6281 N N . ASN B 1 290 ? 7.301 37.938 17.281 1 91.25 290 ASN B N 1
ATOM 6282 C CA . ASN B 1 290 ? 6.352 38.875 16.703 1 91.25 290 ASN B CA 1
ATOM 6283 C C . ASN B 1 290 ? 6 40 17.672 1 91.25 290 ASN B C 1
ATOM 6285 O O . ASN B 1 290 ? 5.172 40.875 17.359 1 91.25 290 ASN B O 1
ATOM 6289 N N . LYS B 1 291 ? 6.676 40.062 18.844 1 88.38 291 LYS B N 1
ATOM 6290 C CA . LYS B 1 291 ? 6.387 41.094 19.828 1 88.38 291 LYS B CA 1
ATOM 6291 C C . LYS B 1 291 ? 6.859 42.469 19.328 1 88.38 291 LYS B C 1
ATOM 6293 O O . LYS B 1 291 ? 7.844 42.562 18.594 1 88.38 291 LYS B O 1
ATOM 6298 N N . THR B 1 292 ? 6.129 43.5 19.453 1 77.19 292 THR B N 1
ATOM 6299 C CA . THR B 1 292 ? 6.488 44.844 19.047 1 77.19 292 THR B CA 1
ATOM 6300 C C . THR B 1 292 ? 6.934 45.688 20.234 1 77.19 292 THR B C 1
ATOM 6302 O O . THR B 1 292 ? 7.422 46.812 20.078 1 77.19 292 THR B O 1
ATOM 6305 N N . ASN B 1 293 ? 6.973 45.312 21.531 1 77.62 293 ASN B N 1
ATOM 6306 C CA . ASN B 1 293 ? 7.391 45.969 22.766 1 77.62 293 ASN B CA 1
ATOM 6307 C C . ASN B 1 293 ? 6.656 47.281 22.969 1 77.62 293 ASN B C 1
ATOM 6309 O O . ASN B 1 293 ? 7.242 48.25 23.469 1 77.62 293 ASN B O 1
ATOM 6313 N N . VAL B 1 294 ? 5.422 47.375 22.469 1 80.75 294 VAL B N 1
ATOM 6314 C CA . VAL B 1 294 ? 4.602 48.562 22.656 1 80.75 294 VAL B CA 1
ATOM 6315 C C . VAL B 1 294 ? 4.141 48.625 24.109 1 80.75 294 VAL B C 1
ATOM 6317 O O . VAL B 1 294 ? 3.76 47.625 24.703 1 80.75 294 VAL B O 1
ATOM 6320 N N . THR B 1 295 ? 4.336 49.812 24.719 1 83.88 295 THR B N 1
ATOM 6321 C CA . THR B 1 295 ? 3.832 50.062 26.062 1 83.88 295 THR B CA 1
ATOM 6322 C C . THR B 1 295 ? 2.572 50.938 26.016 1 83.88 295 THR B C 1
ATOM 6324 O O . THR B 1 295 ? 2.465 51.844 25.188 1 83.88 295 THR B O 1
ATOM 6327 N N . PRO B 1 296 ? 1.541 50.531 26.812 1 86.88 296 PRO B N 1
ATOM 6328 C CA . PRO B 1 296 ? 0.339 51.375 26.875 1 86.88 296 PRO B CA 1
ATOM 6329 C C . PRO B 1 296 ? 0.659 52.844 27.094 1 86.88 296 PRO B C 1
ATOM 6331 O O . PRO B 1 296 ? 1.557 53.188 27.875 1 86.88 296 PRO B O 1
ATOM 6334 N N . PRO B 1 297 ? -0.006 53.688 26.328 1 87.88 297 PRO B N 1
ATOM 6335 C CA . PRO B 1 297 ? 0.25 55.125 26.469 1 87.88 297 PRO B CA 1
ATOM 6336 C C . PRO B 1 297 ? -0.231 55.688 27.812 1 87.88 297 PRO B C 1
ATOM 6338 O O . PRO B 1 297 ? -1.159 55.125 28.406 1 87.88 297 PRO B O 1
ATOM 6341 N N . GLY B 1 298 ? 0.469 56.688 28.359 1 87.12 298 GLY B N 1
ATOM 6342 C CA . GLY B 1 298 ? -0.01 57.406 29.531 1 87.12 298 GLY B CA 1
ATOM 6343 C C . GLY B 1 298 ? -1.211 58.281 29.234 1 87.12 298 GLY B C 1
ATOM 6344 O O . GLY B 1 298 ? -1.661 58.375 28.094 1 87.12 298 GLY B O 1
ATOM 6345 N N . PRO B 1 299 ? -1.797 58.812 30.344 1 91.38 299 PRO B N 1
ATOM 6346 C CA . PRO B 1 299 ? -2.938 59.688 30.141 1 91.38 299 PRO B CA 1
ATOM 6347 C C . PRO B 1 299 ? -2.598 60.875 29.234 1 91.38 299 PRO B C 1
ATOM 6349 O O . PRO B 1 299 ? -1.489 61.406 29.312 1 91.38 299 PRO B O 1
ATOM 6352 N N . ILE B 1 300 ? -3.535 61.188 28.438 1 93.44 300 ILE B N 1
ATOM 6353 C CA . ILE B 1 300 ? -3.383 62.375 27.578 1 93.44 300 ILE B CA 1
ATOM 6354 C C . ILE B 1 300 ? -3.49 63.656 28.406 1 93.44 300 ILE B C 1
ATOM 6356 O O . ILE B 1 300 ? -4.402 63.781 29.234 1 93.44 300 ILE B O 1
ATOM 6360 N N . ASP B 1 301 ? -2.59 64.562 28.219 1 91.88 301 ASP B N 1
ATOM 6361 C CA . ASP B 1 301 ? -2.531 65.75 29.016 1 91.88 301 ASP B CA 1
ATOM 6362 C C . ASP B 1 301 ? -3.445 66.812 28.422 1 91.88 301 ASP B C 1
ATOM 6364 O O . ASP B 1 301 ? -3.736 66.812 27.219 1 91.88 301 ASP B O 1
ATOM 6368 N N . TYR B 1 302 ? -3.943 67.625 29.391 1 94.12 302 TYR B N 1
ATOM 6369 C CA . TYR B 1 302 ? -4.691 68.812 28.969 1 94.12 302 TYR B CA 1
ATOM 6370 C C . TYR B 1 302 ? -3.77 69.812 28.344 1 94.12 302 TYR B C 1
ATOM 6372 O O . TYR B 1 302 ? -2.705 70.125 28.891 1 94.12 302 TYR B O 1
ATOM 6380 N N . TYR B 1 303 ? -4.16 70.375 27.203 1 90.44 303 TYR B N 1
ATOM 6381 C CA . TYR B 1 303 ? -3.396 71.438 26.531 1 90.44 303 TYR B CA 1
ATOM 6382 C C . TYR B 1 303 ? -4.215 72.688 26.438 1 90.44 303 TYR B C 1
ATOM 6384 O O . TYR B 1 303 ? -5.043 72.875 25.531 1 90.44 303 TYR B O 1
ATOM 6392 N N . PRO B 1 304 ? -3.979 73.625 27.391 1 88.56 304 PRO B N 1
ATOM 6393 C CA . PRO B 1 304 ? -4.73 74.875 27.328 1 88.56 304 PRO B CA 1
ATOM 6394 C C . PRO B 1 304 ? -4.375 75.75 26.109 1 88.56 304 PRO B C 1
ATOM 6396 O O . PRO B 1 304 ? -3.32 75.5 25.5 1 88.56 304 PRO B O 1
ATOM 6399 N N . PHE B 1 305 ? -5.398 76.625 25.766 1 89.19 305 PHE B N 1
ATOM 6400 C CA . PHE B 1 305 ? -5.121 77.625 24.719 1 89.19 305 PHE B CA 1
ATOM 6401 C C . PHE B 1 305 ? -4.094 78.625 25.172 1 89.19 305 PHE B C 1
ATOM 6403 O O . PHE B 1 305 ? -4.254 79.25 26.234 1 89.19 305 PHE B O 1
ATOM 6410 N N . GLU B 1 306 ? -2.859 78.875 24.641 1 76.88 306 GLU B N 1
ATOM 6411 C CA . GLU B 1 306 ? -1.841 79.875 24.953 1 76.88 306 GLU B CA 1
ATOM 6412 C C . GLU B 1 306 ? -1.986 81.125 24.062 1 76.88 306 GLU B C 1
ATOM 6414 O O . GLU B 1 306 ? -2.006 81 22.828 1 76.88 306 GLU B O 1
ATOM 6419 N N . GLY B 1 307 ? -2.756 82.25 24.547 1 62.5 307 GLY B N 1
ATOM 6420 C CA . GLY B 1 307 ? -3.029 83.5 23.875 1 62.5 307 GLY B CA 1
ATOM 6421 C C . GLY B 1 307 ? -1.86 84 23.047 1 62.5 307 GLY B C 1
ATOM 6422 O O . GLY B 1 307 ? -0.755 83.438 23.141 1 62.5 307 GLY B O 1
ATOM 6423 N N . GLU B 1 308 ? -2.154 85 22.094 1 48.72 308 GLU B N 1
ATOM 6424 C CA . GLU B 1 308 ? -1.126 85.812 21.438 1 48.72 308 GLU B CA 1
ATOM 6425 C C . GLU B 1 308 ? -0.409 86.688 22.453 1 48.72 308 GLU B C 1
ATOM 6427 O O . GLU B 1 308 ? -1.034 87.562 23.078 1 48.72 308 GLU B O 1
ATOM 6432 N N . ALA B 1 309 ? 0.473 86.438 23.359 1 41.09 309 ALA B N 1
ATOM 6433 C CA . ALA B 1 309 ? 1.257 87.5 24.047 1 41.09 309 ALA B CA 1
ATOM 6434 C C . ALA B 1 309 ? 1.295 88.75 23.234 1 41.09 309 ALA B C 1
ATOM 6436 O O . ALA B 1 309 ? 1.232 88.75 22 1 41.09 309 ALA B O 1
ATOM 6437 N N . GLN B 1 310 ? 0.816 90 23.719 1 34.94 310 GLN B N 1
ATOM 6438 C CA . GLN B 1 310 ? 1.423 91.188 23.219 1 34.94 310 GLN B CA 1
ATOM 6439 C C . GLN B 1 310 ? 2.861 90.938 22.766 1 34.94 310 GLN B C 1
ATOM 6441 O O . GLN B 1 310 ? 3.666 90.375 23.516 1 34.94 310 GLN B O 1
ATOM 6446 N N . ALA B 1 311 ? 3.074 91.062 21.547 1 34.94 311 ALA B N 1
ATOM 6447 C CA . ALA B 1 311 ? 4.332 91 20.812 1 34.94 311 ALA B CA 1
ATOM 6448 C C . ALA B 1 311 ? 5.426 91.75 21.531 1 34.94 311 ALA B C 1
ATOM 6450 O O . ALA B 1 311 ? 5.48 93 21.469 1 34.94 311 ALA B O 1
ATOM 6451 N N . SER B 1 312 ? 5.629 91.875 22.812 1 27.59 312 SER B N 1
ATOM 6452 C CA . SER B 1 312 ? 6.984 92.438 22.812 1 27.59 312 SER B CA 1
ATOM 6453 C C . SER B 1 312 ? 7.855 91.688 21.781 1 27.59 312 SER B C 1
ATOM 6455 O O . SER B 1 312 ? 7.461 90.688 21.219 1 27.59 312 SER B O 1
ATOM 6457 N N . ASN B 1 313 ? 9.344 91.938 21.844 1 24.84 313 ASN B N 1
ATOM 6458 C CA . ASN B 1 313 ? 10.383 91.688 20.859 1 24.84 313 ASN B CA 1
ATOM 6459 C C . ASN B 1 313 ? 10.398 90.188 20.453 1 24.84 313 ASN B C 1
ATOM 6461 O O . ASN B 1 313 ? 10.695 89.312 21.281 1 24.84 313 ASN B O 1
ATOM 6465 N N . SER B 1 314 ? 9.461 89.812 19.812 1 25.73 314 SER B N 1
ATOM 6466 C CA . SER B 1 314 ? 9.469 88.5 19.109 1 25.73 314 SER B CA 1
ATOM 6467 C C . SER B 1 314 ? 10.844 88.188 18.516 1 25.73 314 SER B C 1
ATOM 6469 O O . SER B 1 314 ? 11.359 89 17.719 1 25.73 314 SER B O 1
ATOM 6471 N N . PRO B 1 315 ? 11.859 87.75 19.375 1 24.8 315 PRO B N 1
ATOM 6472 C CA . PRO B 1 315 ? 13.031 87.438 18.562 1 24.8 315 PRO B CA 1
ATOM 6473 C C . PRO B 1 315 ? 12.664 86.75 17.234 1 24.8 315 PRO B C 1
ATOM 6475 O O . PRO B 1 315 ? 11.828 85.875 17.219 1 24.8 315 PRO B O 1
ATOM 6478 N N . SER B 1 316 ? 12.516 87.625 16.172 1 23.86 316 SER B N 1
ATOM 6479 C CA . SER B 1 316 ? 12.297 87.438 14.734 1 23.86 316 SER B CA 1
ATOM 6480 C C . SER B 1 316 ? 12.875 86.125 14.258 1 23.86 316 SER B C 1
ATOM 6482 O O . SER B 1 316 ? 12.336 85.5 13.336 1 23.86 316 SER B O 1
ATOM 6484 N N . ASN B 1 317 ? 14.219 85.875 14.562 1 22.08 317 ASN B N 1
ATOM 6485 C CA . ASN B 1 317 ? 15.023 85.188 13.531 1 22.08 317 ASN B CA 1
ATOM 6486 C C . ASN B 1 317 ? 14.789 83.688 13.508 1 22.08 317 ASN B C 1
ATOM 6488 O O . ASN B 1 317 ? 15.727 82.938 13.68 1 22.08 317 ASN B O 1
ATOM 6492 N N . PHE B 1 318 ? 13.852 83.25 14.188 1 23.22 318 PHE B N 1
ATOM 6493 C CA . PHE B 1 318 ? 13.961 81.812 14.109 1 23.22 318 PHE B CA 1
ATOM 6494 C C . PHE B 1 318 ? 13.766 81.312 12.68 1 23.22 318 PHE B C 1
ATOM 6496 O O . PHE B 1 318 ? 12.656 81.375 12.148 1 23.22 318 PHE B O 1
ATOM 6503 N N . ARG B 1 319 ? 14.812 81.625 11.789 1 23.09 319 ARG B N 1
ATOM 6504 C CA . ARG B 1 319 ? 14.859 81.188 10.414 1 23.09 319 ARG B CA 1
ATOM 6505 C C . ARG B 1 319 ? 14.562 79.688 10.344 1 23.09 319 ARG B C 1
ATOM 6507 O O . ARG B 1 319 ? 15.219 78.875 11.016 1 23.09 319 ARG B O 1
ATOM 6514 N N . VAL B 1 320 ? 13.414 79.375 10.305 1 24.69 320 VAL B N 1
ATOM 6515 C CA . VAL B 1 320 ? 12.922 78.062 10 1 24.69 320 VAL B CA 1
ATOM 6516 C C . VAL B 1 320 ? 13.719 77.438 8.844 1 24.69 320 VAL B C 1
ATOM 6518 O O . VAL B 1 320 ? 13.758 78 7.75 1 24.69 320 VAL B O 1
ATOM 6521 N N . GLY B 1 321 ? 14.953 76.938 9.172 1 24.95 321 GLY B N 1
ATOM 6522 C CA . GLY B 1 321 ? 15.781 76.312 8.164 1 24.95 321 GLY B CA 1
ATOM 6523 C C . GLY B 1 321 ? 15 75.375 7.25 1 24.95 321 GLY B C 1
ATOM 6524 O O . GLY B 1 321 ? 14.148 74.625 7.715 1 24.95 321 GLY B O 1
ATOM 6525 N N . THR B 1 322 ? 14.656 75.875 6.141 1 25.97 322 THR B N 1
ATOM 6526 C CA . THR B 1 322 ? 14.031 75.188 5.008 1 25.97 322 THR B CA 1
ATOM 6527 C C . THR B 1 322 ? 14.742 73.875 4.707 1 25.97 322 THR B C 1
ATOM 6529 O O . THR B 1 322 ? 15.977 73.812 4.773 1 25.97 322 THR B O 1
ATOM 6532 N N . TYR B 1 323 ? 14.219 72.75 4.953 1 26.73 323 TYR B N 1
ATOM 6533 C CA . TYR B 1 323 ? 14.648 71.438 4.523 1 26.73 323 TYR B CA 1
ATOM 6534 C C . TYR B 1 323 ? 15.086 71.438 3.066 1 26.73 323 TYR B C 1
ATOM 6536 O O . TYR B 1 323 ? 14.344 71.875 2.189 1 26.73 323 TYR B O 1
ATOM 6544 N N . LYS B 1 324 ? 16.391 71.812 2.807 1 28.94 324 LYS B N 1
ATOM 6545 C CA . LYS B 1 324 ? 16.828 71.625 1.423 1 28.94 324 LYS B CA 1
ATOM 6546 C C . LYS B 1 324 ? 16.75 70.188 0.999 1 28.94 324 LYS B C 1
ATOM 6548 O O . LYS B 1 324 ? 17.234 69.25 1.716 1 28.94 324 LYS B O 1
ATOM 6553 N N . PRO B 1 325 ? 15.992 69.75 0.066 1 29.8 325 PRO B N 1
ATOM 6554 C CA . PRO B 1 325 ? 15.859 68.375 -0.5 1 29.8 325 PRO B CA 1
ATOM 6555 C C . PRO B 1 325 ? 17.203 67.75 -0.872 1 29.8 325 PRO B C 1
ATOM 6557 O O . PRO B 1 325 ? 18.094 68.438 -1.353 1 29.8 325 PRO B O 1
ATOM 6560 N N . PRO B 1 326 ? 17.688 66.812 -0.151 1 31.34 326 PRO B N 1
ATOM 6561 C CA . PRO B 1 326 ? 18.938 66.188 -0.608 1 31.34 326 PRO B CA 1
ATOM 6562 C C . PRO B 1 326 ? 18.969 66 -2.123 1 31.34 326 PRO B C 1
ATOM 6564 O O . PRO B 1 326 ? 17.938 65.812 -2.76 1 31.34 326 PRO B O 1
ATOM 6567 N N . THR B 1 327 ? 19.844 66.688 -2.814 1 32.19 327 THR B N 1
ATOM 6568 C CA . THR B 1 327 ? 20.125 66.562 -4.242 1 32.19 327 THR B CA 1
ATOM 6569 C C . THR B 1 327 ? 20.078 65.125 -4.668 1 32.19 327 THR B C 1
ATOM 6571 O O . THR B 1 327 ? 20.688 64.25 -4.027 1 32.19 327 THR B O 1
ATOM 6574 N N . SER B 1 328 ? 18.969 64.562 -5.223 1 36.44 328 SER B N 1
ATOM 6575 C CA . SER B 1 328 ? 18.719 63.312 -5.855 1 36.44 328 SER B CA 1
ATOM 6576 C C . SER B 1 328 ? 19.828 62.938 -6.836 1 36.44 328 SER B C 1
ATOM 6578 O O . SER B 1 328 ? 19.953 63.562 -7.902 1 36.44 328 SER B O 1
ATOM 6580 N N . GLN B 1 329 ? 21.062 62.938 -6.461 1 37.38 329 GLN B N 1
ATOM 6581 C CA . GLN B 1 329 ? 21.906 62.344 -7.508 1 37.38 329 GLN B CA 1
ATOM 6582 C C . GLN B 1 329 ? 21.312 61.062 -8.047 1 37.38 329 GLN B C 1
ATOM 6584 O O . GLN B 1 329 ? 20.984 60.156 -7.277 1 37.38 329 GLN B O 1
ATOM 6589 N N . THR B 1 330 ? 20.656 61.062 -9.133 1 47 330 THR B N 1
ATOM 6590 C CA . THR B 1 330 ? 20.125 59.938 -9.922 1 47 330 THR B CA 1
ATOM 6591 C C . THR B 1 330 ? 21.203 58.875 -10.148 1 47 330 THR B C 1
ATOM 6593 O O . THR B 1 330 ? 22.109 59.062 -10.961 1 47 330 THR B O 1
ATOM 6596 N N . LYS B 1 331 ? 21.703 58.25 -9.156 1 60.47 331 LYS B N 1
ATOM 6597 C CA . LYS B 1 331 ? 22.625 57.125 -9.367 1 60.47 331 LYS B CA 1
ATOM 6598 C C . LYS B 1 331 ? 21.969 56 -10.172 1 60.47 331 LYS B C 1
ATOM 6600 O O . LYS B 1 331 ? 20.828 55.656 -9.914 1 60.47 331 LYS B O 1
ATOM 6605 N N . ASP B 1 332 ? 22.453 55.594 -11.148 1 67.88 332 ASP B N 1
ATOM 6606 C CA . ASP B 1 332 ? 22.031 54.5 -12.023 1 67.88 332 ASP B CA 1
ATOM 6607 C C . ASP B 1 332 ? 22.234 53.125 -11.344 1 67.88 332 ASP B C 1
ATOM 6609 O O . ASP B 1 332 ? 23.359 52.75 -11.016 1 67.88 332 ASP B O 1
ATOM 6613 N N . TRP B 1 333 ? 21.062 52.594 -10.836 1 75.62 333 TRP B N 1
ATOM 6614 C CA . TRP B 1 333 ? 21.078 51.281 -10.18 1 75.62 333 TRP B CA 1
ATOM 6615 C C . TRP B 1 333 ? 20.953 50.156 -11.203 1 75.62 333 TRP B C 1
ATOM 6617 O O . TRP B 1 333 ? 20.281 50.312 -12.227 1 75.62 333 TRP B O 1
ATOM 6627 N N . GLY B 1 334 ? 21.688 49.156 -11.078 1 77.12 334 GLY B N 1
ATOM 6628 C CA . GLY B 1 334 ? 21.656 48 -11.961 1 77.12 334 GLY B CA 1
ATOM 6629 C C . GLY B 1 334 ? 22.781 48 -12.992 1 77.12 334 GLY B C 1
ATOM 6630 O O . GLY B 1 334 ? 23.656 48.875 -12.945 1 77.12 334 GLY B O 1
ATOM 6631 N N . LEU B 1 335 ? 22.828 46.969 -13.797 1 80.06 335 LEU B N 1
ATOM 6632 C CA . LEU B 1 335 ? 23.781 46.938 -14.891 1 80.06 335 LEU B CA 1
ATOM 6633 C C . LEU B 1 335 ? 23.359 47.844 -16.031 1 80.06 335 LEU B C 1
ATOM 6635 O O . LEU B 1 335 ? 22.203 47.875 -16.422 1 80.06 335 LEU B O 1
ATOM 6639 N N . THR B 1 336 ? 24.234 48.906 -16.453 1 74.12 336 THR B N 1
ATOM 6640 C CA . THR B 1 336 ? 24 49.844 -17.547 1 74.12 336 THR B CA 1
ATOM 6641 C C . THR B 1 336 ? 24.797 49.438 -18.781 1 74.12 336 THR B C 1
ATOM 6643 O O . THR B 1 336 ? 25.672 48.562 -18.703 1 74.12 336 THR B O 1
ATOM 6646 N N . PRO B 1 337 ? 24.547 49.844 -19.922 1 74.75 337 PRO B N 1
ATOM 6647 C CA . PRO B 1 337 ? 25.297 49.531 -21.141 1 74.75 337 PRO B CA 1
ATOM 6648 C C . PRO B 1 337 ? 26.797 49.781 -20.984 1 74.75 337 PRO B C 1
ATOM 6650 O O . PRO B 1 337 ? 27.609 49.188 -21.688 1 74.75 337 PRO B O 1
ATOM 6653 N N . LYS B 1 338 ? 27.188 50.531 -20.047 1 76.12 338 LYS B N 1
ATOM 6654 C CA . LYS B 1 338 ? 28.609 50.812 -19.797 1 76.12 338 LYS B CA 1
ATOM 6655 C C . LYS B 1 338 ? 29.281 49.656 -19.109 1 76.12 338 LYS B C 1
ATOM 6657 O O . LYS B 1 338 ? 30.516 49.562 -19.078 1 76.12 338 LYS B O 1
ATOM 6662 N N . ASP B 1 339 ? 28.391 48.781 -18.5 1 76.62 339 ASP B N 1
ATOM 6663 C CA . ASP B 1 339 ? 28.891 47.625 -17.766 1 76.62 339 ASP B CA 1
ATOM 6664 C C . ASP B 1 339 ? 28.953 46.375 -18.641 1 76.62 339 ASP B C 1
ATOM 6666 O O . ASP B 1 339 ? 29.188 45.281 -18.156 1 76.62 339 ASP B O 1
ATOM 6670 N N . SER B 1 340 ? 28.75 46.5 -19.875 1 76.94 340 SER B N 1
ATOM 6671 C CA . SER B 1 340 ? 28.719 45.375 -20.828 1 76.94 340 SER B CA 1
ATOM 6672 C C . SER B 1 340 ? 30.078 44.688 -20.922 1 76.94 340 SER B C 1
ATOM 6674 O O . SER B 1 340 ? 30.141 43.5 -21.203 1 76.94 340 SER B O 1
ATOM 6676 N N . GLY B 1 341 ? 31.172 45.344 -20.719 1 77.75 341 GLY B N 1
ATOM 6677 C CA . GLY B 1 341 ? 32.5 44.781 -20.812 1 77.75 341 GLY B CA 1
ATOM 6678 C C . GLY B 1 341 ? 32.938 44.062 -19.547 1 77.75 341 GLY B C 1
ATOM 6679 O O . GLY B 1 341 ? 34.031 43.438 -19.516 1 77.75 341 GLY B O 1
ATOM 6680 N N . LEU B 1 342 ? 32.219 44.188 -18.547 1 76.38 342 LEU B N 1
ATOM 6681 C CA . LEU B 1 342 ? 32.594 43.531 -17.281 1 76.38 342 LEU B CA 1
ATOM 6682 C C . LEU B 1 342 ? 32.375 42.031 -17.328 1 76.38 342 LEU B C 1
ATOM 6684 O O . LEU B 1 342 ? 31.484 41.562 -18.047 1 76.38 342 LEU B O 1
ATOM 6688 N N . THR B 1 343 ? 33.25 41.281 -16.75 1 78.56 343 THR B N 1
ATOM 6689 C CA . THR B 1 343 ? 33.094 39.812 -16.656 1 78.56 343 THR B CA 1
ATOM 6690 C C . THR B 1 343 ? 31.891 39.469 -15.766 1 78.56 343 THR B C 1
ATOM 6692 O O . THR B 1 343 ? 31.422 40.312 -14.992 1 78.56 343 THR B O 1
ATOM 6695 N N . PRO B 1 344 ? 31.281 38.344 -15.859 1 74.44 344 PRO B N 1
ATOM 6696 C CA . PRO B 1 344 ? 30.141 37.938 -15.039 1 74.44 344 PRO B CA 1
ATOM 6697 C C . PRO B 1 344 ? 30.422 38.062 -13.547 1 74.44 344 PRO B C 1
ATOM 6699 O O . PRO B 1 344 ? 29.531 38.438 -12.773 1 74.44 344 PRO B O 1
ATOM 6702 N N . ASP B 1 345 ? 31.516 37.844 -13.203 1 78.81 345 ASP B N 1
ATOM 6703 C CA . ASP B 1 345 ? 31.906 37.938 -11.805 1 78.81 345 ASP B CA 1
ATOM 6704 C C . ASP B 1 345 ? 31.953 39.406 -11.352 1 78.81 345 ASP B C 1
ATOM 6706 O O . ASP B 1 345 ? 31.547 39.719 -10.242 1 78.81 345 ASP B O 1
ATOM 6710 N N . GLN B 1 346 ? 32.438 40.25 -12.18 1 78.94 346 GLN B N 1
ATOM 6711 C CA . GLN B 1 346 ? 32.531 41.656 -11.906 1 78.94 346 GLN B CA 1
ATOM 6712 C C . GLN B 1 346 ? 31.125 42.281 -11.859 1 78.94 346 GLN B C 1
ATOM 6714 O O . GLN B 1 346 ? 30.844 43.156 -11.031 1 78.94 346 GLN B O 1
ATOM 6719 N N . LYS B 1 347 ? 30.328 41.781 -12.656 1 79.94 347 LYS B N 1
ATOM 6720 C CA . LYS B 1 347 ? 28.938 42.219 -12.664 1 79.94 347 LYS B CA 1
ATOM 6721 C C . LYS B 1 347 ? 28.219 41.812 -11.383 1 79.94 347 LYS B C 1
ATOM 6723 O O . LYS B 1 347 ? 27.469 42.594 -10.797 1 79.94 347 LYS B O 1
ATOM 6728 N N . THR B 1 348 ? 28.562 40.688 -11.062 1 79.94 348 THR B N 1
ATOM 6729 C CA . THR B 1 348 ? 27.984 40.156 -9.828 1 79.94 348 THR B CA 1
ATOM 6730 C C . THR B 1 348 ? 28.469 40.969 -8.625 1 79.94 348 THR B C 1
ATOM 6732 O O . THR B 1 348 ? 27.688 41.312 -7.734 1 79.94 348 THR B O 1
ATOM 6735 N N . GLN B 1 349 ? 29.672 41.281 -8.609 1 80.94 349 GLN B N 1
ATOM 6736 C CA . GLN B 1 349 ? 30.25 42.062 -7.523 1 80.94 349 GLN B CA 1
ATOM 6737 C C . GLN B 1 349 ? 29.656 43.469 -7.484 1 80.94 349 GLN B C 1
ATOM 6739 O O . GLN B 1 349 ? 29.375 44 -6.41 1 80.94 349 GLN B O 1
ATOM 6744 N N . LYS B 1 350 ? 29.516 44.031 -8.609 1 81.19 350 LYS B N 1
ATOM 6745 C CA . LYS B 1 350 ? 28.906 45.344 -8.711 1 81.19 350 LYS B CA 1
ATOM 6746 C C . LYS B 1 350 ? 27.469 45.344 -8.219 1 81.19 350 LYS B C 1
ATOM 6748 O O . LYS B 1 350 ? 27.047 46.219 -7.449 1 81.19 350 LYS B O 1
ATOM 6753 N N . LEU B 1 351 ? 26.828 44.344 -8.641 1 81.5 351 LEU B N 1
ATOM 6754 C CA . LEU B 1 351 ? 25.438 44.219 -8.242 1 81.5 351 LEU B CA 1
ATOM 6755 C C . LEU B 1 351 ? 25.312 43.938 -6.75 1 81.5 351 LEU B C 1
ATOM 6757 O O . LEU B 1 351 ? 24.438 44.469 -6.078 1 81.5 351 LEU B O 1
ATOM 6761 N N . GLU B 1 352 ? 26.234 43.156 -6.258 1 81.62 352 GLU B N 1
ATOM 6762 C CA . GLU B 1 352 ? 26.266 42.875 -4.824 1 81.62 352 GLU B CA 1
ATOM 6763 C C . GLU B 1 352 ? 26.578 44.125 -4.023 1 81.62 352 GLU B C 1
ATOM 6765 O O . GLU B 1 352 ? 25.953 44.375 -2.986 1 81.62 352 GLU B O 1
ATOM 6770 N N . SER B 1 353 ? 27.453 44.938 -4.5 1 81.25 353 SER B N 1
ATOM 6771 C CA . SER B 1 353 ? 27.797 46.188 -3.873 1 81.25 353 SER B CA 1
ATOM 6772 C C . SER B 1 353 ? 26.625 47.188 -3.938 1 81.25 353 SER B C 1
ATOM 6774 O O . SER B 1 353 ? 26.312 47.844 -2.949 1 81.25 353 SER B O 1
ATOM 6776 N N . GLN B 1 354 ? 25.984 47.125 -5.027 1 80.75 354 GLN B N 1
ATOM 6777 C CA . GLN B 1 354 ? 24.828 48 -5.195 1 80.75 354 GLN B CA 1
ATOM 6778 C C . GLN B 1 354 ? 23.672 47.531 -4.301 1 80.75 354 GLN B C 1
ATOM 6780 O O . GLN B 1 354 ? 22.953 48.375 -3.738 1 80.75 354 GLN B O 1
ATOM 6785 N N . LEU B 1 355 ? 23.625 46.281 -4.234 1 81.25 355 LEU B N 1
ATOM 6786 C CA . LEU B 1 355 ? 22.578 45.719 -3.393 1 81.25 355 LEU B CA 1
ATOM 6787 C C . LEU B 1 355 ? 22.781 46.125 -1.932 1 81.25 355 LEU B C 1
ATOM 6789 O O . LEU B 1 355 ? 21.828 46.469 -1.234 1 81.25 355 LEU B O 1
ATOM 6793 N N . SER B 1 356 ? 23.969 46.031 -1.479 1 81 356 SER B N 1
ATOM 6794 C CA . SER B 1 356 ? 24.328 46.438 -0.126 1 81 356 SER B CA 1
ATOM 6795 C C . SER B 1 356 ? 24.078 47.938 0.063 1 81 356 SER B C 1
ATOM 6797 O O . SER B 1 356 ? 23.516 48.375 1.069 1 81 356 SER B O 1
ATOM 6799 N N . GLU B 1 357 ? 24.422 48.688 -0.915 1 79.56 357 GLU B N 1
ATOM 6800 C CA . GLU B 1 357 ? 24.281 50.156 -0.856 1 79.56 357 GLU B CA 1
ATOM 6801 C C . GLU B 1 357 ? 22.812 50.562 -0.852 1 79.56 357 GLU B C 1
ATOM 6803 O O . GLU B 1 357 ? 22.406 51.406 -0.047 1 79.56 357 GLU B O 1
ATOM 6808 N N . ILE B 1 358 ? 22.078 49.938 -1.728 1 80.06 358 ILE B N 1
ATOM 6809 C CA . ILE B 1 358 ? 20.688 50.344 -1.866 1 80.06 358 ILE B CA 1
ATOM 6810 C C . ILE B 1 358 ? 19.906 49.906 -0.637 1 80.06 358 ILE B C 1
ATOM 6812 O O . ILE B 1 358 ? 19 50.594 -0.173 1 80.06 358 ILE B O 1
ATOM 6816 N N . SER B 1 359 ? 20.328 48.781 -0.098 1 80.44 359 SER B N 1
ATOM 6817 C CA . SER B 1 359 ? 19.703 48.312 1.136 1 80.44 359 SER B CA 1
ATOM 6818 C C . SER B 1 359 ? 19.984 49.25 2.293 1 80.44 359 SER B C 1
ATOM 6820 O O . SER B 1 359 ? 19.078 49.562 3.08 1 80.44 359 SER B O 1
ATOM 6822 N N . ASN B 1 360 ? 21.125 49.781 2.395 1 79.06 360 ASN B N 1
ATOM 6823 C CA . ASN B 1 360 ? 21.5 50.75 3.414 1 79.06 360 ASN B CA 1
ATOM 6824 C C . ASN B 1 360 ? 20.812 52.094 3.195 1 79.06 360 ASN B C 1
ATOM 6826 O O . ASN B 1 360 ? 20.375 52.719 4.152 1 79.06 360 ASN B O 1
ATOM 6830 N N . THR B 1 361 ? 20.719 52.406 1.978 1 78.12 361 THR B N 1
ATOM 6831 C CA . THR B 1 361 ? 20.047 53.656 1.648 1 78.12 361 THR B CA 1
ATOM 6832 C C . THR B 1 361 ? 18.562 53.594 2.002 1 78.12 361 THR B C 1
ATOM 6834 O O . THR B 1 361 ? 18 54.562 2.537 1 78.12 361 THR B O 1
ATOM 6837 N N . ILE B 1 362 ? 18.031 52.469 1.714 1 80.19 362 ILE B N 1
ATOM 6838 C CA . ILE B 1 362 ? 16.641 52.281 2.057 1 80.19 362 ILE B CA 1
ATOM 6839 C C . ILE B 1 362 ? 16.453 52.375 3.572 1 80.19 362 ILE B C 1
ATOM 6841 O O . ILE B 1 362 ? 15.531 53 4.059 1 80.19 362 ILE B O 1
ATOM 6845 N N . LYS B 1 363 ? 17.344 51.75 4.293 1 77.19 363 LYS B N 1
ATOM 6846 C CA . LYS B 1 363 ? 17.297 51.781 5.75 1 77.19 363 LYS B CA 1
ATOM 6847 C C . LYS B 1 363 ? 17.422 53.219 6.262 1 77.19 363 LYS B C 1
ATOM 6849 O O . LYS B 1 363 ? 16.672 53.625 7.152 1 77.19 363 LYS B O 1
ATOM 6854 N N . GLN B 1 364 ? 18.234 54 5.699 1 71.88 364 GLN B N 1
ATOM 6855 C CA . GLN B 1 364 ? 18.438 55.375 6.082 1 71.88 364 GLN B CA 1
ATOM 6856 C C . GLN B 1 364 ? 17.219 56.25 5.762 1 71.88 364 GLN B C 1
ATOM 6858 O O . GLN B 1 364 ? 16.797 57.062 6.578 1 71.88 364 GLN B O 1
ATOM 6863 N N . GLU B 1 365 ? 16.703 55.906 4.625 1 74.88 365 GLU B N 1
ATOM 6864 C CA . GLU B 1 365 ? 15.531 56.688 4.211 1 74.88 365 GLU B CA 1
ATOM 6865 C C . GLU B 1 365 ? 14.312 56.344 5.062 1 74.88 365 GLU B C 1
ATOM 6867 O O . GLU B 1 365 ? 13.508 57.219 5.379 1 74.88 365 GLU B O 1
ATOM 6872 N N . ILE B 1 366 ? 14.273 55.125 5.434 1 76.88 366 ILE B N 1
ATOM 6873 C CA . ILE B 1 366 ? 13.188 54.688 6.309 1 76.88 366 ILE B CA 1
ATOM 6874 C C . ILE B 1 366 ? 13.336 55.375 7.676 1 76.88 366 ILE B C 1
ATOM 6876 O O . ILE B 1 366 ? 12.352 55.812 8.258 1 76.88 366 ILE B O 1
ATOM 6880 N N . GLN B 1 367 ? 14.484 55.5 8.164 1 66.81 367 GLN B N 1
ATOM 6881 C CA . GLN B 1 367 ? 14.766 56.156 9.43 1 66.81 367 GLN B CA 1
ATOM 6882 C C . GLN B 1 367 ? 14.469 57.656 9.336 1 66.81 367 GLN B C 1
ATOM 6884 O O . GLN B 1 367 ? 13.867 58.25 10.25 1 66.81 367 GLN B O 1
ATOM 6889 N N . ALA B 1 368 ? 14.852 58.25 8.242 1 66.19 368 ALA B N 1
ATOM 6890 C CA . ALA B 1 368 ? 14.555 59.656 8.016 1 66.19 368 ALA B CA 1
ATOM 6891 C C . ALA B 1 368 ? 13.047 59.906 7.941 1 66.19 368 ALA B C 1
ATOM 6893 O O . ALA B 1 368 ? 12.539 60.875 8.492 1 66.19 368 ALA B O 1
ATOM 6894 N N . ARG B 1 369 ? 12.359 58.969 7.23 1 75.12 369 ARG B N 1
ATOM 6895 C CA . ARG B 1 369 ? 10.906 59.031 7.141 1 75.12 369 ARG B CA 1
ATOM 6896 C C . ARG B 1 369 ? 10.266 58.969 8.523 1 75.12 369 ARG B C 1
ATOM 6898 O O . ARG B 1 369 ? 9.32 59.719 8.805 1 75.12 369 ARG B O 1
ATOM 6905 N N . ALA B 1 370 ? 10.75 58.125 9.422 1 70.69 370 ALA B N 1
ATOM 6906 C CA . ALA B 1 370 ? 10.25 58 10.789 1 70.69 370 ALA B CA 1
ATOM 6907 C C . ALA B 1 370 ? 10.445 59.281 11.57 1 70.69 370 ALA B C 1
ATOM 6909 O O . ALA B 1 370 ? 9.586 59.688 12.352 1 70.69 370 ALA B O 1
ATOM 6910 N N . GLY B 1 371 ? 11.516 59.938 11.344 1 60.97 371 GLY B N 1
ATOM 6911 C CA . GLY B 1 371 ? 11.758 61.25 11.93 1 60.97 371 GLY B CA 1
ATOM 6912 C C . GLY B 1 371 ? 10.773 62.312 11.477 1 60.97 371 GLY B C 1
ATOM 6913 O O . GLY B 1 371 ? 10.281 63.094 12.289 1 60.97 371 GLY B O 1
ATOM 6914 N N . ILE B 1 372 ? 10.461 62.281 10.195 1 66.06 372 ILE B N 1
ATOM 6915 C CA . ILE B 1 372 ? 9.5 63.25 9.641 1 66.06 372 ILE B CA 1
ATOM 6916 C C . ILE B 1 372 ? 8.117 62.969 10.227 1 66.06 372 ILE B C 1
ATOM 6918 O O . ILE B 1 372 ? 7.383 63.906 10.555 1 66.06 372 ILE B O 1
ATOM 6922 N N . GLU B 1 373 ? 7.824 61.719 10.352 1 69.81 373 GLU B N 1
ATOM 6923 C CA . GLU B 1 373 ? 6.543 61.344 10.938 1 69.81 373 GLU B CA 1
ATOM 6924 C C . GLU B 1 373 ? 6.406 61.875 12.359 1 69.81 373 GLU B C 1
ATOM 6926 O O . GLU B 1 373 ? 5.34 62.375 12.75 1 69.81 373 GLU B O 1
ATOM 6931 N N . LYS B 1 374 ? 7.426 61.875 13.117 1 62.34 374 LYS B N 1
ATOM 6932 C CA . LYS B 1 374 ? 7.441 62.406 14.469 1 62.34 374 LYS B CA 1
ATOM 6933 C C . LYS B 1 374 ? 7.324 63.938 14.438 1 62.34 374 LYS B C 1
ATOM 6935 O O . LYS B 1 374 ? 6.621 64.5 15.266 1 62.34 374 LYS B O 1
ATOM 6940 N N . LEU B 1 375 ? 7.961 64.5 13.508 1 55.34 375 LEU B N 1
ATOM 6941 C CA . LEU B 1 375 ? 7.891 65.938 13.344 1 55.34 375 LEU B CA 1
ATOM 6942 C C . LEU B 1 375 ? 6.473 66.375 13.016 1 55.34 375 LEU B C 1
ATOM 6944 O O . LEU B 1 375 ? 6.008 67.438 13.508 1 55.34 375 LEU B O 1
ATOM 6948 N N . ILE B 1 376 ? 5.828 65.625 12.227 1 63.25 376 ILE B N 1
ATOM 6949 C CA . ILE B 1 376 ? 4.434 65.938 11.906 1 63.25 376 ILE B CA 1
ATOM 6950 C C . ILE B 1 376 ? 3.596 65.938 13.18 1 63.25 376 ILE B C 1
ATOM 6952 O O . ILE B 1 376 ? 2.727 66.75 13.359 1 63.25 376 ILE B O 1
ATOM 6956 N N . GLN B 1 377 ? 3.928 65.062 14.039 1 58.88 377 GLN B N 1
ATOM 6957 C CA . GLN B 1 377 ? 3.215 64.938 15.305 1 58.88 377 GLN B CA 1
ATOM 6958 C C . GLN B 1 377 ? 3.535 66.188 16.188 1 58.88 377 GLN B C 1
ATOM 6960 O O . GLN B 1 377 ? 2.666 66.688 16.906 1 58.88 377 GLN B O 1
ATOM 6965 N N . PHE B 1 378 ? 4.699 66.625 16.094 1 51.06 378 PHE B N 1
ATOM 6966 C CA . PHE B 1 378 ? 5.133 67.812 16.891 1 51.06 378 PHE B CA 1
ATOM 6967 C C . PHE B 1 378 ? 4.551 69.062 16.328 1 51.06 378 PHE B C 1
ATOM 6969 O O . PHE B 1 378 ? 4.25 70 17.078 1 51.06 378 PHE B O 1
ATOM 6976 N N . TYR B 1 379 ? 4.352 69.188 15.078 1 47.72 379 TYR B N 1
ATOM 6977 C CA . TYR B 1 379 ? 3.797 70.438 14.461 1 47.72 379 TYR B CA 1
ATOM 6978 C C . TYR B 1 379 ? 2.275 70.312 14.414 1 47.72 379 TYR B C 1
ATOM 6980 O O . TYR B 1 379 ? 1.642 71.062 13.617 1 47.72 379 TYR B O 1
ATOM 6988 N N . ALA B 1 380 ? 1.751 69.625 15.164 1 51.84 380 ALA B N 1
ATOM 6989 C CA . ALA B 1 380 ? 0.3 69.438 15.133 1 51.84 380 ALA B CA 1
ATOM 6990 C C . ALA B 1 380 ? -0.408 70.812 15.273 1 51.84 380 ALA B C 1
ATOM 6992 O O . ALA B 1 380 ? -1.485 71 14.711 1 51.84 380 ALA B O 1
ATOM 6993 N N . ASN B 1 381 ? 0.225 71.75 15.82 1 51.81 381 ASN B N 1
ATOM 6994 C CA . ASN B 1 381 ? -0.442 73.062 16.078 1 51.81 381 ASN B CA 1
ATOM 6995 C C . ASN B 1 381 ? -0.05 74.125 15.055 1 51.81 381 ASN B C 1
ATOM 6997 O O . ASN B 1 381 ? -0.438 75.25 15.18 1 51.81 381 ASN B O 1
ATOM 7001 N N . ASP B 1 382 ? 0.849 73.875 14.094 1 48.84 382 ASP B N 1
ATOM 7002 C CA . ASP B 1 382 ? 1.191 74.812 13 1 48.84 382 ASP B CA 1
ATOM 7003 C C . ASP B 1 382 ? 0.888 74.188 11.648 1 48.84 382 ASP B C 1
ATOM 7005 O O . ASP B 1 382 ? 1.689 73.375 11.125 1 48.84 382 ASP B O 1
ATOM 7009 N N . PRO B 1 383 ? -0.304 74.375 11.242 1 61.47 383 PRO B N 1
ATOM 7010 C CA . PRO B 1 383 ? -0.769 73.688 10.023 1 61.47 383 PRO B CA 1
ATOM 7011 C C . PRO B 1 383 ? 0.188 73.875 8.852 1 61.47 383 PRO B C 1
ATOM 7013 O O . PRO B 1 383 ? 0.334 73 8.016 1 61.47 383 PRO B O 1
ATOM 7016 N N . LYS B 1 384 ? 0.82 75.062 8.789 1 60.78 384 LYS B N 1
ATOM 7017 C CA . LYS B 1 384 ? 1.714 75.312 7.668 1 60.78 384 LYS B CA 1
ATOM 7018 C C . LYS B 1 384 ? 2.949 74.438 7.719 1 60.78 384 LYS B C 1
ATOM 7020 O O . LYS B 1 384 ? 3.346 73.875 6.703 1 60.78 384 LYS B O 1
ATOM 7025 N N . GLU B 1 385 ? 3.404 74.312 8.867 1 60.59 385 GLU B N 1
ATOM 7026 C CA . GLU B 1 385 ? 4.594 73.5 9.047 1 60.59 385 GLU B CA 1
ATOM 7027 C C . GLU B 1 385 ? 4.246 72 9.031 1 60.59 385 GLU B C 1
ATOM 7029 O O . GLU B 1 385 ? 5.02 71.188 8.531 1 60.59 385 GLU B O 1
ATOM 7034 N N . GLN B 1 386 ? 3.072 71.688 9.383 1 63.53 386 GLN B N 1
ATOM 7035 C CA . GLN B 1 386 ? 2.588 70.312 9.32 1 63.53 386 GLN B CA 1
ATOM 7036 C C . GLN B 1 386 ? 2.41 69.875 7.875 1 63.53 386 GLN B C 1
ATOM 7038 O O . GLN B 1 386 ? 2.787 68.75 7.52 1 63.53 386 GLN B O 1
ATOM 7043 N N . LYS B 1 387 ? 1.835 70.688 7.156 1 71.44 387 LYS B N 1
ATOM 7044 C CA . LYS B 1 387 ? 1.634 70.438 5.742 1 71.44 387 LYS B CA 1
ATOM 7045 C C . LYS B 1 387 ? 2.969 70.25 5.016 1 71.44 387 LYS B C 1
ATOM 7047 O O . LYS B 1 387 ? 3.121 69.375 4.172 1 71.44 387 LYS B O 1
ATOM 7052 N N . LYS B 1 388 ? 3.846 71.125 5.344 1 68.38 388 LYS B N 1
ATOM 7053 C CA . LYS B 1 388 ? 5.191 71 4.785 1 68.38 388 LYS B CA 1
ATOM 7054 C C . LYS B 1 388 ? 5.875 69.688 5.18 1 68.38 388 LYS B C 1
ATOM 7056 O O . LYS B 1 388 ? 6.48 69.062 4.34 1 68.38 388 LYS B O 1
ATOM 7061 N N . ALA B 1 389 ? 5.629 69.25 6.355 1 67.94 389 ALA B N 1
ATOM 7062 C CA . ALA B 1 389 ? 6.199 68 6.863 1 67.94 389 ALA B CA 1
ATOM 7063 C C . ALA B 1 389 ? 5.512 66.812 6.25 1 67.94 389 ALA B C 1
ATOM 7065 O O . ALA B 1 389 ? 6.16 65.812 5.945 1 67.94 389 ALA B O 1
ATOM 7066 N N . GLU B 1 390 ? 4.305 67 6.012 1 74.94 390 GLU B N 1
ATOM 7067 C CA . GLU B 1 390 ? 3.564 65.938 5.32 1 74.94 390 GLU B CA 1
ATOM 7068 C C . GLU B 1 390 ? 4.031 65.812 3.873 1 74.94 390 GLU B C 1
ATOM 7070 O O . GLU B 1 390 ? 4.137 64.688 3.355 1 74.94 390 GLU B O 1
ATOM 7075 N N . GLY B 1 391 ? 4.227 66.938 3.285 1 75.25 391 GLY B N 1
ATOM 7076 C CA . GLY B 1 391 ? 4.816 66.938 1.956 1 75.25 391 GLY B CA 1
ATOM 7077 C C . GLY B 1 391 ? 6.18 66.25 1.917 1 75.25 391 GLY B C 1
ATOM 7078 O O . GLY B 1 391 ? 6.469 65.5 1.014 1 75.25 391 GLY B O 1
ATOM 7079 N N . GLU B 1 392 ? 6.875 66.5 2.875 1 72.56 392 GLU B N 1
ATOM 7080 C CA . GLU B 1 392 ? 8.195 65.875 2.994 1 72.56 392 GLU B CA 1
ATOM 7081 C C . GLU B 1 392 ? 8.086 64.375 3.248 1 72.56 392 GLU B C 1
ATOM 7083 O O . GLU B 1 392 ? 8.891 63.594 2.732 1 72.56 392 GLU B O 1
ATOM 7088 N N . LEU B 1 393 ? 7.078 64.062 3.971 1 76.06 393 LEU B N 1
ATOM 7089 C CA . LEU B 1 393 ? 6.809 62.656 4.238 1 76.06 393 LEU B CA 1
ATOM 7090 C C . LEU B 1 393 ? 6.426 61.906 2.955 1 76.06 393 LEU B C 1
ATOM 7092 O O . LEU B 1 393 ? 6.895 60.812 2.711 1 76.06 393 LEU B O 1
ATOM 7096 N N . MET B 1 394 ? 5.648 62.562 2.182 1 78.38 394 MET B N 1
ATOM 7097 C CA . MET B 1 394 ? 5.25 61.969 0.902 1 78.38 394 MET B CA 1
ATOM 7098 C C . MET B 1 394 ? 6.449 61.844 -0.03 1 78.38 394 MET B C 1
ATOM 7100 O O . MET B 1 394 ? 6.574 60.844 -0.738 1 78.38 394 MET B O 1
ATOM 7104 N N . GLU B 1 395 ? 7.293 62.781 -0.035 1 76.56 395 GLU B N 1
ATOM 7105 C CA . GLU B 1 395 ? 8.508 62.75 -0.847 1 76.56 395 GLU B CA 1
ATOM 7106 C C . GLU B 1 395 ? 9.445 61.625 -0.375 1 76.56 395 GLU B C 1
ATOM 7108 O O . GLU B 1 395 ? 10.055 60.938 -1.19 1 76.56 395 GLU B O 1
ATOM 7113 N N . ALA B 1 396 ? 9.5 61.469 0.902 1 75.75 396 ALA B N 1
ATOM 7114 C CA . ALA B 1 396 ? 10.312 60.406 1.475 1 75.75 396 ALA B CA 1
ATOM 7115 C C . ALA B 1 396 ? 9.758 59.031 1.087 1 75.75 396 ALA B C 1
ATOM 7117 O O . ALA B 1 396 ? 10.523 58.125 0.741 1 75.75 396 ALA B O 1
ATOM 7118 N N . ASP B 1 397 ? 8.492 58.969 1.081 1 79.62 397 ASP B N 1
ATOM 7119 C CA . ASP B 1 397 ? 7.84 57.719 0.686 1 79.62 397 ASP B CA 1
ATOM 7120 C C . ASP B 1 397 ? 8.102 57.406 -0.786 1 79.62 397 ASP B C 1
ATOM 7122 O O . ASP B 1 397 ? 8.375 56.25 -1.143 1 79.62 397 ASP B O 1
ATOM 7126 N N . LYS B 1 398 ? 8.008 58.375 -1.601 1 79.88 398 LYS B N 1
ATOM 7127 C CA . LYS B 1 398 ? 8.281 58.219 -3.025 1 79.88 398 LYS B CA 1
ATOM 7128 C C . LYS B 1 398 ? 9.719 57.781 -3.26 1 79.88 398 LYS B C 1
ATOM 7130 O O . LYS B 1 398 ? 9.977 56.875 -4.074 1 79.88 398 LYS B O 1
ATOM 7135 N N . LYS B 1 399 ? 10.57 58.281 -2.58 1 78.88 399 LYS B N 1
ATOM 7136 C CA . LYS B 1 399 ? 11.984 57.938 -2.693 1 78.88 399 LYS B CA 1
ATOM 7137 C C . LYS B 1 399 ? 12.25 56.531 -2.227 1 78.88 399 LYS B C 1
ATOM 7139 O O . LYS B 1 399 ? 12.969 55.75 -2.891 1 78.88 399 LYS B O 1
ATOM 7144 N N . ILE B 1 400 ? 11.656 56.188 -1.175 1 80.94 400 ILE B N 1
ATOM 7145 C CA . ILE B 1 400 ? 11.812 54.844 -0.635 1 80.94 400 ILE B CA 1
ATOM 7146 C C . ILE B 1 400 ? 11.258 53.812 -1.627 1 80.94 400 ILE B C 1
ATOM 7148 O O . ILE B 1 400 ? 11.891 52.781 -1.884 1 80.94 400 ILE B O 1
ATOM 7152 N N . ASN B 1 401 ? 10.141 54.156 -2.16 1 81.56 401 ASN B N 1
ATOM 7153 C CA . ASN B 1 401 ? 9.539 53.25 -3.15 1 81.56 401 ASN B CA 1
ATOM 7154 C C . ASN B 1 401 ? 10.422 53.125 -4.391 1 81.56 401 ASN B C 1
ATOM 7156 O O . ASN B 1 401 ? 10.586 52.031 -4.922 1 81.56 401 ASN B O 1
ATOM 7160 N N . ALA B 1 402 ? 10.992 54.188 -4.797 1 80.44 402 ALA B N 1
ATOM 7161 C CA . ALA B 1 402 ? 11.891 54.156 -5.949 1 80.44 402 ALA B CA 1
ATOM 7162 C C . ALA B 1 402 ? 13.133 53.312 -5.656 1 80.44 402 ALA B C 1
ATOM 7164 O O . ALA B 1 402 ? 13.586 52.562 -6.508 1 80.44 402 ALA B O 1
ATOM 7165 N N . LEU B 1 403 ? 13.617 53.406 -4.512 1 81.75 403 LEU B N 1
ATOM 7166 C CA . LEU B 1 403 ? 14.789 52.656 -4.102 1 81.75 403 LEU B CA 1
ATOM 7167 C C . LEU B 1 403 ? 14.469 51.156 -4.008 1 81.75 403 LEU B C 1
ATOM 7169 O O . LEU B 1 403 ? 15.266 50.312 -4.418 1 81.75 403 LEU B O 1
ATOM 7173 N N . LYS B 1 404 ? 13.297 50.875 -3.516 1 82.5 404 LYS B N 1
ATOM 7174 C CA . LYS B 1 404 ? 12.852 49.5 -3.432 1 82.5 404 LYS B CA 1
ATOM 7175 C C . LYS B 1 404 ? 12.664 48.875 -4.824 1 82.5 404 LYS B C 1
ATOM 7177 O O . LYS B 1 404 ? 12.984 47.719 -5.043 1 82.5 404 LYS B O 1
ATOM 7182 N N . GLU B 1 405 ? 12.18 49.656 -5.715 1 81.31 405 GLU B N 1
ATOM 7183 C CA . GLU B 1 405 ? 12.055 49.219 -7.098 1 81.31 405 GLU B CA 1
ATOM 7184 C C . GLU B 1 405 ? 13.422 48.938 -7.715 1 81.31 405 GLU B C 1
ATOM 7186 O O . GLU B 1 405 ? 13.602 47.938 -8.422 1 81.31 405 GLU B O 1
ATOM 7191 N N . ASN B 1 406 ? 14.352 49.688 -7.438 1 81.69 406 ASN B N 1
ATOM 7192 C CA . ASN B 1 406 ? 15.719 49.5 -7.91 1 81.69 406 ASN B CA 1
ATOM 7193 C C . ASN B 1 406 ? 16.375 48.281 -7.242 1 81.69 406 ASN B C 1
ATOM 7195 O O . ASN B 1 406 ? 17.125 47.562 -7.883 1 81.69 406 ASN B O 1
ATOM 7199 N N . GLN B 1 407 ? 16.078 48.125 -6.02 1 80.81 407 GLN B N 1
ATOM 7200 C CA . GLN B 1 407 ? 16.547 46.938 -5.297 1 80.81 407 GLN B CA 1
ATOM 7201 C C . GLN B 1 407 ? 16.047 45.656 -5.949 1 80.81 407 GLN B C 1
ATOM 7203 O O . GLN B 1 407 ? 16.797 44.688 -6.102 1 80.81 407 GLN B O 1
ATOM 7208 N N . ARG B 1 408 ? 14.797 45.688 -6.289 1 83.12 408 ARG B N 1
ATOM 7209 C CA . ARG B 1 408 ? 14.219 44.562 -7.012 1 83.12 408 ARG B CA 1
ATOM 7210 C C . ARG B 1 408 ? 14.922 44.344 -8.352 1 83.12 408 ARG B C 1
ATOM 7212 O O . ARG B 1 408 ? 15.188 43.188 -8.734 1 83.12 408 ARG B O 1
ATOM 7219 N N . LEU B 1 409 ? 15.219 45.406 -9.016 1 80.94 409 LEU B N 1
ATOM 7220 C CA . LEU B 1 409 ? 15.898 45.344 -10.305 1 80.94 409 LEU B CA 1
ATOM 7221 C C . LEU B 1 409 ? 17.281 44.719 -10.156 1 80.94 409 LEU B C 1
ATOM 7223 O O . LEU B 1 409 ? 17.672 43.844 -10.953 1 80.94 409 LEU B O 1
ATOM 7227 N N . ILE B 1 410 ? 17.953 45.062 -9.211 1 82.56 410 ILE B N 1
ATOM 7228 C CA . ILE B 1 410 ? 19.297 44.531 -8.945 1 82.56 410 ILE B CA 1
ATOM 7229 C C . ILE B 1 410 ? 19.203 43.062 -8.602 1 82.56 410 ILE B C 1
ATOM 7231 O O . ILE B 1 410 ? 19.984 42.25 -9.109 1 82.56 410 ILE B O 1
ATOM 7235 N N . SER B 1 411 ? 18.266 42.688 -7.789 1 81.31 411 SER B N 1
ATOM 7236 C CA . SER B 1 411 ? 18.062 41.312 -7.398 1 81.31 411 SER B CA 1
ATOM 7237 C C . SER B 1 411 ? 17.703 40.438 -8.602 1 81.31 411 SER B C 1
ATOM 7239 O O . SER B 1 411 ? 18.188 39.312 -8.727 1 81.31 411 SER B O 1
ATOM 7241 N N . GLN B 1 412 ? 16.938 40.938 -9.438 1 81.12 412 GLN B N 1
ATOM 7242 C CA . GLN B 1 412 ? 16.562 40.25 -10.672 1 81.12 412 GLN B CA 1
ATOM 7243 C C . GLN B 1 412 ? 17.781 40.062 -11.578 1 81.12 412 GLN B C 1
ATOM 7245 O O . GLN B 1 412 ? 17.969 38.969 -12.148 1 81.12 412 GLN B O 1
ATOM 7250 N N . GLN B 1 413 ? 18.641 40.969 -11.719 1 80.94 413 GLN B N 1
ATOM 7251 C CA . GLN B 1 413 ? 19.844 40.906 -12.547 1 80.94 413 GLN B CA 1
ATOM 7252 C C . GLN B 1 413 ? 20.875 39.938 -11.969 1 80.94 413 GLN B C 1
ATOM 7254 O O . GLN B 1 413 ? 21.547 39.219 -12.711 1 80.94 413 GLN B O 1
ATOM 7259 N N . MET B 1 414 ? 20.891 39.875 -10.734 1 80.06 414 MET B N 1
ATOM 7260 C CA . MET B 1 414 ? 21.75 38.906 -10.07 1 80.06 414 MET B CA 1
ATOM 7261 C C . MET B 1 414 ? 21.281 37.5 -10.344 1 80.06 414 MET B C 1
ATOM 7263 O O . MET B 1 414 ? 22.094 36.594 -10.578 1 80.06 414 MET B O 1
ATOM 7267 N N . GLU B 1 415 ? 20 37.219 -10.211 1 78.94 415 GLU B N 1
ATOM 7268 C CA . GLU B 1 415 ? 19.422 35.906 -10.523 1 78.94 415 GLU B CA 1
ATOM 7269 C C . GLU B 1 415 ? 19.703 35.531 -11.969 1 78.94 415 GLU B C 1
ATOM 7271 O O . GLU B 1 415 ? 19.984 34.344 -12.25 1 78.94 415 GLU B O 1
ATOM 7276 N N . GLU B 1 416 ? 19.703 36.375 -12.805 1 77.94 416 GLU B N 1
ATOM 7277 C CA . GLU B 1 416 ? 19.953 36.125 -14.219 1 77.94 416 GLU B CA 1
ATOM 7278 C C . GLU B 1 416 ? 21.422 35.75 -14.461 1 77.94 416 GLU B C 1
ATOM 7280 O O . GLU B 1 416 ? 21.719 35 -15.406 1 77.94 416 GLU B O 1
ATOM 7285 N N . LEU B 1 417 ? 22.328 36.219 -13.695 1 75.38 417 LEU B N 1
ATOM 7286 C CA . LEU B 1 417 ? 23.75 35.906 -13.836 1 75.38 417 LEU B CA 1
ATOM 7287 C C . LEU B 1 417 ? 24.078 34.594 -13.117 1 75.38 417 LEU B C 1
ATOM 7289 O O . LEU B 1 417 ? 25.234 34.156 -13.086 1 75.38 417 LEU B O 1
ATOM 7293 N N . GLY B 1 418 ? 23.219 33.688 -12.781 1 63.81 418 GLY B N 1
ATOM 7294 C CA . GLY B 1 418 ? 23.328 32.312 -12.312 1 63.81 418 GLY B CA 1
ATOM 7295 C C . GLY B 1 418 ? 23.562 32.188 -10.82 1 63.81 418 GLY B C 1
ATOM 7296 O O . GLY B 1 418 ? 23.906 31.125 -10.312 1 63.81 418 GLY B O 1
ATOM 7297 N N . ARG B 1 419 ? 24.047 33.094 -10.094 1 52.25 419 ARG B N 1
ATOM 7298 C CA . ARG B 1 419 ? 24.297 32.938 -8.664 1 52.25 419 ARG B CA 1
ATOM 7299 C C . ARG B 1 419 ? 23.031 33.125 -7.855 1 52.25 419 ARG B C 1
ATOM 7301 O O . ARG B 1 419 ? 22.312 34.125 -8.016 1 52.25 419 ARG B O 1
ATOM 7308 N N . ALA B 1 420 ? 22.5 31.938 -7.41 1 40.84 420 ALA B N 1
ATOM 7309 C CA . ALA B 1 420 ? 21.375 31.953 -6.484 1 40.84 420 ALA B CA 1
ATOM 7310 C C . ALA B 1 420 ? 21.594 32.969 -5.363 1 40.84 420 ALA B C 1
ATOM 7312 O O . ALA B 1 420 ? 22.672 33.031 -4.785 1 40.84 420 ALA B O 1
ATOM 7313 N N . PRO B 1 421 ? 20.938 33.969 -5.32 1 34 421 PRO B N 1
ATOM 7314 C CA . PRO B 1 421 ? 21.203 34.781 -4.141 1 34 421 PRO B CA 1
ATOM 7315 C C . PRO B 1 421 ? 21.344 33.969 -2.863 1 34 421 PRO B C 1
ATOM 7317 O O . PRO B 1 421 ? 20.625 32.969 -2.672 1 34 421 PRO B O 1
ATOM 7320 N N . ALA B 1 422 ? 22.516 33.562 -2.373 1 29.55 422 ALA B N 1
ATOM 7321 C CA . ALA B 1 422 ? 22.453 32.906 -1.076 1 29.55 422 ALA B CA 1
ATOM 7322 C C . ALA B 1 422 ? 21.188 33.281 -0.328 1 29.55 422 ALA B C 1
ATOM 7324 O O . ALA B 1 422 ? 20.469 34.188 -0.733 1 29.55 422 ALA B O 1
ATOM 7325 N N . GLY B 1 423 ? 21.219 32.969 1.052 1 28.8 423 GLY B N 1
ATOM 7326 C CA . GLY B 1 423 ? 20.25 32.906 2.137 1 28.8 423 GLY B CA 1
ATOM 7327 C C . GLY B 1 423 ? 19.406 34.188 2.242 1 28.8 423 GLY B C 1
ATOM 7328 O O . GLY B 1 423 ? 18.828 34.469 3.295 1 28.8 423 GLY B O 1
ATOM 7329 N N . ALA B 1 424 ? 19.359 34.812 1.2 1 32.06 424 ALA B N 1
ATOM 7330 C CA . ALA B 1 424 ? 18.672 36.062 1.603 1 32.06 424 ALA B CA 1
ATOM 7331 C C . ALA B 1 424 ? 17.297 35.75 2.184 1 32.06 424 ALA B C 1
ATOM 7333 O O . ALA B 1 424 ? 16.438 36.625 2.229 1 32.06 424 ALA B O 1
ATOM 7334 N N . GLY B 1 425 ? 17.172 34.375 2.293 1 28.28 425 GLY B N 1
ATOM 7335 C CA . GLY B 1 425 ? 15.75 34.188 2.594 1 28.28 425 GLY B CA 1
ATOM 7336 C C . GLY B 1 425 ? 15.297 35 3.791 1 28.28 425 GLY B C 1
ATOM 7337 O O . GLY B 1 425 ? 14.203 34.781 4.32 1 28.28 425 GLY B O 1
ATOM 7338 N N . GLY B 1 426 ? 16.328 35.312 4.637 1 25.77 426 GLY B N 1
ATOM 7339 C CA . GLY B 1 426 ? 15.633 35.781 5.82 1 25.77 426 GLY B CA 1
ATOM 7340 C C . GLY B 1 426 ? 14.641 36.906 5.523 1 25.77 426 GLY B C 1
ATOM 7341 O O . GLY B 1 426 ? 14.977 37.875 4.844 1 25.77 426 GLY B O 1
ATOM 7342 N N . ASP B 1 427 ? 13.508 36.5 5.074 1 25.83 427 ASP B N 1
ATOM 7343 C CA . ASP B 1 427 ? 12.359 37.406 5.051 1 25.83 427 ASP B CA 1
ATOM 7344 C C . ASP B 1 427 ? 12.422 38.406 6.203 1 25.83 427 ASP B C 1
ATOM 7346 O O . ASP B 1 427 ? 12.391 38.031 7.371 1 25.83 427 ASP B O 1
ATOM 7350 N N . PHE B 1 428 ? 13.344 39.25 6.148 1 25.86 428 PHE B N 1
ATOM 7351 C CA . PHE B 1 428 ? 13.328 40.344 7.117 1 25.86 428 PHE B CA 1
ATOM 7352 C C . PHE B 1 428 ? 11.953 41 7.172 1 25.86 428 PHE B C 1
ATOM 7354 O O . PHE B 1 428 ? 11.664 41.938 6.41 1 25.86 428 PHE B O 1
ATOM 7361 N N . ASN B 1 429 ? 10.93 40.125 6.945 1 24.03 429 ASN B N 1
ATOM 7362 C CA . ASN B 1 429 ? 9.656 40.812 7.176 1 24.03 429 ASN B CA 1
ATOM 7363 C C . ASN B 1 429 ? 9.594 41.406 8.578 1 24.03 429 ASN B C 1
ATOM 7365 O O . ASN B 1 429 ? 9.141 40.75 9.516 1 24.03 429 ASN B O 1
ATOM 7369 N N . GLY B 1 430 ? 10.727 41.625 9.18 1 23.36 430 GLY B N 1
ATOM 7370 C CA . GLY B 1 430 ? 10.656 42.094 10.547 1 23.36 430 GLY B CA 1
ATOM 7371 C C . GLY B 1 430 ? 9.734 43.281 10.719 1 23.36 430 GLY B C 1
ATOM 7372 O O . GLY B 1 430 ? 10.016 44.375 10.219 1 23.36 430 GLY B O 1
ATOM 7373 N N . SER B 1 431 ? 8.477 43.156 10.297 1 23.95 431 SER B N 1
ATOM 7374 C CA . SER B 1 431 ? 7.648 44.281 10.695 1 23.95 431 SER B CA 1
ATOM 7375 C C . SER B 1 431 ? 7.836 44.625 12.172 1 23.95 431 SER B C 1
ATOM 7377 O O . SER B 1 431 ? 7.203 44 13.039 1 23.95 431 SER B O 1
ATOM 7379 N N . ALA B 1 432 ? 9.016 44.594 12.656 1 23.23 432 ALA B N 1
ATOM 7380 C CA . ALA B 1 432 ? 9.227 44.906 14.062 1 23.23 432 ALA B CA 1
ATOM 7381 C C . ALA B 1 432 ? 8.562 46.219 14.438 1 23.23 432 ALA B C 1
ATOM 7383 O O . ALA B 1 432 ? 9.062 47.281 14.109 1 23.23 432 ALA B O 1
ATOM 7384 N N . SER B 1 433 ? 7.367 46.375 14.016 1 24.73 433 SER B N 1
ATOM 7385 C CA . SER B 1 433 ? 6.887 47.594 14.641 1 24.73 433 SER B CA 1
ATOM 7386 C C . SER B 1 433 ? 7.023 47.531 16.156 1 24.73 433 SER B C 1
ATOM 7388 O O . SER B 1 433 ? 6.316 48.25 16.875 1 24.73 433 SER B O 1
ATOM 7390 N N . GLY B 1 434 ? 7.852 46.5 16.609 1 23.16 434 GLY B N 1
ATOM 7391 C CA . GLY B 1 434 ? 7.746 46.438 18.062 1 23.16 434 GLY B CA 1
ATOM 7392 C C . GLY B 1 434 ? 7.883 47.781 18.75 1 23.16 434 GLY B C 1
ATOM 7393 O O . GLY B 1 434 ? 8.477 48.719 18.188 1 23.16 434 GLY B O 1
ATOM 7394 N N . GLY B 1 435 ? 6.859 48.125 19.469 1 24.36 435 GLY B N 1
ATOM 7395 C CA . GLY B 1 435 ? 6.789 49.25 20.375 1 24.36 435 GLY B CA 1
ATOM 7396 C C . GLY B 1 435 ? 8.047 49.438 21.203 1 24.36 435 GLY B C 1
ATOM 7397 O O . GLY B 1 435 ? 8.594 48.469 21.719 1 24.36 435 GLY B O 1
ATOM 7398 N N . ILE B 1 436 ? 8.984 50.219 20.703 1 25.55 436 ILE B N 1
ATOM 7399 C CA . ILE B 1 436 ? 10.164 50.719 21.406 1 25.55 436 ILE B CA 1
ATOM 7400 C C . ILE B 1 436 ? 9.797 51.062 22.844 1 25.55 436 ILE B C 1
ATOM 7402 O O . ILE B 1 436 ? 8.977 51.969 23.078 1 25.55 436 ILE B O 1
ATOM 7406 N N . SER B 1 437 ? 9.422 50.031 23.562 1 26.64 437 SER B N 1
ATOM 7407 C CA . SER B 1 437 ? 9.328 50.406 24.969 1 26.64 437 SER B CA 1
ATOM 7408 C C . SER B 1 437 ? 10.531 51.25 25.406 1 26.64 437 SER B C 1
ATOM 7410 O O . SER B 1 437 ? 11.672 50.938 25.016 1 26.64 437 SER B O 1
ATOM 7412 N N . GLN B 1 438 ? 10.336 52.5 25.562 1 26.72 438 GLN B N 1
ATOM 7413 C CA . GLN B 1 438 ? 11.258 53.5 26.109 1 26.72 438 GLN B CA 1
ATOM 7414 C C . GLN B 1 438 ? 11.961 52.969 27.359 1 26.72 438 GLN B C 1
ATOM 7416 O O . GLN B 1 438 ? 11.32 52.656 28.359 1 26.72 438 GLN B O 1
ATOM 7421 N N . PRO B 1 439 ?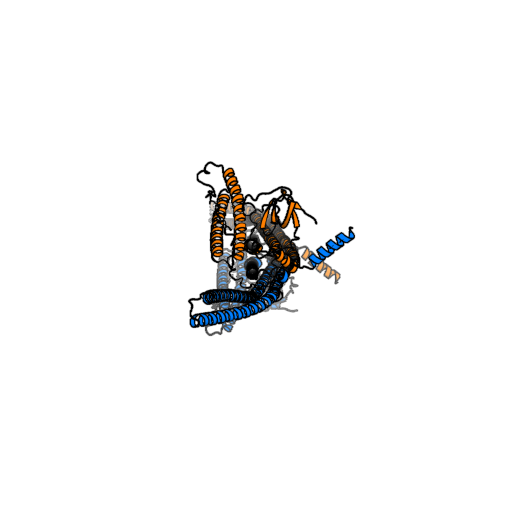 12.859 52.062 27.25 1 30.17 439 PRO B N 1
ATOM 7422 C CA . PRO B 1 439 ? 13.547 51.875 28.516 1 30.17 439 PRO B CA 1
ATOM 7423 C C . PRO B 1 439 ? 13.766 53.188 29.266 1 30.17 439 PRO B C 1
ATOM 7425 O O . PRO B 1 439 ? 13.797 54.25 28.641 1 30.17 439 PRO B O 1
ATOM 7428 N N . SER B 1 440 ? 13.273 53.312 30.5 1 32.88 440 SER B N 1
ATOM 7429 C CA . SER B 1 440 ? 13.555 54.406 31.391 1 32.88 440 SER B CA 1
ATOM 7430 C C . SER B 1 440 ? 15 54.906 31.234 1 32.88 440 SER B C 1
ATOM 7432 O O . SER B 1 440 ? 15.938 54.156 31.531 1 32.88 440 SER B O 1
ATOM 7434 N N . ALA B 1 441 ? 15.203 55.562 30.234 1 36.84 441 ALA B N 1
ATOM 7435 C CA . ALA B 1 441 ? 16.453 56.219 29.812 1 36.84 441 ALA B CA 1
ATOM 7436 C C . ALA B 1 441 ? 17.141 56.875 31 1 36.84 441 ALA B C 1
ATOM 7438 O O . ALA B 1 441 ? 16.578 57.781 31.641 1 36.84 441 ALA B O 1
ATOM 7439 N N . LYS B 1 442 ? 17.812 56.125 31.766 1 41.81 442 LYS B N 1
ATOM 7440 C CA . LYS B 1 442 ? 18.734 56.75 32.688 1 41.81 442 LYS B CA 1
ATOM 7441 C C . LYS B 1 442 ? 19.422 57.938 32.062 1 41.81 442 LYS B C 1
ATOM 7443 O O . LYS B 1 442 ? 20.047 57.812 31 1 41.81 442 LYS B O 1
ATOM 7448 N N . LEU B 1 443 ? 18.938 59.062 32.188 1 49.53 443 LEU B N 1
ATOM 7449 C CA . LEU B 1 443 ? 19.547 60.344 31.812 1 49.53 443 LEU B CA 1
ATOM 7450 C C . LEU B 1 443 ? 21.047 60.312 32.062 1 49.53 443 LEU B C 1
ATOM 7452 O O . LEU B 1 443 ? 21.484 60.188 33.219 1 49.53 443 LEU B O 1
ATOM 7456 N N . VAL B 1 444 ? 21.75 59.781 31.172 1 66.62 444 VAL B N 1
ATOM 7457 C CA . VAL B 1 444 ? 23.203 59.812 31.281 1 66.62 444 VAL B CA 1
ATOM 7458 C C . VAL B 1 444 ? 23.719 61.188 30.953 1 66.62 444 VAL B C 1
ATOM 7460 O O . VAL B 1 444 ? 23.391 61.781 29.922 1 66.62 444 VAL B O 1
ATOM 7463 N N . ARG B 1 445 ? 24.266 61.844 31.953 1 79.06 445 ARG B N 1
ATOM 7464 C CA . ARG B 1 445 ? 24.891 63.156 31.766 1 79.06 445 ARG B CA 1
ATOM 7465 C C . ARG B 1 445 ? 26.312 63 31.25 1 79.06 445 ARG B C 1
ATOM 7467 O O . ARG B 1 445 ? 27.047 62.125 31.688 1 79.06 445 ARG B O 1
ATOM 7474 N N . VAL B 1 446 ? 26.5 63.625 30.188 1 78.88 446 VAL B N 1
ATOM 7475 C CA . VAL B 1 446 ? 27.844 63.625 29.625 1 78.88 446 VAL B CA 1
ATOM 7476 C C . VAL B 1 446 ? 28.422 65 29.625 1 78.88 446 VAL B C 1
ATOM 7478 O O . VAL B 1 446 ? 27.672 66 29.562 1 78.88 446 VAL B O 1
ATOM 7481 N N . ARG B 1 447 ? 29.656 65.125 29.906 1 84.62 447 ARG B N 1
ATOM 7482 C CA . ARG B 1 447 ? 30.391 66.375 29.906 1 84.62 447 ARG B CA 1
ATOM 7483 C C . ARG B 1 447 ? 31.188 66.562 28.609 1 84.62 447 ARG B C 1
ATOM 7485 O O . ARG B 1 447 ? 31.828 65.625 28.141 1 84.62 447 ARG B O 1
ATOM 7492 N N . GLY B 1 448 ? 31.016 67.625 27.938 1 83.75 448 GLY B N 1
ATOM 7493 C CA . GLY B 1 448 ? 31.797 67.938 26.75 1 83.75 448 GLY B CA 1
ATOM 7494 C C . GLY B 1 448 ? 33.281 68 27 1 83.75 448 GLY B C 1
ATOM 7495 O O . GLY B 1 448 ? 33.75 68.75 27.875 1 83.75 448 GLY B O 1
ATOM 7496 N N . LEU B 1 449 ? 34.156 67.188 26.297 1 82.25 449 LEU B N 1
ATOM 7497 C CA . LEU B 1 449 ? 35.594 67.125 26.391 1 82.25 449 LEU B CA 1
ATOM 7498 C C . LEU B 1 449 ? 36.25 68.25 25.578 1 82.25 449 LEU B C 1
ATOM 7500 O O . LEU B 1 449 ? 37.281 68.75 25.969 1 82.25 449 LEU B O 1
ATOM 7504 N N . TYR B 1 450 ? 35.75 68.562 24.406 1 80.56 450 TYR B N 1
ATOM 7505 C CA . TYR B 1 450 ? 36.188 69.625 23.484 1 80.56 450 TYR B CA 1
ATOM 7506 C C . TYR B 1 450 ? 35.031 70.438 22.922 1 80.56 450 TYR B C 1
ATOM 7508 O O . TYR B 1 450 ? 33.875 69.938 22.938 1 80.56 450 TYR B O 1
ATOM 7516 N N . ASP B 1 451 ? 35.312 71.688 22.672 1 79.31 451 ASP B N 1
ATOM 7517 C CA . ASP B 1 451 ? 34.312 72.438 21.953 1 79.31 451 ASP B CA 1
ATOM 7518 C C . ASP B 1 451 ? 33.875 71.75 20.688 1 79.31 451 ASP B C 1
ATOM 7520 O O . ASP B 1 451 ? 34.688 71.188 19.969 1 79.31 451 ASP B O 1
ATOM 7524 N N . TYR B 1 452 ? 32.562 71.562 20.531 1 79.94 452 TYR B N 1
ATOM 7525 C CA . TYR B 1 452 ? 31.984 71 19.312 1 79.94 452 TYR B CA 1
ATOM 7526 C C . TYR B 1 452 ? 30.984 72 18.688 1 79.94 452 TYR B C 1
ATOM 7528 O O . TYR B 1 452 ? 30.031 72.375 19.344 1 79.94 452 TYR B O 1
ATOM 7536 N N . GLU B 1 453 ? 31.359 72.375 17.547 1 78.12 453 GLU B N 1
ATOM 7537 C CA . GLU B 1 453 ? 30.453 73.188 16.766 1 78.12 453 GLU B CA 1
ATOM 7538 C C . GLU B 1 453 ? 29.672 72.312 15.75 1 78.12 453 GLU B C 1
ATOM 7540 O O . GLU B 1 453 ? 30.266 71.688 14.914 1 78.12 453 GLU B O 1
ATOM 7545 N N . ALA B 1 454 ? 28.281 72.312 15.984 1 74.81 454 ALA B N 1
ATOM 7546 C CA . ALA B 1 454 ? 27.391 71.562 15.117 1 74.81 454 ALA B CA 1
ATOM 7547 C C . ALA B 1 454 ? 27.625 71.938 13.648 1 74.81 454 ALA B C 1
ATOM 7549 O O . ALA B 1 454 ? 27.766 73.062 13.297 1 74.81 454 ALA B O 1
ATOM 7550 N N . SER B 1 455 ? 28.016 71 12.898 1 66.19 455 SER B N 1
ATOM 7551 C CA . SER B 1 455 ? 28.25 71.188 11.469 1 66.19 455 SER B CA 1
ATOM 7552 C C . SER B 1 455 ? 26.938 71.25 10.703 1 66.19 455 SER B C 1
ATOM 7554 O O . SER B 1 455 ? 26.906 71.688 9.547 1 66.19 455 SER B O 1
ATOM 7556 N N . CYS B 1 456 ? 25.891 70.625 11.367 1 63.75 456 CYS B N 1
ATOM 7557 C CA . CYS B 1 456 ? 24.547 70.688 10.789 1 63.75 456 CYS B CA 1
ATOM 7558 C C . CYS B 1 456 ? 23.484 70.875 11.883 1 63.75 456 CYS B C 1
ATOM 7560 O O . CYS B 1 456 ? 23.797 70.75 13.07 1 63.75 456 CYS B O 1
ATOM 7562 N N . ASP B 1 457 ? 22.25 71.125 11.539 1 64.44 457 ASP B N 1
ATOM 7563 C CA . ASP B 1 457 ? 21.172 71.5 12.453 1 64.44 457 ASP B CA 1
ATOM 7564 C C . ASP B 1 457 ? 20.766 70.312 13.344 1 64.44 457 ASP B C 1
ATOM 7566 O O . ASP B 1 457 ? 20.141 70.5 14.383 1 64.44 457 ASP B O 1
ATOM 7570 N N . THR B 1 458 ? 21.156 69.188 13.047 1 73.44 458 THR B N 1
ATOM 7571 C CA . THR B 1 458 ? 20.797 68 13.844 1 73.44 458 THR B CA 1
ATOM 7572 C C . THR B 1 458 ? 21.797 67.75 14.969 1 73.44 458 THR B C 1
ATOM 7574 O O . THR B 1 458 ? 21.562 66.938 15.867 1 73.44 458 THR B O 1
ATOM 7577 N N . GLU B 1 459 ? 22.828 68.438 14.781 1 75.56 459 GLU B N 1
ATOM 7578 C CA . GLU B 1 459 ? 23.875 68.312 15.789 1 75.56 459 GLU B CA 1
ATOM 7579 C C . GLU B 1 459 ? 23.766 69.375 16.859 1 75.56 459 GLU B C 1
ATOM 7581 O O . GLU B 1 459 ? 23.188 70.438 16.625 1 75.56 459 GLU B O 1
ATOM 7586 N N . LEU B 1 460 ? 24.188 69.062 18 1 79.69 460 LEU B N 1
ATOM 7587 C CA . LEU B 1 460 ? 24.203 70 19.156 1 79.69 460 LEU B CA 1
ATOM 7588 C C . LEU B 1 460 ? 25.594 70.562 19.391 1 79.69 460 LEU B C 1
ATOM 7590 O O . LEU B 1 460 ? 26.562 69.812 19.5 1 79.69 460 LEU B O 1
ATOM 7594 N N . SER B 1 461 ? 25.641 71.875 19.25 1 80.88 461 SER B N 1
ATOM 7595 C CA . SER B 1 461 ? 26.906 72.5 19.625 1 80.88 461 SER B CA 1
ATOM 7596 C C . SER B 1 461 ? 27.047 72.625 21.141 1 80.88 461 SER B C 1
ATOM 7598 O O . SER B 1 461 ? 26.062 72.875 21.844 1 80.88 461 SER B O 1
ATOM 7600 N N . PHE B 1 462 ? 28.172 72.25 21.641 1 83.25 462 PHE B N 1
ATOM 7601 C CA . PHE B 1 462 ? 28.469 72.375 23.062 1 83.25 462 PHE B CA 1
ATOM 7602 C C . PHE B 1 462 ? 29.922 72.75 23.297 1 83.25 462 PHE B C 1
ATOM 7604 O O . PHE B 1 462 ? 30.734 72.688 22.375 1 83.25 462 PHE B O 1
ATOM 7611 N N . LYS B 1 463 ? 30.109 73.438 24.406 1 83.25 463 LYS B N 1
ATOM 7612 C CA . LYS B 1 463 ? 31.469 73.812 24.797 1 83.25 463 LYS B CA 1
ATOM 7613 C C . LYS B 1 463 ? 32.062 72.812 25.781 1 83.25 463 LYS B C 1
ATOM 7615 O O . LYS B 1 463 ? 31.344 72.062 26.422 1 83.25 463 LYS B O 1
ATOM 7620 N N . GLU B 1 464 ? 33.406 72.812 25.656 1 81.88 464 GLU B N 1
ATOM 7621 C CA . GLU B 1 464 ? 34.094 72 26.656 1 81.88 464 GLU B CA 1
ATOM 7622 C C . GLU B 1 464 ? 33.594 72.312 28.062 1 81.88 464 GLU B C 1
ATOM 7624 O O . GLU B 1 464 ? 33.5 73.438 28.453 1 81.88 464 GLU B O 1
ATOM 7629 N N . GLY B 1 465 ? 33.094 71.312 28.859 1 82.12 465 GLY B N 1
ATOM 7630 C CA . GLY B 1 465 ? 32.625 71.438 30.219 1 82.12 465 GLY B CA 1
ATOM 7631 C C . GLY B 1 465 ? 31.109 71.438 30.312 1 82.12 465 GLY B C 1
ATOM 7632 O O . GLY B 1 465 ? 30.547 71.312 31.406 1 82.12 465 GLY B O 1
ATOM 7633 N N . ASP B 1 466 ? 30.406 71.562 29.203 1 81 466 ASP B N 1
ATOM 7634 C CA . ASP B 1 466 ? 28.953 71.562 29.234 1 81 466 ASP B CA 1
ATOM 7635 C C . ASP B 1 466 ? 28.438 70.188 29.625 1 81 466 ASP B C 1
ATOM 7637 O O . ASP B 1 466 ? 29 69.188 29.219 1 81 466 ASP B O 1
ATOM 7641 N N . ILE B 1 467 ? 27.422 70.188 30.531 1 84.88 467 ILE B N 1
ATOM 7642 C CA . ILE B 1 467 ? 26.781 68.938 30.922 1 84.88 467 ILE B CA 1
ATOM 7643 C C . ILE B 1 467 ? 25.516 68.688 30.078 1 84.88 467 ILE B C 1
ATOM 7645 O O . ILE B 1 467 ? 24.578 69.5 30.141 1 84.88 467 ILE B O 1
ATOM 7649 N N . LEU B 1 468 ? 25.609 67.688 29.25 1 79.75 468 LEU B N 1
ATOM 7650 C CA . LEU B 1 468 ? 24.5 67.375 28.359 1 79.75 468 LEU B CA 1
ATOM 7651 C C . LEU B 1 468 ? 23.703 66.188 28.891 1 79.75 468 LEU B C 1
ATOM 7653 O O . LEU B 1 468 ? 24.266 65.312 29.562 1 79.75 468 LEU B O 1
ATOM 7657 N N . SER B 1 469 ? 22.469 66.25 28.766 1 79.88 469 SER B N 1
ATOM 7658 C CA . SER B 1 469 ? 21.609 65.125 29.078 1 79.88 469 SER B CA 1
ATOM 7659 C C . SER B 1 469 ? 21.359 64.25 27.859 1 79.88 469 SER B C 1
ATOM 7661 O O . SER B 1 469 ? 20.719 64.688 26.906 1 79.88 469 SER B O 1
ATOM 7663 N N . VAL B 1 470 ? 22.047 63.094 27.875 1 75.75 470 VAL B N 1
ATOM 7664 C CA . VAL B 1 470 ? 21.938 62.188 26.75 1 75.75 470 VAL B CA 1
ATOM 7665 C C . VAL B 1 470 ? 20.688 61.312 26.906 1 75.75 470 VAL B C 1
ATOM 7667 O O . VAL B 1 470 ? 20.5 60.656 27.938 1 75.75 470 VAL B O 1
ATOM 7670 N N . THR B 1 471 ? 19.859 61.406 25.953 1 73.44 471 THR B N 1
ATOM 7671 C CA . THR B 1 471 ? 18.625 60.656 26.016 1 73.44 471 THR B CA 1
ATOM 7672 C C . THR B 1 471 ? 18.734 59.375 25.188 1 73.44 471 THR B C 1
ATOM 7674 O O . THR B 1 471 ? 17.984 58.406 25.422 1 73.44 471 THR B O 1
ATOM 7677 N N . GLU B 1 472 ? 19.672 59.344 24.156 1 72.12 472 GLU B N 1
ATOM 7678 C CA . GLU B 1 472 ? 19.859 58.188 23.328 1 72.12 472 GLU B CA 1
ATOM 7679 C C . GLU B 1 472 ? 21.328 57.969 22.984 1 72.12 472 GLU B C 1
ATOM 7681 O O . GLU B 1 472 ? 22.016 58.906 22.547 1 72.12 472 GLU B O 1
ATOM 7686 N N . GLN B 1 473 ? 21.891 56.812 23.391 1 70.12 473 GLN B N 1
ATOM 7687 C CA . GLN B 1 473 ? 23.234 56.375 23.047 1 70.12 473 GLN B CA 1
ATOM 7688 C C . GLN B 1 473 ? 23.219 55.375 21.906 1 70.12 473 GLN B C 1
ATOM 7690 O O . GLN B 1 473 ? 22.562 54.344 21.984 1 70.12 473 GLN B O 1
ATOM 7695 N N . ASP B 1 474 ? 23.656 55.812 20.719 1 63.09 474 ASP B N 1
ATOM 7696 C CA . ASP B 1 474 ? 23.734 54.938 19.562 1 63.09 474 ASP B CA 1
ATOM 7697 C C . ASP B 1 474 ? 25.141 54.375 19.359 1 63.09 474 ASP B C 1
ATOM 7699 O O . ASP B 1 474 ? 26.125 55.031 19.734 1 63.09 474 ASP B O 1
ATOM 7703 N N . SER B 1 475 ? 25.328 53.156 18.891 1 64.44 475 SER B N 1
ATOM 7704 C CA . SER B 1 475 ? 26.594 52.5 18.641 1 64.44 475 SER B CA 1
ATOM 7705 C C . SER B 1 475 ? 27.344 53.188 17.5 1 64.44 475 SER B C 1
ATOM 7707 O O . SER B 1 475 ? 28.531 52.938 17.281 1 64.44 475 SER B O 1
ATOM 7709 N N . SER B 1 476 ? 26.922 54.062 16.797 1 60.84 476 SER B N 1
ATOM 7710 C CA . SER B 1 476 ? 27.547 54.75 15.672 1 60.84 476 SER B CA 1
ATOM 7711 C C . SER B 1 476 ? 28.547 55.812 16.156 1 60.84 476 SER B C 1
ATOM 7713 O O . SER B 1 476 ? 29.281 56.375 15.352 1 60.84 476 SER B O 1
ATOM 7715 N N . GLY B 1 477 ? 28.5 56.094 17.406 1 70.31 477 GLY B N 1
ATOM 7716 C CA . GLY B 1 477 ? 29.375 57.094 17.969 1 70.31 477 GLY B CA 1
ATOM 7717 C C . GLY B 1 477 ? 28.719 58.469 18.094 1 70.31 477 GLY B C 1
ATOM 7718 O O . GLY B 1 477 ? 29.312 59.406 18.609 1 70.31 477 GLY B O 1
ATOM 7719 N N . TRP B 1 478 ? 27.469 58.562 17.547 1 72.12 478 TRP B N 1
ATOM 7720 C CA . TRP B 1 478 ? 26.703 59.812 17.719 1 72.12 478 TRP B CA 1
ATOM 7721 C C . TRP B 1 478 ? 25.594 59.625 18.75 1 72.12 478 TRP B C 1
ATOM 7723 O O . TRP B 1 478 ? 24.828 58.656 18.688 1 72.12 478 TRP B O 1
ATOM 7733 N N . TRP B 1 479 ? 25.516 60.5 19.859 1 75.12 479 TRP B N 1
ATOM 7734 C CA . TRP B 1 479 ? 24.531 60.438 20.938 1 75.12 479 TRP B CA 1
ATOM 7735 C C . TRP B 1 479 ? 23.562 61.625 20.844 1 75.12 479 TRP B C 1
ATOM 7737 O O . TRP B 1 479 ? 23.953 62.719 20.422 1 75.12 479 TRP B O 1
ATOM 7747 N N . PHE B 1 480 ? 22.297 61.375 21.094 1 78.06 480 PHE B N 1
ATOM 7748 C CA . PHE B 1 480 ? 21.312 62.469 21.125 1 78.06 480 PHE B CA 1
ATOM 7749 C C . PHE B 1 480 ? 21.234 63.094 22.516 1 78.06 480 PHE B C 1
ATOM 7751 O O . PHE B 1 480 ? 21 62.375 23.5 1 78.06 480 PHE B O 1
ATOM 7758 N N . ALA B 1 481 ? 21.562 64.375 22.547 1 80 481 ALA B N 1
ATOM 7759 C CA . ALA B 1 481 ? 21.734 65.062 23.844 1 80 481 ALA B CA 1
ATOM 7760 C C . ALA B 1 481 ? 20.953 66.375 23.875 1 80 481 ALA B C 1
ATOM 7762 O O . ALA B 1 481 ? 20.578 66.938 22.844 1 80 481 ALA B O 1
ATOM 7763 N N . GLU B 1 482 ? 20.578 66.688 25.094 1 80.69 482 GLU B N 1
ATOM 7764 C CA . GLU B 1 482 ? 19.938 68 25.375 1 80.69 482 GLU B CA 1
ATOM 7765 C C . GLU B 1 482 ? 20.859 68.875 26.188 1 80.69 482 GLU B C 1
ATOM 7767 O O . GLU B 1 482 ? 21.516 68.438 27.141 1 80.69 482 GLU B O 1
ATOM 7772 N N . LEU B 1 483 ? 21.031 70.125 25.703 1 80.44 483 LEU B N 1
ATOM 7773 C CA . LEU B 1 483 ? 21.797 71.188 26.406 1 80.44 483 LEU B CA 1
ATOM 7774 C C . LEU B 1 483 ? 21.047 72.5 26.391 1 80.44 483 LEU B C 1
ATOM 7776 O O . LEU B 1 483 ? 20.797 73.062 25.312 1 80.44 483 LEU B O 1
ATOM 7780 N N . ASN B 1 484 ? 20.578 73.062 27.625 1 76.94 484 ASN B N 1
ATOM 7781 C CA . ASN B 1 484 ? 19.906 74.312 27.812 1 76.94 484 ASN B CA 1
ATOM 7782 C C . ASN B 1 484 ? 18.672 74.438 26.922 1 76.94 484 ASN B C 1
ATOM 7784 O O . ASN B 1 484 ? 18.453 75.5 26.297 1 76.94 484 ASN B O 1
ATOM 7788 N N . GLY B 1 485 ? 17.938 73.312 26.734 1 72.88 485 GLY B N 1
ATOM 7789 C CA . GLY B 1 485 ? 16.672 73.312 26 1 72.88 485 GLY B CA 1
ATOM 7790 C C . GLY B 1 485 ? 16.828 72.938 24.531 1 72.88 485 GLY B C 1
ATOM 7791 O O . GLY B 1 485 ? 15.836 72.75 23.828 1 72.88 485 GLY B O 1
ATOM 7792 N N . SER B 1 486 ? 18.047 72.812 24.078 1 75.69 486 SER B N 1
ATOM 7793 C CA . SER B 1 486 ? 18.312 72.375 22.703 1 75.69 486 SER B CA 1
ATOM 7794 C C . SER B 1 486 ? 18.719 70.938 22.656 1 75.69 486 SER B C 1
ATOM 7796 O O . SER B 1 486 ? 19.422 70.438 23.531 1 75.69 486 SER B O 1
ATOM 7798 N N . THR B 1 487 ? 18.172 70.25 21.625 1 79 487 THR B N 1
ATOM 7799 C CA . THR B 1 487 ? 18.5 68.875 21.469 1 79 487 THR B CA 1
ATOM 7800 C C . THR B 1 487 ? 19.219 68.625 20.141 1 79 487 THR B C 1
ATOM 7802 O O . THR B 1 487 ? 19.047 69.375 19.188 1 79 487 THR B O 1
ATOM 7805 N N . GLY B 1 488 ? 20.141 67.688 20.125 1 77.44 488 GLY B N 1
ATOM 7806 C CA . GLY B 1 488 ? 20.844 67.25 18.922 1 77.44 488 GLY B CA 1
ATOM 7807 C C . GLY B 1 488 ? 21.812 66.125 19.156 1 77.44 488 GLY B C 1
ATOM 7808 O O . GLY B 1 488 ? 22 65.688 20.297 1 77.44 488 GLY B O 1
ATOM 7809 N N . PHE B 1 489 ? 22.438 65.75 17.984 1 78.19 489 PHE B N 1
ATOM 7810 C CA . PHE B 1 489 ? 23.422 64.688 18.047 1 78.19 489 PHE B CA 1
ATOM 7811 C C . PHE B 1 489 ? 24.797 65.188 18.453 1 78.19 489 PHE B C 1
ATOM 7813 O O . PHE B 1 489 ? 25.172 66.312 18.031 1 78.19 489 PHE B O 1
ATOM 7820 N N . VAL B 1 490 ? 25.438 64.438 19.297 1 80.94 490 VAL B N 1
ATOM 7821 C CA . VAL B 1 490 ? 26.797 64.75 19.719 1 80.94 490 VAL B CA 1
ATOM 7822 C C . VAL B 1 490 ? 27.719 63.562 19.516 1 80.94 490 VAL B C 1
ATOM 7824 O O . VAL B 1 490 ? 27.312 62.406 19.688 1 80.94 490 VAL B O 1
ATOM 7827 N N . PRO B 1 491 ? 28.844 63.844 18.938 1 77.44 491 PRO B N 1
ATOM 7828 C CA . PRO B 1 491 ? 29.797 62.75 18.781 1 77.44 491 PRO B CA 1
ATOM 7829 C C . PRO B 1 491 ? 30.266 62.188 20.125 1 77.44 491 PRO B C 1
ATOM 7831 O O . PRO B 1 491 ? 30.672 62.938 21.016 1 77.44 491 PRO B O 1
ATOM 7834 N N . GLN B 1 492 ? 30.219 60.969 20.125 1 77.75 492 GLN B N 1
ATOM 7835 C CA . GLN B 1 492 ? 30.562 60.25 21.359 1 77.75 492 GLN B CA 1
ATOM 7836 C C . GLN B 1 492 ? 31.984 60.562 21.797 1 77.75 492 GLN B C 1
ATOM 7838 O O . GLN B 1 492 ? 32.25 60.688 22.984 1 77.75 492 GLN B O 1
ATOM 7843 N N . ASN B 1 493 ? 32.875 60.781 20.859 1 78 493 ASN B N 1
ATOM 7844 C CA . ASN B 1 493 ? 34.281 60.969 21.172 1 78 493 ASN B CA 1
ATOM 7845 C C . ASN B 1 493 ? 34.562 62.375 21.703 1 78 493 ASN B C 1
ATOM 7847 O O . ASN B 1 493 ? 35.656 62.688 22.156 1 78 493 ASN B O 1
ATOM 7851 N N . TYR B 1 494 ? 33.5 63.219 21.672 1 78.94 494 TYR B N 1
ATOM 7852 C CA . TYR B 1 494 ? 33.656 64.562 22.156 1 78.94 494 TYR B CA 1
ATOM 7853 C C . TYR B 1 494 ? 33.062 64.75 23.562 1 78.94 494 TYR B C 1
ATOM 7855 O O . TYR B 1 494 ? 33.094 65.812 24.141 1 78.94 494 TYR B O 1
ATOM 7863 N N . VAL B 1 495 ? 32.375 63.594 23.969 1 79.88 495 VAL B N 1
ATOM 7864 C CA . VAL B 1 495 ? 31.719 63.688 25.281 1 79.88 495 VAL B CA 1
ATOM 7865 C C . VAL B 1 495 ? 32.156 62.5 26.156 1 79.88 495 VAL B C 1
ATOM 7867 O O . VAL B 1 495 ? 32.625 61.469 25.641 1 79.88 495 VAL B O 1
ATOM 7870 N N . GLU B 1 496 ? 32.25 62.719 27.469 1 80.75 496 GLU B N 1
ATOM 7871 C CA . GLU B 1 496 ? 32.531 61.656 28.438 1 80.75 496 GLU B CA 1
ATOM 7872 C C . GLU B 1 496 ? 31.422 61.531 29.469 1 80.75 496 GLU B C 1
ATOM 7874 O O . GLU B 1 496 ? 30.75 62.5 29.797 1 80.75 496 GLU B O 1
ATOM 7879 N N . LEU B 1 497 ? 31.266 60.312 29.828 1 77.62 497 LEU B N 1
ATOM 7880 C CA . LEU B 1 497 ? 30.25 60.031 30.844 1 77.62 497 LEU B CA 1
ATOM 7881 C C . LEU B 1 497 ? 30.516 60.844 32.094 1 77.62 497 LEU B C 1
ATOM 7883 O O . LEU B 1 497 ? 31.641 60.906 32.594 1 77.62 497 LEU B O 1
ATOM 7887 N N . TYR B 1 498 ? 29.469 61.719 32.406 1 75.62 498 TYR B N 1
ATOM 7888 C CA . TYR B 1 498 ? 29.531 62.531 33.594 1 75.62 498 TYR B CA 1
ATOM 7889 C C . TYR B 1 498 ? 28.766 61.906 34.75 1 75.62 498 TYR B C 1
ATOM 7891 O O . TYR B 1 498 ? 27.547 61.719 34.656 1 75.62 498 TYR B O 1
ATOM 7899 N N . GLU B 1 499 ? 29.328 61.125 35.594 1 65.06 499 GLU B N 1
ATOM 7900 C CA . GLU B 1 499 ? 28.766 60.688 36.875 1 65.06 499 GLU B CA 1
ATOM 7901 C C . GLU B 1 499 ? 28.719 61.844 37.906 1 65.06 499 GLU B C 1
ATOM 7903 O O . GLU B 1 499 ? 29.719 62.5 38.125 1 65.06 499 GLU B O 1
ATOM 7908 N N . ALA B 1 500 ? 27.578 62.25 38.375 1 54.09 500 ALA B N 1
ATOM 7909 C CA . ALA B 1 500 ? 27.547 63.156 39.531 1 54.09 500 ALA B CA 1
ATOM 7910 C C . ALA B 1 500 ? 28.234 62.562 40.75 1 54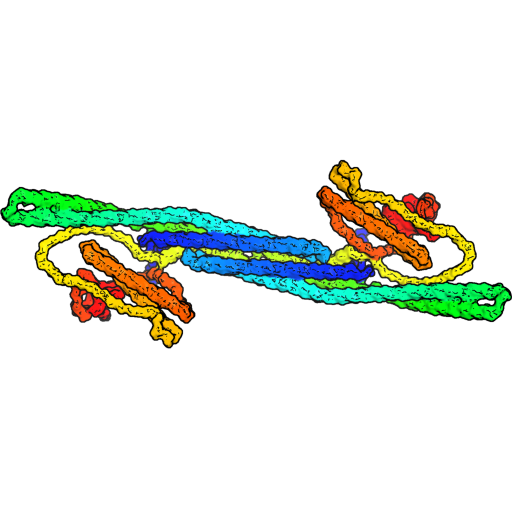.09 500 ALA B C 1
ATOM 7912 O O . ALA B 1 500 ? 28.109 61.375 41 1 54.09 500 ALA B O 1
#

Nearest PDB structures (foldseek):
  2efl-assembly1_A-2  TM=9.337E-01  e=1.491E-11  Homo sapiens
  2efk-assembly1_A-2  TM=9.429E-01  e=4.881E-09  Homo sapiens
  4bne-assembly1_B  TM=6.250E-01  e=2.389E-08  Gallus gallus
  4wpc-assembly1_A  TM=7.867E-01  e=1.248E-05  Saccharomyces cerevisiae S288C
  7sqc-assembly1_1J  TM=3.369E-01  e=1.971E-01  Chlamydomonas reinhardtii

Organism: Heterostelium pallidum (strain ATCC 26659 / Pp 5 / PN500) (NCBI:txid670386)

Sequence (1000 aa):
MLSIIKRIQIVSLYLLYLYKMSYSTDLLDGFDTLYKRTEGVLKCNQEMSNFFRKLSTLESDYSKALLKLVKSTGQKKLISNPFLDGSLKESWRITLGELESIGNQHATFSNLDNDLANIIEKMVKDKENVRKKLTADGQKLTKDMKTQLDLLTKAKMNYHKLSKEAELAQTTLTKGQADPKMKQDKVSQLSTKASQASEKSNQADQEYRECLNVTNVKQNEYYMNEMPNLLKEFQTFEEDRISQTKDAMHKLSLYIKEIPPVVSHAADVVQQAAEQVDKDADIRQWVAENKTNVTPPGPIDYYPFEGEAQASNSPSNFRVGTYKPPTSQTKDWGLTPKDSGLTPDQKTQKLESQLSEISNTIKQEIQARAGIEKLIQFYANDPKEQKKAEGELMEADKKINALKENQRLISQQMEELGRAPAGAGGDFNGSASGGISQPSAKLVRVRGLYDYEASCDTELSFKEGDILSVTEQDSSGWWFAELNGSTGFVPQNYVELYEAMLSIIKRIQIVSLYLLYLYKMSYSTDLLDGFDTLYKRTEGVLKCNQEMSNFFRKLSTLESDYSKALLKLVKSTGQKKLISNPFLDGSLKESWRITLGELESIGNQHATFSNLDNDLANIIEKMVKDKENVRKKLTADGQKLTKDMKTQLDLLTKAKMNYHKLSKEAELAQTTLTKGQADPKMKQDKVSQLSTKASQASEKSNQADQEYRECLNVTNVKQNEYYMNEMPNLLKEFQTFEEDRISQTKDAMHKLSLYIKEIPPVVSHAADVVQQAAEQVDKDADIRQWVAENKTNVTPPGPIDYYPFEGEAQASNSPSNFRVGTYKPPTSQTKDWGLTPKDSGLTPDQKTQKLESQLSEISNTIKQEIQARAGIEKLIQFYANDPKEQKKAEGELMEADKKINALKENQRLISQQMEELGRAPAGAGGDFNGSASGGISQPSAKLVRVRGLYDYEASCDTELSFKEGDILSVTEQDSSGWWFAELNGSTGFVPQNYVELYEA